Protein AF-0000000076795212 (afdb_homodimer)

Secondary structure (DSSP, 8-state):
---SSTTTTTTHHHHGGGHHHHSHHHHHHHHHHHHHHHHHHHTT-TT-TTSPPPPHHHHHHHHHHHHT--HHHHHHHHHHHHHHS-HHHHHHHHHHHHHTTSHHHHTTGGGTTTT--HHHHHHHHHHHHHHHHIIIIIHHHHHHHHHHHHHHHHHTTT-EE--EETTEE-S-EEHHHHHHHHHHHHHHHHHGGGGPPPEE----SSSS-HHHHHH-TTS-HHHHHHHHHHHTT-EE--S-SSS---HHHHHHHHHHHHHHHHHHHHHHHHHHHHHTTSEEEPPPTT----SS-TT----HHHHHHHHHHHHHHHHHHHHHHHTT--STTB-SHHHHHHTTHHHHHHHHHHHHHHHHHHHHTEEE-HHHHHHHHHT-GGGGHHHHHHHHHHTT-SSHHHHHHHHHTTS---HHHHHHHHHTS---HHHHHHHHH--TTT--TTHHHHHHTHHHH---TTTT---/---SSTTTTTTHHHHGGGHHHHSHHHHHHHHHHHHHHHHHHHTT-TT-TTSPPPPHHHHHHHHHHHHT--HHHHHHHHHHHHHH--HHHHHHHHHHHHHTTSHHHHTTGGGTTTT--HHHHHHHHHHHHHHHHIIIIIHHHHHHHHHHHHHHHHHTTT-EE--EETTEE-S-EEHHHHHHHHHHHHHHHHHGGGGPPPEE----SSSS-HHHHHH-TTS-HHHHHHHHHHHTT-EE--S-SSS---HHHHHHHHHHHHHHHHHHHHHHHHHHHHHTTSEEEPPPTT----SS-TT----HHHHHHHHHHHHHHHHHHHHHHHTT--STTB-SHHHHHHTTHHHHHHHHHHHHHHHHHHHHTEEE-HHHHHHHHHT-GGGGHHHHHHHHHHTT-SSHHHHHHHHHTTS---HHHHHHHHHTS---HHHHHHHHH--TTT--TTHHHHHHTHHHH---TTTT---

InterPro domains:
  IPR000362 Fumarate lyase family [PR00149] (112-130)
  IPR000362 Fumarate lyase family [PR00149] (158-176)
  IPR000362 Fumarate lyase family [PR00149] (246-273)
  IPR000362 Fumarate lyase family [PR00149] (289-305)
  IPR004769 Adenylosuccinate lyase [TIGR00928] (7-446)
  IPR008948 L-Aspartase-like [SSF48557] (3-431)
  IPR013539 Adenylosuccinate lyase PurB, C-terminal [PF08328] (326-440)
  IPR020557 Fumarate lyase, conserved site [PS00163] (289-298)
  IPR022761 Fumarate lyase, N-terminal [PF00206] (20-307)
  IPR024083 Fumarase/histidase, N-terminal [G3DSA:1.10.275.10] (1-112)
  IPR047136 Adenylosuccinate lyase PurB, bacteria [NF006764] (2-450)
  IPR047136 Adenylosuccinate lyase PurB, bacteria [PTHR43411] (1-455)

Radius of gyration: 32.99 Å; Cα contacts (8 Å, |Δi|>4): 1476; chains: 2; bounding box: 79×103×69 Å

Sequence (926 aa):
MMALSPLDGRYFRFIKDLMPFFSEFGLIRYRVLVEVKWLLKLSQIPEVKEVPPFSKDAQLFLDAIVQDFSINDAKEVKQIEKITNHDVKAVEYYLKQKCSSNPEVAKVLEFFHFGCTSEDINNLSHALALKEGVNTVMFPVMIDVCSAICSLATENAHVPLLSKTHGQPASPTTLGKEMANFAARLSDIGKSFSEVKILGKFAGAVGNYNADVVAYPEIDWPKMTEEFVRSLGLEFNPYVTQIEPHDYISKLFNLFVQFNIVLTDFDKDMWTYISAGYFKQIAKAGEVGSSTMPHKINPINFENSEGNLSVSNGLLCTLSMKLPISRLQRDLTDSTVLRNLGVGLGHSLLAYKATMQGIKKLEVNKVRLDEDLEQTWEVLAEPIQTVMRRYGIPEPYEKLKEMTRGQAVTKDSIRKFIEGLDLPEDAQSSLLKLTPHSYTGEAENLAANIWNVVDLKSGFKIKMMALSPLDGRYFRFIKDLMPFFSEFGLIRYRVLVEVKWLLKLSQIPEVKEVPPFSKDAQLFLDAIVQDFSINDAKEVKQIEKITNHDVKAVEYYLKQKCSSNPEVAKVLEFFHFGCTSEDINNLSHALALKEGVNTVMFPVMIDVCSAICSLATENAHVPLLSKTHGQPASPTTLGKEMANFAARLSDIGKSFSEVKILGKFAGAVGNYNADVVAYPEIDWPKMTEEFVRSLGLEFNPYVTQIEPHDYISKLFNLFVQFNIVLTDFDKDMWTYISAGYFKQIAKAGEVGSSTMPHKINPINFENSEGNLSVSNGLLCTLSMKLPISRLQRDLTDSTVLRNLGVGLGHSLLAYKATMQGIKKLEVNKVRLDEDLEQTWEVLAEPIQTVMRRYGIPEPYEKLKEMTRGQAVTKDSIRKFIEGLDLPEDAQSSLLKLTPHSYTGEAENLAANIWNVVDLKSGFKIK

Nearest PDB structures (foldseek):
  2ptq-assembly1_A  TM=9.904E-01  e=2.042E-43  Escherichia coli
  2ptr-assembly1_A-2  TM=9.942E-01  e=5.325E-43  Escherichia coli
  3gzh-assembly1_A  TM=9.897E-01  e=9.382E-43  Escherichia coli O157:H7
  4efc-assembly1_B  TM=9.676E-01  e=6.980E-35  Trypanosoma brucei brucei TREU927
  4efc-assembly1_A  TM=9.565E-01  e=8.679E-35  Trypanosoma brucei brucei TREU927

Organism: Aegilops tauschii subsp. strangulata (NCBI:txid200361)

Structure (mmCIF, N/CA/C/O backbone):
data_AF-0000000076795212-model_v1
#
loop_
_entity.id
_entity.type
_entity.pdbx_description
1 polymer 'Adenylosuccinate lyase'
#
loop_
_atom_site.group_PDB
_atom_site.id
_atom_site.type_symbol
_atom_site.label_atom_id
_atom_site.label_alt_id
_atom_site.label_comp_id
_atom_site.label_asym_id
_atom_site.label_entity_id
_atom_site.label_seq_id
_atom_site.pdbx_PDB_ins_code
_atom_site.Cartn_x
_atom_site.Cartn_y
_atom_site.Cartn_z
_atom_site.occupancy
_atom_site.B_iso_or_equiv
_atom_site.auth_seq_id
_atom_site.auth_comp_id
_atom_site.auth_asym_id
_atom_site.auth_atom_id
_atom_site.pdbx_PDB_model_num
ATOM 1 N N . MET A 1 1 ? -29.672 16.625 -12.203 1 78.5 1 MET A N 1
ATOM 2 C CA . MET A 1 1 ? -29.516 16.375 -13.633 1 78.5 1 MET A CA 1
ATOM 3 C C . MET A 1 1 ? -28.391 17.219 -14.211 1 78.5 1 MET A C 1
ATOM 5 O O . MET A 1 1 ? -27.875 16.938 -15.297 1 78.5 1 MET A O 1
ATOM 9 N N . MET A 1 2 ? -28 18.234 -13.609 1 80.19 2 MET A N 1
ATOM 10 C CA . MET A 1 2 ? -26.984 19.141 -14.117 1 80.19 2 MET A CA 1
ATOM 11 C C . MET A 1 2 ? -25.641 18.891 -13.414 1 80.19 2 MET A C 1
ATOM 13 O O . MET A 1 2 ? -24.688 19.641 -13.633 1 80.19 2 MET A O 1
ATOM 17 N N . ALA A 1 3 ? -25.609 17.875 -12.672 1 86.19 3 ALA A N 1
ATOM 18 C CA . ALA A 1 3 ? -24.359 17.594 -11.992 1 86.19 3 ALA A CA 1
ATOM 19 C C . ALA A 1 3 ? -23.281 17.125 -12.977 1 86.19 3 ALA A C 1
ATOM 21 O O . ALA A 1 3 ? -23.562 16.312 -13.859 1 86.19 3 ALA A O 1
ATOM 22 N N . LEU A 1 4 ? -22.109 17.672 -12.953 1 82.12 4 LEU A N 1
ATOM 23 C CA . LEU A 1 4 ? -20.984 17.234 -13.766 1 82.12 4 LEU A CA 1
ATOM 24 C C . LEU A 1 4 ? -20.547 15.828 -13.383 1 82.12 4 LEU A C 1
ATOM 26 O O . LEU A 1 4 ? -20.312 14.992 -14.25 1 82.12 4 LEU A O 1
ATOM 30 N N . SER A 1 5 ? -20.359 15.641 -12.102 1 85.62 5 SER A N 1
ATOM 31 C CA . SER A 1 5 ? -20 14.305 -11.633 1 85.62 5 SER A CA 1
ATOM 32 C C . SER A 1 5 ? -21.172 13.352 -11.688 1 85.62 5 SER A C 1
ATOM 34 O O . SER A 1 5 ? -22.234 13.633 -11.133 1 85.62 5 SER A O 1
ATOM 36 N N . PRO A 1 6 ? -21.031 12.25 -12.297 1 86.38 6 PRO A N 1
ATOM 37 C CA . PRO A 1 6 ? -22.141 11.297 -12.328 1 86.38 6 PRO A CA 1
ATOM 38 C C . PRO A 1 6 ? -22.516 10.781 -10.938 1 86.38 6 PRO A C 1
ATOM 40 O O . PRO A 1 6 ? -23.641 10.328 -10.727 1 86.38 6 PRO A O 1
ATOM 43 N N . LEU A 1 7 ? -21.547 10.852 -10.023 1 91.75 7 LEU A N 1
ATOM 44 C CA . LEU A 1 7 ? -21.844 10.438 -8.656 1 91.75 7 LEU A CA 1
ATOM 45 C C . LEU A 1 7 ? -22.922 11.312 -8.039 1 91.75 7 LEU A C 1
ATOM 47 O O . LEU A 1 7 ? -23.766 10.836 -7.27 1 91.75 7 LEU A O 1
ATOM 51 N N . ASP A 1 8 ? -22.953 12.633 -8.375 1 91.25 8 ASP A N 1
ATOM 52 C CA . ASP A 1 8 ? -23.891 13.602 -7.809 1 91.25 8 ASP A CA 1
ATOM 53 C C . ASP A 1 8 ? -25.172 13.672 -8.633 1 91.25 8 ASP A C 1
ATOM 55 O O . ASP A 1 8 ? -26.109 14.375 -8.266 1 91.25 8 ASP A O 1
ATOM 59 N N . GLY A 1 9 ? -25.203 13 -9.766 1 88 9 GLY A N 1
ATOM 60 C CA . GLY A 1 9 ? -26.391 12.945 -10.609 1 88 9 GLY A CA 1
ATOM 61 C C . GLY A 1 9 ? -26.953 11.547 -10.758 1 88 9 GLY A C 1
ATOM 62 O O . GLY A 1 9 ? -27.719 11.094 -9.914 1 88 9 GLY A O 1
ATOM 63 N N . ARG A 1 10 ? -26.406 10.906 -11.727 1 81.25 10 ARG A N 1
ATOM 64 C CA . ARG A 1 10 ? -26.922 9.602 -12.148 1 81.25 10 ARG A CA 1
ATOM 65 C C . ARG A 1 10 ? -26.812 8.586 -11.016 1 81.25 10 ARG A C 1
ATOM 67 O O . ARG A 1 10 ? -27.703 7.746 -10.852 1 81.25 10 ARG A O 1
ATOM 74 N N . TYR A 1 11 ? -25.797 8.664 -10.234 1 92 11 TYR A N 1
ATOM 75 C CA . TYR A 1 11 ? -25.516 7.578 -9.297 1 92 11 TYR A CA 1
ATOM 76 C C . TYR A 1 11 ? -25.719 8.039 -7.859 1 92 11 TYR A C 1
ATOM 78 O O . TYR A 1 11 ? -25.281 7.367 -6.922 1 92 11 TYR A O 1
ATOM 86 N N . PHE A 1 12 ? -26.391 9.156 -7.645 1 91.75 12 PHE A N 1
ATOM 87 C CA . PHE A 1 12 ? -26.547 9.805 -6.348 1 91.75 12 PHE A CA 1
ATOM 88 C C . PHE A 1 12 ? -27.109 8.828 -5.32 1 91.75 12 PHE A C 1
ATOM 90 O O . PHE A 1 12 ? -26.609 8.742 -4.199 1 91.75 12 PHE A O 1
ATOM 97 N N . ARG A 1 13 ? -28.109 8.023 -5.672 1 93.19 13 ARG A N 1
ATOM 98 C CA . ARG A 1 13 ? -28.812 7.145 -4.738 1 93.19 13 ARG A CA 1
ATOM 99 C C . ARG A 1 13 ? -27.891 6.059 -4.203 1 93.19 13 ARG A C 1
ATOM 101 O O . ARG A 1 13 ? -28.109 5.531 -3.111 1 93.19 13 ARG A O 1
ATOM 108 N N . PHE A 1 14 ? -26.859 5.738 -4.934 1 93.88 14 PHE A N 1
ATOM 109 C CA . PHE A 1 14 ? -25.984 4.629 -4.566 1 93.88 14 PHE A CA 1
ATOM 110 C C . PHE A 1 14 ? -24.859 5.098 -3.646 1 93.88 14 PHE A C 1
ATOM 112 O O . PHE A 1 14 ? -24.219 4.285 -2.98 1 93.88 14 PHE A O 1
ATOM 119 N N . ILE A 1 15 ? -24.625 6.461 -3.518 1 94.31 15 ILE A N 1
ATOM 120 C CA . ILE A 1 15 ? -23.422 6.918 -2.812 1 94.31 15 ILE A CA 1
ATOM 121 C C . ILE A 1 15 ? -23.812 7.934 -1.74 1 94.31 15 ILE A C 1
ATOM 123 O O . ILE A 1 15 ? -22.969 8.414 -0.992 1 94.31 15 ILE A O 1
ATOM 127 N N . LYS A 1 16 ? -25.047 8.312 -1.571 1 95.31 16 LYS A N 1
ATOM 128 C CA . LYS A 1 16 ? -25.516 9.391 -0.707 1 95.31 16 LYS A CA 1
ATOM 129 C C . LYS A 1 16 ? -25.062 9.172 0.737 1 95.31 16 LYS A C 1
ATOM 131 O O . LYS A 1 16 ? -24.875 10.133 1.486 1 95.31 16 LYS A O 1
ATOM 136 N N . ASP A 1 17 ? -24.875 7.922 1.117 1 96.5 17 ASP A N 1
ATOM 137 C CA . ASP A 1 17 ? -24.469 7.605 2.484 1 96.5 17 ASP A CA 1
ATOM 138 C C . ASP A 1 17 ? -23.062 8.117 2.771 1 96.5 17 ASP A C 1
ATOM 140 O O . ASP A 1 17 ? -22.656 8.211 3.93 1 96.5 17 ASP A O 1
ATOM 144 N N . LEU A 1 18 ? -22.266 8.453 1.737 1 96.62 18 LEU A N 1
ATOM 145 C CA . LEU A 1 18 ? -20.922 8.984 1.909 1 96.62 18 LEU A CA 1
ATOM 146 C C . LEU A 1 18 ? -20.953 10.5 2.074 1 96.62 18 LEU A C 1
ATOM 148 O O . LEU A 1 18 ? -20 11.102 2.557 1 96.62 18 LEU A O 1
ATOM 152 N N . MET A 1 19 ? -22.031 11.141 1.746 1 94.19 19 MET A N 1
ATOM 153 C CA . MET A 1 19 ? -22.109 12.594 1.603 1 94.19 19 MET A CA 1
ATOM 154 C C . MET A 1 19 ? -21.938 13.281 2.951 1 94.19 19 MET A C 1
ATOM 156 O O . MET A 1 19 ? -21.266 14.312 3.041 1 94.19 19 MET A O 1
ATOM 160 N N . PRO A 1 20 ? -22.5 12.734 4.051 1 95.69 20 PRO A N 1
ATOM 161 C CA . PRO A 1 20 ? -22.312 13.414 5.336 1 95.69 20 PRO A CA 1
ATOM 162 C C . PRO A 1 20 ? -20.844 13.492 5.762 1 95.69 20 PRO A C 1
ATOM 164 O O . PRO A 1 20 ? -20.5 14.289 6.637 1 95.69 20 PRO A O 1
ATOM 167 N N . PHE A 1 21 ? -20 12.719 5.156 1 97.31 21 PHE A N 1
ATOM 168 C CA . PHE A 1 21 ? -18.609 12.664 5.57 1 97.31 21 PHE A CA 1
ATOM 169 C C . PHE A 1 21 ? -17.719 13.477 4.625 1 97.31 21 PHE A C 1
ATOM 171 O O . PHE A 1 21 ? -16.812 14.172 5.062 1 97.31 21 PHE A O 1
ATOM 178 N N . PHE A 1 22 ? -18 13.438 3.266 1 96.44 22 PHE A N 1
ATOM 179 C CA . PHE A 1 22 ? -17 13.906 2.318 1 96.44 22 PHE A CA 1
ATOM 180 C C . PHE A 1 22 ? -17.531 15.078 1.505 1 96.44 22 PHE A C 1
ATOM 182 O O . PHE A 1 22 ? -16.828 15.609 0.642 1 96.44 22 PHE A O 1
ATOM 189 N N . SER A 1 23 ? -18.75 15.539 1.757 1 95.25 23 SER A N 1
ATOM 190 C CA . SER A 1 23 ? -19.281 16.75 1.126 1 95.25 23 SER A CA 1
ATOM 191 C C . SER A 1 23 ? -18.766 18 1.805 1 95.25 23 SER A C 1
ATOM 193 O O . SER A 1 23 ? -18.062 17.922 2.824 1 95.25 23 SER A O 1
ATOM 195 N N . GLU A 1 24 ? -19.031 19.109 1.191 1 94 24 GLU A N 1
ATOM 196 C CA . GLU A 1 24 ? -18.688 20.375 1.843 1 94 24 GLU A CA 1
ATOM 197 C C . GLU A 1 24 ? -19.375 20.5 3.203 1 94 24 GLU A C 1
ATOM 199 O O . GLU A 1 24 ? -18.781 21 4.156 1 94 24 GLU A O 1
ATOM 204 N N . PHE A 1 25 ? -20.641 20.094 3.287 1 96.12 25 PHE A N 1
ATOM 205 C CA . PHE A 1 25 ? -21.344 20.047 4.562 1 96.12 25 PHE A CA 1
ATOM 206 C C . PHE A 1 25 ? -20.562 19.219 5.582 1 96.12 25 PHE A C 1
ATOM 208 O O . PHE A 1 25 ? -20.375 19.656 6.723 1 96.12 25 PHE A O 1
ATOM 215 N N . GLY A 1 26 ? -20.141 17.984 5.152 1 96.94 26 GLY A N 1
ATOM 216 C CA . GLY A 1 26 ? -19.375 17.125 6.047 1 96.94 26 GLY A CA 1
ATOM 217 C C . GLY A 1 26 ? -18.125 17.766 6.59 1 96.94 26 GLY A C 1
ATOM 218 O O . GLY A 1 26 ? -17.844 17.688 7.789 1 96.94 26 GLY A O 1
ATOM 219 N N . LEU A 1 27 ? -17.391 18.438 5.703 1 96.94 27 LEU A N 1
ATOM 220 C CA . LEU A 1 27 ? -16.141 19.078 6.117 1 96.94 27 LEU A CA 1
ATOM 221 C C . LEU A 1 27 ? -16.406 20.188 7.129 1 96.94 27 LEU A C 1
ATOM 223 O O . LEU A 1 27 ? -15.688 20.312 8.125 1 96.94 27 LEU A O 1
ATOM 227 N N . ILE A 1 28 ? -17.453 21.016 6.906 1 98 28 ILE A N 1
ATOM 228 C CA . ILE A 1 28 ? -17.797 22.094 7.828 1 98 28 ILE A CA 1
ATOM 229 C C . ILE A 1 28 ? -18.203 21.5 9.18 1 98 28 ILE A C 1
ATOM 231 O O . ILE A 1 28 ? -17.781 22 10.227 1 98 28 ILE A O 1
ATOM 235 N N . ARG A 1 29 ? -18.969 20.453 9.125 1 98.12 29 ARG A N 1
ATOM 236 C CA . ARG A 1 29 ? -19.453 19.797 10.344 1 98.12 29 ARG A CA 1
ATOM 237 C C . ARG A 1 29 ? -18.281 19.312 11.188 1 98.12 29 ARG A C 1
ATOM 239 O O . ARG A 1 29 ? -18.25 19.5 12.406 1 98.12 29 ARG A O 1
ATOM 246 N N . TYR A 1 30 ? -17.297 18.672 10.586 1 98.56 30 TYR A N 1
ATOM 247 C CA . TYR A 1 30 ? -16.156 18.156 11.336 1 98.56 30 TYR A CA 1
ATOM 248 C C . TYR A 1 30 ? -15.266 19.297 11.836 1 98.56 30 TYR A C 1
ATOM 250 O O . TYR A 1 30 ? -14.672 19.203 12.906 1 98.56 30 TYR A O 1
ATOM 258 N N . ARG A 1 31 ? -15.172 20.344 11.07 1 98.62 31 ARG A N 1
ATOM 259 C CA . ARG A 1 31 ? -14.438 21.516 11.562 1 98.62 31 ARG A CA 1
ATOM 260 C C . ARG A 1 31 ? -15.078 22.062 12.836 1 98.62 31 ARG A C 1
ATOM 262 O O . ARG A 1 31 ? -14.375 22.406 13.789 1 98.62 31 ARG A O 1
ATOM 269 N N . VAL A 1 32 ? -16.406 22.141 12.805 1 98.62 32 VAL A N 1
ATOM 270 C CA . VAL A 1 32 ? -17.141 22.609 13.977 1 98.62 32 VAL A CA 1
ATOM 271 C C . VAL A 1 32 ? -16.875 21.672 15.156 1 98.62 32 VAL A C 1
ATOM 273 O O . VAL A 1 32 ? -16.609 22.125 16.266 1 98.62 32 VAL A O 1
ATOM 276 N N . LEU A 1 33 ? -16.938 20.406 14.867 1 98.75 33 LEU A N 1
ATOM 277 C CA . LEU A 1 33 ? -16.688 19.406 15.898 1 98.75 33 LEU A CA 1
ATOM 278 C C . LEU A 1 33 ? -15.305 19.594 16.516 1 98.75 33 LEU A C 1
ATOM 280 O O . LEU A 1 33 ? -15.172 19.656 17.75 1 98.75 33 LEU A O 1
ATOM 284 N N . VAL A 1 34 ? -14.227 19.766 15.719 1 98.81 34 VAL A N 1
ATOM 285 C CA . VAL A 1 34 ? -12.852 19.859 16.203 1 98.81 34 VAL A CA 1
ATOM 286 C C . VAL A 1 34 ? -12.68 21.156 17 1 98.81 34 VAL A C 1
ATOM 288 O O . VAL A 1 34 ? -12.07 21.141 18.078 1 98.81 34 VAL A O 1
ATOM 291 N N . GLU A 1 35 ? -13.242 22.297 16.516 1 98.69 35 GLU A N 1
ATOM 292 C CA . GLU A 1 35 ? -13.148 23.578 17.203 1 98.69 35 GLU A CA 1
ATOM 293 C C . GLU A 1 35 ? -13.805 23.5 18.578 1 98.69 35 GLU A C 1
ATOM 295 O O . GLU A 1 35 ? -13.242 24 19.562 1 98.69 35 GLU A O 1
ATOM 300 N N . VAL A 1 36 ? -14.961 22.906 18.625 1 98.75 36 VAL A N 1
ATOM 301 C CA . VAL A 1 36 ? -15.695 22.812 19.875 1 98.75 36 VAL A CA 1
ATOM 302 C C . VAL A 1 36 ? -14.945 21.922 20.859 1 98.75 36 VAL A C 1
ATOM 304 O O . VAL A 1 36 ? -14.789 22.266 22.031 1 98.75 36 VAL A O 1
ATOM 307 N N . LYS A 1 37 ? -14.453 20.797 20.359 1 98.75 37 LYS A N 1
ATOM 308 C CA . LYS A 1 37 ? -13.719 19.875 21.219 1 98.75 37 LYS A CA 1
ATOM 309 C C . LYS A 1 37 ? -12.43 20.5 21.719 1 98.75 37 LYS A C 1
ATOM 311 O O . LYS A 1 37 ? -11.992 20.219 22.844 1 98.75 37 LYS A O 1
ATOM 316 N N . TRP A 1 38 ? -11.797 21.328 20.906 1 98.56 38 TRP A N 1
ATOM 317 C CA . TRP A 1 38 ? -10.578 22 21.344 1 98.56 38 TRP A CA 1
ATOM 318 C C . TRP A 1 38 ? -10.875 23 22.469 1 98.56 38 TRP A C 1
ATOM 320 O O . TRP A 1 38 ? -10.148 23.047 23.469 1 98.56 38 TRP A O 1
ATOM 330 N N . LEU A 1 39 ? -11.977 23.781 22.359 1 98.31 39 LEU A N 1
ATOM 331 C CA . LEU A 1 39 ? -12.352 24.703 23.438 1 98.31 39 LEU A CA 1
ATOM 332 C C . LEU A 1 39 ? -12.633 23.938 24.719 1 98.31 39 LEU A C 1
ATOM 334 O O . LEU A 1 39 ? -12.211 24.359 25.797 1 98.31 39 LEU A O 1
ATOM 338 N N . LEU A 1 40 ? -13.336 22.844 24.547 1 98.25 40 LEU A N 1
ATOM 339 C CA . LEU A 1 40 ? -13.617 22 25.719 1 98.25 40 LEU A CA 1
ATOM 340 C C . LEU A 1 40 ? -12.32 21.5 26.344 1 98.25 40 LEU A C 1
ATOM 342 O O . LEU A 1 40 ? -12.18 21.516 27.562 1 98.25 40 LEU A O 1
ATOM 346 N N . LYS A 1 41 ? -11.344 21.109 25.531 1 98.12 41 LYS A N 1
ATOM 347 C CA . LYS A 1 41 ? -10.062 20.641 26.047 1 98.12 41 LYS A CA 1
ATOM 348 C C . LYS A 1 41 ? -9.312 21.75 26.766 1 98.12 41 LYS A C 1
ATOM 350 O O . LYS A 1 41 ? -8.734 21.531 27.828 1 98.12 41 LYS A O 1
ATOM 355 N N . LEU A 1 42 ? -9.344 22.953 26.203 1 97.81 42 LEU A N 1
ATOM 356 C CA . LEU A 1 42 ? -8.68 24.094 26.828 1 97.81 42 LEU A CA 1
ATOM 357 C C . LEU A 1 42 ? -9.234 24.328 28.234 1 97.81 42 LEU A C 1
ATOM 359 O O . LEU A 1 42 ? -8.477 24.641 29.156 1 97.81 42 LEU A O 1
ATOM 363 N N . SER A 1 43 ? -10.508 24.141 28.469 1 97.62 43 SER A N 1
ATOM 364 C CA . SER A 1 43 ? -11.156 24.391 29.75 1 97.62 43 SER A CA 1
ATOM 365 C C . SER A 1 43 ? -10.727 23.359 30.781 1 97.62 43 SER A C 1
ATOM 367 O O . SER A 1 43 ? -10.922 23.562 31.984 1 97.62 43 SER A O 1
ATOM 369 N N . GLN A 1 44 ? -10.078 22.297 30.266 1 97.06 44 GLN A N 1
ATOM 370 C CA . GLN A 1 44 ? -9.664 21.203 31.156 1 97.06 44 GLN A CA 1
ATOM 371 C C . GLN A 1 44 ? -8.18 21.297 31.469 1 97.06 44 GLN A C 1
ATOM 373 O O . GLN A 1 44 ? -7.656 20.5 32.25 1 97.06 44 GLN A O 1
ATOM 378 N N . ILE A 1 45 ? -7.469 22.234 30.859 1 96.88 45 ILE A N 1
ATOM 379 C CA . ILE A 1 45 ? -6.051 22.438 31.141 1 96.88 45 ILE A CA 1
ATOM 380 C C . ILE A 1 45 ? -5.895 23.406 32.312 1 96.88 45 ILE A C 1
ATOM 382 O O . ILE A 1 45 ? -6.191 24.609 32.188 1 96.88 45 ILE A O 1
ATOM 386 N N . PRO A 1 46 ? -5.336 22.984 33.438 1 96.38 46 PRO A N 1
ATOM 387 C CA . PRO A 1 46 ? -5.281 23.828 34.625 1 96.38 46 PRO A CA 1
ATOM 388 C C . PRO A 1 46 ? -4.477 25.109 34.406 1 96.38 46 PRO A C 1
ATOM 390 O O . PRO A 1 46 ? -4.781 26.141 35 1 96.38 46 PRO A O 1
ATOM 393 N N . GLU A 1 47 ? -3.529 25 33.562 1 96.06 47 GLU A N 1
ATOM 394 C CA . GLU A 1 47 ? -2.641 26.141 33.344 1 96.06 47 GLU A CA 1
ATOM 395 C C . GLU A 1 47 ? -3.336 27.234 32.562 1 96.06 47 GLU A C 1
ATOM 397 O O . GLU A 1 47 ? -2.914 28.391 32.594 1 96.06 47 GLU A O 1
ATOM 402 N N . VAL A 1 48 ? -4.383 26.922 31.828 1 96.69 48 VAL A N 1
ATOM 403 C CA . VAL A 1 48 ? -5.141 27.906 31.047 1 96.69 48 VAL A CA 1
ATOM 404 C C . VAL A 1 48 ? -6.266 28.484 31.906 1 96.69 48 VAL A C 1
ATOM 406 O O . VAL A 1 48 ? -7.438 28.156 31.703 1 96.69 48 VAL A O 1
ATOM 409 N N . LYS A 1 49 ? -5.961 29.438 32.688 1 95.25 49 LYS A N 1
ATOM 410 C CA . LYS A 1 49 ? -6.871 29.969 33.719 1 95.25 49 LYS A CA 1
ATOM 411 C C . LYS A 1 49 ? -7.941 30.844 33.062 1 95.25 49 LYS A C 1
ATOM 413 O O . LYS A 1 49 ? -9.031 31.016 33.625 1 95.25 49 LYS A O 1
ATOM 418 N N . GLU A 1 50 ? -7.629 31.344 31.953 1 94.5 50 GLU A N 1
ATOM 419 C CA . GLU A 1 50 ? -8.547 32.25 31.266 1 94.5 50 GLU A CA 1
ATOM 420 C C . GLU A 1 50 ? -9.781 31.516 30.766 1 94.5 50 GLU A C 1
ATOM 422 O O . GLU A 1 50 ? -10.805 32.125 30.453 1 94.5 50 GLU A O 1
ATOM 427 N N . VAL A 1 51 ? -9.648 30.172 30.625 1 96.12 51 VAL A N 1
ATOM 428 C CA . VAL A 1 51 ? -10.773 29.328 30.234 1 96.12 51 VAL A CA 1
ATOM 429 C C . VAL A 1 51 ? -11.062 28.312 31.344 1 96.12 51 VAL A C 1
ATOM 431 O O . VAL A 1 51 ? -10.688 27.141 31.234 1 96.12 51 VAL A O 1
ATOM 434 N N . PRO A 1 52 ? -11.836 28.734 32.312 1 95 52 PRO A N 1
ATOM 435 C CA . PRO A 1 52 ? -12.125 27.812 33.438 1 95 52 PRO A CA 1
ATOM 436 C C . PRO A 1 52 ? -12.984 26.625 33 1 95 52 PRO A C 1
ATOM 438 O O . PRO A 1 52 ? -13.648 26.688 31.953 1 95 52 PRO A O 1
ATOM 441 N N . PRO A 1 53 ? -13.008 25.5 33.875 1 96.75 53 PRO A N 1
ATOM 442 C CA . PRO A 1 53 ? -13.867 24.359 33.531 1 96.75 53 PRO A CA 1
ATOM 443 C C . PRO A 1 53 ? -15.328 24.75 33.344 1 96.75 53 PRO A C 1
ATOM 445 O O . PRO A 1 53 ? -15.875 25.516 34.156 1 96.75 53 PRO A O 1
ATOM 448 N N . PHE A 1 54 ? -15.875 24.266 32.281 1 97.56 54 PHE A N 1
ATOM 449 C CA . PHE A 1 54 ? -17.266 24.594 31.969 1 97.56 54 PHE A CA 1
ATOM 450 C C . PHE A 1 54 ? -18.219 23.859 32.906 1 97.56 54 PHE A C 1
ATOM 452 O O . PHE A 1 54 ? -17.938 22.734 33.312 1 97.56 54 PHE A O 1
ATOM 459 N N . SER A 1 55 ? -19.375 24.5 33.188 1 97.88 55 SER A N 1
ATOM 460 C CA . SER A 1 55 ? -20.469 23.812 33.875 1 97.88 55 SER A CA 1
ATOM 461 C C . SER A 1 55 ? -21.047 22.703 33 1 97.88 55 SER A C 1
ATOM 463 O O . SER A 1 55 ? -20.781 22.641 31.781 1 97.88 55 SER A O 1
ATOM 465 N N . LYS A 1 56 ? -21.844 21.828 33.656 1 96.94 56 LYS A N 1
ATOM 466 C CA . LYS A 1 56 ? -22.531 20.766 32.906 1 96.94 56 LYS A CA 1
ATOM 467 C C . LYS A 1 56 ? -23.422 21.344 31.812 1 96.94 56 LYS A C 1
ATOM 469 O O . LYS A 1 56 ? -23.516 20.781 30.719 1 96.94 56 LYS A O 1
ATOM 474 N N . ASP A 1 57 ? -24 22.438 32.125 1 97 57 ASP A N 1
ATOM 475 C CA . ASP A 1 57 ? -24.906 23.078 31.203 1 97 57 ASP A CA 1
ATOM 476 C C . ASP A 1 57 ? -24.156 23.641 29.984 1 97 57 ASP A C 1
ATOM 478 O O . ASP A 1 57 ? -24.609 23.484 28.859 1 97 57 ASP A O 1
ATOM 482 N N . ALA A 1 58 ? -23.094 24.297 30.203 1 97.62 58 ALA A N 1
ATOM 483 C CA . ALA A 1 58 ? -22.281 24.844 29.125 1 97.62 58 ALA A CA 1
ATOM 484 C C . ALA A 1 58 ? -21.719 23.734 28.25 1 97.62 58 ALA A C 1
ATOM 486 O O . ALA A 1 58 ? -21.641 23.875 27.016 1 97.62 58 ALA A O 1
ATOM 487 N N . GLN A 1 59 ? -21.344 22.672 28.891 1 97.81 59 GLN A N 1
ATOM 488 C CA . GLN A 1 59 ? -20.844 21.516 28.156 1 97.81 59 GLN A CA 1
ATOM 489 C C . GLN A 1 59 ? -21.922 20.922 27.25 1 97.81 59 GLN A C 1
ATOM 491 O O . GLN A 1 59 ? -21.656 20.578 26.094 1 97.81 59 GLN A O 1
ATOM 496 N N . LEU A 1 60 ? -23.078 20.75 27.797 1 97.62 60 LEU A N 1
ATOM 497 C CA . LEU A 1 60 ? -24.203 20.219 27.016 1 97.62 60 LEU A CA 1
ATOM 498 C C . LEU A 1 60 ? -24.547 21.141 25.859 1 97.62 60 LEU A C 1
ATOM 500 O O . LEU A 1 60 ? -24.875 20.656 24.766 1 97.62 60 LEU A O 1
ATOM 504 N N . PHE A 1 61 ? -24.469 22.422 26.141 1 97.69 61 PHE A N 1
ATOM 505 C CA . PHE A 1 61 ? -24.734 23.422 25.109 1 97.69 61 PHE A CA 1
ATOM 506 C C . PHE A 1 61 ? -23.734 23.266 23.953 1 97.69 61 PHE A C 1
ATOM 508 O O . PHE A 1 61 ? -24.141 23.234 22.781 1 97.69 61 PHE A O 1
ATOM 515 N N . LEU A 1 62 ? -22.484 23.156 24.266 1 98.38 62 LEU A N 1
ATOM 516 C CA . LEU A 1 62 ? -21.438 22.984 23.266 1 98.38 62 LEU A CA 1
ATOM 517 C C . LEU A 1 62 ? -21.594 21.672 22.516 1 98.38 62 LEU A C 1
ATOM 519 O O . LEU A 1 62 ? -21.438 21.625 21.297 1 98.38 62 LEU A O 1
ATOM 523 N N . ASP A 1 63 ? -21.953 20.609 23.203 1 97.62 63 ASP A N 1
ATOM 524 C CA . ASP A 1 63 ? -22.172 19.312 22.594 1 97.62 63 ASP A CA 1
ATOM 525 C C . ASP A 1 63 ? -23.359 19.359 21.609 1 97.62 63 ASP A C 1
ATOM 527 O O . ASP A 1 63 ? -23.328 18.703 20.562 1 97.62 63 ASP A O 1
ATOM 531 N N . ALA A 1 64 ? -24.312 20.094 21.938 1 97.5 64 ALA A N 1
ATOM 532 C CA . ALA A 1 64 ? -25.516 20.188 21.109 1 97.5 64 ALA A CA 1
ATOM 533 C C . ALA A 1 64 ? -25.203 20.906 19.797 1 97.5 64 ALA A C 1
ATOM 535 O O . ALA A 1 64 ? -25.797 20.594 18.766 1 97.5 64 ALA A O 1
ATOM 536 N N . ILE A 1 65 ? -24.297 21.859 19.844 1 97.62 65 ILE A N 1
ATOM 537 C CA . ILE A 1 65 ? -23.891 22.562 18.641 1 97.62 65 ILE A CA 1
ATOM 538 C C . ILE A 1 65 ? -23.344 21.562 17.625 1 97.62 65 ILE A C 1
ATOM 540 O O . ILE A 1 65 ? -23.609 21.688 16.422 1 97.62 65 ILE A O 1
ATOM 544 N N . VAL A 1 66 ? -22.625 20.562 18.109 1 97.12 66 VAL A N 1
ATOM 545 C CA . VAL A 1 66 ? -22.016 19.547 17.25 1 97.12 66 VAL A CA 1
ATOM 546 C C . VAL A 1 66 ? -23.062 18.516 16.828 1 97.12 66 VAL A C 1
ATOM 548 O O . VAL A 1 66 ? -23.203 18.219 15.641 1 97.12 66 VAL A O 1
ATOM 551 N N . GLN A 1 67 ? -23.844 18.016 17.719 1 97 67 GLN A N 1
ATOM 552 C CA . GLN A 1 67 ? -24.781 16.922 17.5 1 97 67 GLN A CA 1
ATOM 553 C C . GLN A 1 67 ? -25.922 17.344 16.594 1 97 67 GLN A C 1
ATOM 555 O O . GLN A 1 67 ? -26.422 16.562 15.797 1 97 67 GLN A O 1
ATOM 560 N N . ASP A 1 68 ? -26.281 18.609 16.703 1 97.25 68 ASP A N 1
ATOM 561 C CA . ASP A 1 68 ? -27.469 19.094 15.992 1 97.25 68 ASP A CA 1
ATOM 562 C C . ASP A 1 68 ? -27.094 19.938 14.781 1 97.25 68 ASP A C 1
ATOM 564 O O . ASP A 1 68 ? -27.938 20.625 14.211 1 97.25 68 ASP A O 1
ATOM 568 N N . PHE A 1 69 ? -25.781 19.906 14.484 1 97.75 69 PHE A N 1
ATOM 569 C CA . PHE A 1 69 ? -25.344 20.688 13.336 1 97.75 69 PHE A CA 1
ATOM 570 C C . PHE A 1 69 ? -26.141 20.328 12.086 1 97.75 69 PHE A C 1
ATOM 572 O O . PHE A 1 69 ? -26.219 19.141 11.719 1 97.75 69 PHE A O 1
ATOM 579 N N . SER A 1 70 ? -26.766 21.281 11.375 1 97.62 70 SER A N 1
ATOM 580 C CA . SER A 1 70 ? -27.672 21.031 10.258 1 97.62 70 SER A CA 1
ATOM 581 C C . SER A 1 70 ? -27.188 21.719 8.984 1 97.62 70 SER A C 1
ATOM 583 O O . SER A 1 70 ? -26.219 22.469 9.008 1 97.62 70 SER A O 1
ATOM 585 N N . ILE A 1 71 ? -27.859 21.484 7.902 1 97 71 ILE A N 1
ATOM 586 C CA . ILE A 1 71 ? -27.562 22.094 6.609 1 97 71 ILE A CA 1
ATOM 587 C C . ILE A 1 71 ? -27.734 23.609 6.707 1 97 71 ILE A C 1
ATOM 589 O O . ILE A 1 71 ? -27.016 24.375 6.062 1 97 71 ILE A O 1
ATOM 593 N N . ASN A 1 72 ? -28.703 24.047 7.512 1 97.62 72 ASN A N 1
ATOM 594 C CA . ASN A 1 72 ? -28.906 25.484 7.695 1 97.62 72 ASN A CA 1
ATOM 595 C C . ASN A 1 72 ? -27.734 26.141 8.406 1 97.62 72 ASN A C 1
ATOM 597 O O . ASN A 1 72 ? -27.359 27.266 8.094 1 97.62 72 ASN A O 1
ATOM 601 N N . ASP A 1 73 ? -27.188 25.469 9.398 1 97.62 73 ASP A N 1
ATOM 602 C CA . ASP A 1 73 ? -25.984 25.969 10.062 1 97.62 73 ASP A CA 1
ATOM 603 C C . ASP A 1 73 ? -24.828 26.094 9.07 1 97.62 73 ASP A C 1
ATOM 605 O O . ASP A 1 73 ? -24.094 27.078 9.094 1 97.62 73 ASP A O 1
ATOM 609 N N . ALA A 1 74 ? -24.703 25.062 8.227 1 97.75 74 ALA A N 1
ATOM 610 C CA . ALA A 1 74 ? -23.656 25.094 7.215 1 97.75 74 ALA A CA 1
ATOM 611 C C . ALA A 1 74 ? -23.828 26.266 6.262 1 97.75 74 ALA A C 1
ATOM 613 O O . ALA A 1 74 ? -22.859 26.875 5.828 1 97.75 74 ALA A O 1
ATOM 614 N N . LYS A 1 75 ? -25.078 26.547 5.887 1 97.69 75 LYS A N 1
ATOM 615 C CA . LYS A 1 75 ? -25.359 27.703 5.031 1 97.69 75 LYS A CA 1
ATOM 616 C C . LYS A 1 75 ? -24.938 29 5.703 1 97.69 75 LYS A C 1
ATOM 618 O O . LYS A 1 75 ? -24.453 29.922 5.043 1 97.69 75 LYS A O 1
ATOM 623 N N . GLU A 1 76 ? -25.156 29.078 7.047 1 97.62 76 GLU A N 1
ATOM 624 C CA . GLU A 1 76 ? -24.703 30.25 7.785 1 97.62 76 GLU A CA 1
ATOM 625 C C . GLU A 1 76 ? -23.188 30.406 7.715 1 97.62 76 GLU A C 1
ATOM 627 O O . GLU A 1 76 ? -22.672 31.5 7.523 1 97.62 76 GLU A O 1
ATOM 632 N N . VAL A 1 77 ? -22.484 29.312 7.859 1 97.5 77 VAL A N 1
ATOM 633 C CA . VAL A 1 77 ? -21.031 29.328 7.754 1 97.5 77 VAL A CA 1
ATOM 634 C C . VAL A 1 77 ? -20.609 29.828 6.367 1 97.5 77 VAL A C 1
ATOM 636 O O . VAL A 1 77 ? -19.688 30.625 6.234 1 97.5 77 VAL A O 1
ATOM 639 N N . LYS A 1 78 ? -21.297 29.391 5.32 1 96.94 78 LYS A N 1
ATOM 640 C CA . LYS A 1 78 ? -20.984 29.781 3.949 1 96.94 78 LYS A CA 1
ATOM 641 C C . LYS A 1 78 ? -21.25 31.266 3.725 1 96.94 78 LYS A C 1
ATOM 643 O O . LYS A 1 78 ? -20.531 31.922 2.963 1 96.94 78 LYS A O 1
ATOM 648 N N . GLN A 1 79 ? -22.266 31.781 4.355 1 97.31 79 GLN A N 1
ATOM 649 C CA . GLN A 1 79 ? -22.531 33.219 4.266 1 97.31 79 GLN A CA 1
ATOM 650 C C . GLN A 1 79 ? -21.391 34.031 4.887 1 97.31 79 GLN A C 1
ATOM 652 O O . GLN A 1 79 ? -20.984 35.062 4.336 1 97.31 79 GLN A O 1
ATOM 657 N N . ILE A 1 80 ? -20.891 33.594 6.012 1 96.19 80 ILE A N 1
ATOM 658 C CA . ILE A 1 80 ? -19.766 34.219 6.668 1 96.19 80 ILE A CA 1
ATOM 659 C C . ILE A 1 80 ? -18.516 34.125 5.793 1 96.19 80 ILE A C 1
ATOM 661 O O . ILE A 1 80 ? -17.734 35.062 5.68 1 96.19 80 ILE A O 1
ATOM 665 N N . GLU A 1 81 ? -18.344 32.938 5.191 1 94.62 81 GLU A N 1
ATOM 666 C CA . GLU A 1 81 ? -17.203 32.688 4.332 1 94.62 81 GLU A CA 1
ATOM 667 C C . GLU A 1 81 ? -17.172 33.656 3.154 1 94.62 81 GLU A C 1
ATOM 669 O O . GLU A 1 81 ? -16.094 34.094 2.711 1 94.62 81 GLU A O 1
ATOM 674 N N . LYS A 1 82 ? -18.312 34.062 2.637 1 93.81 82 LYS A N 1
ATOM 675 C CA . LYS A 1 82 ? -18.391 35 1.535 1 93.81 82 LYS A CA 1
ATOM 676 C C . LYS A 1 82 ? -17.734 36.344 1.911 1 93.81 82 LYS A C 1
ATOM 678 O O . LYS A 1 82 ? -17.203 37.031 1.05 1 93.81 82 LYS A O 1
ATOM 683 N N . ILE A 1 83 ? -17.672 36.594 3.197 1 90.62 83 ILE A N 1
ATOM 684 C CA . ILE A 1 83 ? -17.109 37.844 3.693 1 90.62 83 ILE A CA 1
ATOM 685 C C . ILE A 1 83 ? -15.633 37.656 4.031 1 90.62 83 ILE A C 1
ATOM 687 O O . ILE A 1 83 ? -14.773 38.406 3.598 1 90.62 83 ILE A O 1
ATOM 691 N N . THR A 1 84 ? -15.359 36.594 4.73 1 87.69 84 THR A N 1
ATOM 692 C CA . THR A 1 84 ? -14.008 36.344 5.223 1 87.69 84 THR A CA 1
ATOM 693 C C . THR A 1 84 ? -13.109 35.781 4.113 1 87.69 84 THR A C 1
ATOM 695 O O . THR A 1 84 ? -11.883 35.906 4.188 1 87.69 84 THR A O 1
ATOM 698 N N . ASN A 1 85 ? -13.727 35.125 3.074 1 89 85 ASN A N 1
ATOM 699 C CA . ASN A 1 85 ? -13.031 34.406 2.014 1 89 85 ASN A CA 1
ATOM 700 C C . ASN A 1 85 ? -12.062 33.375 2.582 1 89 85 ASN A C 1
ATOM 702 O O . ASN A 1 85 ? -10.953 33.219 2.078 1 89 85 ASN A O 1
ATOM 706 N N . HIS A 1 86 ? -12.422 32.844 3.674 1 89.62 86 HIS A N 1
ATOM 707 C CA . HIS A 1 86 ? -11.656 31.828 4.383 1 89.62 86 HIS A CA 1
ATOM 708 C C . HIS A 1 86 ? -12.562 30.859 5.121 1 89.62 86 HIS A C 1
ATOM 710 O O . HIS A 1 86 ? -13.227 31.234 6.086 1 89.62 86 HIS A O 1
ATOM 716 N N . ASP A 1 87 ? -12.539 29.656 4.707 1 90.88 87 ASP A N 1
ATOM 717 C CA . ASP A 1 87 ? -13.539 28.672 5.125 1 90.88 87 ASP A CA 1
ATOM 718 C C . ASP A 1 87 ? -13.359 28.297 6.594 1 90.88 87 ASP A C 1
ATOM 720 O O . ASP A 1 87 ? -14.328 28.234 7.348 1 90.88 87 ASP A O 1
ATOM 724 N N . VAL A 1 88 ? -12.102 28.094 7.094 1 93.88 88 VAL A N 1
ATOM 725 C CA . VAL A 1 88 ? -11.883 27.719 8.492 1 93.88 88 VAL A CA 1
ATOM 726 C C . VAL A 1 88 ? -12.203 28.922 9.391 1 93.88 88 VAL A C 1
ATOM 728 O O . VAL A 1 88 ? -12.797 28.75 10.461 1 93.88 88 VAL A O 1
ATOM 731 N N . LYS A 1 89 ? -11.836 30.125 9 1 92.94 89 LYS A N 1
ATOM 732 C CA . LYS A 1 89 ? -12.148 31.328 9.766 1 92.94 89 LYS A CA 1
ATOM 733 C C . LYS A 1 89 ? -13.656 31.547 9.859 1 92.94 89 LYS A C 1
ATOM 735 O O . LYS A 1 89 ? -14.156 32.031 10.883 1 92.94 89 LYS A O 1
ATOM 740 N N . ALA A 1 90 ? -14.336 31.203 8.789 1 95.5 90 ALA A N 1
ATOM 741 C CA . ALA A 1 90 ? -15.797 31.312 8.805 1 95.5 90 ALA A CA 1
ATOM 742 C C . ALA A 1 90 ? -16.406 30.438 9.891 1 95.5 90 ALA A C 1
ATOM 744 O O . ALA A 1 90 ? -17.375 30.812 10.539 1 95.5 90 ALA A O 1
ATOM 745 N N . VAL A 1 91 ? -15.836 29.266 10.086 1 97.38 91 VAL A N 1
ATOM 746 C CA . VAL A 1 91 ? -16.312 28.359 11.133 1 97.38 91 VAL A CA 1
ATOM 747 C C . VAL A 1 91 ? -16.062 28.984 12.5 1 97.38 91 VAL A C 1
ATOM 749 O O . VAL A 1 91 ? -16.938 28.922 13.375 1 97.38 91 VAL A O 1
ATOM 752 N N . GLU A 1 92 ? -14.891 29.562 12.742 1 95.44 92 GLU A N 1
ATOM 753 C CA . GLU A 1 92 ? -14.594 30.25 13.992 1 95.44 92 GLU A CA 1
ATOM 754 C C . GLU A 1 92 ? -15.609 31.344 14.273 1 95.44 92 GLU A C 1
ATOM 756 O O . GLU A 1 92 ? -16.141 31.438 15.383 1 95.44 92 GLU A O 1
ATOM 761 N N . TYR A 1 93 ? -15.883 32.156 13.266 1 95.44 93 TYR A N 1
ATOM 762 C CA . TYR A 1 93 ? -16.828 33.25 13.438 1 95.44 93 TYR A CA 1
ATOM 763 C C . TYR A 1 93 ? -18.234 32.75 13.688 1 95.44 93 TYR A C 1
ATOM 765 O O . TYR A 1 93 ? -18.969 33.312 14.508 1 95.44 93 TYR A O 1
ATOM 773 N N . TYR A 1 94 ? -18.672 31.734 13.031 1 97.19 94 TYR A N 1
ATOM 774 C CA . TYR A 1 94 ? -19.953 31.094 13.266 1 97.19 94 TYR A CA 1
ATOM 775 C C . TYR A 1 94 ? -20.094 30.656 14.711 1 97.19 94 TYR A C 1
ATOM 777 O O . TYR A 1 94 ? -21.109 30.922 15.352 1 97.19 94 TYR A O 1
ATOM 785 N N . LEU A 1 95 ? -19.031 30 15.219 1 97.69 95 LEU A N 1
ATOM 786 C CA . LEU A 1 95 ? -19.062 29.5 16.578 1 97.69 95 LEU A CA 1
ATOM 787 C C . LEU A 1 95 ? -19.094 30.641 17.594 1 97.69 95 LEU A C 1
ATOM 789 O O . LEU A 1 95 ? -19.797 30.562 18.609 1 97.69 95 LEU A O 1
ATOM 793 N N . LYS A 1 96 ? -18.328 31.719 17.312 1 95.25 96 LYS A N 1
ATOM 794 C CA . LYS A 1 96 ? -18.359 32.906 18.172 1 95.25 96 LYS A CA 1
ATOM 795 C C . LYS A 1 96 ? -19.766 33.5 18.219 1 95.25 96 LYS A C 1
ATOM 797 O O . LYS A 1 96 ? -20.25 33.875 19.297 1 95.25 96 LYS A O 1
ATOM 802 N N . GLN A 1 97 ? -20.406 33.562 17.062 1 96.12 97 GLN A N 1
ATOM 803 C CA . GLN A 1 97 ? -21.75 34.125 17 1 96.12 97 GLN A CA 1
ATOM 804 C C . GLN A 1 97 ? -22.75 33.188 17.703 1 96.12 97 GLN A C 1
ATOM 806 O O . GLN A 1 97 ? -23.531 33.656 18.531 1 96.12 97 GLN A O 1
ATOM 811 N N . LYS A 1 98 ? -22.688 31.922 17.391 1 96.38 98 LYS A N 1
ATOM 812 C CA . LYS A 1 98 ? -23.609 30.938 17.938 1 96.38 98 LYS A CA 1
ATOM 813 C C . LYS A 1 98 ? -23.469 30.844 19.469 1 96.38 98 LYS A C 1
ATOM 815 O O . LYS A 1 98 ? -24.469 30.688 20.172 1 96.38 98 LYS A O 1
ATOM 820 N N . CYS A 1 99 ? -22.297 30.984 20 1 96.88 99 CYS A N 1
ATOM 821 C CA . CYS A 1 99 ? -22.031 30.703 21.406 1 96.88 99 CYS A CA 1
ATOM 822 C C . CYS A 1 99 ? -22.141 31.969 22.25 1 96.88 99 CYS A C 1
ATOM 824 O O . CYS A 1 99 ? -22.109 31.906 23.484 1 96.88 99 CYS A O 1
ATOM 826 N N . SER A 1 100 ? -22.328 33.094 21.594 1 95.88 100 SER A N 1
ATOM 827 C CA . SER A 1 100 ? -22.5 34.344 22.328 1 95.88 100 SER A CA 1
ATOM 828 C C . SER A 1 100 ? -23.766 34.312 23.188 1 95.88 100 SER A C 1
ATOM 830 O O . SER A 1 100 ? -23.891 35.094 24.141 1 95.88 100 SER A O 1
ATOM 832 N N . SER A 1 101 ? -24.641 33.406 22.906 1 94.44 101 SER A N 1
ATOM 833 C CA . SER A 1 101 ? -25.922 33.312 23.609 1 94.44 101 SER A CA 1
ATOM 834 C C . SER A 1 101 ? -25.766 32.625 24.953 1 94.44 101 SER A C 1
ATOM 836 O O . SER A 1 101 ? -26.625 32.75 25.828 1 94.44 101 SER A O 1
ATOM 838 N N . ASN A 1 102 ? -24.734 31.859 25.125 1 96.31 102 ASN A N 1
ATOM 839 C CA . ASN A 1 102 ? -24.453 31.203 26.406 1 96.31 102 ASN A CA 1
ATOM 840 C C . ASN A 1 102 ? -23.531 32.031 27.281 1 96.31 102 ASN A C 1
ATOM 842 O O . ASN A 1 102 ? -22.375 32.25 26.938 1 96.31 102 ASN A O 1
ATOM 846 N N . PRO A 1 103 ? -23.953 32.438 28.453 1 95.69 103 PRO A N 1
ATOM 847 C CA . PRO A 1 103 ? -23.203 33.406 29.266 1 95.69 103 PRO A CA 1
ATOM 848 C C . PRO A 1 103 ? -21.828 32.875 29.672 1 95.69 103 PRO A C 1
ATOM 850 O O . PRO A 1 103 ? -20.875 33.656 29.781 1 95.69 103 PRO A O 1
ATOM 853 N N . GLU A 1 104 ? -21.719 31.641 29.891 1 96.19 104 GLU A N 1
ATOM 854 C CA . GLU A 1 104 ? -20.438 31.062 30.297 1 96.19 104 GLU A CA 1
ATOM 855 C C . GLU A 1 104 ? -19.469 31.016 29.125 1 96.19 104 GLU A C 1
ATOM 857 O O . GLU A 1 104 ? -18.297 31.359 29.266 1 96.19 104 GLU A O 1
ATOM 862 N N . VAL A 1 105 ? -19.938 30.594 27.984 1 97.19 105 VAL A N 1
ATOM 863 C CA . VAL A 1 105 ? -19.094 30.438 26.812 1 97.19 105 VAL A CA 1
ATOM 864 C C . VAL A 1 105 ? -18.766 31.812 26.219 1 97.19 105 VAL A C 1
ATOM 866 O O . VAL A 1 105 ? -17.688 32.031 25.672 1 97.19 105 VAL A O 1
ATOM 869 N N . ALA A 1 106 ? -19.609 32.75 26.391 1 95.5 106 ALA A N 1
ATOM 870 C CA . ALA A 1 106 ? -19.438 34.125 25.875 1 95.5 106 ALA A CA 1
ATOM 871 C C . ALA A 1 106 ? -18.188 34.75 26.438 1 95.5 106 ALA A C 1
ATOM 873 O O . ALA A 1 106 ? -17.562 35.594 25.781 1 95.5 106 ALA A O 1
ATOM 874 N N . LYS A 1 107 ? -17.781 34.312 27.594 1 94.5 107 LYS A N 1
ATOM 875 C CA . LYS A 1 107 ? -16.641 34.906 28.297 1 94.5 107 LYS A CA 1
ATOM 876 C C . LYS A 1 107 ? -15.32 34.469 27.656 1 94.5 107 LYS A C 1
ATOM 878 O O . LYS A 1 107 ? -14.281 35.094 27.906 1 94.5 107 LYS A O 1
ATOM 883 N N . VAL A 1 108 ? -15.414 33.406 26.844 1 95.12 108 VAL A N 1
ATOM 884 C CA . VAL A 1 108 ? -14.156 32.875 26.359 1 95.12 108 VAL A CA 1
ATOM 885 C C . VAL A 1 108 ? -14.211 32.719 24.844 1 95.12 108 VAL A C 1
ATOM 887 O O . VAL A 1 108 ? -13.578 31.812 24.281 1 95.12 108 VAL A O 1
ATOM 890 N N . LEU A 1 109 ? -14.969 33.531 24.109 1 93.31 109 LEU A N 1
ATOM 891 C CA . LEU A 1 109 ? -15.172 33.406 22.672 1 93.31 109 LEU A CA 1
ATOM 892 C C . LEU A 1 109 ? -13.852 33.531 21.922 1 93.31 109 LEU A C 1
ATOM 894 O O . LEU A 1 109 ? -13.664 32.906 20.875 1 93.31 109 LEU A O 1
ATOM 898 N N . GLU A 1 110 ? -12.891 34.281 22.484 1 90.25 110 GLU A N 1
ATOM 899 C CA . GLU A 1 110 ? -11.617 34.531 21.812 1 90.25 110 GLU A CA 1
ATOM 900 C C . GLU A 1 110 ? -10.711 33.312 21.859 1 90.25 110 GLU A C 1
ATOM 902 O O . GLU A 1 110 ? -9.695 33.25 21.172 1 90.25 110 GLU A O 1
ATOM 907 N N . PHE A 1 111 ? -11.141 32.25 22.547 1 94.56 111 PHE A N 1
ATOM 908 C CA . PHE A 1 111 ? -10.32 31.062 22.672 1 94.56 111 PHE A CA 1
ATOM 909 C C . PHE A 1 111 ? -10.758 30 21.656 1 94.56 111 PHE A C 1
ATOM 911 O O . PHE A 1 111 ? -10.125 28.953 21.547 1 94.56 111 PHE A O 1
ATOM 918 N N . PHE A 1 112 ? -11.867 30.297 20.922 1 94.69 112 PHE A N 1
ATOM 919 C CA . PHE A 1 112 ? -12.062 29.469 19.734 1 94.69 112 PHE A CA 1
ATOM 920 C C . PHE A 1 112 ? -10.867 29.594 18.797 1 94.69 112 PHE A C 1
ATOM 922 O O . PHE A 1 112 ? -10.406 30.703 18.516 1 94.69 112 PHE A O 1
ATOM 929 N N . HIS A 1 113 ? -10.305 28.469 18.312 1 95.25 113 HIS A N 1
ATOM 930 C CA . HIS A 1 113 ? -9.195 28.422 17.375 1 95.25 113 HIS A CA 1
ATOM 931 C C . HIS A 1 113 ? -7.91 28.938 18 1 95.25 113 HIS A C 1
ATOM 933 O O . HIS A 1 113 ? -6.984 29.344 17.297 1 95.25 113 HIS A O 1
ATOM 939 N N . PHE A 1 114 ? -7.867 28.969 19.312 1 94.38 114 PHE A N 1
ATOM 940 C CA . PHE A 1 114 ? -6.695 29.484 20.016 1 94.38 114 PHE A CA 1
ATOM 941 C C . PHE A 1 114 ? -5.48 28.609 19.75 1 94.38 114 PHE A C 1
ATOM 943 O O . PHE A 1 114 ? -5.539 27.391 19.922 1 94.38 114 PHE A O 1
ATOM 950 N N . GLY A 1 115 ? -4.43 29.219 19.359 1 93 115 GLY A N 1
ATOM 951 C CA . GLY A 1 115 ? -3.16 28.531 19.172 1 93 115 GLY A CA 1
ATOM 952 C C . GLY A 1 115 ? -3.158 27.594 17.984 1 93 115 GLY A C 1
ATOM 953 O O . GLY A 1 115 ? -2.266 26.75 17.859 1 93 115 GLY A O 1
ATOM 954 N N . CYS A 1 116 ? -4.176 27.734 17.125 1 94.25 116 CYS A N 1
ATOM 955 C CA . CYS A 1 116 ? -4.336 26.812 16.016 1 94.25 116 CYS A CA 1
ATOM 956 C C . CYS A 1 116 ? -4.129 27.5 14.68 1 94.25 116 CYS A C 1
ATOM 958 O O . CYS A 1 116 ? -4.34 28.719 14.57 1 94.25 116 CYS A O 1
ATOM 960 N N . THR A 1 117 ? -3.592 26.766 13.781 1 94.5 117 THR A N 1
ATOM 961 C CA . THR A 1 117 ? -3.725 27.141 12.375 1 94.5 117 THR A CA 1
ATOM 962 C C . THR A 1 117 ? -4.883 26.391 11.727 1 94.5 117 THR A C 1
ATOM 964 O O . THR A 1 117 ? -5.465 25.5 12.336 1 94.5 117 THR A O 1
ATOM 967 N N . SER A 1 118 ? -5.262 26.781 10.461 1 94.81 118 SER A N 1
ATOM 968 C CA . SER A 1 118 ? -6.316 26.109 9.711 1 94.81 118 SER A CA 1
ATOM 969 C C . SER A 1 118 ? -6.035 24.609 9.578 1 94.81 118 SER A C 1
ATOM 971 O O . SER A 1 118 ? -6.957 23.797 9.641 1 94.81 118 SER A O 1
ATOM 973 N N . GLU A 1 119 ? -4.766 24.281 9.5 1 95.94 119 GLU A N 1
ATOM 974 C CA . GLU A 1 119 ? -4.426 22.875 9.242 1 95.94 119 GLU A CA 1
ATOM 975 C C . GLU A 1 119 ? -4.488 22.047 10.523 1 95.94 119 GLU A C 1
ATOM 977 O O . GLU A 1 119 ? -4.551 20.828 10.477 1 95.94 119 GLU A O 1
ATOM 982 N N . ASP A 1 120 ? -4.441 22.688 11.656 1 97.94 120 ASP A N 1
ATOM 983 C CA . ASP A 1 120 ? -4.715 21.953 12.891 1 97.94 120 ASP A CA 1
ATOM 984 C C . ASP A 1 120 ? -6.16 21.469 12.93 1 97.94 120 ASP A C 1
ATOM 986 O O . ASP A 1 120 ? -6.449 20.391 13.477 1 97.94 120 ASP A O 1
ATOM 990 N N . ILE A 1 121 ? -7.047 22.203 12.32 1 98.19 121 ILE A N 1
ATOM 991 C CA . ILE A 1 121 ? -8.461 21.859 12.266 1 98.19 121 ILE A CA 1
ATOM 992 C C . ILE A 1 121 ? -8.727 20.938 11.078 1 98.19 121 ILE A C 1
ATOM 994 O O . ILE A 1 121 ? -9.383 19.906 11.219 1 98.19 121 ILE A O 1
ATOM 998 N N . ASN A 1 122 ? -8.164 21.25 9.93 1 97.56 122 ASN A N 1
ATOM 999 C CA . ASN A 1 122 ? -8.484 20.578 8.68 1 97.56 122 ASN A CA 1
ATOM 1000 C C . ASN A 1 122 ? -8.047 19.109 8.711 1 97.56 122 ASN A C 1
ATOM 1002 O O . ASN A 1 122 ? -8.805 18.219 8.32 1 97.56 122 ASN A O 1
ATOM 1006 N N . ASN A 1 123 ? -6.785 18.844 9.141 1 98.31 123 ASN A N 1
ATOM 1007 C CA . ASN A 1 123 ? -6.297 17.469 9.094 1 98.31 123 ASN A CA 1
ATOM 1008 C C . ASN A 1 123 ? -7.113 16.562 10.008 1 98.31 123 ASN A C 1
ATOM 1010 O O . ASN A 1 123 ? -7.383 15.406 9.664 1 98.31 123 ASN A O 1
ATOM 1014 N N . LEU A 1 124 ? -7.496 17.094 11.164 1 98.75 124 LEU A N 1
ATOM 1015 C CA . LEU A 1 124 ? -8.32 16.297 12.07 1 98.75 124 LEU A CA 1
ATOM 1016 C C . LEU A 1 124 ? -9.719 16.094 11.492 1 98.75 124 LEU A C 1
ATOM 1018 O O . LEU A 1 124 ? -10.312 15.023 11.672 1 98.75 124 LEU A O 1
ATOM 1022 N N . SER A 1 125 ? -10.242 17.109 10.852 1 98.5 125 SER A N 1
ATOM 1023 C CA . SER A 1 125 ? -11.555 17 10.203 1 98.5 125 SER A CA 1
ATOM 1024 C C . SER A 1 125 ? -11.547 15.914 9.141 1 98.5 125 SER A C 1
ATOM 1026 O O . SER A 1 125 ? -12.438 15.062 9.117 1 98.5 125 SER A O 1
ATOM 1028 N N . HIS A 1 126 ? -10.562 15.922 8.258 1 98.25 126 HIS A N 1
ATOM 1029 C CA . HIS A 1 126 ? -10.438 14.898 7.23 1 98.25 126 HIS A CA 1
ATOM 1030 C C . HIS A 1 126 ? -10.234 13.516 7.844 1 98.25 126 HIS A C 1
ATOM 1032 O O . HIS A 1 126 ? -10.789 12.531 7.355 1 98.25 126 HIS A O 1
ATOM 1038 N N . ALA A 1 127 ? -9.398 13.453 8.898 1 98.69 127 ALA A N 1
ATOM 1039 C CA . ALA A 1 127 ? -9.117 12.188 9.562 1 98.69 127 ALA A CA 1
ATOM 1040 C C . ALA A 1 127 ? -10.391 11.578 10.148 1 98.69 127 ALA A C 1
ATOM 1042 O O . ALA A 1 127 ? -10.656 10.391 9.961 1 98.69 127 ALA A O 1
ATOM 1043 N N . LEU A 1 128 ? -11.148 12.375 10.82 1 98.69 128 LEU A N 1
ATOM 1044 C CA . LEU A 1 128 ? -12.391 11.906 11.422 1 98.69 128 LEU A CA 1
ATOM 1045 C C . LEU A 1 128 ? -13.383 11.477 10.352 1 98.69 128 LEU A C 1
ATOM 1047 O O . LEU A 1 128 ? -14.023 10.43 10.477 1 98.69 128 LEU A O 1
ATOM 1051 N N . ALA A 1 129 ? -13.531 12.297 9.32 1 98.12 129 ALA A N 1
ATOM 1052 C CA . ALA A 1 129 ? -14.422 11.961 8.219 1 98.12 129 ALA A CA 1
ATOM 1053 C C . ALA A 1 129 ? -14.047 10.625 7.586 1 98.12 129 ALA A C 1
ATOM 1055 O O . ALA A 1 129 ? -14.906 9.781 7.348 1 98.12 129 ALA A O 1
ATOM 1056 N N . LEU A 1 130 ? -12.766 10.422 7.336 1 98.25 130 LEU A N 1
ATOM 1057 C CA . LEU A 1 130 ? -12.273 9.195 6.723 1 98.25 130 LEU A CA 1
ATOM 1058 C C . LEU A 1 130 ? -12.531 7.992 7.625 1 98.25 130 LEU A C 1
ATOM 1060 O O . LEU A 1 130 ? -13.047 6.965 7.172 1 98.25 130 LEU A O 1
ATOM 1064 N N . LYS A 1 131 ? -12.172 8.125 8.883 1 98.19 131 LYS A N 1
ATOM 1065 C CA . LYS A 1 131 ? -12.336 7.023 9.828 1 98.19 131 LYS A CA 1
ATOM 1066 C C . LYS A 1 131 ? -13.797 6.602 9.938 1 98.19 131 LYS A C 1
ATOM 1068 O O . LYS A 1 131 ? -14.117 5.414 9.828 1 98.19 131 LYS A O 1
ATOM 1073 N N . GLU A 1 132 ? -14.664 7.555 10.133 1 97.94 132 GLU A N 1
ATOM 1074 C CA . GLU A 1 132 ? -16.078 7.25 10.297 1 97.94 132 GLU A CA 1
ATOM 1075 C C . GLU A 1 132 ? -16.703 6.797 8.984 1 97.94 132 GLU A C 1
ATOM 1077 O O . GLU A 1 132 ? -17.484 5.84 8.953 1 97.94 132 GLU A O 1
ATOM 1082 N N . GLY A 1 133 ? -16.375 7.496 7.902 1 97.94 133 GLY A N 1
ATOM 1083 C CA . GLY A 1 133 ? -16.953 7.176 6.602 1 97.94 133 GLY A CA 1
ATOM 1084 C C . GLY A 1 133 ? -16.594 5.785 6.121 1 97.94 133 GLY A C 1
ATOM 1085 O O . GLY A 1 133 ? -17.453 5.047 5.633 1 97.94 133 GLY A O 1
ATOM 1086 N N . VAL A 1 134 ? -15.344 5.391 6.258 1 98.44 134 VAL A N 1
ATOM 1087 C CA . VAL A 1 134 ? -14.93 4.074 5.781 1 98.44 134 VAL A CA 1
ATOM 1088 C C . VAL A 1 134 ? -15.5 2.992 6.695 1 98.44 134 VAL A C 1
ATOM 1090 O O . VAL A 1 134 ? -15.953 1.946 6.223 1 98.44 134 VAL A O 1
ATOM 1093 N N . ASN A 1 135 ? -15.508 3.215 8.031 1 98.31 135 ASN A N 1
ATOM 1094 C CA . ASN A 1 135 ? -16 2.238 9 1 98.31 135 ASN A CA 1
ATOM 1095 C C . ASN A 1 135 ? -17.5 2.01 8.852 1 98.31 135 ASN A C 1
ATOM 1097 O O . ASN A 1 135 ? -17.984 0.89 9.031 1 98.31 135 ASN A O 1
ATOM 1101 N N . THR A 1 136 ? -18.219 3.021 8.516 1 98 136 THR A N 1
ATOM 1102 C CA . THR A 1 136 ? -19.672 2.916 8.641 1 98 136 THR A CA 1
ATOM 1103 C C . THR A 1 136 ? -20.312 2.707 7.277 1 98 136 THR A C 1
ATOM 1105 O O . THR A 1 136 ? -21.438 2.195 7.188 1 98 136 THR A O 1
ATOM 1108 N N . VAL A 1 137 ? -19.578 3.107 6.238 1 98.31 137 VAL A N 1
ATOM 1109 C CA . VAL A 1 137 ? -20.234 3.029 4.934 1 98.31 137 VAL A CA 1
ATOM 1110 C C . VAL A 1 137 ? -19.469 2.045 4.039 1 98.31 137 VAL A C 1
ATOM 1112 O O . VAL A 1 137 ? -20.062 1.115 3.49 1 98.31 137 VAL A O 1
ATOM 1115 N N . MET A 1 138 ? -18.141 2.17 3.887 1 98.69 138 MET A N 1
ATOM 1116 C CA . MET A 1 138 ? -17.375 1.391 2.92 1 98.69 138 MET A CA 1
ATOM 1117 C C . MET A 1 138 ? -17.25 -0.061 3.369 1 98.69 138 MET A C 1
ATOM 1119 O O . MET A 1 138 ? -17.641 -0.977 2.643 1 98.69 138 MET A O 1
ATOM 1123 N N . PHE A 1 139 ? -16.797 -0.268 4.648 1 98.62 139 PHE A N 1
ATOM 1124 C CA . PHE A 1 139 ? -16.438 -1.603 5.105 1 98.62 139 PHE A CA 1
ATOM 1125 C C . PHE A 1 139 ? -17.656 -2.516 5.148 1 98.62 139 PHE A C 1
ATOM 1127 O O . PHE A 1 139 ? -17.578 -3.67 4.719 1 98.62 139 PHE A O 1
ATOM 1134 N N . PRO A 1 140 ? -18.812 -2.068 5.613 1 98.31 140 PRO A N 1
ATOM 1135 C CA . PRO A 1 140 ? -19.969 -2.967 5.594 1 98.31 140 PRO A CA 1
ATOM 1136 C C . PRO A 1 140 ? -20.281 -3.484 4.191 1 98.31 140 PRO A C 1
ATOM 1138 O O . PRO A 1 140 ? -20.594 -4.664 4.023 1 98.31 140 PRO A O 1
ATOM 1141 N N . VAL A 1 141 ? -20.188 -2.625 3.189 1 98.44 141 VAL A N 1
ATOM 1142 C CA . VAL A 1 141 ? -20.484 -3.045 1.824 1 98.44 141 VAL A CA 1
ATOM 1143 C C . VAL A 1 141 ? -19.406 -3.996 1.327 1 98.44 141 VAL A C 1
ATOM 1145 O O . VAL A 1 141 ? -19.688 -4.953 0.607 1 98.44 141 VAL A O 1
ATOM 1148 N N . MET A 1 142 ? -18.172 -3.73 1.647 1 98.56 142 MET A N 1
ATOM 1149 C CA . MET A 1 142 ? -17.062 -4.621 1.29 1 98.56 142 MET A CA 1
ATOM 1150 C C . MET A 1 142 ? -17.266 -6 1.91 1 98.56 142 MET A C 1
ATOM 1152 O O . MET A 1 142 ? -17.031 -7.02 1.257 1 98.56 142 MET A O 1
ATOM 1156 N N . ILE A 1 143 ? -17.688 -6.031 3.189 1 98.5 143 ILE A N 1
ATOM 1157 C CA . ILE A 1 143 ? -17.984 -7.285 3.879 1 98.5 143 ILE A CA 1
ATOM 1158 C C . ILE A 1 143 ? -19.094 -8.023 3.148 1 98.5 143 ILE A C 1
ATOM 1160 O O . ILE A 1 143 ? -19.031 -9.242 2.977 1 98.5 143 ILE A O 1
ATOM 1164 N N . ASP A 1 144 ? -20.109 -7.293 2.705 1 98.44 144 ASP A N 1
ATOM 1165 C CA . ASP A 1 144 ? -21.203 -7.891 1.951 1 98.44 144 ASP A CA 1
ATOM 1166 C C . ASP A 1 144 ? -20.688 -8.539 0.664 1 98.44 144 ASP A C 1
ATOM 1168 O O . ASP A 1 144 ? -21.141 -9.625 0.292 1 98.44 144 ASP A O 1
ATOM 1172 N N . VAL A 1 145 ? -19.812 -7.863 -0.039 1 98.56 145 VAL A N 1
ATOM 1173 C CA . VAL A 1 145 ? -19.234 -8.398 -1.267 1 98.56 145 VAL A CA 1
ATOM 1174 C C . VAL A 1 145 ? -18.516 -9.711 -0.97 1 98.56 145 VAL A C 1
ATOM 1176 O O . VAL A 1 145 ? -18.734 -10.711 -1.646 1 98.56 145 VAL A O 1
ATOM 1179 N N . CYS A 1 146 ? -17.641 -9.703 0.049 1 98.62 146 CYS A N 1
ATOM 1180 C CA . CYS A 1 146 ? -16.922 -10.914 0.428 1 98.62 146 CYS A CA 1
ATOM 1181 C C . CYS A 1 146 ? -17.875 -12.039 0.778 1 98.62 146 CYS A C 1
ATOM 1183 O O . CYS A 1 146 ? -17.703 -13.172 0.338 1 98.62 146 CYS A O 1
ATOM 1185 N N . SER A 1 147 ? -18.906 -11.711 1.559 1 98.56 147 SER A N 1
ATOM 1186 C CA . SER A 1 147 ? -19.875 -12.703 1.989 1 98.56 147 SER A CA 1
ATOM 1187 C C . SER A 1 147 ? -20.625 -13.297 0.799 1 98.56 147 SER A C 1
ATOM 1189 O O . SER A 1 147 ? -20.891 -14.5 0.758 1 98.56 147 SER A O 1
ATOM 1191 N N . ALA A 1 148 ? -21 -12.453 -0.099 1 98.69 148 ALA A N 1
ATOM 1192 C CA . ALA A 1 148 ? -21.703 -12.922 -1.288 1 98.69 148 ALA A CA 1
ATOM 1193 C C . ALA A 1 148 ? -20.844 -13.883 -2.096 1 98.69 148 ALA A C 1
ATOM 1195 O O . ALA A 1 148 ? -21.328 -14.906 -2.592 1 98.69 148 ALA A O 1
ATOM 1196 N N . ILE A 1 149 ? -19.594 -13.602 -2.279 1 98.75 149 ILE A N 1
ATOM 1197 C CA . ILE A 1 149 ? -18.672 -14.445 -3.039 1 98.75 149 ILE A CA 1
ATOM 1198 C C . ILE A 1 149 ? -18.438 -15.75 -2.281 1 98.75 149 ILE A C 1
ATOM 1200 O O . ILE A 1 149 ? -18.328 -16.828 -2.887 1 98.75 149 ILE A O 1
ATOM 1204 N N . CYS A 1 150 ? -18.312 -15.688 -0.936 1 98.62 150 CYS A N 1
ATOM 1205 C CA . CYS A 1 150 ? -18.219 -16.891 -0.124 1 98.62 150 CYS A CA 1
ATOM 1206 C C . CYS A 1 150 ? -19.422 -17.797 -0.324 1 98.62 150 CYS A C 1
ATOM 1208 O O . CYS A 1 150 ? -19.297 -19.016 -0.436 1 98.62 150 CYS A O 1
ATOM 1210 N N . SER A 1 151 ? -20.609 -17.203 -0.329 1 98.56 151 SER A N 1
ATOM 1211 C CA . SER A 1 151 ? -21.828 -17.969 -0.543 1 98.56 151 SER A CA 1
ATOM 1212 C C . SER A 1 151 ? -21.828 -18.625 -1.918 1 98.56 151 SER A C 1
ATOM 1214 O O . SER A 1 151 ? -22.203 -19.797 -2.049 1 98.56 151 SER A O 1
ATOM 1216 N N . LEU A 1 152 ? -21.438 -17.859 -2.938 1 98.25 152 LEU A N 1
ATOM 1217 C CA . LEU A 1 152 ? -21.297 -18.438 -4.266 1 98.25 152 LEU A CA 1
ATOM 1218 C C . LEU A 1 152 ? -20.359 -19.641 -4.234 1 98.25 152 LEU A C 1
ATOM 1220 O O . LEU A 1 152 ? -20.609 -20.641 -4.918 1 98.25 152 LEU A O 1
ATOM 1224 N N . ALA A 1 153 ? -19.25 -19.516 -3.5 1 98.69 153 ALA A N 1
ATOM 1225 C CA . ALA A 1 153 ? -18.266 -20.594 -3.395 1 98.69 153 ALA A CA 1
ATOM 1226 C C . ALA A 1 153 ? -18.859 -21.844 -2.756 1 98.69 153 ALA A C 1
ATOM 1228 O O . ALA A 1 153 ? -18.812 -22.922 -3.338 1 98.69 153 ALA A O 1
ATOM 1229 N N . THR A 1 154 ? -19.5 -21.719 -1.586 1 98.62 154 THR A N 1
ATOM 1230 C CA . THR A 1 154 ? -19.984 -22.859 -0.828 1 98.62 154 THR A CA 1
ATOM 1231 C C . THR A 1 154 ? -21.203 -23.484 -1.512 1 98.62 154 THR A C 1
ATOM 1233 O O . THR A 1 154 ? -21.344 -24.719 -1.525 1 98.62 154 THR A O 1
ATOM 1236 N N . GLU A 1 155 ? -22.078 -22.656 -2.1 1 98.31 155 GLU A N 1
ATOM 1237 C CA . GLU A 1 155 ? -23.281 -23.156 -2.773 1 98.31 155 GLU A CA 1
ATOM 1238 C C . GLU A 1 155 ? -22.922 -23.953 -4.02 1 98.31 155 GLU A C 1
ATOM 1240 O O . GLU A 1 155 ? -23.672 -24.844 -4.434 1 98.31 155 GLU A O 1
ATOM 1245 N N . ASN A 1 156 ? -21.797 -23.688 -4.582 1 98.5 156 ASN A N 1
ATOM 1246 C CA . ASN A 1 156 ? -21.406 -24.344 -5.824 1 98.5 156 ASN A CA 1
ATOM 1247 C C . ASN A 1 156 ? -20.125 -25.141 -5.664 1 98.5 156 ASN A C 1
ATOM 1249 O O . ASN A 1 156 ? -19.391 -25.344 -6.633 1 98.5 156 ASN A O 1
ATOM 1253 N N . ALA A 1 157 ? -19.812 -25.547 -4.43 1 98.56 157 ALA A N 1
ATOM 1254 C CA . ALA A 1 157 ? -18.578 -26.25 -4.105 1 98.56 157 ALA A CA 1
ATOM 1255 C C . ALA A 1 157 ? -18.438 -27.531 -4.914 1 98.56 157 ALA A C 1
ATOM 1257 O O . ALA A 1 157 ? -17.328 -27.922 -5.293 1 98.56 157 ALA A O 1
ATOM 1258 N N . HIS A 1 158 ? -19.547 -28.156 -5.277 1 97.69 158 HIS A N 1
ATOM 1259 C CA . HIS A 1 158 ? -19.547 -29.484 -5.871 1 97.69 158 HIS A CA 1
ATOM 1260 C C . HIS A 1 158 ? -19.75 -29.422 -7.383 1 97.69 158 HIS A C 1
ATOM 1262 O O . HIS A 1 158 ? -19.766 -30.453 -8.055 1 97.69 158 HIS A O 1
ATOM 1268 N N . VAL A 1 159 ? -19.922 -28.203 -7.945 1 98.56 159 VAL A N 1
ATOM 1269 C CA . VAL A 1 159 ? -20.25 -28.062 -9.359 1 98.56 159 VAL A CA 1
ATOM 1270 C C . VAL A 1 159 ? -18.969 -28.062 -10.188 1 98.56 159 VAL A C 1
ATOM 1272 O O . VAL A 1 159 ? -18.25 -27.062 -10.242 1 98.56 159 VAL A O 1
ATOM 1275 N N . PRO A 1 160 ? -18.688 -29.172 -10.906 1 98.56 160 PRO A N 1
ATOM 1276 C CA . PRO A 1 160 ? -17.453 -29.234 -11.695 1 98.56 160 PRO A CA 1
ATOM 1277 C C . PRO A 1 160 ? -17.406 -28.203 -12.82 1 98.56 160 PRO A C 1
ATOM 1279 O O . PRO A 1 160 ? -18.453 -27.875 -13.398 1 98.56 160 PRO A O 1
ATOM 1282 N N . LEU A 1 161 ? -16.234 -27.656 -13.094 1 98.19 161 LEU A N 1
ATOM 1283 C CA . LEU A 1 161 ? -15.969 -26.641 -14.094 1 98.19 161 LEU A CA 1
ATOM 1284 C C . LEU A 1 161 ? -14.68 -26.938 -14.859 1 98.19 161 LEU A C 1
ATOM 1286 O O . LEU A 1 161 ? -13.672 -27.297 -14.25 1 98.19 161 LEU A O 1
ATOM 1290 N N . LEU A 1 162 ? -14.789 -26.969 -16.219 1 97.81 162 LEU A N 1
ATOM 1291 C CA . LEU A 1 162 ? -13.586 -27.078 -17.031 1 97.81 162 LEU A CA 1
ATOM 1292 C C . LEU A 1 162 ? -12.742 -25.812 -16.922 1 97.81 162 LEU A C 1
ATOM 1294 O O . LEU A 1 162 ? -13.18 -24.734 -17.328 1 97.81 162 LEU A O 1
ATOM 1298 N N . SER A 1 163 ? -11.555 -25.938 -16.312 1 97.38 163 SER A N 1
ATOM 1299 C CA . SER A 1 163 ? -10.664 -24.781 -16.234 1 97.38 163 SER A CA 1
ATOM 1300 C C . SER A 1 163 ? -10.109 -24.406 -17.609 1 97.38 163 SER A C 1
ATOM 1302 O O . SER A 1 163 ? -10.125 -25.219 -18.531 1 97.38 163 SER A O 1
ATOM 1304 N N . LYS A 1 164 ? -9.703 -23.141 -17.734 1 95.31 164 LYS A N 1
ATOM 1305 C CA . LYS A 1 164 ? -9.023 -22.656 -18.938 1 95.31 164 LYS A CA 1
ATOM 1306 C C . LYS A 1 164 ? -7.727 -21.938 -18.562 1 95.31 164 LYS A C 1
ATOM 1308 O O . LYS A 1 164 ? -7.75 -20.938 -17.844 1 95.31 164 LYS A O 1
ATOM 1313 N N . THR A 1 165 ? -6.629 -22.453 -18.969 1 92.94 165 THR A N 1
ATOM 1314 C CA . THR A 1 165 ? -5.34 -21.766 -18.938 1 92.94 165 THR A CA 1
ATOM 1315 C C . THR A 1 165 ? -4.934 -21.312 -20.344 1 92.94 165 THR A C 1
ATOM 1317 O O . THR A 1 165 ? -5.078 -22.062 -21.312 1 92.94 165 THR A O 1
ATOM 1320 N N . HIS A 1 166 ? -4.52 -20.016 -20.516 1 90.88 166 HIS A N 1
ATOM 1321 C CA . HIS A 1 166 ? -4.246 -19.422 -21.812 1 90.88 166 HIS A CA 1
ATOM 1322 C C . HIS A 1 166 ? -5.477 -19.469 -22.719 1 90.88 166 HIS A C 1
ATOM 1324 O O . HIS A 1 166 ? -5.355 -19.609 -23.938 1 90.88 166 HIS A O 1
ATOM 1330 N N . GLY A 1 167 ? -6.66 -19.516 -22.141 1 90.88 167 GLY A N 1
ATOM 1331 C CA . GLY A 1 167 ? -7.914 -19.578 -22.875 1 90.88 167 GLY A CA 1
ATOM 1332 C C . GLY A 1 167 ? -8.211 -20.969 -23.422 1 90.88 167 GLY A C 1
ATOM 1333 O O . GLY A 1 167 ? -9.195 -21.156 -24.141 1 90.88 167 GLY A O 1
ATOM 1334 N N . GLN A 1 168 ? -7.328 -21.953 -23.094 1 92.81 168 GLN A N 1
ATOM 1335 C CA . GLN A 1 168 ? -7.469 -23.312 -23.594 1 92.81 168 GLN A CA 1
ATOM 1336 C C . GLN A 1 168 ? -7.906 -24.266 -22.469 1 92.81 168 GLN A C 1
ATOM 1338 O O . GLN A 1 168 ? -7.633 -24.016 -21.297 1 92.81 168 GLN A O 1
ATOM 1343 N N . PRO A 1 169 ? -8.578 -25.391 -22.797 1 93.94 169 PRO A N 1
ATOM 1344 C CA . PRO A 1 169 ? -8.992 -26.359 -21.781 1 93.94 169 PRO A CA 1
ATOM 1345 C C . PRO A 1 169 ? -7.828 -26.828 -20.922 1 93.94 169 PRO A C 1
ATOM 1347 O O . PRO A 1 169 ? -6.738 -27.094 -21.438 1 93.94 169 PRO A O 1
ATOM 1350 N N . ALA A 1 170 ? -8.055 -26.891 -19.625 1 95.69 170 ALA A N 1
ATOM 1351 C CA . ALA A 1 170 ? -7.086 -27.344 -18.641 1 95.69 170 ALA A CA 1
ATOM 1352 C C . ALA A 1 170 ? -7.758 -28.25 -17.594 1 95.69 170 ALA A C 1
ATOM 1354 O O . ALA A 1 170 ? -8.945 -28.562 -17.719 1 95.69 170 ALA A O 1
ATOM 1355 N N . SER A 1 171 ? -6.938 -28.672 -16.594 1 96.88 171 SER A N 1
ATOM 1356 C CA . SER A 1 171 ? -7.473 -29.547 -15.547 1 96.88 171 SER A CA 1
ATOM 1357 C C . SER A 1 171 ? -8.719 -28.938 -14.914 1 96.88 171 SER A C 1
ATOM 1359 O O . SER A 1 171 ? -8.773 -27.734 -14.664 1 96.88 171 SER A O 1
ATOM 1361 N N . PRO A 1 172 ? -9.758 -29.781 -14.68 1 97.94 172 PRO A N 1
ATOM 1362 C CA . PRO A 1 172 ? -11.023 -29.266 -14.133 1 97.94 172 PRO A CA 1
ATOM 1363 C C . PRO A 1 172 ? -10.883 -28.766 -12.703 1 97.94 172 PRO A C 1
ATOM 1365 O O . PRO A 1 172 ? -9.938 -29.125 -12 1 97.94 172 PRO A O 1
ATOM 1368 N N . THR A 1 173 ? -11.734 -27.891 -12.328 1 98.56 173 THR A N 1
ATOM 1369 C CA . THR A 1 173 ? -11.953 -27.359 -10.984 1 98.56 173 THR A CA 1
ATOM 1370 C C . THR A 1 173 ? -13.438 -27.375 -10.633 1 98.56 173 THR A C 1
ATOM 1372 O O . THR A 1 173 ? -14.203 -28.188 -11.18 1 98.56 173 THR A O 1
ATOM 1375 N N . THR A 1 174 ? -13.852 -26.734 -9.586 1 98.69 174 THR A N 1
ATOM 1376 C CA . THR A 1 174 ? -15.273 -26.484 -9.344 1 98.69 174 THR A CA 1
ATOM 1377 C C . THR A 1 174 ? -15.57 -24.984 -9.414 1 98.69 174 THR A C 1
ATOM 1379 O O . THR A 1 174 ? -14.68 -24.156 -9.188 1 98.69 174 THR A O 1
ATOM 1382 N N . LEU A 1 175 ? -16.812 -24.734 -9.82 1 98.5 175 LEU A N 1
ATOM 1383 C CA . LEU A 1 175 ? -17.25 -23.344 -9.828 1 98.5 175 LEU A CA 1
ATOM 1384 C C . LEU A 1 175 ? -17.031 -22.703 -8.469 1 98.5 175 LEU A C 1
ATOM 1386 O O . LEU A 1 175 ? -16.547 -21.578 -8.375 1 98.5 175 LEU A O 1
ATOM 1390 N N . GLY A 1 176 ? -17.375 -23.422 -7.469 1 98.69 176 GLY A N 1
ATOM 1391 C CA . GLY A 1 176 ? -17.219 -22.938 -6.105 1 98.69 176 GLY A CA 1
ATOM 1392 C C . GLY A 1 176 ? -15.789 -22.578 -5.762 1 98.69 176 GLY A C 1
ATOM 1393 O O . GLY A 1 176 ? -15.531 -21.547 -5.145 1 98.69 176 GLY A O 1
ATOM 1394 N N . LYS A 1 177 ? -14.812 -23.391 -6.105 1 98.75 177 LYS A N 1
ATOM 1395 C CA . LYS A 1 177 ? -13.406 -23.156 -5.758 1 98.75 177 LYS A CA 1
ATOM 1396 C C . LYS A 1 177 ? -12.875 -21.891 -6.426 1 98.75 177 LYS A C 1
ATOM 1398 O O . LYS A 1 177 ? -12.07 -21.172 -5.84 1 98.75 177 LYS A O 1
ATOM 1403 N N . GLU A 1 178 ? -13.273 -21.641 -7.652 1 98.56 178 GLU A N 1
ATOM 1404 C CA . GLU A 1 178 ? -12.836 -20.422 -8.328 1 98.56 178 GLU A CA 1
ATOM 1405 C C . GLU A 1 178 ? -13.344 -19.172 -7.605 1 98.56 178 GLU A C 1
ATOM 1407 O O . GLU A 1 178 ? -12.633 -18.172 -7.512 1 98.56 178 GLU A O 1
ATOM 1412 N N . MET A 1 179 ? -14.594 -19.281 -7.062 1 98.69 179 MET A N 1
ATOM 1413 C CA . MET A 1 179 ? -15.109 -18.172 -6.262 1 98.69 179 MET A CA 1
ATOM 1414 C C . MET A 1 179 ? -14.359 -18.062 -4.938 1 98.69 179 MET A C 1
ATOM 1416 O O . MET A 1 179 ? -14.062 -16.953 -4.477 1 98.69 179 MET A O 1
ATOM 1420 N N . ALA A 1 180 ? -14.094 -19.219 -4.371 1 98.69 180 ALA A N 1
ATOM 1421 C CA . ALA A 1 180 ? -13.398 -19.25 -3.086 1 98.69 180 ALA A CA 1
ATOM 1422 C C . ALA A 1 180 ? -12.047 -18.562 -3.172 1 98.69 180 ALA A C 1
ATOM 1424 O O . ALA A 1 180 ? -11.617 -17.906 -2.221 1 98.69 180 ALA A O 1
ATOM 1425 N N . ASN A 1 181 ? -11.312 -18.703 -4.293 1 98.5 181 ASN A N 1
ATOM 1426 C CA . ASN A 1 181 ? -10.031 -18.031 -4.496 1 98.5 181 ASN A CA 1
ATOM 1427 C C . ASN A 1 181 ? -10.156 -16.531 -4.32 1 98.5 181 ASN A C 1
ATOM 1429 O O . ASN A 1 181 ? -9.32 -15.898 -3.658 1 98.5 181 ASN A O 1
ATOM 1433 N N . PHE A 1 182 ? -11.203 -15.922 -4.906 1 98.62 182 PHE A N 1
ATOM 1434 C CA . PHE A 1 182 ? -11.406 -14.477 -4.816 1 98.62 182 PHE A CA 1
ATOM 1435 C C . PHE A 1 182 ? -11.797 -14.07 -3.398 1 98.62 182 PHE A C 1
ATOM 1437 O O . PHE A 1 182 ? -11.336 -13.047 -2.893 1 98.62 182 PHE A O 1
ATOM 1444 N N . ALA A 1 183 ? -12.688 -14.875 -2.756 1 98.5 183 ALA A N 1
ATOM 1445 C CA . ALA A 1 183 ? -13.109 -14.562 -1.39 1 98.5 183 ALA A CA 1
ATOM 1446 C C . ALA A 1 183 ? -11.914 -14.523 -0.445 1 98.5 183 ALA A C 1
ATOM 1448 O O . ALA A 1 183 ? -11.797 -13.617 0.385 1 98.5 183 ALA A O 1
ATOM 1449 N N . ALA A 1 184 ? -11 -15.453 -0.562 1 98.19 184 ALA A N 1
ATOM 1450 C CA . ALA A 1 184 ? -9.805 -15.523 0.28 1 98.19 184 ALA A CA 1
ATOM 1451 C C . ALA A 1 184 ? -8.922 -14.297 0.077 1 98.19 184 ALA A C 1
ATOM 1453 O O . ALA A 1 184 ? -8.445 -13.703 1.046 1 98.19 184 ALA A O 1
ATOM 1454 N N . ARG A 1 185 ? -8.68 -13.93 -1.209 1 98.12 185 ARG A N 1
ATOM 1455 C CA . ARG A 1 185 ? -7.836 -12.789 -1.547 1 98.12 185 ARG A CA 1
ATOM 1456 C C . ARG A 1 185 ? -8.414 -11.492 -0.985 1 98.12 185 ARG A C 1
ATOM 1458 O O . ARG A 1 185 ? -7.695 -10.711 -0.358 1 98.12 185 ARG A O 1
ATOM 1465 N N . LEU A 1 186 ? -9.773 -11.297 -1.183 1 98.44 186 LEU A N 1
ATOM 1466 C CA . LEU A 1 186 ? -10.43 -10.07 -0.744 1 98.44 186 LEU A CA 1
ATOM 1467 C C . LEU A 1 186 ? -10.43 -9.969 0.777 1 98.44 186 LEU A C 1
ATOM 1469 O O . LEU A 1 186 ? -10.156 -8.898 1.332 1 98.44 186 LEU A O 1
ATOM 1473 N N . SER A 1 187 ? -10.695 -11.078 1.407 1 97.56 187 SER A N 1
ATOM 1474 C CA . SER A 1 187 ? -10.703 -11.094 2.867 1 97.56 187 SER A CA 1
ATOM 1475 C C . SER A 1 187 ? -9.32 -10.805 3.432 1 97.56 187 SER A C 1
ATOM 1477 O O . SER A 1 187 ? -9.188 -10.078 4.426 1 97.56 187 SER A O 1
ATOM 1479 N N . ASP A 1 188 ? -8.305 -11.352 2.814 1 96.75 188 ASP A N 1
ATOM 1480 C CA . ASP A 1 188 ? -6.938 -11.141 3.285 1 96.75 188 ASP A CA 1
ATOM 1481 C C . ASP A 1 188 ? -6.539 -9.672 3.18 1 96.75 188 ASP A C 1
ATOM 1483 O O . ASP A 1 188 ? -5.922 -9.125 4.094 1 96.75 188 ASP A O 1
ATOM 1487 N N . ILE A 1 189 ? -6.859 -9.047 2.088 1 96.94 189 ILE A N 1
ATOM 1488 C CA . ILE A 1 189 ? -6.625 -7.617 1.938 1 96.94 189 ILE A CA 1
ATOM 1489 C C . ILE A 1 189 ? -7.434 -6.852 2.982 1 96.94 189 ILE A C 1
ATOM 1491 O O . ILE A 1 189 ? -6.93 -5.906 3.596 1 96.94 189 ILE A O 1
ATOM 1495 N N . GLY A 1 190 ? -8.727 -7.293 3.191 1 96.88 190 GLY A N 1
ATOM 1496 C CA . GLY A 1 190 ? -9.594 -6.66 4.168 1 96.88 190 GLY A CA 1
ATOM 1497 C C . GLY A 1 190 ? -9 -6.617 5.562 1 96.88 190 GLY A C 1
ATOM 1498 O O . GLY A 1 190 ? -9.117 -5.609 6.266 1 96.88 190 GLY A O 1
ATOM 1499 N N . LYS A 1 191 ? -8.305 -7.648 5.957 1 94.75 191 LYS A N 1
ATOM 1500 C CA . LYS A 1 191 ? -7.68 -7.738 7.27 1 94.75 191 LYS A CA 1
ATOM 1501 C C . LYS A 1 191 ? -6.633 -6.645 7.457 1 94.75 191 LYS A C 1
ATOM 1503 O O . LYS A 1 191 ? -6.402 -6.18 8.57 1 94.75 191 LYS A O 1
ATOM 1508 N N . SER A 1 192 ? -6.055 -6.238 6.379 1 96 192 SER A N 1
ATOM 1509 C CA . SER A 1 192 ? -4.953 -5.281 6.434 1 96 192 SER A CA 1
ATOM 1510 C C . SER A 1 192 ? -5.453 -3.887 6.797 1 96 192 SER A C 1
ATOM 1512 O O . SER A 1 192 ? -4.672 -3.035 7.23 1 96 192 SER A O 1
ATOM 1514 N N . PHE A 1 193 ? -6.816 -3.604 6.621 1 97 193 PHE A N 1
ATOM 1515 C CA . PHE A 1 193 ? -7.352 -2.281 6.93 1 97 193 PHE A CA 1
ATOM 1516 C C . PHE A 1 193 ? -7.223 -1.979 8.414 1 97 193 PHE A C 1
ATOM 1518 O O . PHE A 1 193 ? -7.008 -0.828 8.805 1 97 193 PHE A O 1
ATOM 1525 N N . SER A 1 194 ? -7.305 -2.988 9.25 1 94 194 SER A N 1
ATOM 1526 C CA . SER A 1 194 ? -7.25 -2.795 10.695 1 94 194 SER A CA 1
ATOM 1527 C C . SER A 1 194 ? -5.859 -2.342 11.133 1 94 194 SER A C 1
ATOM 1529 O O . SER A 1 194 ? -5.695 -1.825 12.242 1 94 194 SER A O 1
ATOM 1531 N N . GLU A 1 195 ? -4.812 -2.479 10.281 1 93.5 195 GLU A N 1
ATOM 1532 C CA . GLU A 1 195 ? -3.443 -2.082 10.594 1 93.5 195 GLU A CA 1
ATOM 1533 C C . GLU A 1 195 ? -3.215 -0.604 10.289 1 93.5 195 GLU A C 1
ATOM 1535 O O . GLU A 1 195 ? -2.205 -0.029 10.703 1 93.5 195 GLU A O 1
ATOM 1540 N N . VAL A 1 196 ? -4.16 0.01 9.617 1 96.31 196 VAL A N 1
ATOM 1541 C CA . VAL A 1 196 ? -4.008 1.42 9.273 1 96.31 196 VAL A CA 1
ATOM 1542 C C . VAL A 1 196 ? -4.352 2.285 10.484 1 96.31 196 VAL A C 1
ATOM 1544 O O . VAL A 1 196 ? -5.438 2.164 11.055 1 96.31 196 VAL A O 1
ATOM 1547 N N . LYS A 1 197 ? -3.432 3.111 10.938 1 97.06 197 LYS A N 1
ATOM 1548 C CA . LYS A 1 197 ? -3.682 4.121 11.961 1 97.06 197 LYS A CA 1
ATOM 1549 C C . LYS A 1 197 ? -4.043 5.465 11.336 1 97.06 197 LYS A C 1
ATOM 1551 O O . LYS A 1 197 ? -3.275 6.008 10.539 1 97.06 197 LYS A O 1
ATOM 1556 N N . ILE A 1 198 ? -5.207 5.934 11.664 1 98.38 198 ILE A N 1
ATOM 1557 C CA . ILE A 1 198 ? -5.586 7.262 11.203 1 98.38 198 ILE A CA 1
ATOM 1558 C C . ILE A 1 198 ? -4.938 8.32 12.086 1 98.38 198 ILE A C 1
ATOM 1560 O O . ILE A 1 198 ? -5.219 8.398 13.289 1 98.38 198 ILE A O 1
ATOM 1564 N N . LEU A 1 199 ? -4.074 9.141 11.477 1 98.31 199 LEU A N 1
ATOM 1565 C CA . LEU A 1 199 ? -3.207 10.039 12.242 1 98.31 199 LEU A CA 1
ATOM 1566 C C . LEU A 1 199 ? -3.764 11.461 12.25 1 98.31 199 LEU A C 1
ATOM 1568 O O . LEU A 1 199 ? -4.527 11.836 11.352 1 98.31 199 LEU A O 1
ATOM 1572 N N . GLY A 1 200 ? -3.451 12.227 13.258 1 98.5 200 GLY A N 1
ATOM 1573 C CA . GLY A 1 200 ? -3.756 13.641 13.383 1 98.5 200 GLY A CA 1
ATOM 1574 C C . GLY A 1 200 ? -2.633 14.438 14.016 1 98.5 200 GLY A C 1
ATOM 1575 O O . GLY A 1 200 ? -1.872 13.914 14.828 1 98.5 200 GLY A O 1
ATOM 1576 N N . LYS A 1 201 ? -2.512 15.656 13.609 1 98.19 201 LYS A N 1
ATOM 1577 C CA . LYS A 1 201 ? -1.563 16.578 14.219 1 98.19 201 LYS A CA 1
ATOM 1578 C C . LYS A 1 201 ? -2.285 17.781 14.836 1 98.19 201 LYS A C 1
ATOM 1580 O O . LYS A 1 201 ? -3.383 18.141 14.406 1 98.19 201 LYS A O 1
ATOM 1585 N N . PHE A 1 202 ? -1.803 18.344 15.836 1 98.25 202 PHE A N 1
ATOM 1586 C CA . PHE A 1 202 ? -2.225 19.594 16.469 1 98.25 202 PHE A CA 1
ATOM 1587 C C . PHE A 1 202 ? -1.027 20.344 17.047 1 98.25 202 PHE A C 1
ATOM 1589 O O . PHE A 1 202 ? -0.832 20.375 18.266 1 98.25 202 PHE A O 1
ATOM 1596 N N . ALA A 1 203 ? -0.21 21.016 16.109 1 97.38 203 ALA A N 1
ATOM 1597 C CA . ALA A 1 203 ? 1.129 21.438 16.5 1 97.38 203 ALA A CA 1
ATOM 1598 C C . ALA A 1 203 ? 1.437 22.844 15.984 1 97.38 203 ALA A C 1
ATOM 1600 O O . ALA A 1 203 ? 2.6 23.25 15.938 1 97.38 203 ALA A O 1
ATOM 1601 N N . GLY A 1 204 ? 0.376 23.578 15.531 1 95.75 204 GLY A N 1
ATOM 1602 C CA . GLY A 1 204 ? 0.537 24.984 15.188 1 95.75 204 GLY A CA 1
ATOM 1603 C C . GLY A 1 204 ? 1.074 25.188 13.781 1 95.75 204 GLY A C 1
ATOM 1604 O O . GLY A 1 204 ? 0.843 24.375 12.898 1 95.75 204 GLY A O 1
ATOM 1605 N N . ALA A 1 205 ? 1.719 26.266 13.539 1 94.38 205 ALA A N 1
ATOM 1606 C CA . ALA A 1 205 ? 1.99 26.828 12.219 1 94.38 205 ALA A CA 1
ATOM 1607 C C . ALA A 1 205 ? 3.037 26 11.477 1 94.38 205 ALA A C 1
ATOM 1609 O O . ALA A 1 205 ? 3.035 25.953 10.242 1 94.38 205 ALA A O 1
ATOM 1610 N N . VAL A 1 206 ? 4.008 25.344 12.195 1 95.12 206 VAL A N 1
ATOM 1611 C CA . VAL A 1 206 ? 5.059 24.625 11.484 1 95.12 206 VAL A CA 1
ATOM 1612 C C . VAL A 1 206 ? 5.406 23.344 12.25 1 95.12 206 VAL A C 1
ATOM 1614 O O . VAL A 1 206 ? 6.512 22.812 12.117 1 95.12 206 VAL A O 1
ATOM 1617 N N . GLY A 1 207 ? 4.5 22.938 13.102 1 96.19 207 GLY A N 1
ATOM 1618 C CA . GLY A 1 207 ? 4.645 21.641 13.734 1 96.19 207 GLY A CA 1
ATOM 1619 C C . GLY A 1 207 ? 5.496 21.672 14.992 1 96.19 207 GLY A C 1
ATOM 1620 O O . GLY A 1 207 ? 5.953 20.641 15.469 1 96.19 207 GLY A O 1
ATOM 1621 N N . ASN A 1 208 ? 5.711 22.969 15.602 1 97.19 208 ASN A N 1
ATOM 1622 C CA . ASN A 1 208 ? 6.648 23.078 16.719 1 97.19 208 ASN A CA 1
ATOM 1623 C C . ASN A 1 208 ? 5.992 23.719 17.938 1 97.19 208 ASN A C 1
ATOM 1625 O O . ASN A 1 208 ? 6.664 24.016 18.938 1 97.19 208 ASN A O 1
ATOM 1629 N N . TYR A 1 209 ? 4.754 24.031 17.906 1 97 209 TYR A N 1
ATOM 1630 C CA . TYR A 1 209 ? 4.039 24.641 19.016 1 97 209 TYR A CA 1
ATOM 1631 C C . TYR A 1 209 ? 4.625 26.016 19.344 1 97 209 TYR A C 1
ATOM 1633 O O . TYR A 1 209 ? 4.668 26.406 20.516 1 97 209 TYR A O 1
ATOM 1641 N N . ASN A 1 210 ? 5.125 26.734 18.359 1 96.44 210 ASN A N 1
ATOM 1642 C CA . ASN A 1 210 ? 5.836 27.984 18.594 1 96.44 210 ASN A CA 1
ATOM 1643 C C . ASN A 1 210 ? 5.027 28.938 19.469 1 96.44 210 ASN A C 1
ATOM 1645 O O . ASN A 1 210 ? 5.477 29.344 20.547 1 96.44 210 ASN A O 1
ATOM 1649 N N . ALA A 1 211 ? 3.859 29.281 19.047 1 94.75 211 ALA A N 1
ATOM 1650 C CA . ALA A 1 211 ? 3.023 30.266 19.734 1 94.75 211 ALA A CA 1
ATOM 1651 C C . ALA A 1 211 ? 2.523 29.734 21.062 1 94.75 211 ALA A C 1
ATOM 1653 O O . ALA A 1 211 ? 2.43 30.484 22.047 1 94.75 211 ALA A O 1
ATOM 1654 N N . ASP A 1 212 ? 2.223 28.453 21.109 1 95.38 212 ASP A N 1
ATOM 1655 C CA . ASP A 1 212 ? 1.69 27.828 22.312 1 95.38 212 ASP A CA 1
ATOM 1656 C C . ASP A 1 212 ? 2.697 27.906 23.453 1 95.38 212 ASP A C 1
ATOM 1658 O O . ASP A 1 212 ? 2.336 28.234 24.594 1 95.38 212 ASP A O 1
ATOM 1662 N N . VAL A 1 213 ? 3.949 27.641 23.094 1 96 213 VAL A N 1
ATOM 1663 C CA . VAL A 1 213 ? 5.02 27.625 24.078 1 96 213 VAL A CA 1
ATOM 1664 C C . VAL A 1 213 ? 5.242 29.031 24.625 1 96 213 VAL A C 1
ATOM 1666 O O . VAL A 1 213 ? 5.555 29.188 25.812 1 96 213 VAL A O 1
ATOM 1669 N N . VAL A 1 214 ? 5.086 30.062 23.812 1 94.94 214 VAL A N 1
ATOM 1670 C CA . VAL A 1 214 ? 5.277 31.438 24.25 1 94.94 214 VAL A CA 1
ATOM 1671 C C . VAL A 1 214 ? 4.102 31.875 25.125 1 94.94 214 VAL A C 1
ATOM 1673 O O . VAL A 1 214 ? 4.297 32.5 26.156 1 94.94 214 VAL A O 1
ATOM 1676 N N . ALA A 1 215 ? 2.914 31.5 24.766 1 94.75 215 ALA A N 1
ATOM 1677 C CA . ALA A 1 215 ? 1.711 31.922 25.469 1 94.75 215 ALA A CA 1
ATOM 1678 C C . ALA A 1 215 ? 1.592 31.203 26.812 1 94.75 215 ALA A C 1
ATOM 1680 O O . ALA A 1 215 ? 1.169 31.797 27.812 1 94.75 215 ALA A O 1
ATOM 1681 N N . TYR A 1 216 ? 1.905 29.922 26.859 1 96.62 216 TYR A N 1
ATOM 1682 C CA . TYR A 1 216 ? 1.852 29.094 28.047 1 96.62 216 TYR A CA 1
ATOM 1683 C C . TYR A 1 216 ? 3.088 28.219 28.156 1 96.62 216 TYR A C 1
ATOM 1685 O O . TYR A 1 216 ? 3.029 27.016 27.875 1 96.62 216 TYR A O 1
ATOM 1693 N N . PRO A 1 217 ? 4.176 28.812 28.625 1 95 217 PRO A N 1
ATOM 1694 C CA . PRO A 1 217 ? 5.445 28.078 28.656 1 95 217 PRO A CA 1
ATOM 1695 C C . PRO A 1 217 ? 5.441 26.922 29.656 1 95 217 PRO A C 1
ATOM 1697 O O . PRO A 1 217 ? 6.297 26.031 29.578 1 95 217 PRO A O 1
ATOM 1700 N N . GLU A 1 218 ? 4.5 26.938 30.562 1 95.31 218 GLU A N 1
ATOM 1701 C CA . GLU A 1 218 ? 4.465 25.938 31.609 1 95.31 218 GLU A CA 1
ATOM 1702 C C . GLU A 1 218 ? 3.785 24.656 31.141 1 95.31 218 GLU A C 1
ATOM 1704 O O . GLU A 1 218 ? 3.859 23.609 31.812 1 95.31 218 GLU A O 1
ATOM 1709 N N . ILE A 1 219 ? 3.15 24.656 30.016 1 96.81 219 ILE A N 1
ATOM 1710 C CA . ILE A 1 219 ? 2.408 23.516 29.516 1 96.81 219 ILE A CA 1
ATOM 1711 C C . ILE A 1 219 ? 3.318 22.656 28.656 1 96.81 219 ILE A C 1
ATOM 1713 O O . ILE A 1 219 ? 4.07 23.172 27.828 1 96.81 219 ILE A O 1
ATOM 1717 N N . ASP A 1 220 ? 3.314 21.25 28.891 1 97.88 220 ASP A N 1
ATOM 1718 C CA . ASP A 1 220 ? 3.906 20.281 27.969 1 97.88 220 ASP A CA 1
ATOM 1719 C C . ASP A 1 220 ? 3.025 20.094 26.734 1 97.88 220 ASP A C 1
ATOM 1721 O O . ASP A 1 220 ? 2.23 19.156 26.672 1 97.88 220 ASP A O 1
ATOM 1725 N N . TRP A 1 221 ? 3.209 20.891 25.734 1 97 221 TRP A N 1
ATOM 1726 C CA . TRP A 1 221 ? 2.285 21 24.609 1 97 221 TRP A CA 1
ATOM 1727 C C . TRP A 1 221 ? 2.289 19.719 23.797 1 97 221 TRP A C 1
ATOM 1729 O O . TRP A 1 221 ? 1.232 19.234 23.375 1 97 221 TRP A O 1
ATOM 1739 N N . PRO A 1 222 ? 3.541 19.062 23.484 1 97.12 222 PRO A N 1
ATOM 1740 C CA . PRO A 1 222 ? 3.484 17.781 22.766 1 97.12 222 PRO A CA 1
ATOM 1741 C C . PRO A 1 222 ? 2.6 16.75 23.453 1 97.12 222 PRO A C 1
ATOM 1743 O O . PRO A 1 222 ? 1.776 16.109 22.812 1 97.12 222 PRO A O 1
ATOM 1746 N N . LYS A 1 223 ? 2.76 16.672 24.75 1 97.62 223 LYS A N 1
ATOM 1747 C CA . LYS A 1 223 ? 1.952 15.711 25.516 1 97.62 223 LYS A CA 1
ATOM 1748 C C . LYS A 1 223 ? 0.483 16.125 25.516 1 97.62 223 LYS A C 1
ATOM 1750 O O . LYS A 1 223 ? -0.405 15.281 25.359 1 97.62 223 LYS A O 1
ATOM 1755 N N . MET A 1 224 ? 0.209 17.375 25.766 1 97.5 224 MET A N 1
ATOM 1756 C CA . MET A 1 224 ? -1.154 17.891 25.844 1 97.5 224 MET A CA 1
ATOM 1757 C C . MET A 1 224 ? -1.894 17.672 24.531 1 97.5 224 MET A C 1
ATOM 1759 O O . MET A 1 224 ? -3.049 17.25 24.531 1 97.5 224 MET A O 1
ATOM 1763 N N . THR A 1 225 ? -1.274 17.953 23.422 1 97.88 225 THR A N 1
ATOM 1764 C CA . THR A 1 225 ? -1.929 17.828 22.125 1 97.88 225 THR A CA 1
ATOM 1765 C C . THR A 1 225 ? -2.088 16.375 21.734 1 97.88 225 THR A C 1
ATOM 1767 O O . THR A 1 225 ? -3.047 16 21.047 1 97.88 225 THR A O 1
ATOM 1770 N N . GLU A 1 226 ? -1.125 15.523 22.141 1 98.31 226 GLU A N 1
ATOM 1771 C CA . GLU A 1 226 ? -1.326 14.094 21.969 1 98.31 226 GLU A CA 1
ATOM 1772 C C . GLU A 1 226 ? -2.611 13.633 22.656 1 98.31 226 GLU A C 1
ATOM 1774 O O . GLU A 1 226 ? -3.395 12.875 22.062 1 98.31 226 GLU A O 1
ATOM 1779 N N . GLU A 1 227 ? -2.816 14.062 23.875 1 98.12 227 GLU A N 1
ATOM 1780 C CA . GLU A 1 227 ? -4.027 13.711 24.609 1 98.12 227 GLU A CA 1
ATOM 1781 C C . GLU A 1 227 ? -5.277 14.18 23.875 1 98.12 227 GLU A C 1
ATOM 1783 O O . GLU A 1 227 ? -6.273 13.461 23.812 1 98.12 227 GLU A O 1
ATOM 1788 N N . PHE A 1 228 ? -5.211 15.367 23.359 1 98.5 228 PHE A N 1
ATOM 1789 C CA . PHE A 1 228 ? -6.355 15.922 22.641 1 98.5 228 PHE A CA 1
ATOM 1790 C C . PHE A 1 228 ? -6.672 15.094 21.406 1 98.5 228 PHE A C 1
ATOM 1792 O O . PHE A 1 228 ? -7.812 14.664 21.219 1 98.5 228 PHE A O 1
ATOM 1799 N N . VAL A 1 229 ? -5.629 14.812 20.547 1 98.69 229 VAL A N 1
ATOM 1800 C CA . VAL A 1 229 ? -5.82 14.07 19.297 1 98.69 229 VAL A CA 1
ATOM 1801 C C . VAL A 1 229 ? -6.355 12.672 19.609 1 98.69 229 VAL A C 1
ATOM 1803 O O . VAL A 1 229 ? -7.289 12.195 18.969 1 98.69 229 VAL A O 1
ATOM 1806 N N . ARG A 1 230 ? -5.816 12.031 20.625 1 98.44 230 ARG A N 1
ATOM 1807 C CA . ARG A 1 230 ? -6.258 10.695 21.016 1 98.44 230 ARG A CA 1
ATOM 1808 C C . ARG A 1 230 ? -7.688 10.719 21.531 1 98.44 230 ARG A C 1
ATOM 1810 O O . ARG A 1 230 ? -8.438 9.758 21.344 1 98.44 230 ARG A O 1
ATOM 1817 N N . SER A 1 231 ? -8.086 11.812 22.219 1 98.25 231 SER A N 1
ATOM 1818 C CA . SER A 1 231 ? -9.445 11.93 22.734 1 98.25 231 SER A CA 1
ATOM 1819 C C . SER A 1 231 ? -10.469 11.961 21.594 1 98.25 231 SER A C 1
ATOM 1821 O O . SER A 1 231 ? -11.648 11.664 21.812 1 98.25 231 SER A O 1
ATOM 1823 N N . LEU A 1 232 ? -10.047 12.289 20.391 1 98.31 232 LEU A N 1
ATOM 1824 C CA . LEU A 1 232 ? -10.922 12.289 19.219 1 98.31 232 LEU A CA 1
ATOM 1825 C C . LEU A 1 232 ? -11 10.898 18.594 1 98.31 232 LEU A C 1
ATOM 1827 O O . LEU A 1 232 ? -11.688 10.695 17.594 1 98.31 232 LEU A O 1
ATOM 1831 N N . GLY A 1 233 ? -10.234 9.922 19.156 1 97.75 233 GLY A N 1
ATOM 1832 C CA . GLY A 1 233 ? -10.195 8.578 18.609 1 97.75 233 GLY A CA 1
ATOM 1833 C C . GLY A 1 233 ? -9.195 8.414 17.484 1 97.75 233 GLY A C 1
ATOM 1834 O O . GLY A 1 233 ? -9.297 7.48 16.688 1 97.75 233 GLY A O 1
ATOM 1835 N N . LEU A 1 234 ? -8.242 9.359 17.344 1 98.5 234 LEU A N 1
ATOM 1836 C CA . LEU A 1 234 ? -7.215 9.32 16.312 1 98.5 234 LEU A CA 1
ATOM 1837 C C . LEU A 1 234 ? -5.852 9 16.922 1 98.5 234 LEU A C 1
ATOM 1839 O O . LEU A 1 234 ? -5.676 9.07 18.141 1 98.5 234 LEU A O 1
ATOM 1843 N N . GLU A 1 235 ? -4.895 8.531 16.125 1 98.12 235 GLU A N 1
ATOM 1844 C CA . GLU A 1 235 ? -3.504 8.375 16.531 1 98.12 235 GLU A CA 1
ATOM 1845 C C . GLU A 1 235 ? -2.715 9.664 16.328 1 98.12 235 GLU A C 1
ATOM 1847 O O . GLU A 1 235 ? -2.928 10.375 15.352 1 98.12 235 GLU A O 1
ATOM 1852 N N . PHE A 1 236 ? -1.806 9.953 17.297 1 98.44 236 PHE A N 1
ATOM 1853 C CA . PHE A 1 236 ? -1.066 11.211 17.297 1 98.44 236 PHE A CA 1
ATOM 1854 C C . PHE A 1 236 ? 0.166 11.117 16.406 1 98.44 236 PHE A C 1
ATOM 1856 O O . PHE A 1 236 ? 0.893 10.125 16.453 1 98.44 236 PHE A O 1
ATOM 1863 N N . ASN A 1 237 ? 0.393 12.078 15.508 1 98.06 237 ASN A N 1
ATOM 1864 C CA . ASN A 1 237 ? 1.625 12.242 14.742 1 98.06 237 ASN A CA 1
ATOM 1865 C C . ASN A 1 237 ? 2.482 13.375 15.305 1 98.06 237 ASN A C 1
ATOM 1867 O O . ASN A 1 237 ? 2.205 14.555 15.055 1 98.06 237 ASN A O 1
ATOM 1871 N N . PRO A 1 238 ? 3.488 13.133 15.977 1 96.44 238 PRO A N 1
ATOM 1872 C CA . PRO A 1 238 ? 4.297 14.164 16.625 1 96.44 238 PRO A CA 1
ATOM 1873 C C . PRO A 1 238 ? 5.277 14.836 15.672 1 96.44 238 PRO A C 1
ATOM 1875 O O . PRO A 1 238 ? 5.855 15.875 16 1 96.44 238 PRO A O 1
ATOM 1878 N N . TYR A 1 239 ? 5.57 14.281 14.531 1 97.38 239 TYR A N 1
ATOM 1879 C CA . TYR A 1 239 ? 6.547 14.82 13.594 1 97.38 239 TYR A CA 1
ATOM 1880 C C . TYR A 1 239 ? 5.871 15.305 12.312 1 97.38 239 TYR A C 1
ATOM 1882 O O . TYR A 1 239 ? 5.633 14.516 11.398 1 97.38 239 TYR A O 1
ATOM 1890 N N . VAL A 1 240 ? 5.605 16.547 12.328 1 97.81 240 VAL A N 1
ATOM 1891 C CA . VAL A 1 240 ? 4.824 17.172 11.258 1 97.81 240 VAL A CA 1
ATOM 1892 C C . VAL A 1 240 ? 5.359 18.562 10.977 1 97.81 240 VAL A C 1
ATOM 1894 O O . VAL A 1 240 ? 6.203 19.078 11.727 1 97.81 240 VAL A O 1
ATOM 1897 N N . THR A 1 241 ? 5.02 19.141 9.859 1 97.25 241 THR A N 1
ATOM 1898 C CA . THR A 1 241 ? 5.168 20.562 9.562 1 97.25 241 THR A CA 1
ATOM 1899 C C . THR A 1 241 ? 3.865 21.312 9.836 1 97.25 241 THR A C 1
ATOM 1901 O O . THR A 1 241 ? 3.25 21.141 10.883 1 97.25 241 THR A O 1
ATOM 1904 N N . GLN A 1 242 ? 3.42 22.172 8.914 1 95.19 242 GLN A N 1
ATOM 1905 C CA . GLN A 1 242 ? 2.109 22.781 9.109 1 95.19 242 GLN A CA 1
ATOM 1906 C C . GLN A 1 242 ? 0.988 21.797 8.789 1 95.19 242 GLN A C 1
ATOM 1908 O O . GLN A 1 242 ? -0.083 21.844 9.398 1 95.19 242 GLN A O 1
ATOM 1913 N N . ILE A 1 243 ? 1.331 20.812 7.891 1 95.88 243 ILE A N 1
ATOM 1914 C CA . ILE A 1 243 ? 0.324 19.844 7.496 1 95.88 243 ILE A CA 1
ATOM 1915 C C . ILE A 1 243 ? 0.678 18.469 8.078 1 95.88 243 ILE A C 1
ATOM 1917 O O . ILE A 1 243 ? 1.845 18.188 8.367 1 95.88 243 ILE A O 1
ATOM 1921 N N . GLU A 1 244 ? -0.356 17.656 8.375 1 96.44 244 GLU A N 1
ATOM 1922 C CA . GLU A 1 244 ? -0.134 16.203 8.492 1 96.44 244 GLU A CA 1
ATOM 1923 C C . GLU A 1 244 ? 0.333 15.617 7.164 1 96.44 244 GLU A C 1
ATOM 1925 O O . GLU A 1 244 ? -0.212 15.945 6.109 1 96.44 244 GLU A O 1
ATOM 1930 N N . PRO A 1 245 ? 1.407 14.844 7.117 1 95.5 245 PRO A N 1
ATOM 1931 C CA . PRO A 1 245 ? 1.995 14.469 5.828 1 95.5 245 PRO A CA 1
ATOM 1932 C C . PRO A 1 245 ? 1.108 13.516 5.031 1 95.5 245 PRO A C 1
ATOM 1934 O O . PRO A 1 245 ? 1.391 13.234 3.865 1 95.5 245 PRO A O 1
ATOM 1937 N N . HIS A 1 246 ? 0.023 12.953 5.504 1 96.75 246 HIS A N 1
ATOM 1938 C CA . HIS A 1 246 ? -1.002 12.18 4.809 1 96.75 246 HIS A CA 1
ATOM 1939 C C . HIS A 1 246 ? -0.483 10.805 4.418 1 96.75 246 HIS A C 1
ATOM 1941 O O . HIS A 1 246 ? -1.016 10.172 3.502 1 96.75 246 HIS A O 1
ATOM 1947 N N . ASP A 1 247 ? 0.628 10.32 5.031 1 97.44 247 ASP A N 1
ATOM 1948 C CA . ASP A 1 247 ? 1.141 8.984 4.727 1 97.44 247 ASP A CA 1
ATOM 1949 C C . ASP A 1 247 ? 0.08 7.918 4.984 1 97.44 247 ASP A C 1
ATOM 1951 O O . ASP A 1 247 ? 0.015 6.914 4.27 1 97.44 247 ASP A O 1
ATOM 1955 N N . TYR A 1 248 ? -0.741 8.133 6.055 1 97.69 248 TYR A N 1
ATOM 1956 C CA . TYR A 1 248 ? -1.752 7.137 6.391 1 97.69 248 TYR A CA 1
ATOM 1957 C C . TYR A 1 248 ? -2.834 7.078 5.32 1 97.69 248 TYR A C 1
ATOM 1959 O O . TYR A 1 248 ? -3.432 6.023 5.09 1 97.69 248 TYR A O 1
ATOM 1967 N N . ILE A 1 249 ? -3.133 8.219 4.664 1 98.06 249 ILE A N 1
ATOM 1968 C CA . ILE A 1 249 ? -4.109 8.227 3.578 1 98.06 249 ILE A CA 1
ATOM 1969 C C . ILE A 1 249 ? -3.576 7.414 2.4 1 98.06 249 ILE A C 1
ATOM 1971 O O . ILE A 1 249 ? -4.32 6.652 1.774 1 98.06 249 ILE A O 1
ATOM 1975 N N . SER A 1 250 ? -2.246 7.613 2.109 1 97.69 250 SER A N 1
ATOM 1976 C CA . SER A 1 250 ? -1.609 6.816 1.065 1 97.69 250 SER A CA 1
ATOM 1977 C C . SER A 1 250 ? -1.726 5.324 1.358 1 97.69 250 SER A C 1
ATOM 1979 O O . SER A 1 250 ? -2.105 4.543 0.483 1 97.69 250 SER A O 1
ATOM 1981 N N . LYS A 1 251 ? -1.409 4.918 2.559 1 97 251 LYS A N 1
ATOM 1982 C CA . LYS A 1 251 ? -1.507 3.52 2.965 1 97 251 LYS A CA 1
ATOM 1983 C C . LYS A 1 251 ? -2.938 3.008 2.834 1 97 251 LYS A C 1
ATOM 1985 O O . LYS A 1 251 ? -3.168 1.918 2.303 1 97 251 LYS A O 1
ATOM 1990 N N . LEU A 1 252 ? -3.924 3.809 3.338 1 98.12 252 LEU A N 1
ATOM 1991 C CA . LEU A 1 252 ? -5.332 3.438 3.299 1 98.12 252 LEU A CA 1
ATOM 1992 C C . LEU A 1 252 ? -5.809 3.25 1.862 1 98.12 252 LEU A C 1
ATOM 1994 O O . LEU A 1 252 ? -6.426 2.234 1.536 1 98.12 252 LEU A O 1
ATOM 1998 N N . PHE A 1 253 ? -5.508 4.184 1.001 1 98.31 253 PHE A N 1
ATOM 1999 C CA . PHE A 1 253 ? -6.035 4.156 -0.36 1 98.31 253 PHE A CA 1
ATOM 2000 C C . PHE A 1 253 ? -5.32 3.1 -1.195 1 98.31 253 PHE A C 1
ATOM 2002 O O . PHE A 1 253 ? -5.918 2.502 -2.092 1 98.31 253 PHE A O 1
ATOM 2009 N N . ASN A 1 254 ? -4.02 2.779 -0.887 1 97.62 254 ASN A N 1
ATOM 2010 C CA . ASN A 1 254 ? -3.359 1.652 -1.536 1 97.62 254 ASN A CA 1
ATOM 2011 C C . ASN A 1 254 ? -4.078 0.338 -1.249 1 97.62 254 ASN A C 1
ATOM 2013 O O . ASN A 1 254 ? -4.164 -0.532 -2.119 1 97.62 254 ASN A O 1
ATOM 2017 N N . LEU A 1 255 ? -4.586 0.175 -0.047 1 98.12 255 LEU A N 1
ATOM 2018 C CA . LEU A 1 255 ? -5.328 -1.033 0.296 1 98.12 255 LEU A CA 1
ATOM 2019 C C . LEU A 1 255 ? -6.656 -1.089 -0.454 1 98.12 255 LEU A C 1
ATOM 2021 O O . LEU A 1 255 ? -7.066 -2.152 -0.923 1 98.12 255 LEU A O 1
ATOM 2025 N N . PHE A 1 256 ? -7.363 0.096 -0.56 1 98.56 256 PHE A N 1
ATOM 2026 C CA . PHE A 1 256 ? -8.586 0.135 -1.357 1 98.56 256 PHE A CA 1
ATOM 2027 C C . PHE A 1 256 ? -8.297 -0.243 -2.807 1 98.56 256 PHE A C 1
ATOM 2029 O O . PHE A 1 256 ? -9.047 -1.003 -3.416 1 98.56 256 PHE A O 1
ATOM 2036 N N . VAL A 1 257 ? -7.207 0.283 -3.336 1 98.5 257 VAL A N 1
ATOM 2037 C CA . VAL A 1 257 ? -6.832 -0.006 -4.715 1 98.5 257 VAL A CA 1
ATOM 2038 C C . VAL A 1 257 ? -6.551 -1.499 -4.871 1 98.5 257 VAL A C 1
ATOM 2040 O O . VAL A 1 257 ? -6.953 -2.113 -5.863 1 98.5 257 VAL A O 1
ATOM 2043 N N . GLN A 1 258 ? -5.855 -2.125 -3.943 1 98.19 258 GLN A N 1
ATOM 2044 C CA . GLN A 1 258 ? -5.59 -3.559 -4.004 1 98.19 258 GLN A CA 1
ATOM 2045 C C . GLN A 1 258 ? -6.891 -4.359 -4.012 1 98.19 258 GLN A C 1
ATOM 2047 O O . GLN A 1 258 ? -7.031 -5.316 -4.777 1 98.19 258 GLN A O 1
ATOM 2052 N N . PHE A 1 259 ? -7.832 -3.975 -3.086 1 98.56 259 PHE A N 1
ATOM 2053 C CA . PHE A 1 259 ? -9.141 -4.621 -3.057 1 98.56 259 PHE A CA 1
ATOM 2054 C C . PHE A 1 259 ? -9.844 -4.484 -4.402 1 98.56 259 PHE A C 1
ATOM 2056 O O . PHE A 1 259 ? -10.375 -5.461 -4.93 1 98.56 259 PHE A O 1
ATOM 2063 N N . ASN A 1 260 ? -9.789 -3.203 -4.949 1 98.75 260 ASN A N 1
ATOM 2064 C CA . ASN A 1 260 ? -10.414 -2.908 -6.23 1 98.75 260 ASN A CA 1
ATOM 2065 C C . ASN A 1 260 ? -9.812 -3.736 -7.359 1 98.75 260 ASN A C 1
ATOM 2067 O O . ASN A 1 260 ? -10.516 -4.148 -8.281 1 98.75 260 ASN A O 1
ATOM 2071 N N . ILE A 1 261 ? -8.531 -3.975 -7.312 1 98.38 261 ILE A N 1
ATOM 2072 C CA . ILE A 1 261 ? -7.828 -4.727 -8.344 1 98.38 261 ILE A CA 1
ATOM 2073 C C . ILE A 1 261 ? -8.305 -6.176 -8.344 1 98.38 261 ILE A C 1
ATOM 2075 O O . ILE A 1 261 ? -8.609 -6.738 -9.398 1 98.38 261 ILE A O 1
ATOM 2079 N N . VAL A 1 262 ? -8.383 -6.797 -7.16 1 98.56 262 VAL A N 1
ATOM 2080 C CA . VAL A 1 262 ? -8.852 -8.172 -7.059 1 98.56 262 VAL A CA 1
ATOM 2081 C C . VAL A 1 262 ? -10.305 -8.258 -7.516 1 98.56 262 VAL A C 1
ATOM 2083 O O . VAL A 1 262 ? -10.695 -9.195 -8.219 1 98.56 262 VAL A O 1
ATOM 2086 N N . LEU A 1 263 ? -11.148 -7.25 -7.156 1 98.69 263 LEU A N 1
ATOM 2087 C CA . LEU A 1 263 ? -12.555 -7.246 -7.562 1 98.69 263 LEU A CA 1
ATOM 2088 C C . LEU A 1 263 ? -12.68 -7.059 -9.07 1 98.69 263 LEU A C 1
ATOM 2090 O O . LEU A 1 263 ? -13.586 -7.613 -9.695 1 98.69 263 LEU A O 1
ATOM 2094 N N . THR A 1 264 ? -11.781 -6.23 -9.672 1 98.44 264 THR A N 1
ATOM 2095 C CA . THR A 1 264 ? -11.734 -6.102 -11.125 1 98.44 264 THR A CA 1
ATOM 2096 C C . THR A 1 264 ? -11.492 -7.457 -11.781 1 98.44 264 THR A C 1
ATOM 2098 O O . THR A 1 264 ? -12.141 -7.797 -12.773 1 98.44 264 THR A O 1
ATOM 2101 N N . ASP A 1 265 ? -10.57 -8.242 -11.203 1 98.19 265 ASP A N 1
ATOM 2102 C CA . ASP A 1 265 ? -10.289 -9.586 -11.703 1 98.19 265 ASP A CA 1
ATOM 2103 C C . ASP A 1 265 ? -11.531 -10.477 -11.617 1 98.19 265 ASP A C 1
ATOM 2105 O O . ASP A 1 265 ? -11.836 -11.219 -12.555 1 98.19 265 ASP A O 1
ATOM 2109 N N . PHE A 1 266 ? -12.25 -10.406 -10.508 1 98.62 266 PHE A N 1
ATOM 2110 C CA . PHE A 1 266 ? -13.492 -11.148 -10.32 1 98.62 266 PHE A CA 1
ATOM 2111 C C . PHE A 1 266 ? -14.516 -10.758 -11.375 1 98.62 266 PHE A C 1
ATOM 2113 O O . PHE A 1 266 ? -15.125 -11.625 -12.016 1 98.62 266 PHE A O 1
ATOM 2120 N N . ASP A 1 267 ? -14.727 -9.414 -11.555 1 98.44 267 ASP A N 1
ATOM 2121 C CA . ASP A 1 267 ? -15.711 -8.914 -12.508 1 98.44 267 ASP A CA 1
ATOM 2122 C C . ASP A 1 267 ? -15.406 -9.422 -13.914 1 98.44 267 ASP A C 1
ATOM 2124 O O . ASP A 1 267 ? -16.328 -9.797 -14.656 1 98.44 267 ASP A O 1
ATOM 2128 N N . LYS A 1 268 ? -14.164 -9.438 -14.289 1 96.94 268 LYS A N 1
ATOM 2129 C CA . LYS A 1 268 ? -13.758 -9.898 -15.617 1 96.94 268 LYS A CA 1
ATOM 2130 C C . LYS A 1 268 ? -14.016 -11.391 -15.781 1 96.94 268 LYS A C 1
ATOM 2132 O O . LYS A 1 268 ? -14.477 -11.836 -16.844 1 96.94 268 LYS A O 1
ATOM 2137 N N . ASP A 1 269 ? -13.703 -12.195 -14.781 1 98 269 ASP A N 1
ATOM 2138 C CA . ASP A 1 269 ? -13.953 -13.633 -14.844 1 98 269 ASP A CA 1
ATOM 2139 C C . ASP A 1 269 ? -15.445 -13.938 -14.922 1 98 269 ASP A C 1
ATOM 2141 O O . ASP A 1 269 ? -15.875 -14.797 -15.695 1 98 269 ASP A O 1
ATOM 2145 N N . MET A 1 270 ? -16.25 -13.195 -14.125 1 97.75 270 MET A N 1
ATOM 2146 C CA . MET A 1 270 ? -17.688 -13.406 -14.156 1 97.75 270 MET A CA 1
ATOM 2147 C C . MET A 1 270 ? -18.266 -13.078 -15.531 1 97.75 270 MET A C 1
ATOM 2149 O O . MET A 1 270 ? -19.109 -13.805 -16.047 1 97.75 270 MET A O 1
ATOM 2153 N N . TRP A 1 271 ? -17.766 -11.945 -16.062 1 96 271 TRP A N 1
ATOM 2154 C CA . TRP A 1 271 ? -18.156 -11.586 -17.422 1 96 271 TRP A CA 1
ATOM 2155 C C . TRP A 1 271 ? -17.844 -12.703 -18.406 1 96 271 TRP A C 1
ATOM 2157 O O . TRP A 1 271 ? -18.672 -13.055 -19.25 1 96 271 TRP A O 1
ATOM 2167 N N . THR A 1 272 ? -16.672 -13.336 -18.297 1 97.06 272 THR A N 1
ATOM 2168 C CA . THR A 1 272 ? -16.219 -14.406 -19.172 1 97.06 272 THR A CA 1
ATOM 2169 C C . THR A 1 272 ? -17.078 -15.664 -18.984 1 97.06 272 THR A C 1
ATOM 2171 O O . THR A 1 272 ? -17.469 -16.312 -19.953 1 97.06 272 THR A O 1
ATOM 2174 N N . TYR A 1 273 ? -17.422 -16.016 -17.734 1 97.88 273 TYR A N 1
ATOM 2175 C CA . TYR A 1 273 ? -18.25 -17.172 -17.438 1 97.88 273 TYR A CA 1
ATOM 2176 C C . TYR A 1 273 ? -19.656 -16.984 -18 1 97.88 273 TYR A C 1
ATOM 2178 O O . TYR A 1 273 ? -20.25 -17.938 -18.516 1 97.88 273 TYR A O 1
ATOM 2186 N N . ILE A 1 274 ? -20.203 -15.797 -17.875 1 96.06 274 ILE A N 1
ATOM 2187 C CA . ILE A 1 274 ? -21.516 -15.508 -18.438 1 96.06 274 ILE A CA 1
ATOM 2188 C C . ILE A 1 274 ? -21.469 -15.609 -19.953 1 96.06 274 ILE A C 1
ATOM 2190 O O . ILE A 1 274 ? -22.359 -16.188 -20.578 1 96.06 274 ILE A O 1
ATOM 2194 N N . SER A 1 275 ? -20.438 -15.07 -20.562 1 95.06 275 SER A N 1
ATOM 2195 C CA . SER A 1 275 ? -20.234 -15.125 -22.016 1 95.06 275 SER A CA 1
ATOM 2196 C C . SER A 1 275 ? -20.156 -16.562 -22.5 1 95.06 275 SER A C 1
ATOM 2198 O O . SER A 1 275 ? -20.656 -16.891 -23.594 1 95.06 275 SER A O 1
ATOM 2200 N N . ALA A 1 276 ? -19.578 -17.469 -21.688 1 95.94 276 ALA A N 1
ATOM 2201 C CA . ALA A 1 276 ? -19.422 -18.875 -22.031 1 95.94 276 ALA A CA 1
ATOM 2202 C C . ALA A 1 276 ? -20.703 -19.656 -21.734 1 95.94 276 ALA A C 1
ATOM 2204 O O . ALA A 1 276 ? -20.797 -20.844 -22.062 1 95.94 276 ALA A O 1
ATOM 2205 N N . GLY A 1 277 ? -21.703 -19 -21.109 1 96.31 277 GLY A N 1
ATOM 2206 C CA . GLY A 1 277 ? -22.984 -19.625 -20.812 1 96.31 277 GLY A CA 1
ATOM 2207 C C . GLY A 1 277 ? -22.984 -20.422 -19.531 1 96.31 277 GLY A C 1
ATOM 2208 O O . GLY A 1 277 ? -23.922 -21.188 -19.266 1 96.31 277 GLY A O 1
ATOM 2209 N N . TYR A 1 278 ? -21.922 -20.312 -18.719 1 97.69 278 TYR A N 1
ATOM 2210 C CA . TYR A 1 278 ? -21.844 -21.062 -17.469 1 97.69 278 TYR A CA 1
ATOM 2211 C C . TYR A 1 278 ? -22.828 -20.531 -16.438 1 97.69 278 TYR A C 1
ATOM 2213 O O . TYR A 1 278 ? -23.188 -21.219 -15.5 1 97.69 278 TYR A O 1
ATOM 2221 N N . PHE A 1 279 ? -23.156 -19.25 -16.609 1 96.69 279 PHE A N 1
ATOM 2222 C CA . PHE A 1 279 ? -24.219 -18.609 -15.836 1 96.69 279 PHE A CA 1
ATOM 2223 C C . PHE A 1 279 ? -25.312 -18.078 -16.75 1 96.69 279 PHE A C 1
ATOM 2225 O O . PHE A 1 279 ? -25.016 -17.531 -17.828 1 96.69 279 PHE A O 1
ATOM 2232 N N . LYS A 1 280 ? -26.5 -18.359 -16.375 1 93.44 280 LYS A N 1
ATOM 2233 C CA . LYS A 1 280 ? -27.625 -17.578 -16.859 1 93.44 280 LYS A CA 1
ATOM 2234 C C . LYS A 1 280 ? -27.953 -16.422 -15.922 1 93.44 280 LYS A C 1
ATOM 2236 O O . LYS A 1 280 ? -27.422 -16.359 -14.805 1 93.44 280 LYS A O 1
ATOM 2241 N N . GLN A 1 281 ? -28.594 -15.438 -16.484 1 90 281 GLN A N 1
ATOM 2242 C CA . GLN A 1 281 ? -28.969 -14.297 -15.656 1 90 281 GLN A CA 1
ATOM 2243 C C . GLN A 1 281 ? -30.484 -14.227 -15.469 1 90 281 GLN A C 1
ATOM 2245 O O . GLN A 1 281 ? -31.25 -14.43 -16.422 1 90 281 GLN A O 1
ATOM 2250 N N . ILE A 1 282 ? -30.844 -14.055 -14.305 1 86.38 282 ILE A N 1
ATOM 2251 C CA . ILE A 1 282 ? -32.25 -13.93 -13.969 1 86.38 282 ILE A CA 1
ATOM 2252 C C . ILE A 1 282 ? -32.781 -12.586 -14.453 1 86.38 282 ILE A C 1
ATOM 2254 O O . ILE A 1 282 ? -32.25 -11.531 -14.109 1 86.38 282 ILE A O 1
ATOM 2258 N N . ALA A 1 283 ? -33.812 -12.727 -15.328 1 78.69 283 ALA A N 1
ATOM 2259 C CA . ALA A 1 283 ? -34.406 -11.516 -15.883 1 78.69 283 ALA A CA 1
ATOM 2260 C C . ALA A 1 283 ? -35.406 -10.898 -14.906 1 78.69 283 ALA A C 1
ATOM 2262 O O . ALA A 1 283 ? -36.125 -11.617 -14.203 1 78.69 283 ALA A O 1
ATOM 2263 N N . LYS A 1 284 ? -35.344 -9.719 -14.812 1 74.38 284 LYS A N 1
ATOM 2264 C CA . LYS A 1 284 ? -36.406 -8.984 -14.094 1 74.38 284 LYS A CA 1
ATOM 2265 C C . LYS A 1 284 ? -37.5 -8.531 -15.047 1 74.38 284 LYS A C 1
ATOM 2267 O O . LYS A 1 284 ? -37.219 -8.016 -16.125 1 74.38 284 LYS A O 1
ATOM 2272 N N . ALA A 1 285 ? -38.719 -8.734 -14.523 1 76.38 285 ALA A N 1
ATOM 2273 C CA . ALA A 1 285 ? -39.875 -8.336 -15.336 1 76.38 285 ALA A CA 1
ATOM 2274 C C . ALA A 1 285 ? -39.781 -6.863 -15.719 1 76.38 285 ALA A C 1
ATOM 2276 O O . ALA A 1 285 ? -39.5 -6.012 -14.875 1 76.38 285 ALA A O 1
ATOM 2277 N N . GLY A 1 286 ? -39.906 -6.621 -17.125 1 72.5 286 GLY A N 1
ATOM 2278 C CA . GLY A 1 286 ? -39.938 -5.242 -17.578 1 72.5 286 GLY A CA 1
ATOM 2279 C C . GLY A 1 286 ? -38.562 -4.723 -17.953 1 72.5 286 GLY A C 1
ATOM 2280 O O . GLY A 1 286 ? -38.438 -3.645 -18.547 1 72.5 286 GLY A O 1
ATOM 2281 N N . GLU A 1 287 ? -37.531 -5.516 -17.594 1 72.5 287 GLU A N 1
ATOM 2282 C CA . GLU A 1 287 ? -36.188 -5.055 -17.922 1 72.5 287 GLU A CA 1
ATOM 2283 C C . GLU A 1 287 ? -35.844 -5.305 -19.375 1 72.5 287 GLU A C 1
ATOM 2285 O O . GLU A 1 287 ? -36.156 -6.363 -19.922 1 72.5 287 GLU A O 1
ATOM 2290 N N . VAL A 1 288 ? -35.5 -4.113 -20.094 1 62.66 288 VAL A N 1
ATOM 2291 C CA . VAL A 1 288 ? -35.062 -4.219 -21.484 1 62.66 288 VAL A CA 1
ATOM 2292 C C . VAL A 1 288 ? -33.594 -4.582 -21.531 1 62.66 288 VAL A C 1
ATOM 2294 O O . VAL A 1 288 ? -32.75 -3.871 -20.969 1 62.66 288 VAL A O 1
ATOM 2297 N N . GLY A 1 289 ? -33.219 -5.723 -21.922 1 64.31 289 GLY A N 1
ATOM 2298 C CA . GLY A 1 289 ? -31.812 -6.109 -22.078 1 64.31 289 GLY A CA 1
ATOM 2299 C C . GLY A 1 289 ? -31.141 -5.43 -23.25 1 64.31 289 GLY A C 1
ATOM 2300 O O . GLY A 1 289 ? -30.594 -4.332 -23.125 1 64.31 289 GLY A O 1
ATOM 2301 N N . SER A 1 290 ? -31.328 -6.051 -24.375 1 67.75 290 SER A N 1
ATOM 2302 C CA . SER A 1 290 ? -30.875 -5.43 -25.609 1 67.75 290 SER A CA 1
ATOM 2303 C C . SER A 1 290 ? -32.031 -4.727 -26.328 1 67.75 290 SER A C 1
ATOM 2305 O O . SER A 1 290 ? -33.156 -5.223 -26.359 1 67.75 290 SER A O 1
ATOM 2307 N N . SER A 1 291 ? -31.812 -3.547 -26.828 1 65.06 291 SER A N 1
ATOM 2308 C CA . SER A 1 291 ? -32.812 -2.74 -27.516 1 65.06 291 SER A CA 1
ATOM 2309 C C . SER A 1 291 ? -33.312 -3.436 -28.766 1 65.06 291 SER A C 1
ATOM 2311 O O . SER A 1 291 ? -34.469 -3.248 -29.172 1 65.06 291 SER A O 1
ATOM 2313 N N . THR A 1 292 ? -32.375 -4.242 -29.344 1 65.88 292 THR A N 1
ATOM 2314 C CA . THR A 1 292 ? -32.719 -4.836 -30.625 1 65.88 292 THR A CA 1
ATOM 2315 C C . THR A 1 292 ? -32.969 -6.332 -30.484 1 65.88 292 THR A C 1
ATOM 2317 O O . THR A 1 292 ? -33.625 -6.945 -31.328 1 65.88 292 THR A O 1
ATOM 2320 N N . MET A 1 293 ? -32.469 -6.871 -29.297 1 74.38 293 MET A N 1
ATOM 2321 C CA . MET A 1 293 ? -32.594 -8.312 -29.062 1 74.38 293 MET A CA 1
ATOM 2322 C C . MET A 1 293 ? -33.219 -8.594 -27.703 1 74.38 293 MET A C 1
ATOM 2324 O O . MET A 1 293 ? -32.5 -8.844 -26.734 1 74.38 293 MET A O 1
ATOM 2328 N N . PRO A 1 294 ? -34.469 -8.773 -27.625 1 71.12 294 PRO A N 1
ATOM 2329 C CA . PRO A 1 294 ? -35.188 -8.836 -26.359 1 71.12 294 PRO A CA 1
ATOM 2330 C C . PRO A 1 294 ? -34.75 -10 -25.469 1 71.12 294 PRO A C 1
ATOM 2332 O O . PRO A 1 294 ? -34.875 -9.93 -24.25 1 71.12 294 PRO A O 1
ATOM 2335 N N . HIS A 1 295 ? -34.156 -11.047 -25.969 1 75.94 295 HIS A N 1
ATOM 2336 C CA . HIS A 1 295 ? -33.781 -12.227 -25.172 1 75.94 295 HIS A CA 1
ATOM 2337 C C . HIS A 1 295 ? -32.406 -12.07 -24.562 1 75.94 295 HIS A C 1
ATOM 2339 O O . HIS A 1 295 ? -32.031 -12.836 -23.688 1 75.94 295 HIS A O 1
ATOM 2345 N N . LYS A 1 296 ? -31.719 -11.016 -25.094 1 84.19 296 LYS A N 1
ATOM 2346 C CA . LYS A 1 296 ? -30.344 -10.852 -24.656 1 84.19 296 LYS A CA 1
ATOM 2347 C C . LYS A 1 296 ? -30.266 -10.117 -23.328 1 84.19 296 LYS A C 1
ATOM 2349 O O . LYS A 1 296 ? -30.781 -9.008 -23.188 1 84.19 296 LYS A O 1
ATOM 2354 N N . ILE A 1 297 ? -29.766 -10.773 -22.266 1 85.5 297 ILE A N 1
ATOM 2355 C CA . ILE A 1 297 ? -29.516 -10.148 -20.969 1 85.5 297 ILE A CA 1
ATOM 2356 C C . ILE A 1 297 ? -28 -9.961 -20.781 1 85.5 297 ILE A C 1
ATOM 2358 O O . ILE A 1 297 ? -27.266 -10.938 -20.688 1 85.5 297 ILE A O 1
ATOM 2362 N N . ASN A 1 298 ? -27.531 -8.742 -20.766 1 87.75 298 ASN A N 1
ATOM 2363 C CA . ASN A 1 298 ? -26.109 -8.406 -20.672 1 87.75 298 ASN A CA 1
ATOM 2364 C C . ASN A 1 298 ? -25.641 -8.32 -19.234 1 87.75 298 ASN A C 1
ATOM 2366 O O . ASN A 1 298 ? -26.406 -7.91 -18.344 1 87.75 298 ASN A O 1
ATOM 2370 N N . PRO A 1 299 ? -24.453 -8.773 -18.953 1 93.62 299 PRO A N 1
ATOM 2371 C CA . PRO A 1 299 ? -23.906 -8.656 -17.594 1 93.62 299 PRO A CA 1
ATOM 2372 C C . PRO A 1 299 ? -23.453 -7.234 -17.266 1 93.62 299 PRO A C 1
ATOM 2374 O O . PRO A 1 299 ? -22.328 -7.031 -16.812 1 93.62 299 PRO A O 1
ATOM 2377 N N . ILE A 1 300 ? -24.344 -6.297 -17.344 1 91 300 ILE A N 1
ATOM 2378 C CA . ILE A 1 300 ? -24.031 -4.871 -17.312 1 91 300 ILE A CA 1
ATOM 2379 C C . ILE A 1 300 ? -23.5 -4.5 -15.922 1 91 300 ILE A C 1
ATOM 2381 O O . ILE A 1 300 ? -22.703 -3.572 -15.789 1 91 300 ILE A O 1
ATOM 2385 N N . ASN A 1 301 ? -23.969 -5.203 -14.883 1 95.56 301 ASN A N 1
ATOM 2386 C CA . ASN A 1 301 ? -23.531 -4.879 -13.531 1 95.56 301 ASN A CA 1
ATOM 2387 C C . ASN A 1 301 ? -22.031 -5.094 -13.367 1 95.56 301 ASN A C 1
ATOM 2389 O O . ASN A 1 301 ? -21.344 -4.254 -12.781 1 95.56 301 ASN A O 1
ATOM 2393 N N . PHE A 1 302 ? -21.469 -6.195 -13.898 1 96.94 302 PHE A N 1
ATOM 2394 C CA . PHE A 1 302 ? -20.047 -6.461 -13.805 1 96.94 302 PHE A CA 1
ATOM 2395 C C . PHE A 1 302 ? -19.266 -5.492 -14.68 1 96.94 302 PHE A C 1
ATOM 2397 O O . PHE A 1 302 ? -18.156 -5.066 -14.312 1 96.94 302 PHE A O 1
ATOM 2404 N N . GLU A 1 303 ? -19.844 -5.086 -15.828 1 94.88 303 GLU A N 1
ATOM 2405 C CA . GLU A 1 303 ? -19.219 -4.086 -16.688 1 94.88 303 GLU A CA 1
ATOM 2406 C C . GLU A 1 303 ? -19.156 -2.725 -16 1 94.88 303 GLU A C 1
ATOM 2408 O O . GLU A 1 303 ? -18.141 -2.027 -16.078 1 94.88 303 GLU A O 1
ATOM 2413 N N . ASN A 1 304 ? -20.281 -2.402 -15.398 1 95.12 304 ASN A N 1
ATOM 2414 C CA . ASN A 1 304 ? -20.359 -1.148 -14.656 1 95.12 304 ASN A CA 1
ATOM 2415 C C . ASN A 1 304 ? -19.344 -1.111 -13.508 1 95.12 304 ASN A C 1
ATOM 2417 O O . ASN A 1 304 ? -18.656 -0.104 -13.312 1 95.12 304 ASN A O 1
ATOM 2421 N N . SER A 1 305 ? -19.25 -2.172 -12.758 1 97.88 305 SER A N 1
ATOM 2422 C CA . SER A 1 305 ? -18.281 -2.283 -11.672 1 97.88 305 SER A CA 1
ATOM 2423 C C . SER A 1 305 ? -16.859 -2.107 -12.172 1 97.88 305 SER A C 1
ATOM 2425 O O . SER A 1 305 ? -16.109 -1.286 -11.648 1 97.88 305 SER A O 1
ATOM 2427 N N . GLU A 1 306 ? -16.5 -2.824 -13.211 1 96.38 306 GLU A N 1
ATOM 2428 C CA . GLU A 1 306 ? -15.156 -2.744 -13.773 1 96.38 306 GLU A CA 1
ATOM 2429 C C . GLU A 1 306 ? -14.812 -1.312 -14.164 1 96.38 306 GLU A C 1
ATOM 2431 O O . GLU A 1 306 ? -13.711 -0.833 -13.867 1 96.38 306 GLU A O 1
ATOM 2436 N N . GLY A 1 307 ? -15.773 -0.642 -14.906 1 95.5 307 GLY A N 1
ATOM 2437 C CA . GLY A 1 307 ? -15.539 0.736 -15.312 1 95.5 307 GLY A CA 1
ATOM 2438 C C . GLY A 1 307 ? -15.328 1.67 -14.133 1 95.5 307 GLY A C 1
ATOM 2439 O O . GLY A 1 307 ? -14.398 2.48 -14.133 1 95.5 307 GLY A O 1
ATOM 2440 N N . ASN A 1 308 ? -16.141 1.553 -13.125 1 96.69 308 ASN A N 1
ATOM 2441 C CA . ASN A 1 308 ? -16.047 2.42 -11.961 1 96.69 308 ASN A CA 1
ATOM 2442 C C . ASN A 1 308 ? -14.789 2.125 -11.133 1 96.69 308 ASN A C 1
ATOM 2444 O O . ASN A 1 308 ? -14.211 3.031 -10.539 1 96.69 308 ASN A O 1
ATOM 2448 N N . LEU A 1 309 ? -14.391 0.843 -11.055 1 98.31 309 LEU A N 1
ATOM 2449 C CA . LEU A 1 309 ? -13.148 0.504 -10.375 1 98.31 309 LEU A CA 1
ATOM 2450 C C . LEU A 1 309 ? -11.953 1.159 -11.062 1 98.31 309 LEU A C 1
ATOM 2452 O O . LEU A 1 309 ? -11.016 1.607 -10.391 1 98.31 309 LEU A O 1
ATOM 2456 N N . SER A 1 310 ? -12.008 1.221 -12.375 1 95.06 310 SER A N 1
ATOM 2457 C CA . SER A 1 310 ? -10.938 1.877 -13.109 1 95.06 310 SER A CA 1
ATOM 2458 C C . SER A 1 310 ? -10.836 3.354 -12.742 1 95.06 310 SER A C 1
ATOM 2460 O O . SER A 1 310 ? -9.742 3.867 -12.508 1 95.06 310 SER A O 1
ATOM 2462 N N . VAL A 1 311 ? -11.969 4.086 -12.719 1 92.88 311 VAL A N 1
ATOM 2463 C CA . VAL A 1 311 ? -12 5.5 -12.359 1 92.88 311 VAL A CA 1
ATOM 2464 C C . VAL A 1 311 ? -11.539 5.676 -10.914 1 92.88 311 VAL A C 1
ATOM 2466 O O . VAL A 1 311 ? -10.719 6.543 -10.617 1 92.88 311 VAL A O 1
ATOM 2469 N N . SER A 1 312 ? -12.055 4.863 -10.023 1 97.44 312 SER A N 1
ATOM 2470 C CA . SER A 1 312 ? -11.695 4.918 -8.609 1 97.44 312 SER A CA 1
ATOM 2471 C C . SER A 1 312 ? -10.188 4.738 -8.422 1 97.44 312 SER A C 1
ATOM 2473 O O . SER A 1 312 ? -9.539 5.551 -7.754 1 97.44 312 SER A O 1
ATOM 2475 N N . ASN A 1 313 ? -9.617 3.627 -8.984 1 97.56 313 ASN A N 1
ATOM 2476 C CA . ASN A 1 313 ? -8.188 3.346 -8.852 1 97.56 313 ASN A CA 1
ATOM 2477 C C . ASN A 1 313 ? -7.336 4.508 -9.352 1 97.56 313 ASN A C 1
ATOM 2479 O O . ASN A 1 313 ? -6.332 4.863 -8.727 1 97.56 313 ASN A O 1
ATOM 2483 N N . GLY A 1 314 ? -7.707 5.078 -10.5 1 94.19 314 GLY A N 1
ATOM 2484 C CA . GLY A 1 314 ? -6.977 6.23 -10.992 1 94.19 314 GLY A CA 1
ATOM 2485 C C . GLY A 1 314 ? -6.93 7.379 -10.008 1 94.19 314 GLY A C 1
ATOM 2486 O O . GLY A 1 314 ? -5.867 7.953 -9.766 1 94.19 314 GLY A O 1
ATOM 2487 N N . LEU A 1 315 ? -8.039 7.691 -9.438 1 93.88 315 LEU A N 1
ATOM 2488 C CA . LEU A 1 315 ? -8.141 8.812 -8.516 1 93.88 315 LEU A CA 1
ATOM 2489 C C . LEU A 1 315 ? -7.434 8.492 -7.199 1 93.88 315 LEU A C 1
ATOM 2491 O O . LEU A 1 315 ? -6.684 9.32 -6.676 1 93.88 315 LEU A O 1
ATOM 2495 N N . LEU A 1 316 ? -7.695 7.312 -6.66 1 97.44 316 LEU A N 1
ATOM 2496 C CA . LEU A 1 316 ? -7.102 6.941 -5.379 1 97.44 316 LEU A CA 1
ATOM 2497 C C . LEU A 1 316 ? -5.582 6.855 -5.488 1 97.44 316 LEU A C 1
ATOM 2499 O O . LEU A 1 316 ? -4.863 7.238 -4.566 1 97.44 316 LEU A O 1
ATOM 2503 N N . CYS A 1 317 ? -5.02 6.309 -6.582 1 95.5 317 CYS A N 1
ATOM 2504 C CA . CYS A 1 317 ? -3.578 6.277 -6.812 1 95.5 317 CYS A CA 1
ATOM 2505 C C . CYS A 1 317 ? -3.01 7.691 -6.887 1 95.5 317 CYS A C 1
ATOM 2507 O O . CYS A 1 317 ? -1.95 7.969 -6.32 1 95.5 317 CYS A O 1
ATOM 2509 N N . THR A 1 318 ? -3.744 8.57 -7.605 1 93.88 318 THR A N 1
ATOM 2510 C CA . THR A 1 318 ? -3.305 9.953 -7.711 1 93.88 318 THR A CA 1
ATOM 2511 C C . THR A 1 318 ? -3.211 10.602 -6.332 1 93.88 318 THR A C 1
ATOM 2513 O O . THR A 1 318 ? -2.221 11.266 -6.016 1 93.88 318 THR A O 1
ATOM 2516 N N . LEU A 1 319 ? -4.219 10.398 -5.547 1 95.62 319 LEU A N 1
ATOM 2517 C CA . LEU A 1 319 ? -4.23 10.953 -4.195 1 95.62 319 LEU A CA 1
ATOM 2518 C C . LEU A 1 319 ? -3.088 10.375 -3.365 1 95.62 319 LEU A C 1
ATOM 2520 O O . LEU A 1 319 ? -2.393 11.117 -2.662 1 95.62 319 LEU A O 1
ATOM 2524 N N . SER A 1 320 ? -2.852 9.023 -3.445 1 96.12 320 SER A N 1
ATOM 2525 C CA . SER A 1 320 ? -1.827 8.328 -2.67 1 96.12 320 SER A CA 1
ATOM 2526 C C . SER A 1 320 ? -0.432 8.836 -3.023 1 96.12 320 SER A C 1
ATOM 2528 O O . SER A 1 320 ? 0.457 8.867 -2.17 1 96.12 320 SER A O 1
ATOM 2530 N N . MET A 1 321 ? -0.184 9.266 -4.203 1 93.94 321 MET A N 1
ATOM 2531 C CA . MET A 1 321 ? 1.133 9.695 -4.672 1 93.94 321 MET A CA 1
ATOM 2532 C C . MET A 1 321 ? 1.353 11.172 -4.395 1 93.94 321 MET A C 1
ATOM 2534 O O . MET A 1 321 ? 2.467 11.594 -4.074 1 93.94 321 MET A O 1
ATOM 2538 N N . LYS A 1 322 ? 0.325 11.945 -4.48 1 94.31 322 LYS A N 1
ATOM 2539 C CA . LYS A 1 322 ? 0.444 13.398 -4.422 1 94.31 322 LYS A CA 1
ATOM 2540 C C . LYS A 1 322 ? 0.451 13.891 -2.977 1 94.31 322 LYS A C 1
ATOM 2542 O O . LYS A 1 322 ? 1.205 14.797 -2.631 1 94.31 322 LYS A O 1
ATOM 2547 N N . LEU A 1 323 ? -0.366 13.312 -2.152 1 96.12 323 LEU A N 1
ATOM 2548 C CA . LEU A 1 323 ? -0.67 13.906 -0.853 1 96.12 323 LEU A CA 1
ATOM 2549 C C . LEU A 1 323 ? 0.561 13.898 0.047 1 96.12 323 LEU A C 1
ATOM 2551 O O . LEU A 1 323 ? 0.812 14.867 0.768 1 96.12 323 LEU A O 1
ATOM 2555 N N . PRO A 1 324 ? 1.459 12.844 -0.04 1 96.62 324 PRO A N 1
ATOM 2556 C CA . PRO A 1 324 ? 2.6 12.828 0.88 1 96.62 324 PRO A CA 1
ATOM 2557 C C . PRO A 1 324 ? 3.697 13.805 0.475 1 96.62 324 PRO A C 1
ATOM 2559 O O . PRO A 1 324 ? 4.695 13.945 1.185 1 96.62 324 PRO A O 1
ATOM 2562 N N . ILE A 1 325 ? 3.582 14.508 -0.617 1 95.06 325 ILE A N 1
ATOM 2563 C CA . ILE A 1 325 ? 4.598 15.438 -1.091 1 95.06 325 ILE A CA 1
ATOM 2564 C C . ILE A 1 325 ? 4.082 16.875 -0.957 1 95.06 325 ILE A C 1
ATOM 2566 O O . ILE A 1 325 ? 2.971 17.188 -1.397 1 95.06 325 ILE A O 1
ATOM 2570 N N . SER A 1 326 ? 4.777 17.703 -0.304 1 93.94 326 SER A N 1
ATOM 2571 C CA . SER A 1 326 ? 4.508 19.125 -0.233 1 93.94 326 SER A CA 1
ATOM 2572 C C . SER A 1 326 ? 5.785 19.938 -0.425 1 93.94 326 SER A C 1
ATOM 2574 O O . SER A 1 326 ? 6.883 19.375 -0.484 1 93.94 326 SER A O 1
ATOM 2576 N N . ARG A 1 327 ? 5.676 21.234 -0.66 1 90.94 327 ARG A N 1
ATOM 2577 C CA . ARG A 1 327 ? 6.836 22.109 -0.749 1 90.94 327 ARG A CA 1
ATOM 2578 C C . ARG A 1 327 ? 7.203 22.672 0.621 1 90.94 327 ARG A C 1
ATOM 2580 O O . ARG A 1 327 ? 6.484 23.516 1.171 1 90.94 327 ARG A O 1
ATOM 2587 N N . LEU A 1 328 ? 8.438 22.203 1.187 1 95.69 328 LEU A N 1
ATOM 2588 C CA . LEU A 1 328 ? 8.945 22.656 2.477 1 95.69 328 LEU A CA 1
ATOM 2589 C C . LEU A 1 328 ? 7.91 22.438 3.576 1 95.69 328 LEU A C 1
ATOM 2591 O O . LEU A 1 328 ? 7.469 21.312 3.805 1 95.69 328 LEU A O 1
ATOM 2595 N N . GLN A 1 329 ? 7.527 23.453 4.301 1 94.06 329 GLN A N 1
ATOM 2596 C CA . GLN A 1 329 ? 6.617 23.25 5.422 1 94.06 329 GLN A CA 1
ATOM 2597 C C . GLN A 1 329 ? 5.172 23.109 4.941 1 94.06 329 GLN A C 1
ATOM 2599 O O . GLN A 1 329 ? 4.309 22.641 5.68 1 94.06 329 GLN A O 1
ATOM 2604 N N . ARG A 1 330 ? 4.82 23.656 3.715 1 92 330 ARG A N 1
ATOM 2605 C CA . ARG A 1 330 ? 3.584 23.266 3.041 1 92 330 ARG A CA 1
ATOM 2606 C C . ARG A 1 330 ? 3.316 24.156 1.833 1 92 330 ARG A C 1
ATOM 2608 O O . ARG A 1 330 ? 3.797 25.297 1.771 1 92 330 ARG A O 1
ATOM 2615 N N . ASP A 1 331 ? 2.609 23.656 0.851 1 88.38 331 ASP A N 1
ATOM 2616 C CA . ASP A 1 331 ? 1.81 24.422 -0.102 1 88.38 331 ASP A CA 1
ATOM 2617 C C . ASP A 1 331 ? 0.341 24.016 -0.041 1 88.38 331 ASP A C 1
ATOM 2619 O O . ASP A 1 331 ? -0.09 23.375 0.921 1 88.38 331 ASP A O 1
ATOM 2623 N N . LEU A 1 332 ? -0.387 24.516 -1.057 1 89.88 332 LEU A N 1
ATOM 2624 C CA . LEU A 1 332 ? -1.831 24.328 -0.936 1 89.88 332 LEU A CA 1
ATOM 2625 C C . LEU A 1 332 ? -2.322 23.219 -1.848 1 89.88 332 LEU A C 1
ATOM 2627 O O . LEU A 1 332 ? -3.527 23.047 -2.045 1 89.88 332 LEU A O 1
ATOM 2631 N N . THR A 1 333 ? -1.401 22.391 -2.441 1 91.81 333 THR A N 1
ATOM 2632 C CA . THR A 1 333 ? -1.812 21.359 -3.391 1 91.81 333 THR A CA 1
ATOM 2633 C C . THR A 1 333 ? -2.543 20.219 -2.678 1 91.81 333 THR A C 1
ATOM 2635 O O . THR A 1 333 ? -3.438 19.594 -3.25 1 91.81 333 THR A O 1
ATOM 2638 N N . ASP A 1 334 ? -2.125 19.969 -1.438 1 93.19 334 ASP A N 1
ATOM 2639 C CA . ASP A 1 334 ? -2.832 18.906 -0.722 1 93.19 334 ASP A CA 1
ATOM 2640 C C . ASP A 1 334 ? -4.293 19.297 -0.49 1 93.19 334 ASP A C 1
ATOM 2642 O O . ASP A 1 334 ? -5.191 18.469 -0.702 1 93.19 334 ASP A O 1
ATOM 2646 N N . SER A 1 335 ? -4.574 20.547 -0.114 1 91.31 335 SER A N 1
ATOM 2647 C CA . SER A 1 335 ? -5.945 21.016 0.079 1 91.31 335 SER A CA 1
ATOM 2648 C C . SER A 1 335 ? -6.773 20.844 -1.191 1 91.31 335 SER A C 1
ATOM 2650 O O . SER A 1 335 ? -7.934 20.438 -1.131 1 91.31 335 SER A O 1
ATOM 2652 N N . THR A 1 336 ? -6.152 21.125 -2.311 1 88.5 336 THR A N 1
ATOM 2653 C CA . THR A 1 336 ? -6.832 21 -3.596 1 88.5 336 THR A CA 1
ATOM 2654 C C . THR A 1 336 ? -7.266 19.547 -3.836 1 88.5 336 THR A C 1
ATOM 2656 O O . THR A 1 336 ? -8.406 19.297 -4.23 1 88.5 336 THR A O 1
ATOM 2659 N N . VAL A 1 337 ? -6.445 18.672 -3.504 1 93 337 VAL A N 1
ATOM 2660 C CA . VAL A 1 337 ? -6.711 17.312 -3.932 1 93 337 VAL A CA 1
ATOM 2661 C C . VAL A 1 337 ? -7.504 16.578 -2.854 1 93 337 VAL A C 1
ATOM 2663 O O . VAL A 1 337 ? -8.289 15.672 -3.158 1 93 337 VAL A O 1
ATOM 2666 N N . LEU A 1 338 ? -7.367 17.016 -1.565 1 95.19 338 LEU A N 1
ATOM 2667 C CA . LEU A 1 338 ? -8.086 16.391 -0.461 1 95.19 338 LEU A CA 1
ATOM 2668 C C . LEU A 1 338 ? -9.594 16.5 -0.665 1 95.19 338 LEU A C 1
ATOM 2670 O O . LEU A 1 338 ? -10.359 15.688 -0.126 1 95.19 338 LEU A O 1
ATOM 2674 N N . ARG A 1 339 ? -10.031 17.406 -1.414 1 91.69 339 ARG A N 1
ATOM 2675 C CA . ARG A 1 339 ? -11.453 17.609 -1.662 1 91.69 339 ARG A CA 1
ATOM 2676 C C . ARG A 1 339 ? -12.031 16.469 -2.486 1 91.69 339 ARG A C 1
ATOM 2678 O O . ARG A 1 339 ? -13.258 16.328 -2.596 1 91.69 339 ARG A O 1
ATOM 2685 N N . ASN A 1 340 ? -11.211 15.531 -2.967 1 94.31 340 ASN A N 1
ATOM 2686 C CA . ASN A 1 340 ? -11.648 14.469 -3.867 1 94.31 340 ASN A CA 1
ATOM 2687 C C . ASN A 1 340 ? -11.641 13.109 -3.174 1 94.31 340 ASN A C 1
ATOM 2689 O O . ASN A 1 340 ? -11.805 12.078 -3.824 1 94.31 340 ASN A O 1
ATOM 2693 N N . LEU A 1 341 ? -11.445 13.07 -1.818 1 96.38 341 LEU A N 1
ATOM 2694 C CA . LEU A 1 341 ? -11.43 11.805 -1.089 1 96.38 341 LEU A CA 1
ATOM 2695 C C . LEU A 1 341 ? -12.711 11.016 -1.341 1 96.38 341 LEU A C 1
ATOM 2697 O O . LEU A 1 341 ? -12.648 9.828 -1.688 1 96.38 341 LEU A O 1
ATOM 2701 N N . GLY A 1 342 ? -13.812 11.734 -1.218 1 96.31 342 GLY A N 1
ATOM 2702 C CA . GLY A 1 342 ? -15.109 11.086 -1.363 1 96.31 342 GLY A CA 1
ATOM 2703 C C . GLY A 1 342 ? -15.398 10.633 -2.783 1 96.31 342 GLY A C 1
ATOM 2704 O O . GLY A 1 342 ? -16.125 9.664 -2.996 1 96.31 342 GLY A O 1
ATOM 2705 N N . VAL A 1 343 ? -14.805 11.281 -3.801 1 94.94 343 VAL A N 1
ATOM 2706 C CA . VAL A 1 343 ? -15.047 10.938 -5.199 1 94.94 343 VAL A CA 1
ATOM 2707 C C . VAL A 1 343 ? -14.43 9.578 -5.512 1 94.94 343 VAL A C 1
ATOM 2709 O O . VAL A 1 343 ? -15.078 8.719 -6.113 1 94.94 343 VAL A O 1
ATOM 2712 N N . GLY A 1 344 ? -13.18 9.391 -5.066 1 96.62 344 GLY A N 1
ATOM 2713 C CA . GLY A 1 344 ? -12.539 8.094 -5.258 1 96.62 344 GLY A CA 1
ATOM 2714 C C . GLY A 1 344 ? -13.273 6.965 -4.555 1 96.62 344 GLY A C 1
ATOM 2715 O O . GLY A 1 344 ? -13.516 5.914 -5.148 1 96.62 344 GLY A O 1
ATOM 2716 N N . LEU A 1 345 ? -13.672 7.207 -3.291 1 98.12 345 LEU A N 1
ATOM 2717 C CA . LEU A 1 345 ? -14.398 6.207 -2.516 1 98.12 345 LEU A CA 1
ATOM 2718 C C . LEU A 1 345 ? -15.789 5.984 -3.09 1 98.12 345 LEU A C 1
ATOM 2720 O O . LEU A 1 345 ? -16.312 4.863 -3.055 1 98.12 345 LEU A O 1
ATOM 2724 N N . GLY A 1 346 ? -16.375 7.066 -3.602 1 98.19 346 GLY A N 1
ATOM 2725 C CA . GLY A 1 346 ? -17.703 6.969 -4.18 1 98.19 346 GLY A CA 1
ATOM 2726 C C . GLY A 1 346 ? -17.766 6.027 -5.371 1 98.19 346 GLY A C 1
ATOM 2727 O O . GLY A 1 346 ? -18.688 5.215 -5.477 1 98.19 346 GLY A O 1
ATOM 2728 N N . HIS A 1 347 ? -16.781 6.125 -6.297 1 98.06 347 HIS A N 1
ATOM 2729 C CA . HIS A 1 347 ? -16.734 5.219 -7.438 1 98.06 347 HIS A CA 1
ATOM 2730 C C . HIS A 1 347 ? -16.5 3.781 -6.988 1 98.06 347 HIS A C 1
ATOM 2732 O O . HIS A 1 347 ? -17.047 2.846 -7.594 1 98.06 347 HIS A O 1
ATOM 2738 N N . SER A 1 348 ? -15.719 3.557 -5.961 1 98.56 348 SER A N 1
ATOM 2739 C CA . SER A 1 348 ? -15.555 2.223 -5.391 1 98.56 348 SER A CA 1
ATOM 2740 C C . SER A 1 348 ? -16.875 1.696 -4.832 1 98.56 348 SER A C 1
ATOM 2742 O O . SER A 1 348 ? -17.25 0.553 -5.098 1 98.56 348 SER A O 1
ATOM 2744 N N . LEU A 1 349 ? -17.531 2.549 -4.012 1 98.56 349 LEU A N 1
ATOM 2745 C CA . LEU A 1 349 ? -18.797 2.156 -3.414 1 98.56 349 LEU A CA 1
ATOM 2746 C C . LEU A 1 349 ? -19.797 1.748 -4.484 1 98.56 349 LEU A C 1
ATOM 2748 O O . LEU A 1 349 ? -20.469 0.725 -4.352 1 98.56 349 LEU A O 1
ATOM 2752 N N . LEU A 1 350 ? -19.891 2.551 -5.539 1 97.62 350 LEU A N 1
ATOM 2753 C CA . LEU A 1 350 ? -20.781 2.254 -6.656 1 97.62 350 LEU A CA 1
ATOM 2754 C C . LEU A 1 350 ? -20.438 0.909 -7.285 1 97.62 350 LEU A C 1
ATOM 2756 O O . LEU A 1 350 ? -21.328 0.116 -7.594 1 97.62 350 LEU A O 1
ATOM 2760 N N . ALA A 1 351 ? -19.188 0.623 -7.508 1 98.62 351 ALA A N 1
ATOM 2761 C CA . ALA A 1 351 ? -18.719 -0.622 -8.117 1 98.62 351 ALA A CA 1
ATOM 2762 C C . ALA A 1 351 ? -19.062 -1.822 -7.238 1 98.62 351 ALA A C 1
ATOM 2764 O O . ALA A 1 351 ? -19.5 -2.859 -7.746 1 98.62 351 ALA A O 1
ATOM 2765 N N . TYR A 1 352 ? -18.859 -1.707 -5.863 1 98.81 352 TYR A N 1
ATOM 2766 C CA . TYR A 1 352 ? -19.172 -2.787 -4.938 1 98.81 352 TYR A CA 1
ATOM 2767 C C . TYR A 1 352 ? -20.656 -3.145 -5.008 1 98.81 352 TYR A C 1
ATOM 2769 O O . TYR A 1 352 ? -21.016 -4.324 -5.074 1 98.81 352 TYR A O 1
ATOM 2777 N N . LYS A 1 353 ? -21.453 -2.129 -5 1 98.19 353 LYS 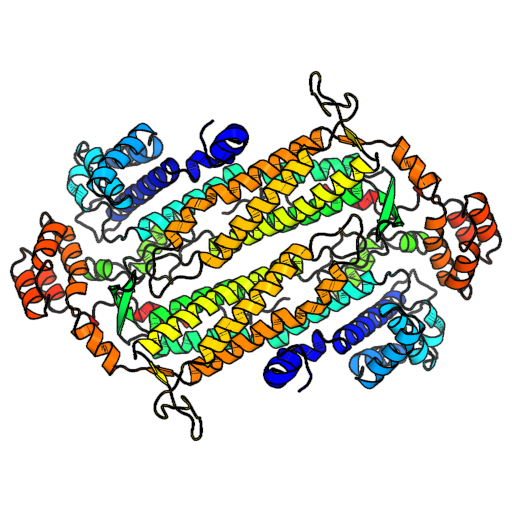A N 1
ATOM 2778 C CA . LYS A 1 353 ? -22.891 -2.35 -5.066 1 98.19 353 LYS A CA 1
ATOM 2779 C C . LYS A 1 353 ? -23.297 -2.955 -6.41 1 98.19 353 LYS A C 1
ATOM 2781 O O . LYS A 1 353 ? -24.203 -3.795 -6.473 1 98.19 353 LYS A O 1
ATOM 2786 N N . ALA A 1 354 ? -22.656 -2.508 -7.488 1 97.69 354 ALA A N 1
ATOM 2787 C CA . ALA A 1 354 ? -22.922 -3.076 -8.805 1 97.69 354 ALA A CA 1
ATOM 2788 C C . ALA A 1 354 ? -22.547 -4.559 -8.852 1 97.69 354 ALA A C 1
ATOM 2790 O O . ALA A 1 354 ? -23.297 -5.375 -9.391 1 97.69 354 ALA A O 1
ATOM 2791 N N . THR A 1 355 ? -21.391 -4.914 -8.336 1 98.5 355 THR A N 1
ATOM 2792 C CA . THR A 1 355 ? -20.969 -6.312 -8.273 1 98.5 355 THR A CA 1
ATOM 2793 C C . THR A 1 355 ? -22 -7.141 -7.504 1 98.5 355 THR A C 1
ATOM 2795 O O . THR A 1 355 ? -22.375 -8.234 -7.938 1 98.5 355 THR A O 1
ATOM 2798 N N . MET A 1 356 ? -22.484 -6.609 -6.359 1 97.94 356 MET A N 1
ATOM 2799 C CA . MET A 1 356 ? -23.484 -7.301 -5.547 1 97.94 356 MET A CA 1
ATOM 2800 C C . MET A 1 356 ? -24.75 -7.551 -6.352 1 97.94 356 MET A C 1
ATOM 2802 O O . MET A 1 356 ? -25.328 -8.641 -6.289 1 97.94 356 MET A O 1
ATOM 2806 N N . GLN A 1 357 ? -25.172 -6.574 -7.055 1 96.44 357 GLN A N 1
ATOM 2807 C CA . GLN A 1 357 ? -26.344 -6.727 -7.891 1 96.44 357 GLN A CA 1
ATOM 2808 C C . GLN A 1 357 ? -26.125 -7.773 -8.977 1 96.44 357 GLN A C 1
ATOM 2810 O O . GLN A 1 357 ? -27.031 -8.555 -9.289 1 96.44 357 GLN A O 1
ATOM 2815 N N . GLY A 1 358 ? -24.953 -7.75 -9.594 1 97.19 358 GLY A N 1
ATOM 2816 C CA . GLY A 1 358 ? -24.625 -8.766 -10.578 1 97.19 358 GLY A CA 1
ATOM 2817 C C . GLY A 1 358 ? -24.688 -10.18 -10.023 1 97.19 358 GLY A C 1
ATOM 2818 O O . GLY A 1 358 ? -25.234 -11.078 -10.664 1 97.19 358 GLY A O 1
ATOM 2819 N N . ILE A 1 359 ? -24.125 -10.367 -8.812 1 98.19 359 ILE A N 1
ATOM 2820 C CA . ILE A 1 359 ? -24.094 -11.68 -8.18 1 98.19 359 ILE A CA 1
ATOM 2821 C C . ILE A 1 359 ? -25.516 -12.172 -7.926 1 98.19 359 ILE A C 1
ATOM 2823 O O . ILE A 1 359 ? -25.828 -13.344 -8.156 1 98.19 359 ILE A O 1
ATOM 2827 N N . LYS A 1 360 ? -26.438 -11.305 -7.508 1 96.19 360 LYS A N 1
ATOM 2828 C CA . LYS A 1 360 ? -27.812 -11.648 -7.172 1 96.19 360 LYS A CA 1
ATOM 2829 C C . LYS A 1 360 ? -28.562 -12.156 -8.398 1 96.19 360 LYS A C 1
ATOM 2831 O O . LYS A 1 360 ? -29.547 -12.898 -8.266 1 96.19 360 LYS A O 1
ATOM 2836 N N . LYS A 1 361 ? -28.094 -11.844 -9.57 1 95.19 361 LYS A N 1
ATOM 2837 C CA . LYS A 1 361 ? -28.812 -12.188 -10.805 1 95.19 361 LYS A CA 1
ATOM 2838 C C . LYS A 1 361 ? -28.266 -13.477 -11.406 1 95.19 361 LYS A C 1
ATOM 2840 O O . LYS A 1 361 ? -28.75 -13.93 -12.453 1 95.19 361 LYS A O 1
ATOM 2845 N N . LEU A 1 362 ? -27.328 -14.133 -10.781 1 97 362 LEU A N 1
ATOM 2846 C CA . LEU A 1 362 ? -26.672 -15.289 -11.367 1 97 362 LEU A CA 1
ATOM 2847 C C . LEU A 1 362 ? -27.484 -16.562 -11.133 1 97 362 LEU A C 1
ATOM 2849 O O . LEU A 1 362 ? -28.047 -16.75 -10.055 1 97 362 LEU A O 1
ATOM 2853 N N . GLU A 1 363 ? -27.641 -17.344 -12.133 1 96.75 363 GLU A N 1
ATOM 2854 C CA . GLU A 1 363 ? -28.141 -18.703 -12.086 1 96.75 363 GLU A CA 1
ATOM 2855 C C . GLU A 1 363 ? -27.172 -19.672 -12.766 1 96.75 363 GLU A C 1
ATOM 2857 O O . GLU A 1 363 ? -26.891 -19.547 -13.961 1 96.75 363 GLU A O 1
ATOM 2862 N N . VAL A 1 364 ? -26.688 -20.656 -12.023 1 98 364 VAL A N 1
ATOM 2863 C CA . VAL A 1 364 ? -25.703 -21.594 -12.555 1 98 364 VAL A CA 1
ATOM 2864 C C . VAL A 1 364 ? -26.344 -22.453 -13.641 1 98 364 VAL A C 1
ATOM 2866 O O . VAL A 1 364 ? -27.453 -22.969 -13.461 1 98 364 VAL A O 1
ATOM 2869 N N . ASN A 1 365 ? -25.672 -22.547 -14.781 1 97.75 365 ASN A N 1
ATOM 2870 C CA . ASN A 1 365 ? -26.078 -23.406 -15.883 1 97.75 365 ASN A CA 1
ATOM 2871 C C . ASN A 1 365 ? -25.344 -24.734 -15.859 1 97.75 365 ASN A C 1
ATOM 2873 O O . ASN A 1 365 ? -24.422 -24.953 -16.656 1 97.75 365 ASN A O 1
ATOM 2877 N N . LYS A 1 366 ? -25.859 -25.656 -15.109 1 97.38 366 LYS A N 1
ATOM 2878 C CA . LYS A 1 366 ? -25.203 -26.938 -14.891 1 97.38 366 LYS A CA 1
ATOM 2879 C C . LYS A 1 366 ? -25.109 -27.734 -16.188 1 97.38 366 LYS A C 1
ATOM 2881 O O . LYS A 1 366 ? -24.141 -28.469 -16.406 1 97.38 366 LYS A O 1
ATOM 2886 N N . VAL A 1 367 ? -26.047 -27.578 -17 1 97.38 367 VAL A N 1
ATOM 2887 C CA . VAL A 1 367 ? -26.078 -28.312 -18.25 1 97.38 367 VAL A CA 1
ATOM 2888 C C . VAL A 1 367 ? -24.906 -27.906 -19.125 1 97.38 367 VAL A C 1
ATOM 2890 O O . VAL A 1 367 ? -24.188 -28.766 -19.656 1 97.38 367 VAL A O 1
ATOM 2893 N N . ARG A 1 368 ? -24.75 -26.641 -19.281 1 97.12 368 ARG A N 1
ATOM 2894 C CA . ARG A 1 368 ? -23.672 -26.125 -20.094 1 97.12 368 ARG A CA 1
ATOM 2895 C C . ARG A 1 368 ? -22.312 -26.516 -19.516 1 97.12 368 ARG A C 1
ATOM 2897 O O . ARG A 1 368 ? -21.375 -26.828 -20.266 1 97.12 368 ARG A O 1
ATOM 2904 N N . LEU A 1 369 ? -22.188 -26.469 -18.234 1 97.81 369 LEU A N 1
ATOM 2905 C CA . LEU A 1 369 ? -20.953 -26.875 -17.562 1 97.81 369 LEU A CA 1
ATOM 2906 C C . LEU A 1 369 ? -20.656 -28.344 -17.828 1 97.81 369 LEU A C 1
ATOM 2908 O O . LEU A 1 369 ? -19.516 -28.688 -18.141 1 97.81 369 LEU A O 1
ATOM 2912 N N . ASP A 1 370 ? -21.641 -29.125 -17.766 1 97.44 370 ASP A N 1
ATOM 2913 C CA . ASP A 1 370 ? -21.5 -30.562 -17.984 1 97.44 370 ASP A CA 1
ATOM 2914 C C . ASP A 1 370 ? -21.094 -30.859 -19.422 1 97.44 370 ASP A C 1
ATOM 2916 O O . ASP A 1 370 ? -20.266 -31.734 -19.672 1 97.44 370 ASP A O 1
ATOM 2920 N N . GLU A 1 371 ? -21.656 -30.188 -20.297 1 97.25 371 GLU A N 1
AT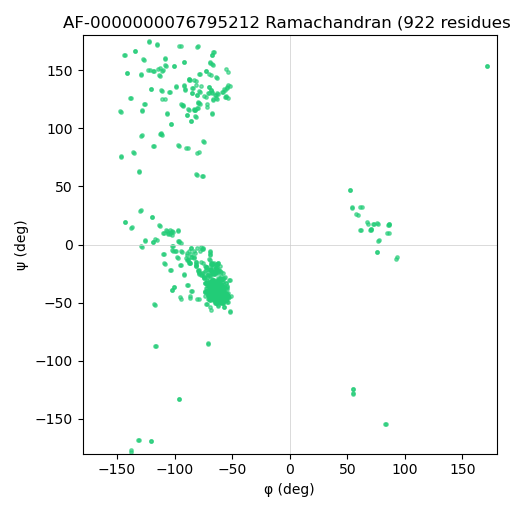OM 2921 C CA . GLU A 1 371 ? -21.359 -30.391 -21.719 1 97.25 371 GLU A CA 1
ATOM 2922 C C . GLU A 1 371 ? -19.891 -30.125 -22.016 1 97.25 371 GLU A C 1
ATOM 2924 O O . GLU A 1 371 ? -19.266 -30.875 -22.766 1 97.25 371 GLU A O 1
ATOM 2929 N N . ASP A 1 372 ? -19.391 -29.062 -21.516 1 96.81 372 ASP A N 1
ATOM 2930 C CA . ASP A 1 372 ? -18 -28.719 -21.75 1 96.81 372 ASP A CA 1
ATOM 2931 C C . ASP A 1 372 ? -17.062 -29.812 -21.234 1 96.81 372 ASP A C 1
ATOM 2933 O O . ASP A 1 372 ? -16.062 -30.141 -21.875 1 96.81 372 ASP A O 1
ATOM 2937 N N . LEU A 1 373 ? -17.359 -30.312 -20.094 1 97.75 373 LEU A N 1
ATOM 2938 C CA . LEU A 1 373 ? -16.547 -31.375 -19.5 1 97.75 373 LEU A CA 1
ATOM 2939 C C . LEU A 1 373 ? -16.656 -32.656 -20.297 1 97.75 373 LEU A C 1
ATOM 2941 O O . LEU A 1 373 ? -15.656 -33.344 -20.531 1 97.75 373 LEU A O 1
ATOM 2945 N N . GLU A 1 374 ? -17.859 -32.938 -20.812 1 96.06 374 GLU A N 1
ATOM 2946 C CA . GLU A 1 374 ? -18.109 -34.156 -21.578 1 96.06 374 GLU A CA 1
ATOM 2947 C C . GLU A 1 374 ? -17.344 -34.156 -22.891 1 96.06 374 GLU A C 1
ATOM 2949 O O . GLU A 1 374 ? -16.969 -35.219 -23.406 1 96.06 374 GLU A O 1
ATOM 2954 N N . GLN A 1 375 ? -17.047 -33.031 -23.312 1 95 375 GLN A N 1
ATOM 2955 C CA . GLN A 1 375 ? -16.406 -32.906 -24.609 1 95 375 GLN A CA 1
ATOM 2956 C C . GLN A 1 375 ? -14.891 -32.844 -24.484 1 95 375 GLN A C 1
ATOM 2958 O O . GLN A 1 375 ? -14.18 -32.656 -25.469 1 95 375 GLN A O 1
ATOM 2963 N N . THR A 1 376 ? -14.367 -32.938 -23.281 1 94.94 376 THR A N 1
ATOM 2964 C CA . THR A 1 376 ? -12.945 -32.625 -23.109 1 94.94 376 THR A CA 1
ATOM 2965 C C . THR A 1 376 ? -12.258 -33.75 -22.312 1 94.94 376 THR A C 1
ATOM 2967 O O . THR A 1 376 ? -11.586 -33.469 -21.312 1 94.94 376 THR A O 1
ATOM 2970 N N . TRP A 1 377 ? -12.211 -34.938 -22.781 1 95.25 377 TRP A N 1
ATOM 2971 C CA . TRP A 1 377 ? -11.633 -36.094 -22.109 1 95.25 377 TRP A CA 1
ATOM 2972 C C . TRP A 1 377 ? -10.109 -36 -22.109 1 95.25 377 TRP A C 1
ATOM 2974 O O . TRP A 1 377 ? -9.445 -36.688 -21.328 1 95.25 377 TRP A O 1
ATOM 2984 N N . GLU A 1 378 ? -9.531 -35.188 -23 1 92.56 378 GLU A N 1
ATOM 2985 C CA . GLU A 1 378 ? -8.086 -35.031 -23.109 1 92.56 378 GLU A CA 1
ATOM 2986 C C . GLU A 1 378 ? -7.48 -34.5 -21.812 1 92.56 378 GLU A C 1
ATOM 2988 O O . GLU A 1 378 ? -6.281 -34.656 -21.578 1 92.56 378 GLU A O 1
ATOM 2993 N N . VAL A 1 379 ? -8.32 -33.906 -20.922 1 94.38 379 VAL A N 1
ATOM 2994 C CA . VAL A 1 379 ? -7.797 -33.344 -19.672 1 94.38 379 VAL A CA 1
ATOM 2995 C C . VAL A 1 379 ? -7.305 -34.469 -18.766 1 94.38 379 VAL A C 1
ATOM 2997 O O . VAL A 1 379 ? -6.496 -34.25 -17.875 1 94.38 379 VAL A O 1
ATOM 3000 N N . LEU A 1 380 ? -7.695 -35.719 -19.016 1 95.06 380 LEU A N 1
ATOM 3001 C CA . LEU A 1 380 ? -7.297 -36.844 -18.188 1 95.06 380 LEU A CA 1
ATOM 3002 C C . LEU A 1 380 ? -5.891 -37.312 -18.562 1 95.06 380 LEU A C 1
ATOM 3004 O O . LEU A 1 380 ? -5.324 -38.188 -17.875 1 95.06 380 LEU A O 1
ATOM 3008 N N . ALA A 1 381 ? -5.285 -36.719 -19.562 1 92 381 ALA A N 1
ATOM 3009 C CA . ALA A 1 381 ? -3.896 -37.031 -19.906 1 92 381 ALA A CA 1
ATOM 3010 C C . ALA A 1 381 ? -2.969 -36.75 -18.719 1 92 381 ALA A C 1
ATOM 3012 O O . ALA A 1 381 ? -1.993 -37.469 -18.5 1 92 381 ALA A O 1
ATOM 3013 N N . GLU A 1 382 ? -3.309 -35.75 -17.922 1 93.19 382 GLU A N 1
ATOM 3014 C CA . GLU A 1 382 ? -2.447 -35.344 -16.812 1 93.19 382 GLU A CA 1
ATOM 3015 C C . GLU A 1 382 ? -2.402 -36.406 -15.727 1 93.19 382 GLU A C 1
ATOM 3017 O O . GLU A 1 382 ? -1.322 -36.844 -15.336 1 93.19 382 GLU A O 1
ATOM 3022 N N . PRO A 1 383 ? -3.545 -36.812 -15.18 1 95.44 383 PRO A N 1
ATOM 3023 C CA . PRO A 1 383 ? -3.469 -37.875 -14.156 1 95.44 383 PRO A CA 1
ATOM 3024 C C . PRO A 1 383 ? -2.889 -39.188 -14.688 1 95.44 383 PRO A C 1
ATOM 3026 O O . PRO A 1 383 ? -2.186 -39.875 -13.961 1 95.44 383 PRO A O 1
ATOM 3029 N N . ILE A 1 384 ? -3.141 -39.531 -15.93 1 94.69 384 ILE A N 1
ATOM 3030 C CA . ILE A 1 384 ? -2.607 -40.75 -16.516 1 94.69 384 ILE A CA 1
ATOM 3031 C C . ILE A 1 384 ? -1.082 -40.688 -16.562 1 94.69 384 ILE A C 1
ATOM 3033 O O . ILE A 1 384 ? -0.396 -41.594 -16.109 1 94.69 384 ILE A O 1
ATOM 3037 N N . GLN A 1 385 ? -0.577 -39.562 -17.047 1 93.31 385 GLN A N 1
ATOM 3038 C CA . GLN A 1 385 ? 0.867 -39.375 -17.109 1 93.31 385 GLN A CA 1
ATOM 3039 C C . GLN A 1 385 ? 1.499 -39.438 -15.727 1 93.31 385 GLN A C 1
ATOM 3041 O O . GLN A 1 385 ? 2.564 -40.031 -15.555 1 93.31 385 GLN A O 1
ATOM 3046 N N . THR A 1 386 ? 0.906 -38.875 -14.766 1 93.88 386 THR A N 1
ATOM 3047 C CA . THR A 1 386 ? 1.438 -38.812 -13.406 1 93.88 386 THR A CA 1
ATOM 3048 C C . THR A 1 386 ? 1.484 -40.188 -12.789 1 93.88 386 THR A C 1
ATOM 3050 O O . THR A 1 386 ? 2.461 -40.562 -12.125 1 93.88 386 THR A O 1
ATOM 3053 N N . VAL A 1 387 ? 0.448 -40.969 -13.023 1 94.06 387 VAL A N 1
ATOM 3054 C CA . VAL A 1 387 ? 0.407 -42.344 -12.516 1 94.06 387 VAL A CA 1
ATOM 3055 C C . VAL A 1 387 ? 1.45 -43.188 -13.234 1 94.06 387 VAL A C 1
ATOM 3057 O O . VAL A 1 387 ? 2.1 -44.062 -12.617 1 94.06 387 VAL A O 1
ATOM 3060 N N . MET A 1 388 ? 1.596 -42.969 -14.555 1 93.69 388 MET A N 1
ATOM 3061 C CA . MET A 1 388 ? 2.643 -43.656 -15.305 1 93.69 388 MET A CA 1
ATOM 3062 C C . MET A 1 388 ? 4.016 -43.375 -14.695 1 93.69 388 MET A C 1
ATOM 3064 O O . MET A 1 388 ? 4.828 -44.281 -14.539 1 93.69 388 MET A O 1
ATOM 3068 N N . ARG A 1 389 ? 4.297 -42.156 -14.344 1 90.94 389 ARG A N 1
ATOM 3069 C CA . ARG A 1 389 ? 5.562 -41.781 -13.719 1 90.94 389 ARG A CA 1
ATOM 3070 C C . ARG A 1 389 ? 5.738 -42.469 -12.375 1 90.94 389 ARG A C 1
ATOM 3072 O O . ARG A 1 389 ? 6.828 -42.938 -12.055 1 90.94 389 ARG A O 1
ATOM 3079 N N . ARG A 1 390 ? 4.648 -42.5 -11.57 1 92.69 390 ARG A N 1
ATOM 3080 C CA . ARG A 1 390 ? 4.688 -43.156 -10.266 1 92.69 390 ARG A CA 1
ATOM 3081 C C . ARG A 1 390 ? 5.152 -44.594 -10.398 1 92.69 390 ARG A C 1
ATOM 3083 O O . ARG A 1 390 ? 5.934 -45.094 -9.578 1 92.69 390 ARG A O 1
ATOM 3090 N N . TYR A 1 391 ? 4.742 -45.25 -11.508 1 92.81 391 TYR A N 1
ATOM 3091 C CA . TYR A 1 391 ? 4.984 -46.688 -11.617 1 92.81 391 TYR A CA 1
ATOM 3092 C C . TYR A 1 391 ? 6.098 -46.969 -12.617 1 92.81 391 TYR A C 1
ATOM 3094 O O . TYR A 1 391 ? 6.262 -48.094 -13.062 1 92.81 391 TYR A O 1
ATOM 3102 N N . GLY A 1 392 ? 6.805 -45.906 -13.023 1 89.62 392 GLY A N 1
ATOM 3103 C CA . GLY A 1 392 ? 8.055 -46.062 -13.758 1 89.62 392 GLY A CA 1
ATOM 3104 C C . GLY A 1 392 ? 7.848 -46.438 -15.211 1 89.62 392 GLY A C 1
ATOM 3105 O O . GLY A 1 392 ? 8.727 -47.031 -15.844 1 89.62 392 GLY A O 1
ATOM 3106 N N . ILE A 1 393 ? 6.637 -46.219 -15.695 1 89.81 393 ILE A N 1
ATOM 3107 C CA . ILE A 1 393 ? 6.43 -46.406 -17.125 1 89.81 393 ILE A CA 1
ATOM 3108 C C . ILE A 1 393 ? 7.277 -45.406 -17.922 1 89.81 393 ILE A C 1
ATOM 3110 O O . ILE A 1 393 ? 7.203 -44.188 -17.688 1 89.81 393 ILE A O 1
ATOM 3114 N N . PRO A 1 394 ? 8.062 -45.906 -18.812 1 84.75 394 PRO A N 1
ATOM 3115 C CA . PRO A 1 394 ? 8.992 -45.031 -19.516 1 84.75 394 PRO A CA 1
ATOM 3116 C C . PRO A 1 394 ? 8.289 -44.062 -20.453 1 84.75 394 PRO A C 1
ATOM 3118 O O . PRO A 1 394 ? 7.27 -44.406 -21.062 1 84.75 394 PRO A O 1
ATOM 3121 N N . GLU A 1 395 ? 8.812 -42.875 -20.609 1 82.81 395 GLU A N 1
ATOM 3122 C CA . GLU A 1 395 ? 8.43 -41.844 -21.562 1 82.81 395 GLU A CA 1
ATOM 3123 C C . GLU A 1 395 ? 6.93 -41.562 -21.484 1 82.81 395 GLU A C 1
ATOM 3125 O O . GLU A 1 395 ? 6.234 -41.562 -22.5 1 82.81 395 GLU A O 1
ATOM 3130 N N . PRO A 1 396 ? 6.465 -41.406 -20.266 1 87.44 396 PRO A N 1
ATOM 3131 C CA . PRO A 1 396 ? 5.023 -41.188 -20.109 1 87.44 396 PRO A CA 1
ATOM 3132 C C . PRO A 1 396 ? 4.516 -40 -20.969 1 87.44 396 PRO A C 1
ATOM 3134 O O . PRO A 1 396 ? 3.473 -40.125 -21.609 1 87.44 396 PRO A O 1
ATOM 3137 N N . TYR A 1 397 ? 5.238 -38.938 -21.016 1 81.19 397 TYR A N 1
ATOM 3138 C CA . TYR A 1 397 ? 4.836 -37.75 -21.766 1 81.19 397 TYR A CA 1
ATOM 3139 C C . TYR A 1 397 ? 4.75 -38.062 -23.25 1 81.19 397 TYR A C 1
ATOM 3141 O O . TYR A 1 397 ? 3.768 -37.688 -23.906 1 81.19 397 TYR A O 1
ATOM 3149 N N . GLU A 1 398 ? 5.73 -38.75 -23.781 1 81.38 398 GLU A N 1
ATOM 3150 C CA . GLU A 1 398 ? 5.789 -39.062 -25.203 1 81.38 398 GLU A CA 1
ATOM 3151 C C . GLU A 1 398 ? 4.68 -40.031 -25.609 1 81.38 398 GLU A C 1
ATOM 3153 O O . GLU A 1 398 ? 4.066 -39.875 -26.656 1 81.38 398 GLU A O 1
ATOM 3158 N N . LYS A 1 399 ? 4.375 -40.938 -24.766 1 85.38 399 LYS A N 1
ATOM 3159 C CA . LYS A 1 399 ? 3.318 -41.906 -25.031 1 85.38 399 LYS A CA 1
ATOM 3160 C C . LYS A 1 399 ? 1.952 -41.219 -25.094 1 85.38 399 LYS A C 1
ATOM 3162 O O . LYS A 1 399 ? 1.157 -41.531 -25.984 1 85.38 399 LYS A O 1
ATOM 3167 N N . LEU A 1 400 ? 1.794 -40.438 -24.156 1 86.38 400 LEU A N 1
ATOM 3168 C CA . LEU A 1 400 ? 0.512 -39.75 -24.125 1 86.38 400 LEU A CA 1
ATOM 3169 C C . LEU A 1 400 ? 0.409 -38.75 -25.281 1 86.38 400 LEU A C 1
ATOM 3171 O O . LEU A 1 400 ? -0.672 -38.531 -25.828 1 86.38 400 LEU A O 1
ATOM 3175 N N . LYS A 1 401 ? 1.473 -38.031 -25.578 1 82.5 401 LYS A N 1
ATOM 3176 C CA . LYS A 1 401 ? 1.513 -37.094 -26.703 1 82.5 401 LYS A CA 1
ATOM 3177 C C . LYS A 1 401 ? 1.139 -37.812 -28 1 82.5 401 LYS A C 1
ATOM 3179 O O . LYS A 1 401 ? 0.396 -37.25 -28.828 1 82.5 401 LYS A O 1
ATOM 3184 N N . GLU A 1 402 ? 1.608 -38.875 -28.141 1 82.88 402 GLU A N 1
ATOM 3185 C CA . GLU A 1 402 ? 1.302 -39.688 -29.328 1 82.88 402 GLU A CA 1
ATOM 3186 C C . GLU A 1 402 ? -0.175 -40.062 -29.375 1 82.88 402 GLU A C 1
ATOM 3188 O O . GLU A 1 402 ? -0.793 -40.031 -30.438 1 82.88 402 GLU A O 1
ATOM 3193 N N . MET A 1 403 ? -0.694 -40.344 -28.266 1 83.31 403 MET A N 1
ATOM 3194 C CA . MET A 1 403 ? -2.094 -40.75 -28.188 1 83.31 403 MET A CA 1
ATOM 3195 C C . MET A 1 403 ? -3.02 -39.562 -28.422 1 83.31 403 MET A C 1
ATOM 3197 O O . MET A 1 403 ? -4.082 -39.719 -29.031 1 83.31 403 MET A O 1
ATOM 3201 N N . THR A 1 404 ? -2.613 -38.375 -28 1 78.75 404 THR A N 1
ATOM 3202 C CA . THR A 1 404 ? -3.5 -37.219 -28.016 1 78.75 404 THR A CA 1
ATOM 3203 C C . THR A 1 404 ? -3.297 -36.406 -29.297 1 78.75 404 THR A C 1
ATOM 3205 O O . THR A 1 404 ? -4.145 -35.594 -29.656 1 78.75 404 THR A O 1
ATOM 3208 N N . ARG A 1 405 ? -2.176 -36.625 -29.984 1 75.69 405 ARG A N 1
ATOM 3209 C CA . ARG A 1 405 ? -1.854 -35.812 -31.156 1 75.69 405 ARG A CA 1
ATOM 3210 C C . ARG A 1 405 ? -2.662 -36.281 -32.375 1 75.69 405 ARG A C 1
ATOM 3212 O O . ARG A 1 405 ? -2.66 -37.469 -32.719 1 75.69 405 ARG A O 1
ATOM 3219 N N . GLY A 1 406 ? -3.26 -35.375 -33.062 1 70.12 406 GLY A N 1
ATOM 3220 C CA . GLY A 1 406 ? -3.887 -35.562 -34.375 1 70.12 406 GLY A CA 1
ATOM 3221 C C . GLY A 1 406 ? -5.215 -36.281 -34.312 1 70.12 406 GLY A C 1
ATOM 3222 O O . GLY A 1 406 ? -5.812 -36.594 -35.312 1 70.12 406 GLY A O 1
ATOM 3223 N N . GLN A 1 407 ? -5.629 -36.781 -33.156 1 75.56 407 GLN A N 1
ATOM 3224 C CA . GLN A 1 407 ? -6.898 -37.5 -33.031 1 75.56 407 GLN A CA 1
ATOM 3225 C C . GLN A 1 407 ? -7.727 -36.938 -31.875 1 75.56 407 GLN A C 1
ATOM 3227 O O . GLN A 1 407 ? -7.172 -36.375 -30.922 1 75.56 407 GLN A O 1
ATOM 3232 N N . ALA A 1 408 ? -9.016 -37 -32.125 1 81.12 408 ALA A N 1
ATOM 3233 C CA . ALA A 1 408 ? -9.891 -36.594 -31.047 1 81.12 408 ALA A CA 1
ATOM 3234 C C . ALA A 1 408 ? -9.797 -37.562 -29.875 1 81.12 408 ALA A C 1
ATOM 3236 O O . ALA A 1 408 ? -9.867 -38.781 -30.062 1 81.12 408 ALA A O 1
ATOM 3237 N N . VAL A 1 409 ? -9.484 -37.031 -28.734 1 89.19 409 VAL A N 1
ATOM 3238 C CA . VAL A 1 409 ? -9.43 -37.875 -27.531 1 89.19 409 VAL A CA 1
ATOM 3239 C C . VAL A 1 409 ? -10.836 -38.062 -26.969 1 89.19 409 VAL A C 1
ATOM 3241 O O . VAL A 1 409 ? -11.523 -37.094 -26.656 1 89.19 409 VAL A O 1
ATOM 3244 N N . THR A 1 410 ? -11.359 -39.25 -26.953 1 92 410 THR A N 1
ATOM 3245 C CA . THR A 1 410 ? -12.688 -39.594 -26.469 1 92 410 THR A CA 1
ATOM 3246 C C . THR A 1 410 ? -12.594 -40.5 -25.234 1 92 410 THR A C 1
ATOM 3248 O O . THR A 1 410 ? -11.5 -40.969 -24.875 1 92 410 THR A O 1
ATOM 3251 N N . LYS A 1 411 ? -13.789 -40.688 -24.672 1 94.31 411 LYS A N 1
ATOM 3252 C CA . LYS A 1 411 ? -13.883 -41.625 -23.547 1 94.31 411 LYS A CA 1
ATOM 3253 C C . LYS A 1 411 ? -13.297 -42.969 -23.938 1 94.31 411 LYS A C 1
ATOM 3255 O O . LYS A 1 411 ? -12.492 -43.531 -23.188 1 94.31 411 LYS A O 1
ATOM 3260 N N . ASP A 1 412 ? -13.648 -43.469 -25.094 1 93.56 412 ASP A N 1
ATOM 3261 C CA . ASP A 1 412 ? -13.234 -44.812 -25.531 1 93.56 412 ASP A CA 1
ATOM 3262 C C . ASP A 1 412 ? -11.734 -44.844 -25.766 1 93.56 412 ASP A C 1
ATOM 3264 O O . ASP A 1 412 ? -11.07 -45.844 -25.406 1 93.56 412 ASP A O 1
ATOM 3268 N N . SER A 1 413 ? -11.242 -43.844 -26.391 1 92.25 413 SER A N 1
ATOM 3269 C CA . SER A 1 413 ? -9.812 -43.844 -26.688 1 92.25 413 SER A CA 1
ATOM 3270 C C . SER A 1 413 ? -8.984 -43.781 -25.406 1 92.25 413 SER A C 1
ATOM 3272 O O . SER A 1 413 ? -7.945 -44.438 -25.312 1 92.25 413 SER A O 1
ATOM 3274 N N . ILE A 1 414 ? -9.391 -43.031 -24.422 1 93.69 414 ILE A N 1
ATOM 3275 C CA . ILE A 1 414 ? -8.695 -42.906 -23.141 1 93.69 414 ILE A CA 1
ATOM 3276 C C . ILE A 1 414 ? -8.742 -44.25 -22.406 1 93.69 414 ILE A C 1
ATOM 3278 O O . ILE A 1 414 ? -7.738 -44.688 -21.859 1 93.69 414 ILE A O 1
ATOM 3282 N N . ARG A 1 415 ? -9.875 -44.812 -22.438 1 94.06 415 ARG A N 1
ATOM 3283 C CA . ARG A 1 415 ? -10.047 -46.094 -21.766 1 94.06 415 ARG A CA 1
ATOM 3284 C C . ARG A 1 415 ? -9.156 -47.156 -22.391 1 94.06 415 ARG A C 1
ATOM 3286 O O . ARG A 1 415 ? -8.492 -47.938 -21.672 1 94.06 415 ARG A O 1
ATOM 3293 N N . LYS A 1 416 ? -9.109 -47.219 -23.672 1 93.94 416 LYS A N 1
ATOM 3294 C CA . LYS A 1 416 ? -8.258 -48.188 -24.375 1 93.94 416 LYS A CA 1
ATOM 3295 C C . LYS A 1 416 ? -6.785 -47.969 -24.047 1 93.94 416 LYS A C 1
ATOM 3297 O O . LYS A 1 416 ? -6.035 -48.938 -23.859 1 93.94 416 LYS A O 1
ATOM 3302 N N . PHE A 1 417 ? -6.445 -46.781 -24.047 1 94.38 417 PHE A N 1
ATOM 3303 C CA . PHE A 1 417 ? -5.066 -46.438 -23.719 1 94.38 417 PHE A CA 1
ATOM 3304 C C . PHE A 1 417 ? -4.711 -46.938 -22.312 1 94.38 417 PHE A C 1
ATOM 3306 O O . PHE A 1 417 ? -3.662 -47.531 -22.109 1 94.38 417 PHE A O 1
ATOM 3313 N N . ILE A 1 418 ? -5.578 -46.656 -21.328 1 95.69 418 ILE A N 1
ATOM 3314 C CA . ILE A 1 418 ? -5.344 -47.031 -19.922 1 95.69 418 ILE A CA 1
ATOM 3315 C C . ILE A 1 418 ? -5.25 -48.562 -19.812 1 95.69 418 ILE A C 1
ATOM 3317 O O . ILE A 1 418 ? -4.375 -49.062 -19.109 1 95.69 418 ILE A O 1
ATOM 3321 N N . GLU A 1 419 ? -6.098 -49.25 -20.516 1 95.25 419 GLU A N 1
ATOM 3322 C CA . GLU A 1 419 ? -6.129 -50.688 -20.469 1 95.25 419 GLU A CA 1
ATOM 3323 C C . GLU A 1 419 ? -4.844 -51.281 -21.031 1 95.25 419 GLU A C 1
ATOM 3325 O O . GLU A 1 419 ? -4.453 -52.406 -20.656 1 95.25 419 GLU A O 1
ATOM 3330 N N . GLY A 1 420 ? -4.203 -50.594 -21.859 1 93.56 420 GLY A N 1
ATOM 3331 C CA . GLY A 1 420 ? -2.977 -51.062 -22.484 1 93.56 420 GLY A CA 1
ATOM 3332 C C . GLY A 1 420 ? -1.738 -50.781 -21.656 1 93.56 420 GLY A C 1
ATOM 3333 O O . GLY A 1 420 ? -0.65 -51.25 -21.969 1 93.56 420 GLY A O 1
ATOM 3334 N N . LEU A 1 421 ? -1.88 -50.031 -20.594 1 94.19 421 LEU A N 1
ATOM 3335 C CA . LEU A 1 421 ? -0.737 -49.656 -19.766 1 94.19 421 LEU A CA 1
ATOM 3336 C C . LEU A 1 421 ? -0.379 -50.781 -18.797 1 94.19 421 LEU A C 1
ATOM 3338 O O . LEU A 1 421 ? -1.265 -51.469 -18.281 1 94.19 421 LEU A O 1
ATOM 3342 N N . ASP A 1 422 ? 0.902 -51 -18.609 1 94.19 422 ASP A N 1
ATOM 3343 C CA . ASP A 1 422 ? 1.388 -51.938 -17.609 1 94.19 422 ASP A CA 1
ATOM 3344 C C . ASP A 1 422 ? 1.345 -51.344 -16.219 1 94.19 422 ASP A C 1
ATOM 3346 O O . ASP A 1 422 ? 2.371 -50.906 -15.695 1 94.19 422 ASP A O 1
ATOM 3350 N N . LEU A 1 423 ? 0.149 -51.344 -15.617 1 95.44 423 LEU A N 1
ATOM 3351 C CA . LEU A 1 423 ? -0.102 -50.781 -14.297 1 95.44 423 LEU A CA 1
ATOM 3352 C C . LEU A 1 423 ? -0.692 -51.812 -13.359 1 95.44 423 LEU A C 1
ATOM 3354 O O . LEU A 1 423 ? -1.34 -52.781 -13.812 1 95.44 423 LEU A O 1
ATOM 3358 N N . PRO A 1 424 ? -0.375 -51.625 -12.023 1 94.81 424 PRO A N 1
ATOM 3359 C CA . PRO A 1 424 ? -1.114 -52.469 -11.078 1 94.81 424 PRO A CA 1
ATOM 3360 C C . PRO A 1 424 ? -2.629 -52.344 -11.227 1 94.81 424 PRO A C 1
ATOM 3362 O O . PRO A 1 424 ? -3.125 -51.281 -11.586 1 94.81 424 PRO A O 1
ATOM 3365 N N . GLU A 1 425 ? -3.354 -53.406 -10.898 1 95.19 425 GLU A N 1
ATOM 3366 C CA . GLU A 1 425 ? -4.797 -53.469 -11.102 1 95.19 425 GLU A CA 1
ATOM 3367 C C . GLU A 1 425 ? -5.512 -52.312 -10.414 1 95.19 425 GLU A C 1
ATOM 3369 O O . GLU A 1 425 ? -6.445 -51.75 -10.969 1 95.19 425 GLU A O 1
ATOM 3374 N N . ASP A 1 426 ? -5.109 -52.031 -9.242 1 94.06 426 ASP A N 1
ATOM 3375 C CA . ASP A 1 426 ? -5.762 -51 -8.477 1 94.06 426 ASP A CA 1
ATOM 3376 C C . ASP A 1 426 ? -5.574 -49.625 -9.141 1 94.06 426 ASP A C 1
ATOM 3378 O O . ASP A 1 426 ? -6.508 -48.812 -9.195 1 94.06 426 ASP A O 1
ATOM 3382 N N . ALA A 1 427 ? -4.34 -49.344 -9.578 1 94.62 427 ALA A N 1
ATOM 3383 C CA . ALA A 1 427 ? -4.047 -48.094 -10.25 1 94.62 427 ALA A CA 1
ATOM 3384 C C . ALA A 1 427 ? -4.824 -47.969 -11.555 1 94.62 427 ALA A C 1
ATOM 3386 O O . ALA A 1 427 ? -5.363 -46.906 -11.875 1 94.62 427 ALA A O 1
ATOM 3387 N N . GLN A 1 428 ? -4.855 -49.031 -12.32 1 95.94 428 GLN A N 1
ATOM 3388 C CA . GLN A 1 428 ? -5.586 -49.062 -13.586 1 95.94 428 GLN A CA 1
ATOM 3389 C C . GLN A 1 428 ? -7.078 -48.812 -13.359 1 95.94 428 GLN A C 1
ATOM 3391 O O . GLN A 1 428 ? -7.715 -48.062 -14.078 1 95.94 428 GLN A O 1
ATOM 3396 N N . SER A 1 429 ? -7.633 -49.5 -12.398 1 96.19 429 SER A N 1
ATOM 3397 C CA . SER A 1 429 ? -9.055 -49.375 -12.086 1 96.19 429 SER A CA 1
ATOM 3398 C C . SER A 1 429 ? -9.414 -47.969 -11.672 1 96.19 429 SER A C 1
ATOM 3400 O O . SER A 1 429 ? -10.469 -47.438 -12.047 1 96.19 429 SER A O 1
ATOM 3402 N N . SER A 1 430 ? -8.586 -47.438 -10.836 1 95.62 430 SER A N 1
ATOM 3403 C CA . SER A 1 430 ? -8.812 -46.062 -10.391 1 95.62 430 SER A CA 1
ATOM 3404 C C . SER A 1 430 ? -8.812 -45.094 -11.57 1 95.62 430 SER A C 1
ATOM 3406 O O . SER A 1 430 ? -9.641 -44.188 -11.625 1 95.62 430 SER A O 1
ATOM 3408 N N . LEU A 1 431 ? -7.867 -45.219 -12.5 1 96.88 431 LEU A N 1
ATOM 3409 C CA . LEU A 1 431 ? -7.793 -44.375 -13.688 1 96.88 431 LEU A CA 1
ATOM 3410 C C . LEU A 1 431 ? -9.023 -44.562 -14.57 1 96.88 431 LEU A C 1
ATOM 3412 O O . LEU A 1 431 ? -9.523 -43.594 -15.148 1 96.88 431 LEU A O 1
ATOM 3416 N N . LEU A 1 432 ? -9.523 -45.781 -14.656 1 96.31 432 LEU A N 1
ATOM 3417 C CA . LEU A 1 432 ? -10.648 -46.094 -15.523 1 96.31 432 LEU A CA 1
ATOM 3418 C C . LEU A 1 432 ? -11.938 -45.469 -14.992 1 96.31 432 LEU A C 1
ATOM 3420 O O . LEU A 1 432 ? -12.875 -45.219 -15.758 1 96.31 432 LEU A O 1
ATOM 3424 N N . LYS A 1 433 ? -12 -45.156 -13.734 1 96.06 433 LYS A N 1
ATOM 3425 C CA . LYS A 1 433 ? -13.188 -44.562 -13.117 1 96.06 433 LYS A CA 1
ATOM 3426 C C . LYS A 1 433 ? -13.172 -43.031 -13.242 1 96.06 433 LYS A C 1
ATOM 3428 O O . LYS A 1 433 ? -14.195 -42.406 -13.047 1 96.06 433 LYS A O 1
ATOM 3433 N N . LEU A 1 434 ? -12.055 -42.531 -13.539 1 96.62 434 LEU A N 1
ATOM 3434 C CA . LEU A 1 434 ? -11.898 -41.094 -13.602 1 96.62 434 LEU A CA 1
ATOM 3435 C C . LEU A 1 434 ? -12.633 -40.5 -14.812 1 96.62 434 LEU A C 1
ATOM 3437 O O . LEU A 1 434 ? -12.602 -41.094 -15.898 1 96.62 434 LEU A O 1
ATOM 3441 N N . THR A 1 435 ? -13.344 -39.406 -14.641 1 97.44 435 THR A N 1
ATOM 3442 C CA . THR A 1 435 ? -13.969 -38.625 -15.695 1 97.44 435 THR A CA 1
ATOM 3443 C C . THR A 1 435 ? -13.555 -37.156 -15.586 1 97.44 435 THR A C 1
ATOM 3445 O O . THR A 1 435 ? -13.055 -36.719 -14.547 1 97.44 435 THR A O 1
ATOM 3448 N N . PRO A 1 436 ? -13.695 -36.438 -16.703 1 97.56 436 PRO A N 1
ATOM 3449 C CA . PRO A 1 436 ? -13.445 -35 -16.578 1 97.56 436 PRO A CA 1
ATOM 3450 C C . PRO A 1 436 ? -14.258 -34.375 -15.453 1 97.56 436 PRO A C 1
ATOM 3452 O O . PRO A 1 436 ? -13.766 -33.469 -14.773 1 97.56 436 PRO A O 1
ATOM 3455 N N . HIS A 1 437 ? -15.445 -34.875 -15.117 1 97.75 437 HIS A N 1
ATOM 3456 C CA . HIS A 1 437 ? -16.344 -34.312 -14.102 1 97.75 437 HIS A CA 1
ATOM 3457 C C . HIS A 1 437 ? -15.805 -34.562 -12.695 1 97.75 437 HIS A C 1
ATOM 3459 O O . HIS A 1 437 ? -16.016 -33.75 -11.797 1 97.75 437 HIS A O 1
ATOM 3465 N N . SER A 1 438 ? -15.156 -35.688 -12.562 1 97.25 438 SER A N 1
ATOM 3466 C CA . SER A 1 438 ? -14.742 -36.094 -11.219 1 97.25 438 SER A CA 1
ATOM 3467 C C . SER A 1 438 ? -13.281 -35.719 -10.969 1 97.25 438 SER A C 1
ATOM 3469 O O . SER A 1 438 ? -12.812 -35.781 -9.828 1 97.25 438 SER A O 1
ATOM 3471 N N . TYR A 1 439 ? -12.531 -35.312 -11.953 1 98.12 439 TYR A N 1
ATOM 3472 C CA . TYR A 1 439 ? -11.117 -34.969 -11.859 1 98.12 439 TYR A CA 1
ATOM 3473 C C . TYR A 1 439 ? -10.93 -33.562 -11.336 1 98.12 439 TYR A C 1
ATOM 3475 O O . TYR A 1 439 ? -10.336 -32.719 -12.008 1 98.12 439 TYR A O 1
ATOM 3483 N N . THR A 1 440 ? -11.43 -33.312 -10.062 1 98 440 THR A N 1
ATOM 3484 C CA . THR A 1 440 ? -11.445 -31.938 -9.539 1 98 440 THR A CA 1
ATOM 3485 C C . THR A 1 440 ? -10.547 -31.828 -8.312 1 98 440 THR A C 1
ATOM 3487 O O . THR A 1 440 ? -10.523 -30.781 -7.641 1 98 440 THR A O 1
ATOM 3490 N N . GLY A 1 441 ? -9.82 -32.938 -7.977 1 97.31 441 GLY A N 1
ATOM 3491 C CA . GLY A 1 441 ? -8.922 -32.875 -6.836 1 97.31 441 GLY A CA 1
ATOM 3492 C C . GLY A 1 441 ? -9.602 -32.438 -5.555 1 97.31 441 GLY A C 1
ATOM 3493 O O . GLY A 1 441 ? -10.648 -32.969 -5.184 1 97.31 441 GLY A O 1
ATOM 3494 N N . GLU A 1 442 ? -9.039 -31.422 -4.863 1 97.69 442 GLU A N 1
ATOM 3495 C CA . GLU A 1 442 ? -9.523 -30.953 -3.572 1 97.69 442 GLU A CA 1
ATOM 3496 C C . GLU A 1 442 ? -10.422 -29.734 -3.738 1 97.69 442 GLU A C 1
ATOM 3498 O O . GLU A 1 442 ? -10.734 -29.031 -2.764 1 97.69 442 GLU A O 1
ATOM 3503 N N . ALA A 1 443 ? -10.82 -29.453 -4.922 1 98.44 443 ALA A N 1
ATOM 3504 C CA . ALA A 1 443 ? -11.539 -28.219 -5.223 1 98.44 443 ALA A CA 1
ATOM 3505 C C . ALA A 1 443 ? -12.797 -28.094 -4.363 1 98.44 443 ALA A C 1
ATOM 3507 O O . ALA A 1 443 ? -13.055 -27.047 -3.783 1 98.44 443 ALA A O 1
ATOM 3508 N N . GLU A 1 444 ? -13.586 -29.203 -4.297 1 98.38 444 GLU A N 1
ATOM 3509 C CA . GLU A 1 444 ? -14.828 -29.172 -3.531 1 98.38 444 GLU A CA 1
ATOM 3510 C C . GLU A 1 444 ? -14.555 -28.875 -2.061 1 98.38 444 GLU A C 1
ATOM 3512 O O . GLU A 1 444 ? -15.227 -28.031 -1.464 1 98.38 444 GLU A O 1
ATOM 3517 N N . ASN A 1 445 ? -13.531 -29.5 -1.472 1 98 445 ASN A N 1
ATOM 3518 C CA . ASN A 1 445 ? -13.195 -29.281 -0.067 1 98 445 ASN A CA 1
ATOM 3519 C C . ASN A 1 445 ? -12.719 -27.859 0.191 1 98 445 ASN A C 1
ATOM 3521 O O . ASN A 1 445 ? -13.078 -27.25 1.201 1 98 445 ASN A O 1
ATOM 3525 N N . LEU A 1 446 ? -11.891 -27.359 -0.636 1 98.06 446 LEU A N 1
ATOM 3526 C CA . LEU A 1 446 ? -11.375 -26 -0.491 1 98.06 446 LEU A CA 1
ATOM 3527 C C . LEU A 1 446 ? -12.5 -24.984 -0.546 1 98.06 446 LEU A C 1
ATOM 3529 O O . LEU A 1 446 ? -12.539 -24.047 0.26 1 98.06 446 LEU A O 1
ATOM 3533 N N . ALA A 1 447 ? -13.414 -25.188 -1.481 1 98.5 447 ALA A N 1
ATOM 3534 C CA . ALA A 1 447 ? -14.555 -24.281 -1.617 1 98.5 447 ALA A CA 1
ATOM 3535 C C . ALA A 1 447 ? -15.469 -24.359 -0.402 1 98.5 447 ALA A C 1
ATOM 3537 O O . ALA A 1 447 ? -15.898 -23.344 0.134 1 98.5 447 ALA A O 1
ATOM 3538 N N . ALA A 1 448 ? -15.766 -25.578 0.056 1 98.19 448 ALA A N 1
ATOM 3539 C CA . ALA A 1 448 ? -16.688 -25.812 1.167 1 98.19 448 ALA A CA 1
ATOM 3540 C C . ALA A 1 448 ? -16.141 -25.219 2.463 1 98.19 448 ALA A C 1
ATOM 3542 O O . ALA A 1 448 ? -16.906 -24.828 3.346 1 98.19 448 ALA A O 1
ATOM 3543 N N . ASN A 1 449 ? -14.852 -25.031 2.529 1 97.81 449 ASN A N 1
ATOM 3544 C CA . ASN A 1 449 ? -14.227 -24.625 3.777 1 97.81 449 ASN A CA 1
ATOM 3545 C C . ASN A 1 449 ? -13.891 -23.125 3.768 1 97.81 449 ASN A C 1
ATOM 3547 O O . ASN A 1 449 ? -13.234 -22.625 4.68 1 97.81 449 ASN A O 1
ATOM 3551 N N . ILE A 1 450 ? -14.359 -22.375 2.842 1 98.19 450 ILE A N 1
ATOM 3552 C CA . ILE A 1 450 ? -13.898 -21.016 2.633 1 98.19 450 ILE A CA 1
ATOM 3553 C C . ILE A 1 450 ? -14.312 -20.141 3.818 1 98.19 450 ILE A C 1
ATOM 3555 O O . ILE A 1 450 ? -13.57 -19.25 4.227 1 98.19 450 ILE A O 1
ATOM 3559 N N . TRP A 1 451 ? -15.453 -20.453 4.5 1 96.94 451 TRP A N 1
ATOM 3560 C CA . TRP A 1 451 ? -15.93 -19.641 5.613 1 96.94 451 TRP A CA 1
ATOM 3561 C C . TRP A 1 451 ? -15 -19.766 6.816 1 96.94 451 TRP A C 1
ATOM 3563 O O . TRP A 1 451 ? -14.977 -18.891 7.684 1 96.94 451 TRP A O 1
ATOM 3573 N N . ASN A 1 452 ? -14.242 -20.844 6.859 1 95.5 452 ASN A N 1
ATOM 3574 C CA . ASN A 1 452 ? -13.289 -21.047 7.945 1 95.5 452 ASN A CA 1
ATOM 3575 C C . ASN A 1 452 ? -11.992 -20.281 7.715 1 95.5 452 ASN A C 1
ATOM 3577 O O . ASN A 1 452 ? -11.195 -20.109 8.641 1 95.5 452 ASN A O 1
ATOM 3581 N N . VAL A 1 453 ? -11.781 -19.828 6.527 1 94.19 453 VAL A N 1
ATOM 3582 C CA . VAL A 1 453 ? -10.516 -19.234 6.145 1 94.19 453 VAL A CA 1
ATOM 3583 C C . VAL A 1 453 ? -10.633 -17.703 6.164 1 94.19 453 VAL A C 1
ATOM 3585 O O . VAL A 1 453 ? -9.711 -17.016 6.582 1 94.19 453 VAL A O 1
ATOM 3588 N N . VAL A 1 454 ? -11.805 -17.188 5.762 1 95.44 454 VAL A N 1
ATOM 3589 C CA . VAL A 1 454 ? -11.984 -15.75 5.648 1 95.44 454 VAL A CA 1
ATOM 3590 C C . VAL A 1 454 ? -12.227 -15.148 7.031 1 95.44 454 VAL A C 1
ATOM 3592 O O . VAL A 1 454 ? -12.727 -15.828 7.93 1 95.44 454 VAL A O 1
ATOM 3595 N N . ASP A 1 455 ? -11.766 -13.914 7.27 1 92.25 455 ASP A N 1
ATOM 3596 C CA . ASP A 1 455 ? -12.047 -13.148 8.477 1 92.25 455 ASP A CA 1
ATOM 3597 C C . ASP A 1 455 ? -12.945 -11.953 8.172 1 92.25 455 ASP A C 1
ATOM 3599 O O . ASP A 1 455 ? -12.461 -10.844 7.938 1 92.25 455 ASP A O 1
ATOM 3603 N N . LEU A 1 456 ? -14.258 -12.242 8.383 1 94.5 456 LEU A N 1
ATOM 3604 C CA . LEU A 1 456 ? -15.219 -11.18 8.109 1 94.5 456 LEU A CA 1
ATOM 3605 C C . LEU A 1 456 ? -15.812 -10.633 9.398 1 94.5 456 LEU A C 1
ATOM 3607 O O . LEU A 1 456 ? -16.469 -9.586 9.398 1 94.5 456 LEU A O 1
ATOM 3611 N N . LYS A 1 457 ? -15.508 -11.289 10.5 1 91.44 457 LYS A N 1
ATOM 3612 C CA . LYS A 1 457 ? -16.062 -10.898 11.789 1 91.44 457 LYS A CA 1
ATOM 3613 C C . LYS A 1 457 ? -15.445 -9.594 12.289 1 91.44 457 LYS A C 1
ATOM 3615 O O . LYS A 1 457 ? -16.094 -8.828 13 1 91.44 457 LYS A O 1
ATOM 3620 N N . SER A 1 458 ? -14.211 -9.328 11.844 1 90.31 458 SER A N 1
ATOM 3621 C CA . SER A 1 458 ? -13.547 -8.094 12.25 1 90.31 458 SER A CA 1
ATOM 3622 C C . SER A 1 458 ? -14.227 -6.871 11.656 1 90.31 458 SER A C 1
ATOM 3624 O O . SER A 1 458 ? -14.055 -5.754 12.148 1 90.31 458 SER A O 1
ATOM 3626 N N . GLY A 1 459 ? -14.953 -7.117 10.492 1 94.5 459 GLY A N 1
ATOM 3627 C CA . GLY A 1 459 ? -15.617 -6.023 9.797 1 94.5 459 GLY A CA 1
ATOM 3628 C C . GLY A 1 459 ? -14.641 -5.074 9.125 1 94.5 459 GLY A C 1
ATOM 3629 O O . GLY A 1 459 ? -15 -3.941 8.789 1 94.5 459 GLY A O 1
ATOM 3630 N N . PHE A 1 460 ? -13.375 -5.488 9.016 1 94.12 460 PHE A N 1
ATOM 3631 C CA . PHE A 1 460 ? -12.297 -4.699 8.422 1 94.12 460 PHE A CA 1
ATOM 3632 C C . PHE A 1 460 ? -12.094 -3.402 9.203 1 94.12 460 PHE A C 1
ATOM 3634 O O . PHE A 1 460 ? -11.328 -2.535 8.781 1 94.12 460 PHE A O 1
ATOM 3641 N N . LYS A 1 461 ? -12.602 -3.172 10.344 1 94.88 461 LYS A N 1
ATOM 3642 C CA . LYS A 1 461 ? -12.766 -1.891 11.023 1 94.88 461 LYS A CA 1
ATOM 3643 C C . LYS A 1 461 ? -11.414 -1.316 11.438 1 94.88 461 LYS A C 1
ATOM 3645 O O . LYS A 1 461 ? -10.555 -2.041 11.945 1 94.88 461 LYS A O 1
ATOM 3650 N N . ILE A 1 462 ? -11.25 -0.094 11.148 1 95.12 462 ILE A N 1
ATOM 3651 C CA . ILE A 1 462 ? -10.141 0.688 11.672 1 95.12 462 ILE A CA 1
ATOM 3652 C C . ILE A 1 462 ? -10.461 1.147 13.094 1 95.12 462 ILE A C 1
ATOM 3654 O O . ILE A 1 462 ? -11.531 1.701 13.344 1 95.12 462 ILE A O 1
ATOM 3658 N N . LYS A 1 463 ? -9.539 0.906 14.055 1 89.25 463 LYS A N 1
ATOM 3659 C CA . LYS A 1 463 ? -9.773 1.194 15.469 1 89.25 463 LYS A CA 1
ATOM 3660 C C . LYS A 1 463 ? -9.461 2.654 15.789 1 89.25 463 LYS A C 1
ATOM 3662 O O . LYS A 1 463 ? -8.633 3.281 15.117 1 89.25 463 LYS A O 1
ATOM 3667 N N . MET B 1 1 ? 28.359 -1.196 -22.297 1 78.31 1 MET B N 1
ATOM 3668 C CA . MET B 1 1 ? 28.156 0.05 -23.016 1 78.31 1 MET B CA 1
ATOM 3669 C C . MET B 1 1 ? 26.984 -0.08 -24 1 78.31 1 MET B C 1
ATOM 3671 O O . MET B 1 1 ? 26.438 0.925 -24.453 1 78.31 1 MET B O 1
ATOM 3675 N N . MET B 1 2 ? 26.594 -1.211 -24.344 1 80.19 2 MET B N 1
ATOM 3676 C CA . MET B 1 2 ? 25.531 -1.428 -25.312 1 80.19 2 MET B CA 1
ATOM 3677 C C . MET B 1 2 ? 24.234 -1.84 -24.625 1 80.19 2 MET B C 1
ATOM 3679 O O . MET B 1 2 ? 23.25 -2.184 -25.281 1 80.19 2 MET B O 1
ATOM 3683 N N . ALA B 1 3 ? 24.266 -1.742 -23.359 1 86.06 3 ALA B N 1
ATOM 3684 C CA . ALA B 1 3 ? 23.047 -2.109 -22.641 1 86.06 3 ALA B CA 1
ATOM 3685 C C . ALA B 1 3 ? 21.938 -1.074 -22.859 1 86.06 3 ALA B C 1
ATOM 3687 O O . ALA B 1 3 ? 22.203 0.131 -22.828 1 86.06 3 ALA B O 1
ATOM 3688 N N . LEU B 1 4 ? 20.75 -1.474 -23.219 1 82.62 4 LEU B N 1
ATOM 3689 C CA . LEU B 1 4 ? 19.594 -0.592 -23.359 1 82.62 4 LEU B CA 1
ATOM 3690 C C . LEU B 1 4 ? 19.219 0.022 -22.016 1 82.62 4 LEU B C 1
ATOM 3692 O O . LEU B 1 4 ? 18.969 1.227 -21.922 1 82.62 4 LEU B O 1
ATOM 3696 N N . SER B 1 5 ? 19.125 -0.841 -21.016 1 85.69 5 SER B N 1
ATOM 3697 C CA . SER B 1 5 ? 18.797 -0.343 -19.688 1 85.69 5 SER B CA 1
ATOM 3698 C C . SER B 1 5 ? 20 0.355 -19.062 1 85.69 5 SER B C 1
ATOM 3700 O O . SER B 1 5 ? 21.094 -0.22 -18.984 1 85.69 5 SER B O 1
ATOM 3702 N N . PRO B 1 6 ? 19.859 1.537 -18.594 1 86.31 6 PRO B N 1
ATOM 3703 C CA . PRO B 1 6 ? 20.984 2.207 -17.953 1 86.31 6 PRO B CA 1
ATOM 3704 C C . PRO B 1 6 ? 21.438 1.486 -16.688 1 86.31 6 PRO B C 1
ATOM 3706 O O . PRO B 1 6 ? 22.578 1.646 -16.25 1 86.31 6 PRO B O 1
ATOM 3709 N N . LEU B 1 7 ? 20.516 0.707 -16.094 1 91.75 7 LEU B N 1
ATOM 3710 C CA . LEU B 1 7 ? 20.906 -0.059 -14.906 1 91.75 7 LEU B CA 1
ATOM 3711 C C . LEU B 1 7 ? 21.984 -1.071 -15.242 1 91.75 7 LEU B C 1
ATOM 3713 O O . LEU B 1 7 ? 22.875 -1.331 -14.43 1 91.75 7 LEU B O 1
ATOM 3717 N N . ASP B 1 8 ? 21.969 -1.662 -16.469 1 91.25 8 ASP B N 1
ATOM 3718 C CA . ASP B 1 8 ? 22.906 -2.695 -16.891 1 91.25 8 ASP B CA 1
ATOM 3719 C C . ASP B 1 8 ? 24.156 -2.078 -17.531 1 91.25 8 ASP B C 1
ATOM 3721 O O . ASP B 1 8 ? 25.094 -2.787 -17.875 1 91.25 8 ASP B O 1
ATOM 3725 N N . GLY B 1 9 ? 24.125 -0.772 -17.766 1 88.06 9 GLY B N 1
ATOM 3726 C CA . GLY B 1 9 ? 25.266 -0.064 -18.328 1 88.06 9 GLY B CA 1
ATOM 3727 C C . GLY B 1 9 ? 25.859 0.967 -17.391 1 88.06 9 GLY B C 1
ATOM 3728 O O . GLY B 1 9 ? 26.688 0.636 -16.531 1 88.06 9 GLY B O 1
ATOM 3729 N N . ARG B 1 10 ? 25.281 2.113 -17.484 1 81.44 10 ARG B N 1
ATOM 3730 C CA . ARG B 1 10 ? 25.797 3.287 -16.781 1 81.44 10 ARG B CA 1
ATOM 3731 C C . ARG B 1 10 ? 25.781 3.08 -15.273 1 81.44 10 ARG B C 1
ATOM 3733 O O . ARG B 1 10 ? 26.703 3.514 -14.578 1 81.44 10 ARG B O 1
ATOM 3740 N N . TYR B 1 11 ? 24.812 2.41 -14.773 1 92.06 11 TYR B N 1
ATOM 3741 C CA . TYR B 1 11 ? 24.609 2.387 -13.336 1 92.06 11 TYR B CA 1
ATOM 3742 C C . TYR B 1 11 ? 24.859 0.995 -12.766 1 92.06 11 TYR B C 1
ATOM 3744 O O . TYR B 1 11 ? 24.5 0.703 -11.625 1 92.06 11 TYR B O 1
ATOM 3752 N N . PHE B 1 12 ? 25.531 0.12 -13.523 1 91.69 12 PHE B N 1
ATOM 3753 C CA . PHE B 1 12 ? 25.734 -1.283 -13.188 1 91.69 12 PHE B CA 1
ATOM 3754 C C . PHE B 1 12 ? 26.375 -1.423 -11.812 1 91.69 12 PHE B C 1
ATOM 3756 O O . PHE B 1 12 ? 25.938 -2.234 -11 1 91.69 12 PHE B O 1
ATOM 3763 N N . ARG B 1 13 ? 27.375 -0.607 -11.484 1 93.19 13 ARG B N 1
ATOM 3764 C CA . ARG B 1 13 ? 28.156 -0.735 -10.25 1 93.19 13 ARG B CA 1
ATOM 3765 C C . ARG B 1 13 ? 27.281 -0.462 -9.023 1 93.19 13 ARG B C 1
ATOM 3767 O O . ARG B 1 13 ? 27.578 -0.944 -7.93 1 93.19 13 ARG B O 1
ATOM 3774 N N . PHE B 1 14 ? 26.219 0.28 -9.195 1 93.88 14 PHE B N 1
ATOM 3775 C CA . PHE B 1 14 ? 25.406 0.697 -8.062 1 93.88 14 PHE B CA 1
ATOM 3776 C C . PHE B 1 14 ? 24.312 -0.336 -7.77 1 93.88 14 PHE B C 1
ATOM 3778 O O . PHE B 1 14 ? 23.734 -0.337 -6.688 1 93.88 14 PHE B O 1
ATOM 3785 N N . ILE B 1 15 ? 24.047 -1.329 -8.711 1 94.31 15 ILE B N 1
ATOM 3786 C CA . ILE B 1 15 ? 22.875 -2.189 -8.539 1 94.31 15 ILE B CA 1
ATOM 3787 C C . ILE B 1 15 ? 23.297 -3.654 -8.648 1 94.31 15 ILE B C 1
ATOM 3789 O O . ILE B 1 15 ? 22.469 -4.555 -8.5 1 94.31 15 ILE B O 1
ATOM 3793 N N . LYS B 1 16 ? 24.531 -3.994 -8.891 1 95.25 16 LYS B N 1
ATOM 3794 C CA . LYS B 1 16 ? 25.016 -5.34 -9.188 1 95.25 16 LYS B CA 1
ATOM 3795 C C . LYS B 1 16 ? 24.641 -6.312 -8.062 1 95.25 16 LYS B C 1
ATOM 3797 O O . LYS B 1 16 ? 24.469 -7.508 -8.305 1 95.25 16 LYS B O 1
ATOM 3802 N N . ASP B 1 17 ? 24.516 -5.797 -6.852 1 96.5 17 ASP B N 1
ATOM 3803 C CA . ASP B 1 17 ? 24.188 -6.645 -5.707 1 96.5 17 ASP B CA 1
ATOM 3804 C C . ASP B 1 17 ? 22.781 -7.227 -5.836 1 96.5 17 ASP B C 1
ATOM 3806 O O . ASP B 1 17 ? 22.438 -8.188 -5.145 1 96.5 17 ASP B O 1
ATOM 3810 N N . LEU B 1 18 ? 21.938 -6.676 -6.715 1 96.69 18 LEU B N 1
ATOM 3811 C CA . LEU B 1 18 ? 20.578 -7.188 -6.941 1 96.69 18 LEU B CA 1
ATOM 3812 C C . LEU B 1 18 ? 20.594 -8.297 -7.992 1 96.69 18 LEU B C 1
ATOM 3814 O O . LEU B 1 18 ? 19.641 -9.07 -8.086 1 96.69 18 LEU B O 1
ATOM 3818 N N . MET B 1 19 ? 21.625 -8.438 -8.75 1 94.25 19 MET B N 1
ATOM 3819 C CA . MET B 1 19 ? 21.656 -9.266 -9.953 1 94.25 19 MET B CA 1
ATOM 3820 C C . MET B 1 19 ? 21.531 -10.742 -9.594 1 94.25 19 MET B C 1
ATOM 3822 O O . MET B 1 19 ? 20.859 -11.492 -10.289 1 94.25 19 MET B O 1
ATOM 3826 N N . PRO B 1 20 ? 22.172 -11.203 -8.492 1 95.69 20 PRO B N 1
ATOM 3827 C CA . PRO B 1 20 ? 22.047 -12.633 -8.172 1 95.69 20 PRO B CA 1
ATOM 3828 C C . PRO B 1 20 ? 20.609 -13.047 -7.883 1 95.69 20 PRO B C 1
ATOM 3830 O O . PRO B 1 20 ? 20.281 -14.234 -7.914 1 95.69 20 PRO B O 1
ATOM 3833 N N . PHE B 1 21 ? 19.734 -12.109 -7.637 1 97.31 21 PHE B N 1
ATOM 3834 C CA . PHE B 1 21 ? 18.359 -12.43 -7.258 1 97.31 21 PHE B CA 1
ATOM 3835 C C . PHE B 1 21 ? 17.422 -12.25 -8.438 1 97.31 21 PHE B C 1
ATOM 3837 O O . PHE B 1 21 ? 16.516 -13.055 -8.641 1 97.31 21 PHE B O 1
ATOM 3844 N N . PHE B 1 22 ? 17.625 -11.18 -9.297 1 96.38 22 PHE B N 1
ATOM 3845 C CA . PHE B 1 22 ? 16.562 -10.781 -10.219 1 96.38 22 PHE B CA 1
ATOM 3846 C C . PHE B 1 22 ? 17.031 -10.906 -11.664 1 96.38 22 PHE B C 1
ATOM 3848 O O . PHE B 1 22 ? 16.266 -10.602 -12.594 1 96.38 22 PHE B O 1
ATOM 3855 N N . SER B 1 23 ? 18.25 -11.375 -11.922 1 95.25 23 SER B N 1
ATOM 3856 C CA . SER B 1 23 ? 18.719 -11.656 -13.273 1 95.25 23 SER B CA 1
ATOM 3857 C C . SER B 1 23 ? 18.203 -13 -13.766 1 95.25 23 SER B C 1
ATOM 3859 O O . SER B 1 23 ? 17.562 -13.742 -13.016 1 95.25 23 SER B O 1
ATOM 3861 N N . GLU B 1 24 ? 18.406 -13.25 -15.031 1 94.06 24 GLU B N 1
ATOM 3862 C CA . GLU B 1 24 ? 18.062 -14.57 -15.555 1 94.06 24 GLU B CA 1
ATOM 3863 C C . GLU B 1 24 ? 18.812 -15.664 -14.805 1 94.06 24 GLU B C 1
ATOM 3865 O O . GLU B 1 24 ? 18.266 -16.734 -14.539 1 94.06 24 GLU B O 1
ATOM 3870 N N . PHE B 1 25 ? 20.109 -15.438 -14.508 1 96.06 25 PHE B N 1
ATOM 3871 C CA . PHE B 1 25 ? 20.875 -16.359 -13.68 1 96.06 25 PHE B CA 1
ATOM 3872 C C . PHE B 1 25 ? 20.172 -16.625 -12.359 1 96.06 25 PHE B C 1
ATOM 3874 O O . PHE B 1 25 ? 20.031 -17.781 -11.938 1 96.06 25 PHE B O 1
ATOM 3881 N N . GLY B 1 26 ? 19.75 -15.508 -11.664 1 96.94 26 GLY B N 1
ATOM 3882 C CA . GLY B 1 26 ? 19.062 -15.648 -10.391 1 96.94 26 GLY B CA 1
ATOM 3883 C C . GLY B 1 26 ? 17.812 -16.516 -10.469 1 96.94 26 GLY B C 1
ATOM 3884 O O . GLY B 1 26 ? 17.609 -17.391 -9.625 1 96.94 26 GLY B O 1
A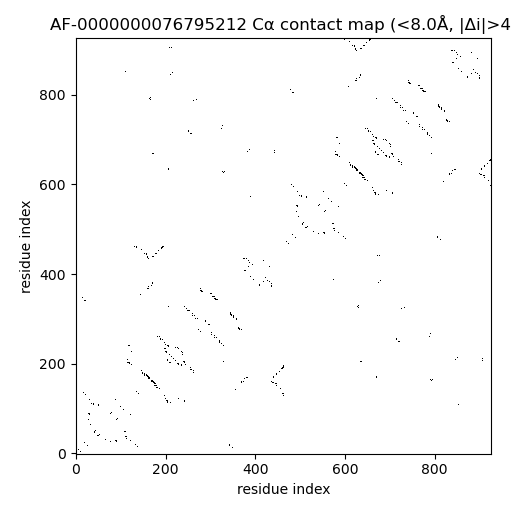TOM 3885 N N . LEU B 1 27 ? 17.016 -16.297 -11.508 1 96.94 27 LEU B N 1
ATOM 3886 C CA . LEU B 1 27 ? 15.781 -17.047 -11.664 1 96.94 27 LEU B CA 1
ATOM 3887 C C . LEU B 1 27 ? 16.078 -18.531 -11.867 1 96.94 27 LEU B C 1
ATOM 3889 O O . LEU B 1 27 ? 15.406 -19.391 -11.281 1 96.94 27 LEU B O 1
ATOM 3893 N N . ILE B 1 28 ? 17.094 -18.859 -12.703 1 98 28 ILE B N 1
ATOM 3894 C CA . ILE B 1 28 ? 17.453 -20.266 -12.945 1 98 28 ILE B CA 1
ATOM 3895 C C . ILE B 1 28 ? 17.938 -20.906 -11.648 1 98 28 ILE B C 1
ATOM 3897 O O . ILE B 1 28 ? 17.562 -22.031 -11.328 1 98 28 ILE B O 1
ATOM 3901 N N . ARG B 1 29 ? 18.75 -20.156 -10.922 1 98.06 29 ARG B N 1
ATOM 3902 C CA . ARG B 1 29 ? 19.297 -20.656 -9.664 1 98.06 29 ARG B CA 1
ATOM 3903 C C . ARG B 1 29 ? 18.188 -21.016 -8.68 1 98.06 29 ARG B C 1
ATOM 3905 O O . ARG B 1 29 ? 18.219 -22.062 -8.047 1 98.06 29 ARG B O 1
ATOM 3912 N N . TYR B 1 30 ? 17.188 -20.172 -8.539 1 98.5 30 TYR B N 1
ATOM 3913 C CA . TYR B 1 30 ? 16.109 -20.438 -7.598 1 98.5 30 TYR B CA 1
ATOM 3914 C C . TYR B 1 30 ? 15.219 -21.578 -8.094 1 98.5 30 TYR B C 1
ATOM 3916 O O . TYR B 1 30 ? 14.68 -22.344 -7.293 1 98.5 30 TYR B O 1
ATOM 3924 N N . ARG B 1 31 ? 15.047 -21.672 -9.383 1 98.62 31 ARG B N 1
ATOM 3925 C CA . ARG B 1 31 ? 14.312 -22.828 -9.914 1 98.62 31 ARG B CA 1
ATOM 3926 C C . ARG B 1 31 ? 15 -24.125 -9.555 1 98.62 31 ARG B C 1
ATOM 3928 O O . ARG B 1 31 ? 14.344 -25.094 -9.156 1 98.62 31 ARG B O 1
ATOM 3935 N N . VAL B 1 32 ? 16.328 -24.125 -9.703 1 98.62 32 VAL B N 1
ATOM 3936 C CA . VAL B 1 32 ? 17.125 -25.297 -9.336 1 98.62 32 VAL B CA 1
ATOM 3937 C C . VAL B 1 32 ? 16.938 -25.609 -7.852 1 98.62 32 VAL B C 1
ATOM 3939 O O . VAL B 1 32 ? 16.719 -26.75 -7.469 1 98.62 32 VAL B O 1
ATOM 3942 N N . LEU B 1 33 ? 17 -24.562 -7.078 1 98.75 33 LEU B N 1
ATOM 3943 C CA . LEU B 1 33 ? 16.844 -24.703 -5.637 1 98.75 33 LEU B CA 1
ATOM 3944 C C . LEU B 1 33 ? 15.492 -25.344 -5.305 1 98.75 33 LEU B C 1
ATOM 3946 O O . LEU B 1 33 ? 15.422 -26.312 -4.555 1 98.75 33 LEU B O 1
ATOM 3950 N N . VAL B 1 34 ? 14.367 -24.859 -5.887 1 98.81 34 VAL B N 1
ATOM 3951 C CA . VAL B 1 34 ? 13.023 -25.328 -5.574 1 98.81 34 VAL B CA 1
ATOM 3952 C C . VAL B 1 34 ? 12.859 -26.781 -6.035 1 98.81 34 VAL B C 1
ATOM 3954 O O . VAL B 1 34 ? 12.305 -27.609 -5.312 1 98.81 34 VAL B O 1
ATOM 3957 N N . GLU B 1 35 ? 13.367 -27.125 -7.254 1 98.69 35 GLU B N 1
ATOM 3958 C CA . GLU B 1 35 ? 13.273 -28.484 -7.781 1 98.69 35 GLU B CA 1
ATOM 3959 C C . GLU B 1 35 ? 14 -29.469 -6.879 1 98.69 35 GLU B C 1
ATOM 3961 O O . GLU B 1 35 ? 13.484 -30.547 -6.59 1 98.69 35 GLU B O 1
ATOM 3966 N N . VAL B 1 36 ? 15.188 -29.094 -6.461 1 98.69 36 VAL B N 1
ATOM 3967 C CA . VAL B 1 36 ? 15.992 -29.969 -5.625 1 98.69 36 VAL B CA 1
ATOM 3968 C C . VAL B 1 36 ? 15.312 -30.156 -4.27 1 98.69 36 VAL B C 1
ATOM 3970 O O . VAL B 1 36 ? 15.211 -31.281 -3.764 1 98.69 36 VAL B O 1
ATOM 3973 N N . LYS B 1 37 ? 14.82 -29.062 -3.705 1 98.75 37 LYS B N 1
ATOM 3974 C CA . LYS B 1 37 ? 14.156 -29.125 -2.404 1 98.75 37 LYS B CA 1
ATOM 3975 C C . LYS B 1 37 ? 12.883 -29.953 -2.486 1 98.75 37 LYS B C 1
ATOM 3977 O O . LYS B 1 37 ? 12.516 -30.641 -1.527 1 98.75 37 LYS B O 1
ATOM 3982 N N . TRP B 1 38 ? 12.18 -29.891 -3.615 1 98.56 38 TRP B N 1
ATOM 3983 C CA . TRP B 1 38 ? 10.977 -30.688 -3.785 1 98.56 38 TRP B CA 1
ATOM 3984 C C . TRP B 1 38 ? 11.305 -32.188 -3.83 1 98.56 38 TRP B C 1
ATOM 3986 O O . TRP B 1 38 ? 10.625 -33 -3.193 1 98.56 38 TRP B O 1
ATOM 3996 N N . LEU B 1 39 ? 12.375 -32.562 -4.566 1 98.31 39 LEU B N 1
ATOM 3997 C CA . LEU B 1 39 ? 12.789 -33.969 -4.594 1 98.31 39 LEU B CA 1
ATOM 3998 C C . LEU B 1 39 ? 13.156 -34.469 -3.197 1 98.31 39 LEU B C 1
ATOM 4000 O O . LEU B 1 39 ? 12.781 -35.562 -2.805 1 98.31 39 LEU B O 1
ATOM 4004 N N . LEU B 1 40 ? 13.883 -33.594 -2.498 1 98.25 40 LEU B N 1
ATOM 4005 C CA . LEU B 1 40 ? 14.242 -33.938 -1.125 1 98.25 40 LEU B CA 1
ATOM 4006 C C . LEU B 1 40 ? 12.992 -34.125 -0.268 1 98.25 40 LEU B C 1
ATOM 4008 O O . LEU B 1 40 ? 12.914 -35.062 0.524 1 98.25 40 LEU B O 1
ATOM 4012 N N . LYS B 1 41 ? 11.977 -33.281 -0.438 1 98.12 41 LYS B N 1
ATOM 4013 C CA . LYS B 1 41 ? 10.734 -33.375 0.321 1 98.12 41 LYS B CA 1
ATOM 4014 C C . LYS B 1 41 ? 10 -34.688 -0.02 1 98.12 41 LYS B C 1
ATOM 4016 O O . LYS B 1 41 ? 9.492 -35.344 0.87 1 98.12 41 LYS B O 1
ATOM 4021 N N . LEU B 1 42 ? 9.969 -35.031 -1.3 1 97.81 42 LEU B N 1
ATOM 4022 C CA . LEU B 1 42 ? 9.32 -36.25 -1.728 1 97.81 42 LEU B CA 1
ATOM 4023 C C . LEU B 1 42 ? 9.93 -37.469 -1.035 1 97.81 42 LEU B C 1
ATOM 4025 O O . LEU B 1 42 ? 9.219 -38.406 -0.64 1 97.81 42 LEU B O 1
ATOM 4029 N N . SER B 1 43 ? 11.227 -37.5 -0.829 1 97.56 43 SER B N 1
ATOM 4030 C CA . SER B 1 43 ? 11.938 -38.625 -0.218 1 97.56 43 SER B CA 1
ATOM 4031 C C . SER B 1 43 ? 11.586 -38.75 1.262 1 97.56 43 SER B C 1
ATOM 4033 O O . SER B 1 43 ? 11.844 -39.781 1.874 1 97.56 43 SER B O 1
ATOM 4035 N N . GLN B 1 44 ? 10.945 -37.688 1.78 1 97.06 44 GLN B N 1
ATOM 4036 C CA . GLN B 1 44 ? 10.602 -37.656 3.199 1 97.06 44 GLN B CA 1
ATOM 4037 C C . GLN B 1 44 ? 9.133 -38 3.418 1 97.06 44 GLN B C 1
ATOM 4039 O O . GLN B 1 44 ? 8.672 -38.094 4.559 1 97.06 44 GLN B O 1
ATOM 4044 N N . ILE B 1 45 ? 8.367 -38.156 2.344 1 96.88 45 ILE B N 1
ATOM 4045 C CA . ILE B 1 45 ? 6.961 -38.531 2.439 1 96.88 45 ILE B CA 1
ATOM 4046 C C . ILE B 1 45 ? 6.844 -40.062 2.465 1 96.88 45 ILE B C 1
ATOM 4048 O O . ILE B 1 45 ? 7.105 -40.719 1.461 1 96.88 45 ILE B O 1
ATOM 4052 N N . PRO B 1 46 ? 6.359 -40.625 3.555 1 96.38 46 PRO B N 1
ATOM 4053 C CA . PRO B 1 46 ? 6.348 -42.094 3.699 1 96.38 46 PRO B CA 1
ATOM 4054 C C . PRO B 1 46 ? 5.504 -42.781 2.631 1 96.38 46 PRO B C 1
ATOM 4056 O O . PRO B 1 46 ? 5.812 -43.906 2.221 1 96.38 46 PRO B O 1
ATOM 4059 N N . GLU B 1 47 ? 4.516 -42.125 2.205 1 96 47 GLU B N 1
ATOM 4060 C CA . GLU B 1 47 ? 3.594 -42.719 1.244 1 96 47 GLU B CA 1
ATOM 4061 C C . GLU B 1 47 ? 4.223 -42.812 -0.144 1 96 47 GLU B C 1
ATOM 4063 O O . GLU B 1 47 ? 3.779 -43.594 -0.985 1 96 47 GLU B O 1
ATOM 4068 N N . VAL B 1 48 ? 5.23 -42 -0.431 1 96.62 48 VAL B N 1
ATOM 4069 C CA . VAL B 1 48 ? 5.922 -42.031 -1.717 1 96.62 48 VAL B CA 1
ATOM 4070 C C . VAL B 1 48 ? 7.074 -43.031 -1.668 1 96.62 48 VAL B C 1
ATOM 4072 O O . VAL B 1 48 ? 8.242 -42.656 -1.609 1 96.62 48 VAL B O 1
ATOM 4075 N N . LYS B 1 49 ? 6.789 -44.25 -1.867 1 95.19 49 LYS B N 1
ATOM 4076 C CA . LYS B 1 49 ? 7.738 -45.344 -1.67 1 95.19 49 LYS B CA 1
ATOM 4077 C C . LYS B 1 49 ? 8.75 -45.406 -2.809 1 95.19 49 LYS B C 1
ATOM 4079 O O . LYS B 1 49 ? 9.867 -45.906 -2.631 1 95.19 49 LYS B O 1
ATOM 4084 N N . GLU B 1 50 ? 8.359 -44.906 -3.898 1 94.38 50 GLU B N 1
ATOM 4085 C CA . GLU B 1 50 ? 9.219 -44.938 -5.082 1 94.38 50 GLU B CA 1
ATOM 4086 C C . GLU B 1 50 ? 10.445 -44.031 -4.902 1 94.38 50 GLU B C 1
ATOM 4088 O O . GLU B 1 50 ? 11.43 -44.188 -5.629 1 94.38 50 GLU B O 1
ATOM 4093 N N . VAL B 1 51 ? 10.336 -43.062 -3.982 1 96.06 51 VAL B N 1
ATOM 4094 C CA . VAL B 1 51 ? 11.453 -42.188 -3.643 1 96.06 51 VAL B CA 1
ATOM 4095 C C . VAL B 1 51 ? 11.828 -42.375 -2.174 1 96.06 51 VAL B C 1
ATOM 4097 O O . VAL B 1 51 ? 11.484 -41.562 -1.328 1 96.06 51 VAL B O 1
ATOM 4100 N N . PRO B 1 52 ? 12.648 -43.375 -1.906 1 94.94 52 PRO B N 1
ATOM 4101 C CA . PRO B 1 52 ? 13.008 -43.625 -0.508 1 94.94 52 PRO B CA 1
ATOM 4102 C C . PRO B 1 52 ? 13.875 -42.5 0.074 1 94.94 52 PRO B C 1
ATOM 4104 O O . PRO B 1 52 ? 14.484 -41.719 -0.675 1 94.94 52 PRO B O 1
ATOM 4107 N N . PRO B 1 53 ? 13.969 -42.438 1.502 1 96.75 53 PRO B N 1
ATOM 4108 C CA . PRO B 1 53 ? 14.836 -41.406 2.104 1 96.75 53 PRO B CA 1
ATOM 4109 C C . PRO B 1 53 ? 16.281 -41.5 1.6 1 96.75 53 PRO B C 1
ATOM 4111 O O . PRO B 1 53 ? 16.844 -42.594 1.518 1 96.75 53 PRO B O 1
ATOM 4114 N N . PHE B 1 54 ? 16.781 -40.375 1.255 1 97.56 54 PHE B N 1
ATOM 4115 C CA . PHE B 1 54 ? 18.156 -40.312 0.736 1 97.56 54 PHE B CA 1
ATOM 4116 C C . PHE B 1 54 ? 19.156 -40.531 1.852 1 97.56 54 PHE B C 1
ATOM 4118 O O . PHE B 1 54 ? 18.938 -40.125 2.994 1 97.56 54 PHE B O 1
ATOM 4125 N N . SER B 1 55 ? 20.312 -41.125 1.465 1 97.88 55 SER B N 1
ATOM 4126 C CA . SER B 1 55 ? 21.453 -41.156 2.365 1 97.88 55 SER B CA 1
ATOM 4127 C C . SER B 1 55 ? 22.031 -39.781 2.615 1 97.88 55 SER B C 1
ATOM 4129 O O . SER B 1 55 ? 21.688 -38.812 1.909 1 97.88 55 SER B O 1
ATOM 4131 N N . LYS B 1 56 ? 22.891 -39.688 3.678 1 96.44 56 LYS B N 1
ATOM 4132 C CA . LYS B 1 56 ? 23.547 -38.406 3.975 1 96.44 56 LYS B CA 1
ATOM 4133 C C . LYS B 1 56 ? 24.359 -37.938 2.781 1 96.44 56 LYS B C 1
ATOM 4135 O O . LYS B 1 56 ? 24.438 -36.719 2.52 1 96.44 56 LYS B O 1
ATOM 4140 N N . ASP B 1 57 ? 24.922 -38.875 2.135 1 97 57 ASP B N 1
ATOM 4141 C CA . ASP B 1 57 ? 25.781 -38.531 0.993 1 97 57 ASP B CA 1
ATOM 4142 C C . ASP B 1 57 ? 24.953 -38 -0.169 1 97 57 ASP B C 1
ATOM 4144 O O . ASP B 1 57 ? 25.344 -37.031 -0.819 1 97 57 ASP B O 1
ATOM 4148 N N . ALA B 1 58 ? 23.875 -38.625 -0.474 1 97.62 58 ALA B N 1
ATOM 4149 C CA . ALA B 1 58 ? 23 -38.156 -1.549 1 97.62 58 ALA B CA 1
ATOM 4150 C C . ALA B 1 58 ? 22.406 -36.812 -1.236 1 97.62 58 ALA B C 1
ATOM 4152 O O . ALA B 1 58 ? 22.266 -35.969 -2.129 1 97.62 58 ALA B O 1
ATOM 4153 N N . GLN B 1 59 ? 22.109 -36.625 0.01 1 97.81 59 GLN B N 1
ATOM 4154 C CA . GLN B 1 59 ? 21.578 -35.312 0.433 1 97.81 59 GLN B CA 1
ATOM 4155 C C . GLN B 1 59 ? 22.625 -34.219 0.252 1 97.81 59 GLN B C 1
ATOM 4157 O O . GLN B 1 59 ? 22.312 -33.125 -0.222 1 97.81 59 GLN B O 1
ATOM 4162 N N . LEU B 1 60 ? 23.828 -34.5 0.665 1 97.62 60 LEU B N 1
ATOM 4163 C CA . LEU B 1 60 ? 24.922 -33.531 0.516 1 97.62 60 LEU B CA 1
ATOM 4164 C C . LEU B 1 60 ? 25.188 -33.219 -0.956 1 97.62 60 LEU B C 1
ATOM 4166 O O . LEU B 1 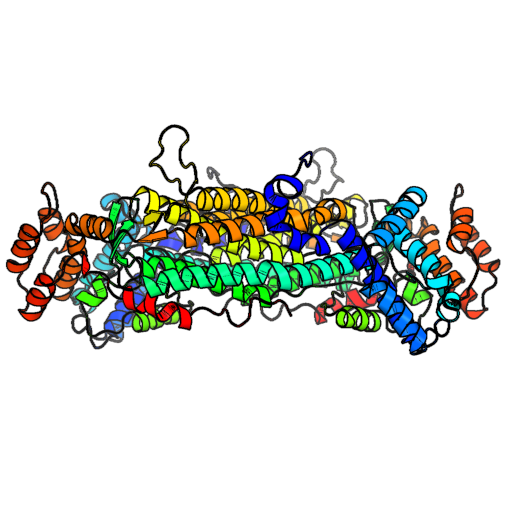60 ? 25.469 -32.094 -1.315 1 97.62 60 LEU B O 1
ATOM 4170 N N . PHE B 1 61 ? 25.094 -34.281 -1.743 1 97.69 61 PHE B N 1
ATOM 4171 C CA . PHE B 1 61 ? 25.266 -34.125 -3.184 1 97.69 61 PHE B CA 1
ATOM 4172 C C . PHE B 1 61 ? 24.219 -33.188 -3.756 1 97.69 61 PHE B C 1
ATOM 4174 O O . PHE B 1 61 ? 24.547 -32.25 -4.504 1 97.69 61 PHE B O 1
ATOM 4181 N N . LEU B 1 62 ? 22.969 -33.375 -3.398 1 98.31 62 LEU B N 1
ATOM 4182 C CA . LEU B 1 62 ? 21.875 -32.531 -3.863 1 98.31 62 LEU B CA 1
ATOM 4183 C C . LEU B 1 62 ? 22.031 -31.109 -3.348 1 98.31 62 LEU B C 1
ATOM 4185 O O . LEU B 1 62 ? 21.812 -30.141 -4.09 1 98.31 62 LEU B O 1
ATOM 4189 N N . ASP B 1 63 ? 22.453 -30.938 -2.119 1 97.56 63 ASP B N 1
ATOM 4190 C CA . ASP B 1 63 ? 22.672 -29.609 -1.535 1 97.56 63 ASP B CA 1
ATOM 4191 C C . ASP B 1 63 ? 23.797 -28.875 -2.262 1 97.56 63 ASP B C 1
ATOM 4193 O O . ASP B 1 63 ? 23.734 -27.656 -2.436 1 97.56 63 ASP B O 1
ATOM 4197 N N . ALA B 1 64 ? 24.766 -29.562 -2.662 1 97.44 64 ALA B N 1
ATOM 4198 C CA . ALA B 1 64 ? 25.906 -28.969 -3.34 1 97.44 64 ALA B CA 1
ATOM 4199 C C . ALA B 1 64 ? 25.516 -28.438 -4.715 1 97.44 64 ALA B C 1
ATOM 4201 O O . ALA B 1 64 ? 26.047 -27.422 -5.172 1 97.44 64 ALA B O 1
ATOM 4202 N N . ILE B 1 65 ? 24.578 -29.125 -5.359 1 97.62 65 ILE B N 1
ATOM 4203 C CA . ILE B 1 65 ? 24.094 -28.672 -6.652 1 97.62 65 ILE B CA 1
ATOM 4204 C C . ILE B 1 65 ? 23.516 -27.266 -6.52 1 97.62 65 ILE B C 1
ATOM 4206 O O . ILE B 1 65 ? 23.719 -26.422 -7.398 1 97.62 65 ILE B O 1
ATOM 4210 N N . VAL B 1 66 ? 22.859 -27 -5.395 1 97.06 66 VAL B N 1
ATOM 4211 C CA . VAL B 1 66 ? 22.219 -25.703 -5.141 1 97.06 66 VAL B CA 1
ATOM 4212 C C . VAL B 1 66 ? 23.266 -24.688 -4.68 1 97.06 66 VAL B C 1
ATOM 4214 O O . VAL B 1 66 ? 23.359 -23.594 -5.227 1 97.06 66 VAL B O 1
ATOM 4217 N N . GLN B 1 67 ? 24.109 -25.031 -3.762 1 97 67 GLN B N 1
ATOM 4218 C CA . GLN B 1 67 ? 25.062 -24.125 -3.119 1 97 67 GLN B CA 1
ATOM 4219 C C . GLN B 1 67 ? 26.141 -23.688 -4.09 1 97 67 GLN B C 1
ATOM 4221 O O . GLN B 1 67 ? 26.625 -22.547 -4.027 1 97 67 GLN B O 1
ATOM 4226 N N . ASP B 1 68 ? 26.484 -24.562 -5.008 1 97.25 68 ASP B N 1
ATOM 4227 C CA . ASP B 1 68 ? 27.625 -24.312 -5.887 1 97.25 68 ASP B CA 1
ATOM 4228 C C . ASP B 1 68 ? 27.156 -23.938 -7.293 1 97.25 68 ASP B C 1
ATOM 4230 O O . ASP B 1 68 ? 27.953 -23.922 -8.234 1 97.25 68 ASP B O 1
ATOM 4234 N N . PHE B 1 69 ? 25.828 -23.719 -7.395 1 97.75 69 PHE B N 1
ATOM 4235 C CA . PHE B 1 69 ? 25.312 -23.375 -8.711 1 97.75 69 PHE B CA 1
ATOM 4236 C C . PHE B 1 69 ? 26.047 -22.156 -9.273 1 97.75 69 PHE B C 1
ATOM 4238 O O . PHE B 1 69 ? 26.141 -21.125 -8.617 1 97.75 69 PHE B O 1
ATOM 4245 N N . SER B 1 70 ? 26.609 -22.219 -10.508 1 97.56 70 SER B N 1
ATOM 4246 C CA . SER B 1 70 ? 27.469 -21.188 -11.086 1 97.56 70 SER B CA 1
ATOM 4247 C C . SER B 1 70 ? 26.906 -20.672 -12.406 1 97.56 70 SER B C 1
ATOM 4249 O O . SER B 1 70 ? 25.922 -21.203 -12.914 1 97.56 70 SER B O 1
ATOM 4251 N N . ILE B 1 71 ? 27.516 -19.672 -12.961 1 96.94 71 ILE B N 1
ATOM 4252 C CA . ILE B 1 71 ? 27.141 -19.094 -14.242 1 96.94 71 ILE B CA 1
ATOM 4253 C C . ILE B 1 71 ? 27.281 -20.141 -15.344 1 96.94 71 ILE B C 1
ATOM 4255 O O . ILE B 1 71 ? 26.5 -20.156 -16.297 1 96.94 71 ILE B O 1
ATOM 4259 N N . ASN B 1 72 ? 28.281 -21.016 -15.211 1 97.69 72 ASN B N 1
ATOM 4260 C CA . ASN B 1 72 ? 28.469 -22.078 -16.188 1 97.69 72 ASN B CA 1
ATOM 4261 C C . ASN B 1 72 ? 27.312 -23.078 -16.172 1 97.69 72 ASN B C 1
ATOM 4263 O O . ASN B 1 72 ? 26.891 -23.578 -17.203 1 97.69 72 ASN B O 1
ATOM 4267 N N . ASP B 1 73 ? 26.828 -23.422 -15 1 97.69 73 ASP B N 1
ATOM 4268 C CA . ASP B 1 73 ? 25.656 -24.266 -14.883 1 97.69 73 ASP B CA 1
ATOM 4269 C C . ASP B 1 73 ? 24.438 -23.625 -15.555 1 97.69 73 ASP B C 1
ATOM 4271 O O . ASP B 1 73 ? 23.688 -24.297 -16.25 1 97.69 73 ASP B O 1
ATOM 4275 N N . ALA B 1 74 ? 24.297 -22.328 -15.32 1 97.75 74 ALA B N 1
ATOM 4276 C CA . ALA B 1 74 ? 23.188 -21.594 -15.938 1 97.75 74 ALA B CA 1
ATOM 4277 C C . ALA B 1 74 ? 23.297 -21.625 -17.453 1 97.75 74 ALA B C 1
ATOM 4279 O O . ALA B 1 74 ? 22.281 -21.719 -18.156 1 97.75 74 ALA B O 1
ATOM 4280 N N . LYS B 1 75 ? 24.5 -21.484 -17.984 1 97.69 75 LYS B N 1
ATOM 4281 C CA . LYS B 1 75 ? 24.719 -21.562 -19.422 1 97.69 75 LYS B CA 1
ATOM 4282 C C . LYS B 1 75 ? 24.312 -22.938 -19.953 1 97.69 75 LYS B C 1
ATOM 4284 O O . LYS B 1 75 ? 23.766 -23.031 -21.062 1 97.69 75 LYS B O 1
ATOM 4289 N N . GLU B 1 76 ? 24.594 -24 -19.172 1 97.62 76 GLU B N 1
ATOM 4290 C CA . GLU B 1 76 ? 24.156 -25.344 -19.562 1 97.62 76 GLU B CA 1
ATOM 4291 C C . GLU B 1 76 ? 22.625 -25.422 -19.641 1 97.62 76 GLU B C 1
ATOM 4293 O O . GLU B 1 76 ? 22.078 -26 -20.578 1 97.62 76 GLU B O 1
ATOM 4298 N N . VAL B 1 77 ? 21.969 -24.844 -18.688 1 97.5 77 VAL B N 1
ATOM 4299 C CA . VAL B 1 77 ? 20.5 -24.812 -18.688 1 97.5 77 VAL B CA 1
ATOM 4300 C C . VAL B 1 77 ? 20.016 -24.078 -19.938 1 97.5 77 VAL B C 1
ATOM 4302 O O . VAL B 1 77 ? 19.062 -24.531 -20.594 1 97.5 77 VAL B O 1
ATOM 4305 N N . LYS B 1 78 ? 20.641 -22.984 -20.312 1 97 78 LYS B N 1
ATOM 4306 C CA . LYS B 1 78 ? 20.25 -22.203 -21.484 1 97 78 LYS B CA 1
ATOM 4307 C C . LYS B 1 78 ? 20.469 -22.984 -22.766 1 97 78 LYS B C 1
ATOM 4309 O O . LYS B 1 78 ? 19.688 -22.844 -23.719 1 97 78 LYS B O 1
ATOM 4314 N N . GLN B 1 79 ? 21.5 -23.781 -22.812 1 97.38 79 GLN B N 1
ATOM 4315 C CA . GLN B 1 79 ? 21.734 -24.641 -23.969 1 97.38 79 GLN B CA 1
ATOM 4316 C C . GLN B 1 79 ? 20.609 -25.656 -24.125 1 97.38 79 GLN B C 1
ATOM 4318 O O . GLN B 1 79 ? 20.156 -25.922 -25.25 1 97.38 79 GLN B O 1
ATOM 4323 N N . ILE B 1 80 ? 20.172 -26.234 -23.047 1 96.31 80 ILE B N 1
ATOM 4324 C CA . ILE B 1 80 ? 19.078 -27.188 -23.062 1 96.31 80 ILE B CA 1
ATOM 4325 C C . ILE B 1 80 ? 17.781 -26.484 -23.469 1 96.31 80 ILE B C 1
ATOM 4327 O O . ILE B 1 80 ? 16.984 -27.031 -24.234 1 96.31 80 ILE B O 1
ATOM 4331 N N . GLU B 1 81 ? 17.609 -25.266 -22.953 1 94.56 81 GLU B N 1
ATOM 4332 C CA . GLU B 1 81 ? 16.422 -24.484 -23.25 1 94.56 81 GLU B CA 1
ATOM 4333 C C . GLU B 1 81 ? 16.312 -24.219 -24.75 1 94.56 81 GLU B C 1
ATOM 4335 O O . GLU B 1 81 ? 15.203 -24.172 -25.297 1 94.56 81 GLU B O 1
ATOM 4340 N N . LYS B 1 82 ? 17.422 -24.031 -25.453 1 93.94 82 LYS B N 1
ATOM 4341 C CA . LYS B 1 82 ? 17.422 -23.812 -26.891 1 93.94 82 LYS B CA 1
ATOM 4342 C C . LYS B 1 82 ? 16.75 -24.969 -27.625 1 93.94 82 LYS B C 1
ATOM 4344 O O . LYS B 1 82 ? 16.156 -24.781 -28.688 1 93.94 82 LYS B O 1
ATOM 4349 N N . ILE B 1 83 ? 16.75 -26.125 -26.984 1 90.75 83 ILE B N 1
ATOM 4350 C CA . ILE B 1 83 ? 16.172 -27.312 -27.594 1 90.75 83 ILE B CA 1
ATOM 4351 C C . ILE B 1 83 ? 14.719 -27.484 -27.125 1 90.75 83 ILE B C 1
ATOM 4353 O O . ILE B 1 83 ? 13.82 -27.672 -27.953 1 90.75 83 ILE B O 1
ATOM 4357 N N . THR B 1 84 ? 14.5 -27.328 -25.859 1 87.75 84 THR B N 1
ATOM 4358 C CA . THR B 1 84 ? 13.188 -27.578 -25.281 1 87.75 84 THR B CA 1
ATOM 4359 C C . THR B 1 84 ? 12.25 -26.406 -25.531 1 87.75 84 THR B C 1
ATOM 4361 O O . THR B 1 84 ? 11.031 -26.562 -25.5 1 87.75 84 THR B O 1
ATOM 4364 N N . ASN B 1 85 ? 12.836 -25.156 -25.719 1 89.12 85 ASN B N 1
ATOM 4365 C CA . ASN B 1 85 ? 12.109 -23.906 -25.812 1 89.12 85 ASN B CA 1
ATOM 4366 C C . ASN B 1 85 ? 11.188 -23.688 -24.609 1 89.12 85 ASN B C 1
ATOM 4368 O O . ASN B 1 85 ? 10.055 -23.234 -24.766 1 89.12 85 ASN B O 1
ATOM 4372 N N . HIS B 1 86 ? 11.617 -24.188 -23.547 1 89.62 86 HIS B N 1
ATOM 4373 C CA . HIS B 1 86 ? 10.906 -24.094 -22.266 1 89.62 86 HIS B CA 1
ATOM 4374 C C . HIS B 1 86 ? 11.883 -24 -21.094 1 89.62 86 HIS B C 1
ATOM 4376 O O . HIS B 1 86 ? 12.578 -24.969 -20.781 1 89.62 86 HIS B O 1
ATOM 4382 N N . ASP B 1 87 ? 11.859 -22.891 -20.453 1 91 87 ASP B N 1
ATOM 4383 C CA . ASP B 1 87 ? 12.906 -22.562 -19.5 1 91 87 ASP B CA 1
ATOM 4384 C C . ASP B 1 87 ? 12.805 -23.438 -18.25 1 91 87 ASP B C 1
ATOM 4386 O O . ASP B 1 87 ? 13.812 -23.938 -17.766 1 91 87 ASP B O 1
ATOM 4390 N N . VAL B 1 88 ? 11.578 -23.719 -17.703 1 93.88 88 VAL B N 1
ATOM 4391 C CA . VAL B 1 88 ? 11.445 -24.547 -16.516 1 93.88 88 VAL B CA 1
ATOM 4392 C C . VAL B 1 88 ? 11.789 -26 -16.859 1 93.88 88 VAL B C 1
ATOM 4394 O O . VAL B 1 88 ? 12.438 -26.688 -16.078 1 93.88 88 VAL B O 1
ATOM 4397 N N . LYS B 1 89 ? 11.375 -26.484 -18.016 1 92.94 89 LYS B N 1
ATOM 4398 C CA . LYS B 1 89 ? 11.695 -27.844 -18.453 1 92.94 89 LYS B CA 1
ATOM 4399 C C . LYS B 1 89 ? 13.203 -28.016 -18.625 1 92.94 89 LYS B C 1
ATOM 4401 O O . LYS B 1 89 ? 13.742 -29.094 -18.375 1 92.94 89 LYS B O 1
ATOM 4406 N N . ALA B 1 90 ? 13.828 -26.969 -19.094 1 95.44 90 ALA B N 1
ATOM 4407 C CA . ALA B 1 90 ? 15.281 -27.016 -19.25 1 95.44 90 ALA B CA 1
ATOM 4408 C C . ALA B 1 90 ? 15.969 -27.266 -17.906 1 95.44 90 ALA B C 1
ATOM 4410 O O . ALA B 1 90 ? 16.969 -27.984 -17.828 1 95.44 90 ALA B O 1
ATOM 4411 N N . VAL B 1 91 ? 15.445 -26.672 -16.859 1 97.44 91 VAL B N 1
ATOM 4412 C CA . VAL B 1 91 ? 15.992 -26.875 -15.516 1 97.44 91 VAL B CA 1
ATOM 4413 C C . VAL B 1 91 ? 15.805 -28.328 -15.094 1 97.44 91 VAL B C 1
ATOM 4415 O O . VAL B 1 91 ? 16.719 -28.938 -14.531 1 97.44 91 VAL B O 1
ATOM 4418 N N . GLU B 1 92 ? 14.641 -28.891 -15.305 1 95.44 92 GLU B N 1
ATOM 4419 C CA . GLU B 1 92 ? 14.383 -30.297 -15.008 1 95.44 92 GLU B CA 1
ATOM 4420 C C . GLU B 1 92 ? 15.383 -31.203 -15.727 1 95.44 92 GLU B C 1
ATOM 4422 O O . GLU B 1 92 ? 15.969 -32.094 -15.109 1 95.44 92 GLU B O 1
ATOM 4427 N N . TYR B 1 93 ? 15.586 -30.969 -17.016 1 95.44 93 TYR B N 1
ATOM 4428 C CA . TYR B 1 93 ? 16.5 -31.781 -17.797 1 95.44 93 TYR B CA 1
ATOM 4429 C C . TYR B 1 93 ? 17.938 -31.609 -17.312 1 95.44 93 TYR B C 1
ATOM 4431 O O . TYR B 1 93 ? 18.703 -32.594 -17.25 1 95.44 93 TYR B O 1
ATOM 4439 N N . TYR B 1 94 ? 18.359 -30.438 -16.984 1 97.25 94 TYR B N 1
ATOM 4440 C CA . TYR B 1 94 ? 19.672 -30.172 -16.422 1 97.25 94 TYR B CA 1
ATOM 4441 C C . TYR B 1 94 ? 19.906 -30.984 -15.148 1 97.25 94 TYR B C 1
ATOM 4443 O O . TYR B 1 94 ? 20.953 -31.625 -14.992 1 97.25 94 TYR B O 1
ATOM 4451 N N . LEU B 1 95 ? 18.891 -30.984 -14.273 1 97.69 95 LEU B N 1
ATOM 4452 C CA . LEU B 1 95 ? 19.016 -31.688 -13.008 1 97.69 95 LEU B CA 1
ATOM 4453 C C . LEU B 1 95 ? 19.078 -33.188 -13.234 1 97.69 95 LEU B C 1
ATOM 4455 O O . LEU B 1 95 ? 19.828 -33.906 -12.562 1 97.69 95 LEU B O 1
ATOM 4459 N N . LYS B 1 96 ? 18.25 -33.719 -14.195 1 95.31 96 LYS B N 1
ATOM 4460 C CA . LYS B 1 96 ? 18.312 -35.125 -14.531 1 95.31 96 LYS B CA 1
ATOM 4461 C C . LYS B 1 96 ? 19.688 -35.531 -15.039 1 95.31 96 LYS B C 1
ATOM 4463 O O . LYS B 1 96 ? 20.234 -36.562 -14.648 1 95.31 96 LYS B O 1
ATOM 4468 N N . GLN B 1 97 ? 20.266 -34.656 -15.875 1 96.12 97 GLN B N 1
ATOM 4469 C CA . GLN B 1 97 ? 21.594 -34.938 -16.406 1 96.12 97 GLN B CA 1
ATOM 4470 C C . GLN B 1 97 ? 22.656 -34.844 -15.305 1 96.12 97 GLN B C 1
ATOM 4472 O O . GLN B 1 97 ? 23.469 -35.781 -15.156 1 96.12 97 GLN B O 1
ATOM 4477 N N . LYS B 1 98 ? 22.609 -33.781 -14.523 1 96.44 98 LYS B N 1
ATOM 4478 C CA . LYS B 1 98 ? 23.594 -33.562 -13.469 1 96.44 98 LYS B CA 1
ATOM 4479 C C . LYS B 1 98 ? 23.531 -34.656 -12.406 1 96.44 98 LYS B C 1
ATOM 4481 O O . LYS B 1 98 ? 24.562 -35.062 -11.883 1 96.44 98 LYS B O 1
ATOM 4486 N N . CYS B 1 99 ? 22.375 -35.188 -12.094 1 96.88 99 CYS B N 1
ATOM 4487 C CA . CYS B 1 99 ? 22.188 -36.062 -10.961 1 96.88 99 CYS B CA 1
ATOM 4488 C C . CYS B 1 99 ? 22.328 -37.531 -11.391 1 96.88 99 CYS B C 1
ATOM 4490 O O . CYS B 1 99 ? 22.359 -38.438 -10.547 1 96.88 99 CYS B O 1
ATOM 4492 N N . SER B 1 100 ? 22.453 -37.75 -12.695 1 95.88 100 SER B N 1
ATOM 4493 C CA . SER B 1 100 ? 22.625 -39.125 -13.18 1 95.88 100 SER B CA 1
ATOM 4494 C C . SER B 1 100 ? 23.938 -39.719 -12.664 1 95.88 100 SER B C 1
ATOM 4496 O O . SER B 1 100 ? 24.094 -40.938 -12.648 1 95.88 100 SER B O 1
ATOM 4498 N N . SER B 1 101 ? 24.812 -38.906 -12.219 1 94.44 101 SER B N 1
ATOM 4499 C CA . SER B 1 101 ? 26.125 -39.344 -11.758 1 94.44 101 SER B CA 1
ATOM 4500 C C . SER B 1 101 ? 26.062 -39.938 -10.352 1 94.44 101 SER B C 1
ATOM 4502 O O . SER B 1 101 ? 26.953 -40.656 -9.938 1 94.44 101 SER B O 1
ATOM 4504 N N . ASN B 1 102 ? 25.047 -39.594 -9.602 1 96.38 102 ASN B N 1
ATOM 4505 C CA . ASN B 1 102 ? 24.859 -40.156 -8.266 1 96.38 102 ASN B CA 1
ATOM 4506 C C . ASN B 1 102 ? 23.969 -41.375 -8.289 1 96.38 102 ASN B C 1
ATOM 4508 O O . ASN B 1 102 ? 22.797 -41.281 -8.633 1 96.38 102 ASN B O 1
ATOM 4512 N N . PRO B 1 103 ? 24.453 -42.531 -7.852 1 95.75 103 PRO B N 1
ATOM 4513 C CA . PRO B 1 103 ? 23.719 -43.781 -8.023 1 95.75 103 PRO B CA 1
ATOM 4514 C C . PRO B 1 103 ? 22.375 -43.781 -7.293 1 95.75 103 PRO B C 1
ATOM 4516 O O . PRO B 1 103 ? 21.422 -44.406 -7.766 1 95.75 103 PRO B O 1
ATOM 4519 N N . GLU B 1 104 ? 22.312 -43.188 -6.207 1 96.19 104 GLU B N 1
ATOM 4520 C CA . GLU B 1 104 ? 21.078 -43.125 -5.434 1 96.19 104 GLU B CA 1
ATOM 4521 C C . GLU B 1 104 ? 20.031 -42.25 -6.098 1 96.19 104 GLU B C 1
ATOM 4523 O O . GLU B 1 104 ? 18.875 -42.594 -6.223 1 96.19 104 GLU B O 1
ATOM 4528 N N . VAL B 1 105 ? 20.469 -41.062 -6.543 1 97.12 105 VAL B N 1
ATOM 4529 C CA . VAL B 1 105 ? 19.547 -40.094 -7.137 1 97.12 105 VAL B CA 1
ATOM 4530 C C . VAL B 1 105 ? 19.172 -40.562 -8.547 1 97.12 105 VAL B C 1
ATOM 4532 O O . VAL B 1 105 ? 18.047 -40.312 -9 1 97.12 105 VAL B O 1
ATOM 4535 N N . ALA B 1 106 ? 20 -41.281 -9.195 1 95.5 106 ALA B N 1
ATOM 4536 C CA . ALA B 1 106 ? 19.781 -41.75 -10.555 1 95.5 106 ALA B CA 1
ATOM 4537 C C . ALA B 1 106 ? 18.547 -42.656 -10.625 1 95.5 106 ALA B C 1
ATOM 4539 O O . ALA B 1 106 ? 17.859 -42.688 -11.648 1 95.5 106 ALA B O 1
ATOM 4540 N N . LYS B 1 107 ? 18.203 -43.25 -9.516 1 94.44 107 LYS B N 1
ATOM 4541 C CA . LYS B 1 107 ? 17.094 -44.188 -9.469 1 94.44 107 LYS B CA 1
ATOM 4542 C C . LYS B 1 107 ? 15.75 -43.469 -9.469 1 94.44 107 LYS B C 1
ATOM 4544 O 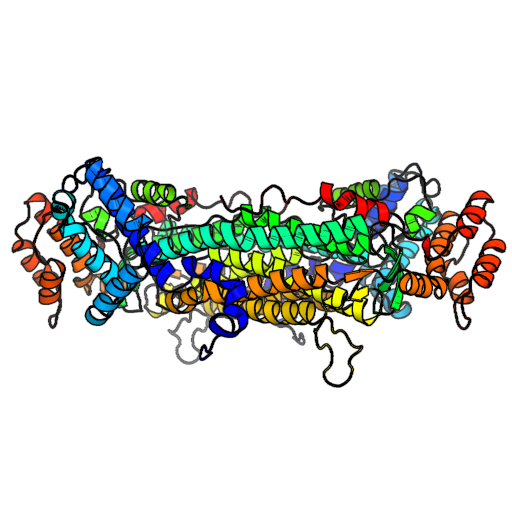O . LYS B 1 107 ? 14.711 -44.062 -9.734 1 94.44 107 LYS B O 1
ATOM 4549 N N . VAL B 1 108 ? 15.828 -42.156 -9.195 1 95.12 108 VAL B N 1
ATOM 4550 C CA . VAL B 1 108 ? 14.555 -41.469 -9.023 1 95.12 108 VAL B CA 1
ATOM 4551 C C . VAL B 1 108 ? 14.531 -40.219 -9.875 1 95.12 108 VAL B C 1
ATOM 4553 O O . VAL B 1 108 ? 13.891 -39.219 -9.516 1 95.12 108 VAL B O 1
ATOM 4556 N N . LEU B 1 109 ? 15.227 -40.125 -11.008 1 93.31 109 LEU B N 1
ATOM 4557 C CA . LEU B 1 109 ? 15.359 -38.969 -11.852 1 93.31 109 LEU B CA 1
ATOM 4558 C C . LEU B 1 109 ? 14 -38.5 -12.375 1 93.31 109 LEU B C 1
ATOM 4560 O O . LEU B 1 109 ? 13.766 -37.312 -12.555 1 93.31 109 LEU B O 1
ATOM 4564 N N . GLU B 1 110 ? 13.047 -39.438 -12.539 1 90.31 110 GLU B N 1
ATOM 4565 C CA . GLU B 1 110 ? 11.734 -39.125 -13.094 1 90.31 110 GLU B CA 1
ATOM 4566 C C . GLU B 1 110 ? 10.867 -38.406 -12.078 1 90.31 110 GLU B C 1
ATOM 4568 O O . GLU B 1 110 ? 9.812 -37.844 -12.43 1 90.31 110 GLU B O 1
ATOM 4573 N N . PHE B 1 111 ? 11.344 -38.219 -10.859 1 94.44 111 PHE B N 1
ATOM 4574 C CA . PHE B 1 111 ? 10.562 -37.562 -9.82 1 94.44 111 PHE B CA 1
ATOM 4575 C C . PHE B 1 111 ? 10.969 -36.094 -9.68 1 94.44 111 PHE B C 1
ATOM 4577 O O . PHE B 1 111 ? 10.359 -35.344 -8.914 1 94.44 111 PHE B O 1
ATOM 4584 N N . PHE B 1 112 ? 12.039 -35.688 -10.43 1 94.62 112 PHE B N 1
ATOM 4585 C CA . PHE B 1 112 ? 12.188 -34.25 -10.586 1 94.62 112 PHE B CA 1
ATOM 4586 C C . PHE B 1 112 ? 10.945 -33.656 -11.227 1 94.62 112 PHE B C 1
ATOM 4588 O O . PHE B 1 112 ? 10.438 -34.156 -12.219 1 94.62 112 PHE B O 1
ATOM 4595 N N . HIS B 1 113 ? 10.383 -32.562 -10.641 1 95.25 113 HIS B N 1
ATOM 4596 C CA . HIS B 1 113 ? 9.234 -31.844 -11.164 1 95.25 113 HIS B CA 1
ATOM 4597 C C . HIS B 1 113 ? 7.969 -32.688 -11.086 1 95.25 113 HIS B C 1
ATOM 4599 O O . HIS B 1 113 ? 6.992 -32.438 -11.797 1 95.25 113 HIS B O 1
ATOM 4605 N N . PHE B 1 114 ? 8 -33.719 -10.266 1 94.31 114 PHE B N 1
ATOM 4606 C CA . PHE B 1 114 ? 6.852 -34.594 -10.141 1 94.31 114 PHE B CA 1
ATOM 4607 C C . PHE B 1 114 ? 5.645 -33.875 -9.578 1 94.31 114 PHE B C 1
ATOM 4609 O O . PHE B 1 114 ? 5.746 -33.188 -8.547 1 94.31 114 PHE B O 1
ATOM 4616 N N . GLY B 1 115 ? 4.562 -34 -10.242 1 93 115 GLY B N 1
ATOM 4617 C CA . GLY B 1 115 ? 3.301 -33.438 -9.773 1 93 115 GLY B CA 1
ATOM 4618 C C . GLY B 1 115 ? 3.258 -31.922 -9.836 1 93 115 GLY B C 1
ATOM 4619 O O . GLY B 1 115 ? 2.379 -31.297 -9.242 1 93 115 GLY B O 1
ATOM 4620 N N . CYS B 1 116 ? 4.23 -31.344 -10.539 1 94.31 116 CYS B N 1
ATOM 4621 C CA . CYS B 1 116 ? 4.355 -29.891 -10.555 1 94.31 116 CYS B CA 1
ATOM 4622 C C . CYS B 1 116 ? 4.059 -29.328 -11.938 1 94.31 116 CYS B C 1
ATOM 4624 O O . CYS B 1 116 ? 4.227 -30.016 -12.945 1 94.31 116 CYS B O 1
ATOM 4626 N N . THR B 1 117 ? 3.477 -28.188 -11.938 1 94.5 117 THR B N 1
ATOM 4627 C CA . THR B 1 117 ? 3.523 -27.344 -13.133 1 94.5 117 THR B CA 1
ATOM 4628 C C . THR B 1 117 ? 4.664 -26.344 -13.039 1 94.5 117 THR B C 1
ATOM 4630 O O . THR B 1 117 ? 5.301 -26.203 -11.992 1 94.5 117 THR B O 1
ATOM 4633 N N . SER B 1 118 ? 4.969 -25.609 -14.172 1 94.94 118 SER B N 1
ATOM 4634 C CA . SER B 1 118 ? 5.996 -24.578 -14.195 1 94.94 118 SER B CA 1
ATOM 4635 C C . SER B 1 118 ? 5.746 -23.516 -13.125 1 94.94 118 SER B C 1
ATOM 4637 O O . SER B 1 118 ? 6.691 -23.016 -12.508 1 94.94 118 SER B O 1
ATOM 4639 N N . GLU B 1 119 ? 4.473 -23.266 -12.852 1 96.06 119 GLU B N 1
ATOM 4640 C CA . GLU B 1 119 ? 4.156 -22.172 -11.93 1 96.06 119 GLU B CA 1
ATOM 4641 C C . GLU B 1 119 ? 4.301 -22.625 -10.477 1 96.06 119 GLU B C 1
ATOM 4643 O O . GLU B 1 119 ? 4.387 -21.781 -9.578 1 96.06 119 GLU B O 1
ATOM 4648 N N . ASP B 1 120 ? 4.305 -23.891 -10.219 1 98 120 ASP B N 1
ATOM 4649 C CA . ASP B 1 120 ? 4.66 -24.359 -8.883 1 98 120 ASP B CA 1
ATOM 4650 C C . ASP B 1 120 ? 6.117 -24.031 -8.562 1 98 120 ASP B C 1
ATOM 4652 O O . ASP B 1 120 ? 6.457 -23.75 -7.41 1 98 120 ASP B O 1
ATOM 4656 N N . ILE B 1 121 ? 6.961 -24.016 -9.562 1 98.19 121 ILE B N 1
ATOM 4657 C CA . ILE B 1 121 ? 8.375 -23.719 -9.414 1 98.19 121 ILE B CA 1
ATOM 4658 C C . ILE B 1 121 ? 8.594 -22.203 -9.484 1 98.19 121 ILE B C 1
ATOM 4660 O O . ILE B 1 121 ? 9.281 -21.641 -8.641 1 98.19 121 ILE B O 1
ATOM 4664 N N . ASN B 1 122 ? 7.973 -21.547 -10.453 1 97.56 122 ASN B N 1
ATOM 4665 C CA . ASN B 1 122 ? 8.242 -20.156 -10.758 1 97.56 122 ASN B CA 1
ATOM 4666 C C . ASN B 1 122 ? 7.84 -19.234 -9.602 1 97.56 122 ASN B C 1
ATOM 4668 O O . ASN B 1 122 ? 8.602 -18.359 -9.211 1 97.56 122 ASN B O 1
ATOM 4672 N N . ASN B 1 123 ? 6.617 -19.438 -9.047 1 98.31 123 ASN B N 1
ATOM 4673 C CA . ASN B 1 123 ? 6.16 -18.516 -8 1 98.31 123 ASN B CA 1
ATOM 4674 C C . ASN B 1 123 ? 7.039 -18.609 -6.758 1 98.31 123 ASN B C 1
ATOM 4676 O O . ASN B 1 123 ? 7.316 -17.594 -6.117 1 98.31 123 ASN B O 1
ATOM 4680 N N . LEU B 1 124 ? 7.473 -19.828 -6.445 1 98.75 124 LEU B N 1
ATOM 4681 C CA . LEU B 1 124 ? 8.367 -19.984 -5.301 1 98.75 124 LEU B CA 1
ATOM 4682 C C . LEU B 1 124 ? 9.734 -19.375 -5.582 1 98.75 124 LEU B C 1
ATOM 4684 O O . LEU B 1 124 ? 10.359 -18.812 -4.684 1 98.75 124 LEU B O 1
ATOM 4688 N N . SER B 1 125 ? 10.203 -19.531 -6.809 1 98.5 125 SER B N 1
ATOM 4689 C CA . SER B 1 125 ? 11.477 -18.938 -7.207 1 98.5 125 SER B CA 1
ATOM 4690 C C . SER B 1 125 ? 11.445 -17.422 -7.062 1 98.5 125 SER B C 1
ATOM 4692 O O . SER B 1 125 ? 12.352 -16.828 -6.477 1 98.5 125 SER B O 1
ATOM 4694 N N . HIS B 1 126 ? 10.398 -16.781 -7.582 1 98.19 126 HIS B N 1
ATOM 4695 C CA . HIS B 1 126 ? 10.242 -15.336 -7.461 1 98.19 126 HIS B CA 1
ATOM 4696 C C . HIS B 1 126 ? 10.109 -14.914 -6 1 98.19 126 HIS B C 1
ATOM 4698 O O . HIS B 1 126 ? 10.664 -13.891 -5.59 1 98.19 126 HIS B O 1
ATOM 4704 N N . ALA B 1 127 ? 9.344 -15.703 -5.223 1 98.69 127 ALA B N 1
ATOM 4705 C CA . ALA B 1 127 ? 9.125 -15.398 -3.812 1 98.69 127 ALA B CA 1
ATOM 4706 C C . ALA B 1 127 ? 10.445 -15.414 -3.039 1 98.69 127 ALA B C 1
ATOM 4708 O O . ALA B 1 127 ? 10.727 -14.5 -2.266 1 98.69 127 ALA B O 1
ATOM 4709 N N . LEU B 1 128 ? 11.211 -16.422 -3.25 1 98.69 128 LEU B N 1
ATOM 4710 C CA . LEU B 1 128 ? 12.5 -16.547 -2.574 1 98.69 128 LEU B CA 1
ATOM 4711 C C . LEU B 1 128 ? 13.445 -15.43 -2.986 1 98.69 128 LEU B C 1
ATOM 4713 O O . LEU B 1 128 ? 14.117 -14.836 -2.141 1 98.69 128 LEU B O 1
ATOM 4717 N N . ALA B 1 129 ? 13.508 -15.164 -4.285 1 98.12 129 ALA B N 1
ATOM 4718 C CA . ALA B 1 129 ? 14.352 -14.086 -4.797 1 98.12 129 ALA B CA 1
ATOM 4719 C C . ALA B 1 129 ? 13.977 -12.75 -4.16 1 98.12 129 ALA B C 1
ATOM 4721 O O . ALA B 1 129 ? 14.844 -12 -3.715 1 98.12 129 ALA B O 1
ATOM 4722 N N . LEU B 1 130 ? 12.688 -12.469 -4.094 1 98.19 130 LEU B N 1
ATOM 4723 C CA . LEU B 1 130 ? 12.195 -11.211 -3.529 1 98.19 130 LEU B CA 1
ATOM 4724 C C . LEU B 1 130 ? 12.531 -11.125 -2.043 1 98.19 130 LEU B C 1
ATOM 4726 O O . LEU B 1 130 ? 13.039 -10.094 -1.579 1 98.19 130 LEU B O 1
ATOM 4730 N N . LYS B 1 131 ? 12.242 -12.172 -1.316 1 98.19 131 LYS B N 1
ATOM 4731 C CA . LYS B 1 131 ? 12.477 -12.18 0.124 1 98.19 131 LYS B CA 1
ATOM 4732 C C . LYS B 1 131 ? 13.953 -11.953 0.439 1 98.19 131 LYS B C 1
ATOM 4734 O O . LYS B 1 131 ? 14.297 -11.094 1.254 1 98.19 131 LYS B O 1
ATOM 4739 N N . GLU B 1 132 ? 14.797 -12.695 -0.209 1 97.88 132 GLU B N 1
ATOM 4740 C CA . GLU B 1 132 ? 16.234 -12.586 0.056 1 97.88 132 GLU B CA 1
ATOM 4741 C C . GLU B 1 132 ? 16.797 -11.273 -0.482 1 97.88 132 GLU B C 1
ATOM 4743 O O . GLU B 1 132 ? 17.594 -10.617 0.188 1 97.88 132 GLU B O 1
ATOM 4748 N N . GLY B 1 133 ? 16.391 -10.914 -1.692 1 97.94 133 GLY B N 1
ATOM 4749 C CA . GLY B 1 133 ? 16.906 -9.703 -2.314 1 97.94 133 GLY B CA 1
ATOM 4750 C C . GLY B 1 133 ? 16.547 -8.445 -1.544 1 97.94 133 GLY B C 1
ATOM 4751 O O . GLY B 1 133 ? 17.406 -7.574 -1.339 1 97.94 133 GLY B O 1
ATOM 4752 N N . VAL B 1 134 ? 15.328 -8.32 -1.094 1 98.44 134 VAL B N 1
ATOM 4753 C CA . VAL B 1 134 ? 14.922 -7.121 -0.373 1 98.44 134 VAL B CA 1
ATOM 4754 C C . VAL B 1 134 ? 15.562 -7.105 1.011 1 98.44 134 VAL B C 1
ATOM 4756 O O . VAL B 1 134 ? 16.016 -6.059 1.48 1 98.44 134 VAL B O 1
ATOM 4759 N N . ASN B 1 135 ? 15.641 -8.273 1.706 1 98.31 135 ASN B N 1
ATOM 4760 C CA . ASN B 1 135 ? 16.203 -8.367 3.049 1 98.31 135 ASN B CA 1
ATOM 4761 C C . ASN B 1 135 ? 17.703 -8.07 3.047 1 98.31 135 ASN B C 1
ATOM 4763 O O . ASN B 1 135 ? 18.234 -7.477 3.99 1 98.31 135 ASN B O 1
ATOM 4767 N N . THR B 1 136 ? 18.391 -8.453 2.018 1 97.94 136 THR B N 1
ATOM 4768 C CA . THR B 1 136 ? 19.844 -8.445 2.1 1 97.94 136 THR B CA 1
ATOM 4769 C C . THR B 1 136 ? 20.422 -7.254 1.348 1 97.94 136 THR B C 1
ATOM 4771 O O . THR B 1 136 ? 21.547 -6.824 1.624 1 97.94 136 THR B O 1
ATOM 4774 N N . VAL B 1 137 ? 19.609 -6.727 0.405 1 98.31 137 VAL B N 1
ATOM 4775 C CA . VAL B 1 137 ? 20.188 -5.664 -0.412 1 98.31 137 VAL B CA 1
ATOM 4776 C C . VAL B 1 137 ? 19.422 -4.367 -0.196 1 98.31 137 VAL B C 1
ATOM 4778 O O . VAL B 1 137 ? 20 -3.332 0.126 1 98.31 137 VAL B O 1
ATOM 4781 N N . MET B 1 138 ? 18.078 -4.367 -0.325 1 98.69 138 MET B N 1
ATOM 4782 C CA . MET B 1 138 ? 17.281 -3.148 -0.312 1 98.69 138 MET B CA 1
ATOM 4783 C C . MET B 1 138 ? 17.219 -2.555 1.092 1 98.69 138 MET B C 1
ATOM 4785 O O . MET B 1 138 ? 17.594 -1.399 1.301 1 98.69 138 MET B O 1
ATOM 4789 N N . PHE B 1 139 ? 16.844 -3.408 2.105 1 98.62 139 PHE B N 1
ATOM 4790 C CA . PHE B 1 139 ? 16.531 -2.904 3.439 1 98.62 139 PHE B CA 1
ATOM 4791 C C . PHE B 1 139 ? 17.781 -2.316 4.098 1 98.62 139 PHE B C 1
ATOM 4793 O O . PHE B 1 139 ? 17.719 -1.247 4.707 1 98.62 139 PHE B O 1
ATOM 4800 N N . PRO B 1 140 ? 18.938 -2.934 3.998 1 98.31 140 PRO B N 1
ATOM 4801 C CA . PRO B 1 140 ? 20.109 -2.311 4.613 1 98.31 140 PRO B CA 1
ATOM 4802 C C . PRO B 1 140 ? 20.375 -0.899 4.086 1 98.31 140 PRO B C 1
ATOM 4804 O O . PRO B 1 140 ? 20.719 -0.001 4.863 1 98.31 140 PRO B O 1
ATOM 4807 N N . VAL B 1 141 ? 20.203 -0.682 2.783 1 98.44 141 VAL B N 1
ATOM 4808 C CA . VAL B 1 141 ? 20.438 0.64 2.211 1 98.44 141 VAL B CA 1
ATOM 4809 C C . VAL B 1 141 ? 19.359 1.606 2.672 1 98.44 141 VAL B C 1
ATOM 4811 O O . VAL B 1 141 ? 19.625 2.781 2.928 1 98.44 141 VAL B O 1
ATOM 4814 N N . MET B 1 142 ? 18.141 1.153 2.74 1 98.56 142 MET B N 1
ATOM 4815 C CA . MET B 1 142 ? 17.031 1.973 3.25 1 98.56 142 MET B CA 1
ATOM 4816 C C . MET B 1 142 ? 17.297 2.395 4.691 1 98.56 142 MET B C 1
ATOM 4818 O O . MET B 1 142 ? 17.047 3.545 5.062 1 98.56 142 MET B O 1
ATOM 4822 N N . ILE B 1 143 ? 17.781 1.449 5.523 1 98.5 143 ILE B N 1
ATOM 4823 C CA . ILE B 1 143 ? 18.141 1.736 6.906 1 98.5 143 ILE B CA 1
ATOM 4824 C C . ILE B 1 143 ? 19.234 2.799 6.945 1 98.5 143 ILE B C 1
ATOM 4826 O O . ILE B 1 143 ? 19.203 3.715 7.77 1 98.5 143 ILE B O 1
ATOM 4830 N N . ASP B 1 144 ? 20.203 2.686 6.043 1 98.44 144 ASP B N 1
ATOM 4831 C CA . ASP B 1 144 ? 21.281 3.674 5.961 1 98.44 144 ASP B CA 1
ATOM 4832 C C . ASP B 1 144 ? 20.719 5.062 5.652 1 98.44 144 ASP B C 1
ATOM 4834 O O . ASP B 1 144 ? 21.172 6.059 6.219 1 98.44 144 ASP B O 1
ATOM 4838 N N . VAL B 1 145 ? 19.781 5.145 4.73 1 98.56 145 VAL B N 1
ATOM 4839 C CA . VAL B 1 145 ? 19.156 6.414 4.379 1 98.56 145 VAL B CA 1
ATOM 4840 C C . VAL B 1 145 ? 18.484 7.016 5.609 1 98.56 145 VAL B C 1
ATOM 4842 O O . VAL B 1 145 ? 18.703 8.188 5.93 1 98.56 145 VAL B O 1
ATOM 4845 N N . CYS B 1 146 ? 17.672 6.207 6.305 1 98.56 146 CYS B N 1
ATOM 4846 C CA . CYS B 1 146 ? 17 6.68 7.508 1 98.56 146 CYS B CA 1
ATOM 4847 C C . CYS B 1 146 ? 18 7.164 8.547 1 98.56 146 CYS B C 1
ATOM 4849 O O . CYS B 1 146 ? 17.828 8.227 9.141 1 98.56 146 CYS B O 1
ATOM 4851 N N . SER B 1 147 ? 19.047 6.383 8.742 1 98.56 147 SER B N 1
ATOM 4852 C CA . SER B 1 147 ? 20.078 6.719 9.727 1 98.56 147 SER B CA 1
ATOM 4853 C C . SER B 1 147 ? 20.781 8.023 9.375 1 98.56 147 SER B C 1
ATOM 4855 O O . SER B 1 147 ? 21.062 8.844 10.25 1 98.56 147 SER B O 1
ATOM 4857 N N . ALA B 1 148 ? 21.078 8.188 8.125 1 98.69 148 ALA B N 1
ATOM 4858 C CA . ALA B 1 148 ? 21.734 9.414 7.684 1 98.69 148 ALA B CA 1
ATOM 4859 C C . ALA B 1 148 ? 20.844 10.633 7.938 1 98.69 148 ALA B C 1
ATOM 4861 O O . ALA B 1 148 ? 21.344 11.68 8.367 1 98.69 148 ALA B O 1
ATOM 4862 N N . ILE B 1 149 ? 19.594 10.547 7.668 1 98.75 149 ILE B N 1
ATOM 4863 C CA . ILE B 1 149 ? 18.656 11.656 7.871 1 98.75 149 ILE B CA 1
ATOM 4864 C C . ILE B 1 149 ? 18.484 11.914 9.367 1 98.75 149 ILE B C 1
ATOM 4866 O O . ILE B 1 149 ? 18.375 13.062 9.789 1 98.75 149 ILE B O 1
ATOM 4870 N N . CYS B 1 150 ? 18.438 10.852 10.188 1 98.62 150 CYS B N 1
ATOM 4871 C CA . CYS B 1 150 ? 18.406 11.008 11.641 1 98.62 150 CYS B CA 1
ATOM 4872 C C . CYS B 1 150 ? 19.641 11.766 12.133 1 98.62 150 CYS B C 1
ATOM 4874 O O . CYS B 1 150 ? 19.531 12.641 13 1 98.62 150 CYS B O 1
ATOM 4876 N N . SER B 1 151 ? 20.781 11.414 11.625 1 98.56 151 SER B N 1
ATOM 4877 C CA . SER B 1 151 ? 22.016 12.102 12.008 1 98.56 151 SER B CA 1
ATOM 4878 C C . SER B 1 151 ? 21.969 13.578 11.625 1 98.56 151 SER B C 1
ATOM 4880 O O . SER B 1 151 ? 22.359 14.438 12.406 1 98.56 151 SER B O 1
ATOM 4882 N N . LEU B 1 152 ? 21.5 13.844 10.398 1 98.25 152 LEU B N 1
ATOM 4883 C CA . LEU B 1 152 ? 21.297 15.234 9.984 1 98.25 152 LEU B CA 1
ATOM 4884 C C . LEU B 1 152 ? 20.406 15.969 10.977 1 98.25 152 LEU B C 1
ATOM 4886 O O . LEU B 1 152 ? 20.625 17.141 11.281 1 98.25 152 LEU B O 1
ATOM 4890 N N . ALA B 1 153 ? 19.328 15.297 11.414 1 98.62 153 ALA B N 1
ATOM 4891 C CA . ALA B 1 153 ? 18.375 15.883 12.344 1 98.62 153 ALA B CA 1
ATOM 4892 C C . ALA B 1 153 ? 19.047 16.219 13.68 1 98.62 153 ALA B C 1
ATOM 4894 O O . ALA B 1 153 ? 18.984 17.359 14.141 1 98.62 153 ALA B O 1
ATOM 4895 N N . THR B 1 154 ? 19.734 15.266 14.312 1 98.62 154 THR B N 1
ATOM 4896 C CA . THR B 1 154 ? 20.281 15.438 15.648 1 98.62 154 THR B CA 1
ATOM 4897 C C . THR B 1 154 ? 21.469 16.391 15.625 1 98.62 154 THR B C 1
ATOM 4899 O O . THR B 1 154 ? 21.656 17.188 16.547 1 98.62 154 THR B O 1
ATOM 4902 N N . GLU B 1 155 ? 22.312 16.328 14.57 1 98.25 155 GLU B N 1
ATOM 4903 C CA . GLU B 1 155 ? 23.484 17.188 14.453 1 98.25 155 GLU B CA 1
ATOM 4904 C C . GLU B 1 155 ? 23.078 18.656 14.281 1 98.25 155 GLU B C 1
ATOM 4906 O O . GLU B 1 155 ? 23.844 19.562 14.648 1 98.25 155 GLU B O 1
ATOM 4911 N N . ASN B 1 156 ? 21.906 18.875 13.766 1 98.5 156 ASN B N 1
ATOM 4912 C CA . ASN B 1 156 ? 21.469 20.25 13.484 1 98.5 156 ASN B CA 1
ATOM 4913 C C . ASN B 1 156 ? 20.219 20.609 14.266 1 98.5 156 ASN B C 1
ATOM 4915 O O . ASN B 1 156 ? 19.438 21.469 13.836 1 98.5 156 ASN B O 1
ATOM 4919 N N . ALA B 1 157 ? 19.984 19.922 15.391 1 98.56 157 ALA B N 1
ATOM 4920 C CA . ALA B 1 157 ? 18.781 20.094 16.188 1 98.56 157 ALA B CA 1
ATOM 4921 C C . ALA B 1 157 ? 18.641 21.547 16.656 1 98.56 157 ALA B C 1
ATOM 4923 O O . ALA B 1 157 ? 17.531 22.062 16.781 1 98.56 157 ALA B O 1
ATOM 4924 N N . HIS B 1 158 ? 19.75 22.25 16.844 1 97.69 158 HIS B N 1
ATOM 4925 C CA . HIS B 1 158 ? 19.75 23.562 17.469 1 97.69 158 HIS B CA 1
ATOM 4926 C C . HIS B 1 158 ? 19.859 24.672 16.438 1 97.69 158 HIS B C 1
ATOM 4928 O O . HIS B 1 158 ? 19.875 25.859 16.781 1 97.69 158 HIS B O 1
ATOM 4934 N N . VAL B 1 159 ? 19.969 24.312 15.133 1 98.56 159 VAL B N 1
ATOM 4935 C CA . VAL B 1 159 ? 20.219 25.312 14.102 1 98.56 159 VAL B CA 1
ATOM 4936 C C . VAL B 1 159 ? 18.891 25.922 13.633 1 98.56 159 VAL B C 1
ATOM 4938 O O . VAL B 1 159 ? 18.141 25.281 12.883 1 98.56 159 VAL B O 1
ATOM 4941 N N . PRO B 1 160 ? 18.609 27.172 14.031 1 98.56 160 PRO B N 1
ATOM 4942 C CA . PRO B 1 160 ? 17.344 27.797 13.641 1 98.56 160 PRO B CA 1
ATOM 4943 C C . PRO B 1 160 ? 17.219 27.984 12.125 1 98.56 160 PRO B C 1
ATOM 4945 O O . PRO B 1 160 ? 18.219 28.219 11.445 1 98.56 160 PRO B O 1
ATOM 4948 N N . LEU B 1 161 ? 16.016 27.812 11.602 1 98.19 161 LEU B N 1
ATOM 4949 C CA . LEU B 1 161 ? 15.672 27.906 10.188 1 98.19 161 LEU B CA 1
ATOM 4950 C C . LEU B 1 161 ? 14.352 28.641 9.992 1 98.19 161 LEU B C 1
ATOM 4952 O O . LEU B 1 161 ? 13.383 28.391 10.711 1 98.19 161 LEU B O 1
ATOM 4956 N N . LEU B 1 162 ? 14.398 29.703 9.133 1 97.88 162 LEU B N 1
ATOM 4957 C CA . LEU B 1 162 ? 13.148 30.375 8.75 1 97.88 162 LEU B CA 1
ATOM 4958 C C . LEU B 1 162 ? 12.281 29.453 7.902 1 97.88 162 LEU B C 1
ATOM 4960 O O . LEU B 1 162 ? 12.672 29.062 6.801 1 97.88 162 LEU B O 1
ATOM 4964 N N . SER B 1 163 ? 11.133 29.031 8.445 1 97.31 163 SER B N 1
ATOM 4965 C CA . SER B 1 163 ? 10.219 28.203 7.668 1 97.31 163 SER B CA 1
ATOM 4966 C C . SER B 1 163 ? 9.578 29 6.531 1 97.31 163 SER B C 1
ATOM 4968 O O . SER B 1 163 ? 9.57 30.234 6.555 1 97.31 163 SER B O 1
ATOM 4970 N N . LYS B 1 164 ? 9.133 28.281 5.5 1 95.25 164 LYS B N 1
ATOM 4971 C CA . LYS B 1 164 ? 8.383 28.859 4.395 1 95.25 164 LYS B CA 1
ATOM 4972 C C . LYS B 1 164 ? 7.09 28.094 4.141 1 95.25 164 LYS B C 1
ATOM 4974 O O . LYS B 1 164 ? 7.125 26.891 3.828 1 95.25 164 LYS B O 1
ATOM 4979 N N . THR B 1 165 ? 5.988 28.703 4.348 1 92.88 165 THR B N 1
ATOM 4980 C CA . THR B 1 165 ? 4.688 28.203 3.914 1 92.88 165 THR B CA 1
ATOM 4981 C C . THR B 1 165 ? 4.199 28.969 2.684 1 92.88 165 THR B C 1
ATOM 4983 O O . THR B 1 165 ? 4.316 30.203 2.619 1 92.88 165 THR B O 1
ATOM 4986 N N . HIS B 1 166 ? 3.734 28.25 1.609 1 90.88 166 HIS B N 1
ATOM 4987 C CA . HIS B 1 166 ? 3.385 28.859 0.326 1 90.88 166 HIS B CA 1
ATOM 4988 C C . HIS B 1 166 ? 4.57 29.609 -0.272 1 90.88 166 HIS B C 1
ATOM 4990 O O . HIS B 1 166 ? 4.387 30.609 -0.957 1 90.88 166 HIS B O 1
ATOM 4996 N N . GLY B 1 167 ? 5.781 29.219 0.063 1 90.75 167 GLY B N 1
ATOM 4997 C CA . GLY B 1 167 ? 6.996 29.859 -0.422 1 90.75 167 GLY B CA 1
ATOM 4998 C C . GLY B 1 167 ? 7.301 31.172 0.268 1 90.75 167 GLY B C 1
ATOM 4999 O O . GLY B 1 167 ? 8.25 31.859 -0.1 1 90.75 167 GLY B O 1
ATOM 5000 N N . GLN B 1 168 ? 6.461 31.547 1.276 1 92.69 168 GLN B N 1
ATOM 5001 C CA . GLN B 1 168 ? 6.605 32.812 1.99 1 92.69 168 GLN B CA 1
ATOM 5002 C C . GLN B 1 168 ? 7.129 32.594 3.406 1 92.69 168 GLN B C 1
ATOM 5004 O O . GLN B 1 168 ? 6.91 31.516 3.992 1 92.69 168 GLN B O 1
ATOM 5009 N N . PRO B 1 169 ? 7.797 33.562 4.012 1 93.88 169 PRO B N 1
ATOM 5010 C CA . PRO B 1 169 ? 8.289 33.438 5.387 1 93.88 169 PRO B CA 1
ATOM 5011 C C . PRO B 1 169 ? 7.188 33.062 6.371 1 93.88 169 PRO B C 1
ATOM 5013 O O . PRO B 1 169 ? 6.078 33.594 6.297 1 93.88 169 PRO B O 1
ATOM 5016 N N . ALA B 1 170 ? 7.492 32.125 7.23 1 95.69 170 ALA B N 1
ATOM 5017 C CA . ALA B 1 170 ? 6.59 31.625 8.273 1 95.69 170 ALA B CA 1
ATOM 5018 C C . ALA B 1 170 ? 7.336 31.422 9.586 1 95.69 170 ALA B C 1
ATOM 5020 O O . ALA B 1 170 ? 8.523 31.734 9.695 1 95.69 170 ALA B O 1
ATOM 5021 N N . SER B 1 171 ? 6.59 30.922 10.617 1 96.81 171 SER B N 1
ATOM 5022 C CA . SER B 1 171 ? 7.195 30.688 11.922 1 96.81 171 SER B CA 1
ATOM 5023 C C . SER B 1 171 ? 8.461 29.844 11.805 1 96.81 171 SER B C 1
ATOM 5025 O O . SER B 1 171 ? 8.492 28.875 11.039 1 96.81 171 SER B O 1
ATOM 5027 N N . PRO B 1 172 ? 9.523 30.234 12.531 1 97.94 172 PRO B N 1
ATOM 5028 C CA . PRO B 1 172 ? 10.797 29.516 12.422 1 97.94 172 PRO B CA 1
ATOM 5029 C C . PRO B 1 172 ? 10.727 28.094 12.969 1 97.94 172 PRO B C 1
ATOM 5031 O O . PRO B 1 172 ? 9.828 27.766 13.75 1 97.94 172 PRO B O 1
ATOM 5034 N N . THR B 1 173 ? 11.562 27.25 12.5 1 98.56 173 THR B N 1
ATOM 5035 C CA . THR B 1 173 ? 11.844 25.906 12.953 1 98.56 173 THR B CA 1
ATOM 5036 C C . THR B 1 173 ? 13.344 25.688 13.109 1 98.56 173 THR B C 1
ATOM 5038 O O . THR B 1 173 ? 14.094 26.641 13.336 1 98.56 173 THR B O 1
ATOM 5041 N N . THR B 1 174 ? 13.805 24.484 13.289 1 98.69 174 THR B N 1
ATOM 5042 C CA . THR B 1 174 ? 15.219 24.172 13.172 1 98.69 174 THR B CA 1
ATOM 5043 C C . THR B 1 174 ? 15.477 23.266 11.969 1 98.69 174 THR B C 1
ATOM 5045 O O . THR B 1 174 ? 14.586 22.531 11.523 1 98.69 174 THR B O 1
ATOM 5048 N N . LEU B 1 175 ? 16.688 23.422 11.453 1 98.5 175 LEU B N 1
ATOM 5049 C CA . LEU B 1 175 ? 17.094 22.547 10.359 1 98.5 175 LEU B CA 1
ATOM 5050 C C . LEU B 1 175 ? 16.938 21.078 10.758 1 98.5 175 LEU B C 1
ATOM 5052 O O . LEU B 1 175 ? 16.438 20.266 9.977 1 98.5 175 LEU B O 1
ATOM 5056 N N . GLY B 1 176 ? 17.344 20.812 11.938 1 98.69 176 GLY B N 1
ATOM 5057 C CA . GLY B 1 176 ? 17.25 19.453 12.445 1 98.69 176 GLY B CA 1
ATOM 5058 C C . GLY B 1 176 ? 15.828 18.922 12.469 1 98.69 176 GLY B C 1
ATOM 5059 O O . GLY B 1 176 ? 15.578 17.766 12.086 1 98.69 176 GLY B O 1
ATOM 5060 N N . LYS B 1 177 ? 14.852 19.672 12.914 1 98.75 177 LYS B N 1
ATOM 5061 C CA . LYS B 1 177 ? 13.469 19.219 13.039 1 98.75 177 LYS B CA 1
ATOM 5062 C C . LYS B 1 177 ? 12.867 18.906 11.672 1 98.75 177 LYS B C 1
ATOM 5064 O O . LYS B 1 177 ? 12.07 17.984 11.539 1 98.75 177 LYS B O 1
ATOM 5069 N N . GLU B 1 178 ? 13.188 19.672 10.664 1 98.56 178 GLU B N 1
ATOM 5070 C CA . GLU B 1 178 ? 12.688 19.391 9.32 1 98.56 178 GLU B CA 1
ATOM 5071 C C . GLU B 1 178 ? 13.203 18.047 8.812 1 98.56 178 GLU B C 1
ATOM 5073 O O . GLU B 1 178 ? 12.477 17.312 8.141 1 98.56 178 GLU B O 1
ATOM 5078 N N . MET B 1 179 ? 14.484 17.75 9.172 1 98.69 179 MET B N 1
ATOM 5079 C CA . MET B 1 179 ? 15.016 16.438 8.82 1 98.69 179 MET B CA 1
ATOM 5080 C C . MET B 1 179 ? 14.328 15.336 9.633 1 98.69 179 MET B C 1
ATOM 5082 O O . MET B 1 179 ? 14.031 14.258 9.102 1 98.69 179 MET B O 1
ATOM 5086 N N . ALA B 1 180 ? 14.125 15.641 10.898 1 98.69 180 ALA B N 1
ATOM 5087 C CA . ALA B 1 180 ? 13.5 14.664 11.789 1 98.69 180 ALA B CA 1
ATOM 5088 C C . ALA B 1 180 ? 12.125 14.25 11.273 1 98.69 180 ALA B C 1
ATOM 5090 O O . ALA B 1 180 ? 11.727 13.094 11.406 1 98.69 180 ALA B O 1
ATOM 5091 N N . ASN B 1 181 ? 11.336 15.188 10.695 1 98.5 181 ASN B N 1
ATOM 5092 C CA . ASN B 1 181 ? 10.031 14.875 10.125 1 98.5 181 ASN B CA 1
ATOM 5093 C C . ASN B 1 181 ? 10.125 13.766 9.078 1 98.5 181 ASN B C 1
ATOM 5095 O O . ASN B 1 181 ? 9.312 12.844 9.07 1 98.5 181 ASN B O 1
ATOM 5099 N N . PHE B 1 182 ? 11.125 13.852 8.188 1 98.62 182 PHE B N 1
ATOM 5100 C CA . PHE B 1 182 ? 11.297 12.852 7.137 1 98.62 182 PHE B CA 1
ATOM 5101 C C . PHE B 1 182 ? 11.75 11.523 7.723 1 98.62 182 PHE B C 1
ATOM 5103 O O . PHE B 1 182 ? 11.289 10.461 7.293 1 98.62 182 PHE B O 1
ATOM 5110 N N . ALA B 1 183 ? 12.711 11.57 8.695 1 98.5 183 ALA B N 1
ATOM 5111 C CA . ALA B 1 183 ? 13.188 10.336 9.32 1 98.5 183 ALA B CA 1
ATOM 5112 C C . ALA B 1 183 ? 12.047 9.562 9.961 1 98.5 183 ALA B C 1
ATOM 5114 O O . ALA B 1 183 ? 11.953 8.344 9.812 1 98.5 183 ALA B O 1
ATOM 5115 N N . ALA B 1 184 ? 11.148 10.234 10.648 1 98.12 184 ALA B N 1
ATOM 5116 C CA . ALA B 1 184 ? 10.008 9.602 11.305 1 98.12 184 ALA B CA 1
ATOM 5117 C C . ALA B 1 184 ? 9.078 8.945 10.281 1 98.12 184 ALA B C 1
ATOM 5119 O O . ALA B 1 184 ? 8.633 7.809 10.477 1 98.12 184 ALA B O 1
ATOM 5120 N N . ARG B 1 185 ? 8.758 9.68 9.188 1 98.12 185 ARG B N 1
ATOM 5121 C CA . ARG B 1 185 ? 7.867 9.18 8.148 1 98.12 185 ARG B CA 1
ATOM 5122 C C . ARG B 1 185 ? 8.438 7.93 7.492 1 98.12 185 ARG B C 1
ATOM 5124 O O . ARG B 1 185 ? 7.742 6.93 7.336 1 98.12 185 ARG B O 1
ATOM 5131 N N . LEU B 1 186 ? 9.789 7.992 7.141 1 98.44 186 LEU B N 1
ATOM 5132 C CA . LEU B 1 186 ? 10.43 6.883 6.453 1 98.44 186 LEU B CA 1
ATOM 5133 C C . LEU B 1 186 ? 10.508 5.652 7.355 1 98.44 186 LEU B C 1
ATOM 5135 O O . LEU B 1 186 ? 10.242 4.535 6.91 1 98.44 186 LEU B O 1
ATOM 5139 N N . SER B 1 187 ? 10.852 5.898 8.594 1 97.56 187 SER B N 1
ATOM 5140 C CA . SER B 1 187 ? 10.938 4.797 9.539 1 97.56 187 SER B CA 1
ATOM 5141 C C . SER B 1 187 ? 9.578 4.145 9.758 1 97.56 187 SER B C 1
ATOM 5143 O O . SER B 1 187 ? 9.477 2.918 9.852 1 97.56 187 SER B O 1
ATOM 5145 N N . ASP B 1 188 ? 8.539 4.941 9.836 1 96.69 188 ASP B N 1
ATOM 5146 C CA . ASP B 1 188 ? 7.195 4.414 10.055 1 96.69 188 ASP B CA 1
ATOM 5147 C C . ASP B 1 188 ? 6.758 3.533 8.883 1 96.69 188 ASP B C 1
ATOM 5149 O O . ASP B 1 188 ? 6.172 2.469 9.086 1 96.69 188 ASP B O 1
ATOM 5153 N N . ILE B 1 189 ? 6.992 3.973 7.688 1 96.94 189 ILE B N 1
ATOM 5154 C CA . ILE B 1 189 ? 6.715 3.154 6.512 1 96.94 189 ILE B CA 1
ATOM 5155 C C . ILE B 1 189 ? 7.559 1.883 6.559 1 96.94 189 ILE B C 1
ATOM 5157 O O . ILE B 1 189 ? 7.066 0.793 6.258 1 96.94 189 ILE B O 1
ATOM 5161 N N . GLY B 1 190 ? 8.883 2.041 6.949 1 96.88 190 GLY B N 1
ATOM 5162 C CA . GLY B 1 190 ? 9.789 0.907 7.047 1 96.88 190 GLY B CA 1
ATOM 5163 C C . GLY B 1 190 ? 9.266 -0.199 7.945 1 96.88 190 GLY B C 1
ATOM 5164 O O . GLY B 1 190 ? 9.398 -1.382 7.621 1 96.88 190 GLY B O 1
ATOM 5165 N N . LYS B 1 191 ? 8.625 0.153 9.031 1 94.75 191 LYS B N 1
ATOM 5166 C CA . LYS B 1 191 ? 8.07 -0.81 9.977 1 94.75 191 LYS B CA 1
ATOM 5167 C C . LYS B 1 191 ? 7.008 -1.682 9.32 1 94.75 191 LYS B C 1
ATOM 5169 O O . LYS B 1 191 ? 6.824 -2.84 9.703 1 94.75 191 LYS B O 1
ATOM 5174 N N . SER B 1 192 ? 6.355 -1.139 8.359 1 96 192 SER B N 1
ATOM 5175 C CA . SER B 1 192 ? 5.238 -1.829 7.727 1 96 192 SER B CA 1
ATOM 5176 C C . SER B 1 192 ? 5.719 -2.996 6.871 1 96 192 SER B C 1
ATOM 5178 O O . SER B 1 192 ? 4.945 -3.896 6.543 1 96 192 SER B O 1
ATOM 5180 N N . PHE B 1 193 ? 7.059 -3.01 6.457 1 97 193 PHE B N 1
ATOM 5181 C CA . PHE B 1 193 ? 7.574 -4.086 5.621 1 97 193 PHE B CA 1
ATOM 5182 C C . PHE B 1 193 ? 7.52 -5.418 6.355 1 97 193 PHE B C 1
ATOM 5184 O O . PHE B 1 193 ? 7.297 -6.465 5.742 1 97 193 PHE B O 1
ATOM 5191 N N . SER B 1 194 ? 7.688 -5.395 7.656 1 93.94 194 SER B N 1
ATOM 5192 C CA . SER B 1 194 ? 7.699 -6.625 8.445 1 93.94 194 SER B CA 1
ATOM 5193 C C . SER B 1 194 ? 6.328 -7.289 8.453 1 93.94 194 SER B C 1
ATOM 5195 O O . SER B 1 194 ? 6.207 -8.469 8.781 1 93.94 194 SER B O 1
ATOM 5197 N N . GLU B 1 195 ? 5.242 -6.57 8.07 1 93.5 195 GLU B N 1
ATOM 5198 C CA . GLU B 1 195 ? 3.881 -7.105 8.039 1 93.5 195 GLU B CA 1
ATOM 5199 C C . GLU B 1 195 ? 3.602 -7.832 6.73 1 93.5 195 GLU B C 1
ATOM 5201 O O . GLU B 1 195 ? 2.602 -8.547 6.609 1 93.5 195 GLU B O 1
ATOM 5206 N N . VAL B 1 196 ? 4.48 -7.699 5.781 1 96.31 196 VAL B N 1
ATOM 5207 C CA . VAL B 1 196 ? 4.277 -8.352 4.492 1 96.31 196 VAL B CA 1
ATOM 5208 C C . VAL B 1 196 ? 4.664 -9.828 4.594 1 96.31 196 VAL B C 1
ATOM 5210 O O . VAL B 1 196 ? 5.785 -10.156 4.988 1 96.31 196 VAL B O 1
ATOM 5213 N N . LYS B 1 197 ? 3.76 -10.719 4.297 1 97 197 LYS B N 1
ATOM 5214 C CA . LYS B 1 197 ? 4.043 -12.141 4.172 1 97 197 LYS B CA 1
ATOM 5215 C C . LYS B 1 197 ? 4.332 -12.523 2.723 1 97 197 LYS B C 1
ATOM 5217 O O . LYS B 1 197 ? 3.508 -12.289 1.836 1 97 197 LYS B O 1
ATOM 5222 N N . ILE B 1 198 ? 5.5 -13.055 2.512 1 98.31 198 ILE B N 1
ATOM 5223 C CA . ILE B 1 198 ? 5.816 -13.547 1.176 1 98.31 198 ILE B CA 1
ATOM 5224 C C . ILE B 1 198 ? 5.191 -14.93 0.973 1 98.31 198 ILE B C 1
ATOM 5226 O O . ILE B 1 198 ? 5.539 -15.883 1.671 1 98.31 198 ILE B O 1
ATOM 5230 N N . LEU B 1 199 ? 4.277 -15.016 0.006 1 98.31 199 LEU B N 1
ATOM 5231 C CA . LEU B 1 199 ? 3.43 -16.188 -0.139 1 98.31 199 LEU B CA 1
ATOM 5232 C C . LEU B 1 199 ? 3.949 -17.094 -1.249 1 98.31 199 LEU B C 1
ATOM 5234 O O . LEU B 1 199 ? 4.652 -16.641 -2.154 1 98.31 199 LEU B O 1
ATOM 5238 N N . GLY B 1 200 ? 3.664 -18.391 -1.173 1 98.5 200 GLY B N 1
ATOM 5239 C CA . GLY B 1 200 ? 3.938 -19.391 -2.189 1 98.5 200 GLY B CA 1
ATOM 5240 C C . GLY B 1 200 ? 2.83 -20.406 -2.328 1 98.5 200 GLY B C 1
ATOM 5241 O O . GLY B 1 200 ? 2.129 -20.719 -1.36 1 98.5 200 GLY B O 1
ATOM 5242 N N . LYS B 1 201 ? 2.656 -20.875 -3.52 1 98.19 201 LYS B N 1
ATOM 5243 C CA . LYS B 1 201 ? 1.721 -21.969 -3.777 1 98.19 201 LYS B CA 1
ATOM 5244 C C . LYS B 1 201 ? 2.443 -23.188 -4.328 1 98.19 201 LYS B C 1
ATOM 5246 O O . LYS B 1 201 ? 3.508 -23.078 -4.938 1 98.19 201 LYS B O 1
ATOM 5251 N N . PHE B 1 202 ? 2.004 -24.344 -4.09 1 98.25 202 PHE B N 1
ATOM 5252 C CA . PHE B 1 202 ? 2.43 -25.625 -4.641 1 98.25 202 PHE B CA 1
ATOM 5253 C C . PHE B 1 202 ? 1.247 -26.578 -4.777 1 98.25 202 PHE B C 1
ATOM 5255 O O . PHE B 1 202 ? 1.118 -27.531 -4.008 1 98.25 202 PHE B O 1
ATOM 5262 N N . ALA B 1 203 ? 0.367 -26.297 -5.852 1 97.44 203 ALA B N 1
ATOM 5263 C CA . ALA B 1 203 ? -0.957 -26.922 -5.844 1 97.44 203 ALA B CA 1
ATOM 5264 C C . ALA B 1 203 ? -1.328 -27.438 -7.23 1 97.44 203 ALA B C 1
ATOM 5266 O O . ALA B 1 203 ? -2.502 -27.688 -7.512 1 97.44 203 ALA B O 1
ATOM 5267 N N . GLY B 1 204 ? -0.324 -27.547 -8.148 1 95.81 204 GLY B N 1
ATOM 5268 C CA . GLY B 1 204 ? -0.536 -28.188 -9.43 1 95.81 204 GLY B CA 1
ATOM 5269 C C . GLY B 1 204 ? -1.152 -27.266 -10.469 1 95.81 204 GLY B C 1
ATOM 5270 O O . GLY B 1 204 ? -0.955 -26.062 -10.43 1 95.81 204 GLY B O 1
ATOM 5271 N N . ALA B 1 205 ? -1.818 -27.797 -11.406 1 94.44 205 ALA B N 1
ATOM 5272 C CA . ALA B 1 205 ? -2.174 -27.172 -12.68 1 94.44 205 ALA B CA 1
ATOM 5273 C C . ALA B 1 205 ? -3.236 -26.094 -12.477 1 94.44 205 ALA B C 1
ATOM 5275 O O . ALA B 1 205 ? -3.295 -25.109 -13.234 1 94.44 205 ALA B O 1
ATOM 5276 N N . VAL B 1 206 ? -4.16 -26.234 -11.469 1 95.25 206 VAL B N 1
ATOM 5277 C CA . VAL B 1 206 ? -5.227 -25.25 -11.312 1 95.25 206 VAL B CA 1
ATOM 5278 C C . VAL B 1 206 ? -5.504 -25.016 -9.828 1 95.25 206 VAL B C 1
ATOM 5280 O O . VAL B 1 206 ? -6.605 -24.609 -9.453 1 95.25 206 VAL B O 1
ATOM 5283 N N . GLY B 1 207 ? -4.539 -25.391 -9.016 1 96.25 207 GLY B N 1
ATOM 5284 C CA . GLY B 1 207 ? -4.621 -25.031 -7.605 1 96.25 207 GLY B CA 1
ATOM 5285 C C . GLY B 1 207 ? -5.41 -26.031 -6.781 1 96.25 207 GLY B C 1
ATOM 5286 O O . GLY B 1 207 ? -5.816 -25.734 -5.656 1 96.25 207 GLY B O 1
ATOM 5287 N N . ASN B 1 208 ? -5.621 -27.344 -7.371 1 97.19 208 ASN B N 1
ATOM 5288 C CA . ASN B 1 208 ? -6.5 -28.281 -6.688 1 97.19 208 ASN B CA 1
ATOM 5289 C C . ASN B 1 208 ? -5.797 -29.609 -6.422 1 97.19 208 ASN B C 1
ATOM 5291 O O . ASN B 1 208 ? -6.426 -30.578 -5.977 1 97.19 208 ASN B O 1
ATOM 5295 N N . TYR B 1 209 ? -4.57 -29.734 -6.73 1 97 209 TYR B N 1
ATOM 5296 C CA . TYR B 1 209 ? -3.814 -30.969 -6.52 1 97 209 TYR B CA 1
ATOM 5297 C C . TYR B 1 209 ? -4.414 -32.125 -7.316 1 97 209 TYR B C 1
ATOM 5299 O O . TYR B 1 209 ? -4.41 -33.281 -6.863 1 97 209 TYR B O 1
ATOM 5307 N N . ASN B 1 210 ? -4.984 -31.859 -8.477 1 96.44 210 ASN B N 1
ATOM 5308 C CA . ASN B 1 210 ? -5.711 -32.875 -9.25 1 96.44 210 ASN B CA 1
ATOM 5309 C C . ASN B 1 210 ? -4.879 -34.125 -9.461 1 96.44 210 ASN B C 1
ATOM 5311 O O . ASN B 1 210 ? -5.281 -35.219 -9.047 1 96.44 210 ASN B O 1
ATOM 5315 N N . ALA B 1 211 ? -3.742 -34 -10.039 1 94.75 211 ALA B N 1
ATOM 5316 C CA . ALA B 1 211 ? -2.896 -35.125 -10.406 1 94.75 211 ALA B CA 1
ATOM 5317 C C . ALA B 1 211 ? -2.311 -35.781 -9.164 1 94.75 211 ALA B C 1
ATOM 5319 O O . ALA B 1 211 ? -2.186 -37.031 -9.109 1 94.75 211 ALA B O 1
ATOM 5320 N N . ASP B 1 212 ? -1.973 -35 -8.18 1 95.38 212 ASP B N 1
ATOM 5321 C CA . ASP B 1 212 ? -1.361 -35.5 -6.949 1 95.38 212 ASP B CA 1
ATOM 5322 C C . ASP B 1 212 ? -2.309 -36.438 -6.211 1 95.38 212 ASP B C 1
ATOM 5324 O O . ASP B 1 212 ? -1.895 -37.5 -5.75 1 95.38 212 ASP B O 1
ATOM 5328 N N . VAL B 1 213 ? -3.574 -36.031 -6.18 1 96 213 VAL B N 1
ATOM 5329 C CA . VAL B 1 213 ? -4.586 -36.781 -5.469 1 96 213 VAL B CA 1
ATOM 5330 C C . VAL B 1 213 ? -4.812 -38.125 -6.176 1 96 213 VAL B C 1
ATOM 5332 O O . VAL B 1 213 ? -5.062 -39.156 -5.527 1 96 213 VAL B O 1
ATOM 5335 N N . VAL B 1 214 ? -4.727 -38.156 -7.5 1 94.94 214 VAL B N 1
ATOM 5336 C CA . VAL B 1 214 ? -4.93 -39.406 -8.258 1 94.94 214 VAL B CA 1
ATOM 5337 C C . VAL B 1 214 ? -3.721 -40.312 -8.086 1 94.94 214 VAL B C 1
ATOM 5339 O O . VAL B 1 214 ? -3.873 -41.531 -7.898 1 94.94 214 VAL B O 1
ATOM 5342 N N . ALA B 1 215 ? -2.541 -39.781 -8.109 1 94.81 215 ALA B N 1
ATOM 5343 C CA . ALA B 1 215 ? -1.312 -40.562 -8.031 1 94.81 215 ALA B CA 1
ATOM 5344 C C . ALA B 1 215 ? -1.104 -41.125 -6.629 1 94.81 215 ALA B C 1
ATOM 5346 O O . ALA B 1 215 ? -0.644 -42.25 -6.465 1 94.81 215 ALA B O 1
ATOM 5347 N N . TYR B 1 216 ? -1.39 -40.312 -5.602 1 96.62 216 TYR B N 1
ATOM 5348 C CA . TYR B 1 216 ? -1.252 -40.688 -4.199 1 96.62 216 TYR B CA 1
ATOM 5349 C C . TYR B 1 216 ? -2.459 -40.25 -3.389 1 96.62 216 TYR B C 1
ATOM 5351 O O . TYR B 1 216 ? -2.383 -39.25 -2.65 1 96.62 216 TYR B O 1
ATOM 5359 N N . PRO B 1 217 ? -3.539 -41 -3.484 1 94.94 217 PRO B N 1
ATOM 5360 C CA . PRO B 1 217 ? -4.789 -40.594 -2.844 1 94.94 217 PRO B CA 1
ATOM 5361 C C . PRO B 1 217 ? -4.703 -40.594 -1.319 1 94.94 217 PRO B C 1
ATOM 5363 O O . PRO B 1 217 ? -5.539 -40 -0.645 1 94.94 217 PRO B O 1
ATOM 5366 N N . GLU B 1 218 ? -3.713 -41.281 -0.794 1 95.25 218 GLU B N 1
ATOM 5367 C CA . GLU B 1 218 ? -3.594 -41.438 0.652 1 95.25 218 GLU B CA 1
ATOM 5368 C C . GLU B 1 218 ? -2.91 -40.219 1.288 1 95.25 218 GLU B C 1
ATOM 5370 O O . GLU B 1 218 ? -2.92 -40.062 2.512 1 95.25 218 GLU B O 1
ATOM 5375 N N . ILE B 1 219 ? -2.342 -39.375 0.52 1 96.81 219 ILE B N 1
ATOM 5376 C CA . ILE B 1 219 ? -1.6 -38.219 1.038 1 96.81 219 ILE B CA 1
ATOM 5377 C C . ILE B 1 219 ? -2.533 -37.031 1.178 1 96.81 219 ILE B C 1
ATOM 5379 O O . ILE B 1 219 ? -3.342 -36.75 0.288 1 96.81 219 ILE B O 1
ATOM 5383 N N . ASP B 1 220 ? -2.477 -36.281 2.4 1 97.88 220 ASP B N 1
ATOM 5384 C CA . ASP B 1 220 ? -3.092 -34.969 2.566 1 97.88 220 ASP B CA 1
ATOM 5385 C C . ASP B 1 220 ? -2.271 -33.906 1.866 1 97.88 220 ASP B C 1
ATOM 5387 O O . ASP B 1 220 ? -1.452 -33.219 2.498 1 97.88 220 ASP B O 1
ATOM 5391 N N . TRP B 1 221 ? -2.527 -33.656 0.624 1 97.06 221 TRP B N 1
ATOM 5392 C CA . TRP B 1 221 ? -1.665 -32.844 -0.226 1 97.06 221 TRP B CA 1
ATOM 5393 C C . TRP B 1 221 ? -1.681 -31.391 0.221 1 97.06 221 TRP B C 1
ATOM 5395 O O . TRP B 1 221 ? -0.637 -30.75 0.261 1 97.06 221 TRP B O 1
ATOM 5405 N N . PRO B 1 222 ? -2.941 -30.766 0.59 1 97.12 222 PRO B N 1
ATOM 5406 C CA . PRO B 1 222 ? -2.891 -29.391 1.093 1 97.12 222 PRO B CA 1
ATOM 5407 C C . PRO B 1 222 ? -1.946 -29.234 2.281 1 97.12 222 PRO B C 1
ATOM 5409 O O . PRO B 1 222 ? -1.141 -28.297 2.312 1 97.12 222 PRO B O 1
ATOM 5412 N N . LYS B 1 223 ? -2.027 -30.172 3.188 1 97.62 223 LYS B N 1
ATOM 5413 C CA . LYS B 1 223 ? -1.157 -30.109 4.359 1 97.62 223 LYS B CA 1
ATOM 5414 C C . LYS B 1 223 ? 0.3 -30.344 3.975 1 97.62 223 LYS B C 1
ATOM 5416 O O . LYS B 1 223 ? 1.198 -29.656 4.465 1 97.62 223 LYS B O 1
ATOM 5421 N N . MET B 1 224 ? 0.555 -31.328 3.168 1 97.5 224 MET B N 1
ATOM 5422 C CA . MET B 1 224 ? 1.908 -31.688 2.756 1 97.5 224 MET B CA 1
ATOM 5423 C C . MET B 1 224 ? 2.584 -30.531 2.033 1 97.5 224 MET B C 1
ATOM 5425 O O . MET B 1 224 ? 3.746 -30.219 2.297 1 97.5 224 MET B O 1
ATOM 5429 N N . THR B 1 225 ? 1.896 -29.875 1.132 1 97.94 225 THR B N 1
ATOM 5430 C CA . THR B 1 225 ? 2.482 -28.797 0.352 1 97.94 225 THR B CA 1
ATOM 5431 C C . THR B 1 225 ? 2.654 -27.547 1.209 1 97.94 225 THR B C 1
ATOM 5433 O O . THR B 1 225 ? 3.586 -26.766 1 1 97.94 225 THR B O 1
ATOM 5436 N N . GLU B 1 226 ? 1.74 -27.344 2.164 1 98.31 226 GLU B N 1
ATOM 5437 C CA . GLU B 1 226 ? 1.967 -26.281 3.141 1 98.31 226 GLU B CA 1
ATOM 5438 C C . GLU B 1 226 ? 3.297 -26.469 3.863 1 98.31 226 GLU B C 1
ATOM 5440 O O . GLU B 1 226 ? 4.066 -25.516 4.016 1 98.31 226 GLU B O 1
ATOM 5445 N N . GLU B 1 227 ? 3.557 -27.672 4.32 1 98.12 227 GLU B N 1
ATOM 5446 C CA . GLU B 1 227 ? 4.812 -27.984 5 1 98.12 227 GLU B CA 1
ATOM 5447 C C . GLU B 1 227 ? 6.012 -27.703 4.098 1 98.12 227 GLU B C 1
ATOM 5449 O O . GLU B 1 227 ? 7.02 -27.156 4.555 1 98.12 227 GLU B O 1
ATOM 5454 N N . PHE B 1 228 ? 5.883 -28.062 2.859 1 98.5 228 PHE B N 1
ATOM 5455 C CA . PHE B 1 228 ? 6.969 -27.859 1.913 1 98.5 228 PHE B CA 1
ATOM 5456 C C . PHE B 1 228 ? 7.246 -26.375 1.726 1 98.5 228 PHE B C 1
ATOM 5458 O O . PHE B 1 228 ? 8.383 -25.922 1.876 1 98.5 228 PHE B O 1
ATOM 5465 N N . VAL B 1 229 ? 6.16 -25.547 1.444 1 98.69 229 VAL B N 1
ATOM 5466 C CA . VAL B 1 229 ? 6.305 -24.125 1.198 1 98.69 229 VAL B CA 1
ATOM 5467 C C . VAL B 1 229 ? 6.895 -23.438 2.432 1 98.69 229 VAL B C 1
ATOM 5469 O O . VAL B 1 229 ? 7.805 -22.625 2.32 1 98.69 229 VAL B O 1
ATOM 5472 N N . ARG B 1 230 ? 6.434 -23.812 3.6 1 98.44 230 ARG B N 1
ATOM 5473 C CA . ARG B 1 230 ? 6.93 -23.219 4.84 1 98.44 230 ARG B CA 1
ATOM 5474 C C . ARG B 1 230 ? 8.383 -23.609 5.09 1 98.44 230 ARG B C 1
ATOM 5476 O O . ARG B 1 230 ? 9.148 -22.828 5.652 1 98.44 230 ARG B O 1
ATOM 5483 N N . SER B 1 231 ? 8.789 -24.828 4.66 1 98.25 231 SER B N 1
ATOM 5484 C CA . SER B 1 231 ? 10.164 -25.266 4.828 1 98.25 231 SER B CA 1
ATOM 5485 C C . SER B 1 231 ? 11.125 -24.391 4.027 1 98.25 231 SER B C 1
ATOM 5487 O O . SER B 1 231 ? 12.32 -24.344 4.32 1 98.25 231 SER B O 1
ATOM 5489 N N . LEU B 1 232 ? 10.633 -23.688 3.021 1 98.31 232 LEU B N 1
ATOM 5490 C CA . LEU B 1 232 ? 11.445 -22.781 2.223 1 98.31 232 LEU B CA 1
ATOM 5491 C C . LEU B 1 232 ? 11.523 -21.406 2.877 1 98.31 232 LEU B C 1
ATOM 5493 O O . LEU B 1 232 ? 12.172 -20.5 2.35 1 98.31 232 LEU B O 1
ATOM 5497 N N . GLY B 1 233 ? 10.82 -21.203 4.012 1 97.75 233 GLY B N 1
ATOM 5498 C CA . GLY B 1 233 ? 10.789 -19.922 4.691 1 97.75 233 GLY B CA 1
ATOM 5499 C C . GLY B 1 233 ? 9.727 -18.984 4.145 1 97.75 233 GLY B C 1
ATOM 5500 O O . GLY B 1 233 ? 9.812 -17.766 4.328 1 97.75 233 GLY B O 1
ATOM 5501 N N . LEU B 1 234 ? 8.742 -19.516 3.395 1 98.5 234 LEU B N 1
ATOM 5502 C CA . LEU B 1 234 ? 7.66 -18.734 2.816 1 98.5 234 LEU B CA 1
ATOM 5503 C C . LEU B 1 234 ? 6.34 -19.016 3.527 1 98.5 234 LEU B C 1
ATOM 5505 O O . LEU B 1 234 ? 6.23 -20 4.27 1 98.5 234 LEU B O 1
ATOM 5509 N N . GLU B 1 235 ? 5.352 -18.141 3.416 1 98.12 235 GLU B N 1
ATOM 5510 C CA . GLU B 1 235 ? 3.99 -18.391 3.879 1 98.12 235 GLU B CA 1
ATOM 5511 C C . GLU B 1 235 ? 3.16 -19.078 2.803 1 98.12 235 GLU B C 1
ATOM 5513 O O . GLU B 1 235 ? 3.307 -18.797 1.614 1 98.12 235 GLU B O 1
ATOM 5518 N N . PHE B 1 236 ? 2.295 -20.016 3.254 1 98.44 236 PHE B N 1
ATOM 5519 C CA . PHE B 1 236 ? 1.527 -20.859 2.34 1 98.44 236 PHE B CA 1
ATOM 5520 C C . PHE B 1 236 ? 0.251 -20.156 1.899 1 98.44 236 PHE B C 1
ATOM 5522 O O . PHE B 1 236 ? -0.45 -19.562 2.721 1 98.44 236 PHE B O 1
ATOM 5529 N N . ASN B 1 237 ? -0.05 -20.094 0.591 1 98.06 237 ASN B N 1
ATOM 5530 C CA . ASN B 1 237 ? -1.325 -19.641 0.039 1 98.06 237 ASN B CA 1
ATOM 5531 C C . ASN B 1 237 ? -2.18 -20.828 -0.42 1 98.06 237 ASN B C 1
ATOM 5533 O O . ASN B 1 237 ? -1.944 -21.391 -1.491 1 98.06 237 ASN B O 1
ATOM 5537 N N . PRO B 1 238 ? -3.135 -21.203 0.25 1 96.44 238 PRO B N 1
ATOM 5538 C CA . PRO B 1 238 ? -3.932 -22.391 -0.074 1 96.44 238 PRO B CA 1
ATOM 5539 C C . PRO B 1 238 ? -4.977 -22.109 -1.153 1 96.44 238 PRO B C 1
ATOM 5541 O O . PRO B 1 238 ? -5.559 -23.062 -1.703 1 96.44 238 PRO B O 1
ATOM 5544 N N . TYR B 1 239 ? -5.328 -20.891 -1.438 1 97.31 239 TYR B N 1
ATOM 5545 C CA . TYR B 1 239 ? -6.367 -20.547 -2.404 1 97.31 239 TYR B CA 1
ATOM 5546 C C . TYR B 1 239 ? -5.77 -19.875 -3.629 1 97.31 239 TYR B C 1
ATOM 5548 O O . TYR B 1 239 ? -5.559 -18.656 -3.633 1 97.31 239 TYR B O 1
ATOM 5556 N N . VAL B 1 240 ? -5.535 -20.672 -4.59 1 97.88 240 VAL B N 1
ATOM 5557 C CA . VAL B 1 240 ? -4.824 -20.25 -5.789 1 97.88 240 VAL B CA 1
ATOM 5558 C C . VAL B 1 240 ? -5.41 -20.953 -7.016 1 97.88 240 VAL B C 1
ATOM 5560 O O . VAL B 1 240 ? -6.219 -21.875 -6.879 1 97.88 240 VAL B O 1
ATOM 5563 N N . THR B 1 241 ? -5.137 -20.453 -8.203 1 97.25 241 THR B N 1
ATOM 5564 C CA . THR B 1 241 ? -5.336 -21.156 -9.469 1 97.25 241 THR B CA 1
ATOM 5565 C C . THR B 1 241 ? -4.039 -21.812 -9.93 1 97.25 241 THR B C 1
ATOM 5567 O O . THR B 1 241 ? -3.367 -22.5 -9.148 1 97.25 241 THR B O 1
ATOM 5570 N N . GLN B 1 242 ? -3.666 -21.641 -11.195 1 95.19 242 GLN B N 1
ATOM 5571 C CA . GLN B 1 242 ? -2.363 -22.156 -11.602 1 95.19 242 GLN B CA 1
ATOM 5572 C C . GLN B 1 242 ? -1.237 -21.25 -11.117 1 95.19 242 GLN B C 1
ATOM 5574 O O . GLN B 1 242 ? -0.138 -21.719 -10.812 1 95.19 242 GLN B O 1
ATOM 5579 N N . ILE B 1 243 ? -1.593 -19.953 -10.93 1 95.88 243 ILE B N 1
ATOM 5580 C CA . ILE B 1 243 ? -0.585 -19 -10.492 1 95.88 243 ILE B CA 1
ATOM 5581 C C . ILE B 1 243 ? -0.877 -18.562 -9.055 1 95.88 243 ILE B C 1
ATOM 5583 O O . ILE B 1 243 ? -2.02 -18.641 -8.602 1 95.88 243 ILE B O 1
ATOM 5587 N N . GLU B 1 244 ? 0.182 -18.219 -8.289 1 96.44 244 GLU B N 1
ATOM 5588 C CA . GLU B 1 244 ? -0 -17.391 -7.105 1 96.44 244 GLU B CA 1
ATOM 5589 C C . GLU B 1 244 ? -0.529 -16.016 -7.484 1 96.44 244 GLU B C 1
ATOM 5591 O O . GLU B 1 244 ? -0.058 -15.398 -8.445 1 96.44 244 GLU B O 1
ATOM 5596 N N . PRO B 1 245 ? -1.57 -15.508 -6.867 1 95.44 245 PRO B N 1
ATOM 5597 C CA . PRO B 1 245 ? -2.219 -14.297 -7.375 1 95.44 245 PRO B CA 1
ATOM 5598 C C . PRO B 1 245 ? -1.353 -13.047 -7.211 1 95.44 245 PRO B C 1
ATOM 5600 O O . PRO B 1 245 ? -1.686 -11.984 -7.742 1 95.44 245 PRO B O 1
ATOM 5603 N N . HIS B 1 246 ? -0.24 -13.016 -6.527 1 96.69 246 HIS B N 1
ATOM 5604 C CA . HIS B 1 246 ? 0.765 -11.961 -6.445 1 96.69 246 HIS B CA 1
ATOM 5605 C C . HIS B 1 246 ? 0.262 -10.781 -5.617 1 96.69 246 HIS B C 1
ATOM 5607 O O . HIS B 1 246 ? 0.766 -9.664 -5.75 1 96.69 246 HIS B O 1
ATOM 5613 N N . ASP B 1 247 ? -0.798 -10.961 -4.793 1 97.38 247 ASP B N 1
ATOM 5614 C CA . ASP B 1 247 ? -1.293 -9.883 -3.943 1 97.38 247 ASP B CA 1
ATOM 5615 C C . ASP B 1 247 ? -0.195 -9.359 -3.018 1 97.38 247 ASP B C 1
ATOM 5617 O O . ASP B 1 247 ? -0.143 -8.172 -2.715 1 97.38 247 ASP B O 1
ATOM 5621 N N . TYR B 1 248 ? 0.681 -10.305 -2.541 1 97.62 248 TYR B N 1
ATOM 5622 C CA . TYR B 1 248 ? 1.733 -9.898 -1.618 1 97.62 248 TYR B CA 1
ATOM 5623 C C . TYR B 1 248 ? 2.76 -9.016 -2.316 1 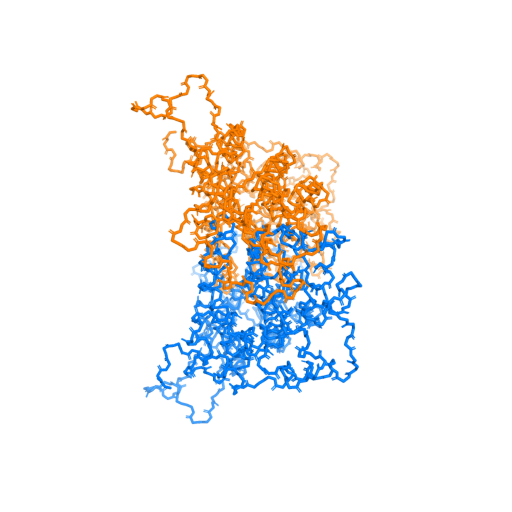97.62 248 TYR B C 1
ATOM 5625 O O . TYR B 1 248 ? 3.369 -8.141 -1.69 1 97.62 248 TYR B O 1
ATOM 5633 N N . ILE B 1 249 ? 2.988 -9.234 -3.627 1 98 249 ILE B N 1
ATOM 5634 C CA . ILE B 1 249 ? 3.906 -8.391 -4.383 1 98 249 ILE B CA 1
ATOM 5635 C C . ILE B 1 249 ? 3.334 -6.977 -4.492 1 98 249 ILE B C 1
ATOM 5637 O O . ILE B 1 249 ? 4.066 -5.992 -4.355 1 98 249 ILE B O 1
ATOM 5641 N N . SER B 1 250 ? 1.985 -6.926 -4.754 1 97.62 250 SER B N 1
ATOM 5642 C CA . SER B 1 250 ? 1.313 -5.629 -4.789 1 97.62 250 SER B CA 1
ATOM 5643 C C . SER B 1 250 ? 1.481 -4.883 -3.471 1 97.62 250 SER B C 1
ATOM 5645 O O . SER B 1 250 ? 1.827 -3.701 -3.461 1 97.62 250 SER B O 1
ATOM 5647 N N . LYS B 1 251 ? 1.24 -5.551 -2.381 1 97 251 LYS B N 1
ATOM 5648 C CA . LYS B 1 251 ? 1.394 -4.953 -1.057 1 97 251 LYS B CA 1
ATOM 5649 C C . LYS B 1 251 ? 2.828 -4.488 -0.826 1 97 251 LYS B C 1
ATOM 5651 O O . LYS B 1 251 ? 3.053 -3.373 -0.351 1 97 251 LYS B O 1
ATOM 5656 N N . LEU B 1 252 ? 3.814 -5.355 -1.159 1 98.12 252 LEU B N 1
ATOM 5657 C CA . LEU B 1 252 ? 5.23 -5.055 -0.975 1 98.12 252 LEU B CA 1
ATOM 5658 C C . LEU B 1 252 ? 5.633 -3.828 -1.783 1 98.12 252 LEU B C 1
ATOM 5660 O O . LEU B 1 252 ? 6.266 -2.91 -1.254 1 98.12 252 LEU B O 1
ATOM 5664 N N . PHE B 1 253 ? 5.27 -3.775 -3.031 1 98.31 253 PHE B N 1
ATOM 5665 C CA . PHE B 1 253 ? 5.723 -2.711 -3.918 1 98.31 253 PHE B CA 1
ATOM 5666 C C . PHE B 1 253 ? 4.992 -1.407 -3.615 1 98.31 253 PHE B C 1
ATOM 5668 O O . PHE B 1 253 ? 5.559 -0.323 -3.771 1 98.31 253 PHE B O 1
ATOM 5675 N N . ASN B 1 254 ? 3.717 -1.469 -3.1 1 97.62 254 ASN B N 1
ATOM 5676 C CA . ASN B 1 254 ? 3.047 -0.263 -2.623 1 97.62 254 ASN B CA 1
ATOM 5677 C C . ASN B 1 254 ? 3.811 0.386 -1.473 1 97.62 254 ASN B C 1
ATOM 5679 O O . ASN B 1 254 ? 3.863 1.613 -1.371 1 97.62 254 ASN B O 1
ATOM 5683 N N . LEU B 1 255 ? 4.398 -0.417 -0.602 1 98.12 255 LEU B N 1
ATOM 5684 C CA . LEU B 1 255 ? 5.188 0.119 0.502 1 98.12 255 LEU B CA 1
ATOM 5685 C C . LEU B 1 255 ? 6.473 0.758 -0.009 1 98.12 255 LEU B C 1
ATOM 5687 O O . LEU B 1 255 ? 6.887 1.813 0.479 1 98.12 255 LEU B O 1
ATOM 5691 N N . PHE B 1 256 ? 7.141 0.103 -1.021 1 98.5 256 PHE B N 1
ATOM 5692 C CA . PHE B 1 256 ? 8.312 0.715 -1.632 1 98.5 256 PHE B CA 1
ATOM 5693 C C . PHE B 1 256 ? 7.961 2.057 -2.264 1 98.5 256 PHE B C 1
ATOM 5695 O O . PHE B 1 256 ? 8.703 3.031 -2.119 1 98.5 256 PHE B O 1
ATOM 5702 N N . VAL B 1 257 ? 6.828 2.092 -2.939 1 98.5 257 VAL B N 1
ATOM 5703 C CA . VAL B 1 257 ? 6.387 3.322 -3.59 1 98.5 257 VAL B CA 1
ATOM 5704 C C . VAL B 1 257 ? 6.137 4.402 -2.537 1 98.5 257 VAL B C 1
ATOM 5706 O O . VAL B 1 257 ? 6.5 5.562 -2.73 1 98.5 257 VAL B O 1
ATOM 5709 N N . GLN B 1 258 ? 5.508 4.078 -1.426 1 98.19 258 GLN B N 1
ATOM 5710 C CA . GLN B 1 258 ? 5.273 5.043 -0.357 1 98.19 258 GLN B CA 1
ATOM 5711 C C . GLN B 1 258 ? 6.586 5.602 0.181 1 98.19 258 GLN B C 1
ATOM 5713 O O . GLN B 1 258 ? 6.711 6.805 0.41 1 98.19 258 GLN B O 1
ATOM 5718 N N . PHE B 1 259 ? 7.574 4.668 0.434 1 98.56 259 PHE B N 1
ATOM 5719 C CA . PHE B 1 259 ? 8.898 5.09 0.877 1 98.56 259 PHE B CA 1
ATOM 5720 C C . PHE B 1 259 ? 9.523 6.043 -0.132 1 98.56 259 PHE B C 1
ATOM 5722 O O . PHE B 1 259 ? 10.055 7.094 0.243 1 98.56 259 PHE B O 1
ATOM 5729 N N . ASN B 1 260 ? 9.398 5.641 -1.46 1 98.75 260 ASN B N 1
ATOM 5730 C CA . ASN B 1 260 ? 9.953 6.441 -2.547 1 98.75 260 ASN B CA 1
ATOM 5731 C C . ASN B 1 260 ? 9.312 7.82 -2.611 1 98.75 260 ASN B C 1
ATOM 5733 O O . ASN B 1 260 ? 9.977 8.805 -2.932 1 98.75 260 ASN B O 1
ATOM 5737 N N . ILE B 1 261 ? 8.047 7.91 -2.33 1 98.31 261 ILE B N 1
ATOM 5738 C CA . ILE B 1 261 ? 7.309 9.164 -2.387 1 98.31 261 ILE B CA 1
ATOM 5739 C C . ILE B 1 261 ? 7.82 10.117 -1.305 1 98.31 261 ILE B C 1
ATOM 5741 O O . ILE B 1 261 ? 8.078 11.289 -1.571 1 98.31 261 ILE B O 1
ATOM 5745 N N . VAL B 1 262 ? 7.98 9.617 -0.072 1 98.56 262 VAL B N 1
ATOM 5746 C CA . VAL B 1 262 ? 8.492 10.438 1.021 1 98.56 262 VAL B CA 1
ATOM 5747 C C . VAL B 1 262 ? 9.922 10.875 0.712 1 98.56 262 VAL B C 1
ATOM 5749 O O . VAL B 1 262 ? 10.289 12.023 0.959 1 98.56 262 VAL B O 1
ATOM 5752 N N . LEU B 1 263 ? 10.758 9.969 0.134 1 98.69 263 LEU B N 1
ATOM 5753 C CA . LEU B 1 263 ? 12.133 10.312 -0.208 1 98.69 263 LEU B CA 1
ATOM 5754 C C . LEU B 1 263 ? 12.172 11.344 -1.33 1 98.69 263 LEU B C 1
ATOM 5756 O O . LEU B 1 263 ? 13.062 12.195 -1.359 1 98.69 263 LEU B O 1
ATOM 5760 N N . THR B 1 264 ? 11.219 11.25 -2.303 1 98.44 264 THR B N 1
ATOM 5761 C CA . THR B 1 264 ? 11.094 12.273 -3.334 1 98.44 264 THR B CA 1
ATOM 5762 C C . THR B 1 264 ? 10.852 13.641 -2.711 1 98.44 264 THR B C 1
ATOM 5764 O O . THR B 1 264 ? 11.453 14.633 -3.129 1 98.44 264 THR B O 1
ATOM 5767 N N . ASP B 1 265 ? 9.984 13.688 -1.687 1 98.12 265 ASP B N 1
ATOM 5768 C CA . ASP B 1 265 ? 9.711 14.93 -0.971 1 98.12 265 ASP B CA 1
ATOM 5769 C C . ASP B 1 265 ? 10.969 15.469 -0.301 1 98.12 265 ASP B C 1
ATOM 5771 O O . ASP B 1 265 ? 11.242 16.672 -0.354 1 98.12 265 ASP B O 1
ATOM 5775 N N . PHE B 1 266 ? 11.75 14.594 0.322 1 98.62 266 PHE B N 1
ATOM 5776 C CA . PHE B 1 266 ? 13.016 14.961 0.938 1 98.62 266 PHE B CA 1
ATOM 5777 C C . PHE B 1 266 ? 13.977 15.539 -0.097 1 98.62 266 PHE B C 1
ATOM 5779 O O . PHE B 1 266 ? 14.562 16.609 0.122 1 98.62 266 PHE B O 1
ATOM 5786 N N . ASP B 1 267 ? 14.133 14.82 -1.248 1 98.38 267 ASP B N 1
ATOM 5787 C CA . ASP B 1 267 ? 15.047 15.25 -2.303 1 98.38 267 ASP B CA 1
ATOM 5788 C C . ASP B 1 267 ? 14.695 16.641 -2.803 1 98.38 267 ASP B C 1
ATOM 5790 O O . ASP B 1 267 ? 15.578 17.469 -3.041 1 98.38 267 ASP B O 1
ATOM 5794 N N . LYS B 1 268 ? 13.438 16.906 -2.949 1 96.88 268 LYS B N 1
ATOM 5795 C CA . LYS B 1 268 ? 12.969 18.203 -3.434 1 96.88 268 LYS B CA 1
ATOM 5796 C C . LYS B 1 268 ? 13.258 19.297 -2.416 1 96.88 268 LYS B C 1
ATOM 5798 O O . LYS B 1 268 ? 13.672 20.406 -2.781 1 96.88 268 LYS B O 1
ATOM 5803 N N . ASP B 1 269 ? 13.016 19.047 -1.135 1 98 269 ASP B N 1
ATOM 5804 C CA . ASP B 1 269 ? 13.297 20.031 -0.095 1 98 269 ASP B CA 1
ATOM 5805 C C . ASP B 1 269 ? 14.797 20.312 -0 1 98 269 ASP B C 1
ATOM 5807 O O . ASP B 1 269 ? 15.203 21.469 0.145 1 98 269 ASP B O 1
ATOM 5811 N N . MET B 1 270 ? 15.625 19.25 -0.102 1 97.75 270 MET B N 1
ATOM 5812 C CA . MET B 1 270 ? 17.062 19.453 -0.04 1 97.75 270 MET B CA 1
ATOM 5813 C C . MET B 1 270 ? 17.547 20.297 -1.212 1 97.75 270 MET B C 1
ATOM 5815 O O . MET B 1 270 ? 18.391 21.188 -1.037 1 97.75 270 MET B O 1
ATOM 5819 N N . TRP B 1 271 ? 17 19.969 -2.395 1 95.94 271 TRP B N 1
ATOM 5820 C CA . TRP B 1 271 ? 17.312 20.781 -3.566 1 95.94 271 TRP B CA 1
ATOM 5821 C C . TRP B 1 271 ? 16.969 22.25 -3.324 1 95.94 271 TRP B C 1
ATOM 5823 O O . TRP B 1 271 ? 17.75 23.141 -3.648 1 95.94 271 TRP B O 1
ATOM 5833 N N . THR B 1 272 ? 15.828 22.531 -2.699 1 97.06 272 THR B N 1
ATOM 5834 C CA . THR B 1 272 ? 15.359 23.875 -2.422 1 97.06 272 THR B CA 1
ATOM 5835 C C . THR B 1 272 ? 16.25 24.562 -1.392 1 97.06 272 THR B C 1
ATOM 5837 O O . THR B 1 272 ? 16.609 25.734 -1.549 1 97.06 272 THR B O 1
ATOM 5840 N N . TYR B 1 273 ? 16.672 23.859 -0.341 1 97.81 273 TYR B N 1
ATOM 5841 C CA . TYR B 1 273 ? 17.547 24.406 0.688 1 97.81 273 TYR B CA 1
ATOM 5842 C C . TYR B 1 273 ? 18.922 24.734 0.112 1 97.81 273 TYR B C 1
ATOM 5844 O O . TYR B 1 273 ? 19.516 25.766 0.464 1 97.81 273 TYR B O 1
ATOM 5852 N N . ILE B 1 274 ? 19.438 23.891 -0.751 1 95.94 274 ILE B N 1
ATOM 5853 C CA . ILE B 1 274 ? 20.719 24.156 -1.399 1 95.94 274 ILE B CA 1
ATOM 5854 C C . ILE B 1 274 ? 20.594 25.375 -2.299 1 95.94 274 ILE B C 1
ATOM 5856 O O . ILE B 1 274 ? 21.469 26.25 -2.305 1 95.94 274 ILE B O 1
ATOM 5860 N N . SER B 1 275 ? 19.516 25.484 -3.051 1 94.94 275 SER B N 1
ATOM 5861 C CA . SER B 1 275 ? 19.25 26.609 -3.93 1 94.94 275 SER B CA 1
ATOM 5862 C C . SER B 1 275 ? 19.172 27.922 -3.143 1 94.94 275 SER B C 1
ATOM 5864 O O . SER B 1 275 ? 19.609 28.969 -3.625 1 94.94 275 SER B O 1
ATOM 5866 N N . ALA B 1 276 ? 18.656 27.859 -1.9 1 95.88 276 ALA B N 1
ATOM 5867 C CA . ALA B 1 276 ? 18.516 29.031 -1.037 1 95.88 276 ALA B CA 1
ATOM 5868 C C . ALA B 1 276 ? 19.828 29.344 -0.322 1 95.88 276 ALA B C 1
ATOM 5870 O O . ALA B 1 276 ? 19.938 30.359 0.372 1 95.88 276 ALA B O 1
ATOM 5871 N N . GLY B 1 277 ? 20.844 28.453 -0.453 1 96.31 277 GLY B N 1
ATOM 5872 C CA . GLY B 1 277 ? 22.156 28.672 0.14 1 96.31 277 GLY B CA 1
ATOM 5873 C C . GLY B 1 277 ? 22.25 28.203 1.581 1 96.31 277 GLY B C 1
ATOM 5874 O O . GLY B 1 277 ? 23.203 28.516 2.283 1 96.31 277 GLY B O 1
ATOM 5875 N N . TYR B 1 278 ? 21.234 27.484 2.061 1 97.62 278 TYR B N 1
ATOM 5876 C CA . TYR B 1 278 ? 21.219 27.016 3.441 1 97.62 278 TYR B CA 1
ATOM 5877 C C . TYR B 1 278 ? 22.25 25.906 3.645 1 97.62 278 TYR B C 1
ATOM 5879 O O . TYR B 1 278 ? 22.688 25.656 4.773 1 97.62 278 TYR B O 1
ATOM 5887 N N . PHE B 1 279 ? 22.547 25.219 2.553 1 96.69 279 PHE B N 1
ATOM 5888 C CA . PHE B 1 279 ? 23.625 24.25 2.512 1 96.69 279 PHE B CA 1
ATOM 5889 C C . PHE B 1 279 ? 24.656 24.625 1.454 1 96.69 279 PHE B C 1
ATOM 5891 O O . PHE B 1 279 ? 24.297 25.094 0.367 1 96.69 279 PHE B O 1
ATOM 5898 N N . LYS B 1 280 ? 25.875 24.547 1.856 1 93.44 280 LYS B N 1
ATOM 5899 C CA . LYS B 1 280 ? 26.953 24.438 0.885 1 93.44 280 LYS B CA 1
ATOM 5900 C C . LYS B 1 280 ? 27.297 22.984 0.587 1 93.44 280 LYS B C 1
ATOM 5902 O O . LYS B 1 280 ? 26.828 22.078 1.283 1 93.44 280 LYS B O 1
ATOM 5907 N N . GLN B 1 281 ? 27.891 22.797 -0.563 1 89.94 281 GLN B N 1
ATOM 5908 C CA . GLN B 1 281 ? 28.281 21.438 -0.924 1 89.94 281 GLN B CA 1
ATOM 5909 C C . GLN B 1 281 ? 29.797 21.281 -0.934 1 89.94 281 GLN B C 1
ATOM 5911 O O . GLN B 1 281 ? 30.516 22.156 -1.417 1 89.94 281 GLN B O 1
ATOM 5916 N N . ILE B 1 282 ? 30.219 20.297 -0.353 1 86.38 282 ILE B N 1
ATOM 5917 C CA . ILE B 1 282 ? 31.641 19.984 -0.304 1 86.38 282 ILE B CA 1
ATOM 5918 C C . ILE B 1 282 ? 32.125 19.5 -1.674 1 86.38 282 ILE B C 1
ATOM 5920 O O . ILE B 1 282 ? 31.578 18.531 -2.217 1 86.38 282 ILE B O 1
ATOM 5924 N N . ALA B 1 283 ? 33.062 20.312 -2.193 1 78.69 283 ALA B N 1
ATOM 5925 C CA . ALA B 1 283 ? 33.625 19.969 -3.508 1 78.69 283 ALA B CA 1
ATOM 5926 C C . ALA B 1 283 ? 34.625 18.844 -3.404 1 78.69 283 ALA B C 1
ATOM 5928 O O . ALA B 1 283 ? 35.406 18.781 -2.439 1 78.69 283 ALA B O 1
ATOM 5929 N N . LYS B 1 284 ? 34.562 17.984 -4.238 1 74.75 284 LYS B N 1
ATOM 5930 C CA . LYS B 1 284 ? 35.625 16.984 -4.391 1 74.75 284 LYS B CA 1
ATOM 5931 C C . LYS B 1 284 ? 36.656 17.422 -5.398 1 74.75 284 LYS B C 1
ATOM 5933 O O . LYS B 1 284 ? 36.312 17.922 -6.477 1 74.75 284 LYS B O 1
ATOM 5938 N N . ALA B 1 285 ? 37.938 17.188 -4.969 1 76.06 285 ALA B N 1
ATOM 5939 C CA . ALA B 1 285 ? 39.031 17.578 -5.852 1 76.06 285 ALA B CA 1
ATOM 5940 C C . ALA B 1 285 ? 38.875 16.922 -7.219 1 76.06 285 ALA B C 1
ATOM 5942 O O . ALA B 1 285 ? 38.625 15.719 -7.316 1 76.06 285 ALA B O 1
ATOM 5943 N N . GLY B 1 286 ? 38.938 17.844 -8.32 1 72.19 286 GLY B N 1
ATOM 5944 C CA . GLY B 1 286 ? 38.875 17.312 -9.672 1 72.19 286 GLY B CA 1
ATOM 5945 C C . GLY B 1 286 ? 37.469 17.25 -10.234 1 72.19 286 GLY B C 1
ATOM 5946 O O . GLY B 1 286 ? 37.281 17 -11.43 1 72.19 286 GLY B O 1
ATOM 5947 N N . GLU B 1 287 ? 36.5 17.438 -9.328 1 72.62 287 GLU B N 1
ATOM 5948 C CA . GLU B 1 287 ? 35.125 17.359 -9.805 1 72.62 287 GLU B CA 1
ATOM 5949 C C . GLU B 1 287 ? 34.719 18.641 -10.539 1 72.62 287 GLU B C 1
ATOM 5951 O O . GLU B 1 287 ? 35.031 19.75 -10.102 1 72.62 287 GLU B O 1
ATOM 5956 N N . VAL B 1 288 ? 34.312 18.406 -11.883 1 62.34 288 VAL B N 1
ATOM 5957 C CA . VAL B 1 288 ? 33.812 19.516 -12.672 1 62.34 288 VAL B CA 1
ATOM 5958 C C . VAL B 1 288 ? 32.344 19.75 -12.352 1 62.34 288 VAL B C 1
ATOM 5960 O O . VAL B 1 288 ? 31.516 18.844 -12.484 1 62.34 288 VAL B O 1
ATOM 5963 N N . GLY B 1 289 ? 31.953 20.781 -11.727 1 63.91 289 GLY B N 1
ATOM 5964 C CA . GLY B 1 289 ? 30.578 21.125 -11.461 1 63.91 289 GLY B CA 1
ATOM 5965 C C . GLY B 1 289 ? 29.812 21.562 -12.703 1 63.91 289 GLY B C 1
ATOM 5966 O O . GLY B 1 289 ? 29.266 20.734 -13.422 1 63.91 289 GLY B O 1
ATOM 5967 N N . SER B 1 290 ? 29.953 22.828 -12.961 1 67.38 290 SER B N 1
ATOM 5968 C CA . SER B 1 290 ? 29.406 23.359 -14.203 1 67.38 290 SER B CA 1
ATOM 5969 C C . SER B 1 290 ? 30.484 23.484 -15.273 1 67.38 290 SER B C 1
ATOM 5971 O O . SER B 1 290 ? 31.625 23.844 -14.969 1 67.38 290 SER B O 1
ATOM 5973 N N . SER B 1 291 ? 30.234 23.094 -16.484 1 64.88 291 SER B N 1
ATOM 5974 C CA . SER B 1 291 ? 31.172 23.125 -17.609 1 64.88 291 SER B CA 1
ATOM 5975 C C . SER B 1 291 ? 31.625 24.547 -17.906 1 64.88 291 SER B C 1
ATOM 5977 O O . SER B 1 291 ? 32.75 24.766 -18.375 1 64.88 291 SER B O 1
ATOM 5979 N N . THR B 1 292 ? 30.672 25.484 -17.594 1 66.19 292 THR B N 1
ATOM 5980 C CA . THR B 1 292 ? 30.984 26.859 -17.984 1 66.19 292 THR B CA 1
ATOM 5981 C C . THR B 1 292 ? 31.281 27.719 -16.766 1 66.19 292 THR B C 1
ATOM 5983 O O . THR B 1 292 ? 31.906 28.781 -16.875 1 66.19 292 THR B O 1
ATOM 5986 N N . MET B 1 293 ? 30.859 27.125 -15.555 1 74.12 293 MET B N 1
ATOM 5987 C CA . MET B 1 293 ? 31.016 27.891 -14.312 1 74.12 293 MET B CA 1
ATOM 5988 C C . MET B 1 293 ? 31.719 27.047 -13.25 1 74.12 293 MET B C 1
ATOM 5990 O O . MET B 1 293 ? 31.078 26.438 -12.398 1 74.12 293 MET B O 1
ATOM 5994 N N . PRO B 1 294 ? 33 27.141 -13.133 1 70.75 294 PRO B N 1
ATOM 5995 C CA . PRO B 1 294 ? 33.781 26.234 -12.312 1 70.75 294 PRO B CA 1
ATOM 5996 C C . PRO B 1 294 ? 33.438 26.297 -10.828 1 70.75 294 PRO B C 1
ATOM 5998 O O . PRO B 1 294 ? 33.594 25.328 -10.102 1 70.75 294 PRO B O 1
ATOM 6001 N N . HIS B 1 295 ? 32.812 27.344 -10.312 1 75.88 295 HIS B N 1
ATOM 6002 C CA . HIS B 1 295 ? 32.531 27.484 -8.891 1 75.88 295 HIS B CA 1
ATOM 6003 C C . HIS B 1 295 ? 31.172 26.891 -8.539 1 75.88 295 HIS B C 1
ATOM 6005 O O . HIS B 1 295 ? 30.859 26.703 -7.359 1 75.88 295 HIS B O 1
ATOM 6011 N N . LYS B 1 296 ? 30.438 26.594 -9.641 1 84.25 296 LYS B N 1
ATOM 6012 C CA . LYS B 1 296 ? 29.078 26.125 -9.414 1 84.25 296 LYS B CA 1
ATOM 6013 C C . LYS B 1 296 ? 29.062 24.625 -9.109 1 84.25 296 LYS B C 1
ATOM 6015 O O . LYS B 1 296 ? 29.547 23.812 -9.898 1 84.25 296 LYS B O 1
ATOM 6020 N N . ILE B 1 297 ? 28.625 24.234 -7.895 1 85.5 297 ILE B N 1
ATOM 6021 C CA . ILE B 1 297 ? 28.422 22.828 -7.527 1 85.5 297 ILE B CA 1
ATOM 6022 C C . ILE B 1 297 ? 26.922 22.531 -7.461 1 85.5 297 ILE B C 1
ATOM 6024 O O . ILE B 1 297 ? 26.219 23.062 -6.609 1 85.5 297 ILE B O 1
ATOM 6028 N N . ASN B 1 298 ? 26.422 21.719 -8.352 1 87.56 298 ASN B N 1
ATOM 6029 C CA . ASN B 1 298 ? 25 21.406 -8.484 1 87.56 298 ASN B CA 1
ATOM 6030 C C . ASN B 1 298 ? 24.609 20.234 -7.59 1 87.56 298 ASN B C 1
ATOM 6032 O O . ASN B 1 298 ? 25.406 19.312 -7.379 1 87.56 298 ASN B O 1
ATOM 6036 N N . PRO B 1 299 ? 23.438 20.281 -7 1 93.62 299 PRO B N 1
ATOM 6037 C CA . PRO B 1 299 ? 22.969 19.156 -6.191 1 93.62 299 PRO B CA 1
ATOM 6038 C C . PRO B 1 299 ? 22.484 17.984 -7.043 1 93.62 299 PRO B C 1
ATOM 6040 O O . PRO B 1 299 ? 21.375 17.484 -6.848 1 93.62 299 PRO B O 1
ATOM 6043 N N . ILE B 1 300 ? 23.344 17.453 -7.859 1 90.88 300 ILE B N 1
ATOM 6044 C CA . ILE B 1 300 ? 23 16.5 -8.906 1 90.88 300 ILE B CA 1
ATOM 6045 C C . ILE B 1 300 ? 22.531 15.188 -8.266 1 90.88 300 ILE B C 1
ATOM 6047 O O . ILE B 1 300 ? 21.719 14.461 -8.844 1 90.88 300 ILE B O 1
ATOM 6051 N N . ASN B 1 301 ? 23.078 14.859 -7.09 1 95.5 301 ASN B N 1
ATOM 6052 C CA . ASN B 1 301 ? 22.703 13.602 -6.441 1 95.5 301 ASN B CA 1
ATOM 6053 C C . ASN B 1 301 ? 21.219 13.578 -6.094 1 95.5 301 ASN B C 1
ATOM 6055 O O . ASN B 1 301 ? 20.547 12.578 -6.32 1 95.5 301 ASN B O 1
ATOM 6059 N N . PHE B 1 302 ? 20.672 14.672 -5.566 1 96.94 302 PHE B N 1
ATOM 6060 C CA . PHE B 1 302 ? 19.25 14.742 -5.227 1 96.94 302 PHE B CA 1
ATOM 6061 C C . PHE B 1 302 ? 18.406 14.766 -6.488 1 96.94 302 PHE B C 1
ATOM 6063 O O . PHE B 1 302 ? 17.312 14.188 -6.516 1 96.94 302 PHE B O 1
ATOM 6070 N N . GLU B 1 303 ? 18.906 15.406 -7.57 1 94.81 303 GLU B N 1
ATOM 6071 C CA . GLU B 1 303 ? 18.203 15.398 -8.852 1 94.81 303 GLU B CA 1
ATOM 6072 C C . GLU B 1 303 ? 18.156 13.992 -9.445 1 94.81 303 GLU B C 1
ATOM 6074 O O . GLU B 1 303 ? 17.125 13.57 -9.969 1 94.81 303 GLU B O 1
ATOM 6079 N N . ASN B 1 304 ? 19.297 13.352 -9.359 1 95.12 304 ASN B N 1
ATOM 6080 C CA . ASN B 1 304 ? 19.375 11.977 -9.844 1 95.12 304 ASN B CA 1
ATOM 6081 C C . ASN B 1 304 ? 18.438 11.055 -9.086 1 95.12 304 ASN B C 1
ATOM 6083 O O . ASN B 1 304 ? 17.734 10.234 -9.688 1 95.12 304 ASN B O 1
ATOM 6087 N N . SER B 1 305 ? 18.406 11.148 -7.781 1 97.88 305 SER B N 1
ATOM 6088 C CA . SER B 1 305 ? 17.516 10.367 -6.941 1 97.88 305 SER B CA 1
ATOM 6089 C C . SER B 1 305 ? 16.047 10.602 -7.328 1 97.88 305 SER B C 1
ATOM 6091 O O . SER B 1 305 ? 15.312 9.648 -7.574 1 97.88 305 SER B O 1
ATOM 6093 N N . GLU B 1 306 ? 15.656 11.859 -7.426 1 96.44 306 GLU B N 1
ATOM 6094 C CA . GLU B 1 306 ? 14.281 12.203 -7.773 1 96.44 306 GLU B CA 1
ATOM 6095 C C . GLU B 1 306 ? 13.875 11.562 -9.102 1 96.44 306 GLU B C 1
ATOM 6097 O O . GLU B 1 306 ? 12.789 11.008 -9.219 1 96.44 306 GLU B O 1
ATOM 6102 N N . GLY B 1 307 ? 14.781 11.719 -10.148 1 95.62 307 GLY B N 1
ATOM 6103 C CA . GLY B 1 307 ? 14.492 11.125 -11.445 1 95.62 307 GLY B CA 1
ATOM 6104 C C . GLY B 1 307 ? 14.32 9.625 -11.383 1 95.62 307 GLY B C 1
ATOM 6105 O O . GLY B 1 307 ? 13.367 9.078 -11.953 1 95.62 307 GLY B O 1
ATOM 6106 N N . ASN B 1 308 ? 15.188 8.961 -10.695 1 96.75 308 ASN B N 1
ATOM 6107 C CA . ASN B 1 308 ? 15.133 7.504 -10.602 1 96.75 308 ASN B CA 1
ATOM 6108 C C . ASN B 1 308 ? 13.938 7.039 -9.773 1 96.75 308 ASN B C 1
ATOM 6110 O O . ASN B 1 308 ? 13.367 5.984 -10.055 1 96.75 308 ASN B O 1
ATOM 6114 N N . LEU B 1 309 ? 13.578 7.781 -8.719 1 98.31 309 LEU B N 1
ATOM 6115 C CA . LEU B 1 309 ? 12.383 7.445 -7.957 1 98.31 309 LEU B CA 1
ATOM 6116 C C . LEU B 1 309 ? 11.133 7.516 -8.836 1 98.31 309 LEU B C 1
ATOM 6118 O O . LEU B 1 309 ? 10.227 6.695 -8.695 1 98.31 309 LEU B O 1
ATOM 6122 N N . SER B 1 310 ? 11.117 8.484 -9.727 1 95.06 310 SER B N 1
ATOM 6123 C CA . SER B 1 310 ? 9.984 8.594 -10.648 1 95.06 310 SER B CA 1
ATOM 6124 C C . SER B 1 310 ? 9.867 7.359 -11.531 1 95.06 310 SER B C 1
ATOM 6126 O O . SER B 1 310 ? 8.781 6.816 -11.711 1 95.06 310 SER B O 1
ATOM 6128 N N . VAL B 1 311 ? 10.992 6.91 -12.148 1 92.94 311 VAL B N 1
ATOM 6129 C CA . VAL B 1 311 ? 11 5.727 -12.992 1 92.94 311 VAL B CA 1
ATOM 6130 C C . VAL B 1 311 ? 10.617 4.496 -12.172 1 92.94 311 VAL B C 1
ATOM 6132 O O . VAL B 1 311 ? 9.789 3.691 -12.602 1 92.94 311 VAL B O 1
ATOM 6135 N N . SER B 1 312 ? 11.203 4.344 -11.008 1 97.5 312 SER B N 1
ATOM 6136 C CA . SER B 1 312 ? 10.914 3.219 -10.125 1 97.5 312 SER B CA 1
ATOM 6137 C C . SER B 1 312 ? 9.43 3.15 -9.789 1 97.5 312 SER B C 1
ATOM 6139 O O . SER B 1 312 ? 8.797 2.104 -9.945 1 97.5 312 SER B O 1
ATOM 6141 N N . ASN B 1 313 ? 8.844 4.293 -9.266 1 97.62 313 ASN B N 1
ATOM 6142 C CA . ASN B 1 313 ? 7.438 4.332 -8.891 1 97.62 313 ASN B CA 1
ATOM 6143 C C . ASN B 1 313 ? 6.531 3.947 -10.055 1 97.6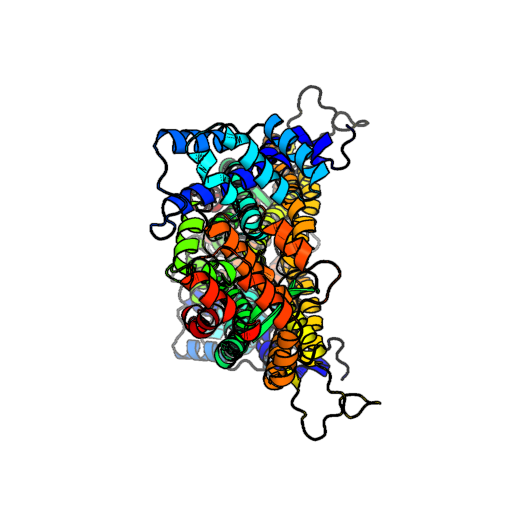2 313 ASN B C 1
ATOM 6145 O O . ASN B 1 313 ? 5.555 3.223 -9.875 1 97.62 313 ASN B O 1
ATOM 6149 N N . GLY B 1 314 ? 6.832 4.465 -11.25 1 94.31 314 GLY B N 1
ATOM 6150 C CA . GLY B 1 314 ? 6.047 4.082 -12.414 1 94.31 314 GLY B CA 1
ATOM 6151 C C . GLY B 1 314 ? 6.023 2.584 -12.648 1 94.31 314 GLY B C 1
ATOM 6152 O O . GLY B 1 314 ? 4.961 2 -12.875 1 94.31 314 GLY B O 1
ATOM 6153 N N . LEU B 1 315 ? 7.156 1.98 -12.586 1 93.88 315 LEU B N 1
ATOM 6154 C CA . LEU B 1 315 ? 7.273 0.549 -12.844 1 93.88 315 LEU B CA 1
ATOM 6155 C C . LEU B 1 315 ? 6.645 -0.262 -11.719 1 93.88 315 LEU B C 1
ATOM 6157 O O . LEU B 1 315 ? 5.902 -1.214 -11.969 1 93.88 315 LEU B O 1
ATOM 6161 N N . LEU B 1 316 ? 6.965 0.089 -10.477 1 97.5 316 LEU B N 1
ATOM 6162 C CA . LEU B 1 316 ? 6.445 -0.663 -9.344 1 97.5 316 LEU B CA 1
ATOM 6163 C C . LEU B 1 316 ? 4.926 -0.556 -9.266 1 97.5 316 LEU B C 1
ATOM 6165 O O . LEU B 1 316 ? 4.25 -1.527 -8.93 1 97.5 316 LEU B O 1
ATOM 6169 N N . CYS B 1 317 ? 4.32 0.616 -9.516 1 95.56 317 CYS B N 1
ATOM 6170 C CA . CYS B 1 317 ? 2.871 0.776 -9.57 1 95.56 317 CYS B CA 1
ATOM 6171 C C . CYS B 1 317 ? 2.264 -0.093 -10.664 1 95.56 317 CYS B C 1
ATOM 6173 O O . CYS B 1 317 ? 1.229 -0.729 -10.453 1 95.56 317 CYS B O 1
ATOM 6175 N N . THR B 1 318 ? 2.938 -0.097 -11.836 1 94 318 THR B N 1
ATOM 6176 C CA . THR B 1 318 ? 2.459 -0.924 -12.938 1 94 318 THR B CA 1
ATOM 6177 C C . THR B 1 318 ? 2.424 -2.396 -12.539 1 94 318 THR B C 1
ATOM 6179 O O . THR B 1 318 ? 1.435 -3.09 -12.781 1 94 318 THR B O 1
ATOM 6182 N N . LEU B 1 319 ? 3.479 -2.844 -11.93 1 95.69 319 LEU B N 1
ATOM 6183 C CA . LEU B 1 319 ? 3.543 -4.23 -11.484 1 95.69 319 LEU B CA 1
ATOM 6184 C C . LEU B 1 319 ? 2.463 -4.516 -10.445 1 95.69 319 LEU B C 1
ATOM 6186 O O . LEU B 1 319 ? 1.785 -5.543 -10.516 1 95.69 319 LEU B O 1
ATOM 6190 N N . SER B 1 320 ? 2.26 -3.588 -9.453 1 96.12 320 SER B N 1
ATOM 6191 C CA . SER B 1 320 ? 1.294 -3.756 -8.367 1 96.12 320 SER B CA 1
ATOM 6192 C C . SER B 1 320 ? -0.129 -3.848 -8.906 1 96.12 320 SER B C 1
ATOM 6194 O O . SER B 1 320 ? -0.973 -4.539 -8.336 1 96.12 320 SER B O 1
ATOM 6196 N N . MET B 1 321 ? -0.443 -3.219 -9.984 1 94 321 MET B N 1
ATOM 6197 C CA . MET B 1 321 ? -1.794 -3.172 -10.531 1 94 321 MET B CA 1
ATOM 6198 C C . MET B 1 321 ? -2.037 -4.344 -11.477 1 94 321 MET B C 1
ATOM 6200 O O . MET B 1 321 ? -3.141 -4.887 -11.531 1 94 321 MET B O 1
ATOM 6204 N N . LYS B 1 322 ? -1.042 -4.754 -12.188 1 94.44 322 LYS B N 1
ATOM 6205 C CA . LYS B 1 322 ? -1.196 -5.738 -13.25 1 94.44 322 LYS B CA 1
ATOM 6206 C C . LYS B 1 322 ? -1.137 -7.16 -12.695 1 94.44 322 LYS B C 1
ATOM 6208 O O . LYS B 1 322 ? -1.89 -8.031 -13.133 1 94.44 322 LYS B O 1
ATOM 6213 N N . LEU B 1 323 ? -0.262 -7.398 -11.766 1 96.25 323 LEU B N 1
ATOM 6214 C CA . LEU B 1 323 ? 0.096 -8.766 -11.398 1 96.25 323 LEU B CA 1
ATOM 6215 C C . LEU B 1 323 ? -1.084 -9.477 -10.75 1 96.25 323 LEU B C 1
ATOM 6217 O O . LEU B 1 323 ? -1.324 -10.656 -11.016 1 96.25 323 LEU B O 1
ATOM 6221 N N . PRO B 1 324 ? -1.946 -8.742 -9.945 1 96.75 324 PRO B N 1
ATOM 6222 C CA . PRO B 1 324 ? -3.035 -9.469 -9.281 1 96.75 324 PRO B CA 1
ATOM 6223 C C . PRO B 1 324 ? -4.172 -9.82 -10.234 1 96.75 324 PRO B C 1
ATOM 6225 O O . PRO B 1 324 ? -5.129 -10.492 -9.836 1 96.75 324 PRO B O 1
ATOM 6228 N N . ILE B 1 325 ? -4.156 -9.422 -11.461 1 95.19 325 ILE B N 1
ATOM 6229 C CA . ILE B 1 325 ? -5.215 -9.695 -12.43 1 95.19 325 ILE B CA 1
ATOM 6230 C C . ILE B 1 325 ? -4.727 -10.711 -13.453 1 95.19 325 ILE B C 1
ATOM 6232 O O . ILE B 1 325 ? -3.65 -10.547 -14.039 1 95.19 325 ILE B O 1
ATOM 6236 N N . SER B 1 326 ? -5.41 -11.766 -13.625 1 94.06 326 SER B N 1
ATOM 6237 C CA . SER B 1 326 ? -5.176 -12.742 -14.688 1 94.06 326 SER B CA 1
ATOM 6238 C C . SER B 1 326 ? -6.48 -13.148 -15.359 1 94.06 326 SER B C 1
ATOM 6240 O O . SER B 1 326 ? -7.562 -12.758 -14.922 1 94.06 326 SER B O 1
ATOM 6242 N N . ARG B 1 327 ? -6.41 -13.812 -16.516 1 91.19 327 ARG B N 1
ATOM 6243 C CA . ARG B 1 327 ? -7.59 -14.344 -17.188 1 91.19 327 ARG B CA 1
ATOM 6244 C C . ARG B 1 327 ? -7.902 -15.758 -16.719 1 91.19 327 ARG B C 1
ATOM 6246 O O . ARG B 1 327 ? -7.168 -16.703 -17.031 1 91.19 327 ARG B O 1
ATOM 6253 N N . LEU B 1 328 ? -9.094 -15.914 -15.938 1 95.81 328 LEU B N 1
ATOM 6254 C CA . LEU B 1 328 ? -9.547 -17.203 -15.422 1 95.81 328 LEU B CA 1
ATOM 6255 C C . LEU B 1 328 ? -8.453 -17.875 -14.602 1 95.81 328 LEU B C 1
ATOM 6257 O O . LEU B 1 328 ? -7.973 -17.312 -13.609 1 95.81 328 LEU B O 1
ATOM 6261 N N . GLN B 1 329 ? -8.055 -19.078 -14.914 1 94.19 329 GLN B N 1
ATOM 6262 C CA . GLN B 1 329 ? -7.082 -19.781 -14.086 1 94.19 329 GLN B CA 1
ATOM 6263 C C . GLN B 1 329 ? -5.664 -19.297 -14.375 1 94.19 329 GLN B C 1
ATOM 6265 O O . GLN B 1 329 ? -4.746 -19.547 -13.594 1 94.19 329 GLN B O 1
ATOM 6270 N N . ARG B 1 330 ? -5.387 -18.703 -15.602 1 92.12 330 ARG B N 1
ATOM 6271 C CA . ARG B 1 330 ? -4.18 -17.906 -15.812 1 92.12 330 ARG B CA 1
ATOM 6272 C C . ARG B 1 330 ? -4.004 -17.547 -17.281 1 92.12 330 ARG B C 1
ATOM 6274 O O . ARG B 1 330 ? -4.535 -18.234 -18.156 1 92.12 330 ARG B O 1
ATOM 6281 N N . ASP B 1 331 ? -3.336 -16.469 -17.578 1 88.69 331 ASP B N 1
ATOM 6282 C CA . ASP B 1 331 ? -2.604 -16.219 -18.812 1 88.69 331 ASP B CA 1
ATOM 6283 C C . ASP B 1 331 ? -1.126 -15.961 -18.531 1 88.69 331 ASP B C 1
ATOM 6285 O O . ASP B 1 331 ? -0.63 -16.266 -17.453 1 88.69 331 ASP B O 1
ATOM 6289 N N . LEU B 1 332 ? -0.462 -15.492 -19.609 1 89.94 332 LEU B N 1
ATOM 6290 C CA . LEU B 1 332 ? 0.989 -15.43 -19.469 1 89.94 332 LEU B CA 1
ATOM 6291 C C . LEU B 1 332 ? 1.456 -14 -19.219 1 89.94 332 LEU B C 1
ATOM 6293 O O . LEU B 1 332 ? 2.654 -13.719 -19.297 1 89.94 332 LEU B O 1
ATOM 6297 N N . THR B 1 333 ? 0.529 -13.039 -18.938 1 91.88 333 THR B N 1
ATOM 6298 C CA . THR B 1 333 ? 0.914 -11.641 -18.781 1 91.88 333 THR B CA 1
ATOM 6299 C C . THR B 1 333 ? 1.709 -11.438 -17.5 1 91.88 333 THR B C 1
ATOM 6301 O O . THR B 1 333 ? 2.588 -10.57 -17.438 1 91.88 333 THR B O 1
ATOM 6304 N N . ASP B 1 334 ? 1.363 -12.227 -16.484 1 93.06 334 ASP B N 1
ATOM 6305 C CA . ASP B 1 334 ? 2.133 -12.07 -15.25 1 93.06 334 ASP B CA 1
ATOM 6306 C C . ASP B 1 334 ? 3.596 -12.461 -15.469 1 93.06 334 ASP B C 1
ATOM 6308 O O . ASP B 1 334 ? 4.5 -11.75 -15.031 1 93.06 334 ASP B O 1
ATOM 6312 N N . SER B 1 335 ? 3.865 -13.547 -16.203 1 91.19 335 SER B N 1
ATOM 6313 C CA . SER B 1 335 ? 5.234 -13.961 -16.5 1 91.19 335 SER B CA 1
ATOM 6314 C C . SER B 1 335 ? 5.992 -12.859 -17.234 1 91.19 335 SER B C 1
ATOM 6316 O O . SER B 1 335 ? 7.168 -12.617 -16.953 1 91.19 335 SER B O 1
ATOM 6318 N N . THR B 1 336 ? 5.316 -12.203 -18.141 1 88.56 336 THR B N 1
ATOM 6319 C CA . THR B 1 336 ? 5.93 -11.125 -18.906 1 88.56 336 THR B CA 1
ATOM 6320 C C . THR B 1 336 ? 6.387 -10 -17.984 1 88.56 336 THR B C 1
ATOM 6322 O O . THR B 1 336 ? 7.508 -9.5 -18.109 1 88.56 336 THR B O 1
ATOM 6325 N N . VAL B 1 337 ? 5.598 -9.711 -17.047 1 93 337 VAL B N 1
ATOM 6326 C CA . VAL B 1 337 ? 5.867 -8.492 -16.297 1 93 337 VAL B CA 1
ATOM 6327 C C . VAL B 1 337 ? 6.738 -8.812 -15.078 1 93 337 VAL B C 1
ATOM 6329 O O . VAL B 1 337 ? 7.527 -7.98 -14.633 1 93 337 VAL B O 1
ATOM 6332 N N . LEU B 1 338 ? 6.668 -10.094 -14.586 1 95.19 338 LEU B N 1
ATOM 6333 C CA . LEU B 1 338 ? 7.457 -10.508 -13.43 1 95.19 338 LEU B CA 1
ATOM 6334 C C . LEU B 1 338 ? 8.945 -10.383 -13.719 1 95.19 338 LEU B C 1
ATOM 6336 O O . LEU B 1 338 ? 9.758 -10.258 -12.797 1 95.19 338 LEU B O 1
ATOM 6340 N N . ARG B 1 339 ? 9.32 -10.383 -14.922 1 91.75 339 ARG B N 1
ATOM 6341 C CA . ARG B 1 339 ? 10.719 -10.289 -15.305 1 91.75 339 ARG B CA 1
ATOM 6342 C C . ARG B 1 339 ? 11.289 -8.906 -14.992 1 91.75 339 ARG B C 1
ATOM 6344 O O . ARG B 1 339 ? 12.5 -8.703 -15.031 1 91.75 339 ARG B O 1
ATOM 6351 N N . ASN B 1 340 ? 10.469 -7.957 -14.555 1 94.38 340 ASN B N 1
ATOM 6352 C CA . ASN B 1 340 ? 10.883 -6.574 -14.352 1 94.38 340 ASN B CA 1
ATOM 6353 C C . ASN B 1 340 ? 10.945 -6.219 -12.867 1 94.38 340 ASN B C 1
ATOM 6355 O O . ASN B 1 340 ? 11.094 -5.047 -12.508 1 94.38 340 ASN B O 1
ATOM 6359 N N . LEU B 1 341 ? 10.828 -7.227 -11.945 1 96.38 341 LEU B N 1
ATOM 6360 C CA . LEU B 1 341 ? 10.875 -6.965 -10.516 1 96.38 341 LEU B CA 1
ATOM 6361 C C . LEU B 1 341 ? 12.156 -6.227 -10.141 1 96.38 341 LEU B C 1
ATOM 6363 O O . LEU B 1 341 ? 12.109 -5.199 -9.461 1 96.38 341 LEU B O 1
ATOM 6367 N N . GLY B 1 342 ? 13.25 -6.758 -10.664 1 96.31 342 GLY B N 1
ATOM 6368 C CA . GLY B 1 342 ? 14.555 -6.195 -10.328 1 96.31 342 GLY B CA 1
ATOM 6369 C C . GLY B 1 342 ? 14.773 -4.812 -10.914 1 96.31 342 GLY B C 1
ATOM 6370 O O . GLY B 1 342 ? 15.516 -4.008 -10.352 1 96.31 342 GLY B O 1
ATOM 6371 N N . VAL B 1 343 ? 14.109 -4.473 -12.047 1 95 343 VAL B N 1
ATOM 6372 C CA . VAL B 1 343 ? 14.289 -3.18 -12.695 1 95 343 VAL B CA 1
ATOM 6373 C C . VAL B 1 343 ? 13.688 -2.076 -11.828 1 95 343 VAL B C 1
ATOM 6375 O O . VAL B 1 343 ? 14.328 -1.045 -11.594 1 95 343 VAL B O 1
ATOM 6378 N N . GLY B 1 344 ? 12.469 -2.326 -11.32 1 96.62 344 GLY B N 1
ATOM 6379 C CA . GLY B 1 344 ? 11.859 -1.36 -10.414 1 96.62 344 GLY B CA 1
ATOM 6380 C C . GLY B 1 344 ? 12.656 -1.15 -9.141 1 96.62 344 GLY B C 1
ATOM 6381 O O . GLY B 1 344 ? 12.891 -0.012 -8.734 1 96.62 344 GLY B O 1
ATOM 6382 N N . LEU B 1 345 ? 13.109 -2.268 -8.539 1 98.12 345 LEU B N 1
ATOM 6383 C CA . LEU B 1 345 ? 13.906 -2.199 -7.316 1 98.12 345 LEU B CA 1
ATOM 6384 C C . LEU B 1 345 ? 15.273 -1.581 -7.59 1 98.12 345 LEU B C 1
ATOM 6386 O O . LEU B 1 345 ? 15.82 -0.873 -6.738 1 98.12 345 LEU B O 1
ATOM 6390 N N . GLY B 1 346 ? 15.797 -1.864 -8.781 1 98.19 346 GLY B N 1
ATOM 6391 C CA . GLY B 1 346 ? 17.094 -1.326 -9.148 1 98.19 346 GLY B CA 1
ATOM 6392 C C . GLY B 1 346 ? 17.125 0.19 -9.203 1 98.19 346 GLY B C 1
ATOM 6393 O O . GLY B 1 346 ? 18.062 0.818 -8.695 1 98.19 346 GLY B O 1
ATOM 6394 N N . HIS B 1 347 ? 16.094 0.812 -9.82 1 98.12 347 HIS B N 1
ATOM 6395 C CA . HIS B 1 347 ? 16 2.268 -9.859 1 98.12 347 HIS B CA 1
ATOM 6396 C C . HIS B 1 347 ? 15.828 2.852 -8.461 1 98.12 347 HIS B C 1
ATOM 6398 O O . HIS B 1 347 ? 16.359 3.928 -8.164 1 98.12 347 HIS B O 1
ATOM 6404 N N . SER B 1 348 ? 15.109 2.188 -7.586 1 98.56 348 SER B N 1
ATOM 6405 C CA . SER B 1 348 ? 15.008 2.611 -6.191 1 98.56 348 SER B CA 1
ATOM 6406 C C . SER B 1 348 ? 16.359 2.559 -5.5 1 98.56 348 SER B C 1
ATOM 6408 O O . SER B 1 348 ? 16.75 3.508 -4.816 1 98.56 348 SER B O 1
ATOM 6410 N N . LEU B 1 349 ? 17.047 1.396 -5.656 1 98.5 349 LEU B N 1
ATOM 6411 C CA . LEU B 1 349 ? 18.344 1.224 -5.035 1 98.5 349 LEU B CA 1
ATOM 6412 C C . LEU B 1 349 ? 19.312 2.33 -5.469 1 98.5 349 LEU B C 1
ATOM 6414 O O . LEU B 1 349 ? 20.016 2.904 -4.637 1 98.5 349 LEU B O 1
ATOM 6418 N N . LEU B 1 350 ? 19.328 2.625 -6.77 1 97.62 350 LEU B N 1
ATOM 6419 C CA . LEU B 1 350 ? 20.156 3.689 -7.312 1 97.62 350 LEU B CA 1
ATOM 6420 C C . LEU B 1 350 ? 19.812 5.031 -6.672 1 97.62 350 LEU B C 1
ATOM 6422 O O . LEU B 1 350 ? 20.719 5.801 -6.312 1 97.62 350 LEU B O 1
ATOM 6426 N N . ALA B 1 351 ? 18.547 5.344 -6.523 1 98.62 351 ALA B N 1
ATOM 6427 C CA . ALA B 1 351 ? 18.078 6.602 -5.938 1 98.62 351 ALA B CA 1
ATOM 6428 C C . ALA B 1 351 ? 18.5 6.715 -4.477 1 98.62 351 ALA B C 1
ATOM 6430 O O . ALA B 1 351 ? 18.938 7.781 -4.035 1 98.62 351 ALA B O 1
ATOM 6431 N N . TYR B 1 352 ? 18.375 5.586 -3.67 1 98.81 352 TYR B N 1
ATOM 6432 C CA . TYR B 1 352 ? 18.766 5.586 -2.266 1 98.81 352 TYR B CA 1
ATOM 6433 C C . TYR B 1 352 ? 20.25 5.906 -2.117 1 98.81 352 TYR B C 1
ATOM 6435 O O . TYR B 1 352 ? 20.641 6.727 -1.28 1 98.81 352 TYR B O 1
ATOM 6443 N N . LYS B 1 353 ? 21.016 5.27 -2.934 1 98.19 353 LYS B N 1
ATOM 6444 C CA . LYS B 1 353 ? 22.453 5.5 -2.887 1 98.19 353 LYS B CA 1
ATOM 6445 C C . LYS B 1 353 ? 22.797 6.926 -3.309 1 98.19 353 LYS B C 1
ATOM 6447 O O . LYS B 1 353 ? 23.719 7.539 -2.758 1 98.19 353 LYS B O 1
ATOM 6452 N N . ALA B 1 354 ? 22.094 7.449 -4.312 1 97.69 354 ALA B N 1
ATOM 6453 C CA . ALA B 1 354 ? 22.297 8.828 -4.742 1 97.69 354 ALA B CA 1
ATOM 6454 C C . ALA B 1 354 ? 21.969 9.805 -3.619 1 97.69 354 ALA B C 1
ATOM 6456 O O . ALA B 1 354 ? 22.703 10.766 -3.387 1 97.69 354 ALA B O 1
ATOM 6457 N N . THR B 1 355 ? 20.844 9.602 -2.947 1 98.5 355 THR B N 1
ATOM 6458 C CA . THR B 1 355 ? 20.469 10.445 -1.817 1 98.5 355 THR B CA 1
ATOM 6459 C C . THR B 1 355 ? 21.562 10.422 -0.745 1 98.5 355 THR B C 1
ATOM 6461 O O . THR B 1 355 ? 21.922 11.469 -0.207 1 98.5 355 THR B O 1
ATOM 6464 N N . MET B 1 356 ? 22.094 9.219 -0.446 1 97.94 356 MET B N 1
ATOM 6465 C CA . MET B 1 356 ? 23.141 9.07 0.546 1 97.94 356 MET B CA 1
ATOM 6466 C C . MET B 1 356 ? 24.375 9.875 0.152 1 97.94 356 MET B C 1
ATOM 6468 O O . MET B 1 356 ? 24.984 10.547 0.992 1 97.94 356 MET B O 1
ATOM 6472 N N . GLN B 1 357 ? 24.734 9.797 -1.067 1 96.44 357 GLN B N 1
ATOM 6473 C CA . GLN B 1 357 ? 25.875 10.562 -1.553 1 96.44 357 GLN B CA 1
ATOM 6474 C C . GLN B 1 357 ? 25.625 12.062 -1.438 1 96.44 357 GLN B C 1
ATOM 6476 O O . GLN B 1 357 ? 26.531 12.828 -1.095 1 96.44 357 GLN B O 1
ATOM 6481 N N . GLY B 1 358 ? 24.422 12.484 -1.783 1 97.12 358 GLY B N 1
ATOM 6482 C CA . GLY B 1 358 ? 24.062 13.883 -1.625 1 97.12 358 GLY B CA 1
ATOM 6483 C C . GLY B 1 358 ? 24.188 14.367 -0.194 1 97.12 358 GLY B C 1
ATOM 6484 O O . GLY B 1 358 ? 24.719 15.453 0.053 1 97.12 358 GLY B O 1
ATOM 6485 N N . ILE B 1 359 ? 23.688 13.555 0.755 1 98.19 359 ILE B N 1
ATOM 6486 C CA . ILE B 1 359 ? 23.719 13.922 2.168 1 98.19 359 ILE B CA 1
ATOM 6487 C C . ILE B 1 359 ? 25.172 14.07 2.635 1 98.19 359 ILE B C 1
ATOM 6489 O O . ILE B 1 359 ? 25.5 15.008 3.369 1 98.19 359 ILE B O 1
ATOM 6493 N N . LYS B 1 360 ? 26.094 13.227 2.18 1 96.19 360 LYS B N 1
ATOM 6494 C CA . LYS B 1 360 ? 27.484 13.227 2.586 1 96.19 360 LYS B CA 1
ATOM 6495 C C . LYS B 1 360 ? 28.188 14.508 2.145 1 96.19 360 LYS B C 1
ATOM 6497 O O . LYS B 1 360 ? 29.188 14.906 2.738 1 96.19 360 LYS B O 1
ATOM 6502 N N . LYS B 1 361 ? 27.656 15.195 1.171 1 95.19 361 LYS B N 1
ATOM 6503 C CA . LYS B 1 361 ? 28.297 16.375 0.598 1 95.19 361 LYS B CA 1
ATOM 6504 C C . LYS B 1 361 ? 27.75 17.656 1.225 1 95.19 361 LYS B C 1
ATOM 6506 O O . LYS B 1 361 ? 28.188 18.75 0.873 1 95.19 361 LYS B O 1
ATOM 6511 N N . LEU B 1 362 ? 26.875 17.578 2.191 1 96.94 362 LEU B N 1
ATOM 6512 C CA . LEU B 1 362 ? 26.219 18.75 2.736 1 96.94 362 LEU B CA 1
ATOM 6513 C C . LEU B 1 362 ? 27.078 19.406 3.811 1 96.94 362 LEU B C 1
ATOM 6515 O O . LEU B 1 362 ? 27.703 18.719 4.621 1 96.94 362 LEU B O 1
ATOM 6519 N N . GLU B 1 363 ? 27.188 20.672 3.748 1 96.75 363 GLU B N 1
ATOM 6520 C CA . GLU B 1 363 ? 27.734 21.531 4.797 1 96.75 363 GLU B CA 1
ATOM 6521 C C . GLU B 1 363 ? 26.75 22.656 5.148 1 96.75 363 GLU B C 1
ATOM 6523 O O . GLU B 1 363 ? 26.406 23.469 4.293 1 96.75 363 GLU B O 1
ATOM 6528 N N . VAL B 1 364 ? 26.328 22.719 6.395 1 97.94 364 VAL B N 1
ATOM 6529 C CA . VAL B 1 364 ? 25.344 23.703 6.82 1 97.94 364 VAL B CA 1
ATOM 6530 C C . VAL B 1 364 ? 25.953 25.109 6.742 1 97.94 364 VAL B C 1
ATOM 6532 O O . VAL B 1 364 ? 27.078 25.328 7.195 1 97.94 364 VAL B O 1
ATOM 6535 N N . ASN B 1 365 ? 25.219 26.016 6.117 1 97.75 365 ASN B N 1
ATOM 6536 C CA . ASN B 1 365 ? 25.594 27.422 6.039 1 97.75 365 ASN B CA 1
ATOM 6537 C C . ASN B 1 365 ? 24.891 28.25 7.113 1 97.75 365 ASN B C 1
ATOM 6539 O O . ASN B 1 365 ? 23.938 28.969 6.82 1 97.75 365 ASN B O 1
ATOM 6543 N N . LYS B 1 366 ? 25.469 28.281 8.266 1 97.38 366 LYS B N 1
ATOM 6544 C CA . LYS B 1 366 ? 24.859 28.938 9.422 1 97.38 366 LYS B CA 1
ATOM 6545 C C . LYS B 1 366 ? 24.703 30.438 9.195 1 97.38 366 LYS B C 1
ATOM 6547 O O . LYS B 1 366 ? 23.75 31.047 9.664 1 97.38 366 LYS B O 1
ATOM 6552 N N . VAL B 1 367 ? 25.609 30.969 8.5 1 97.38 367 VAL B N 1
ATOM 6553 C CA . VAL B 1 367 ? 25.594 32.406 8.25 1 97.38 367 VAL B CA 1
ATOM 6554 C C . VAL B 1 367 ? 24.359 32.781 7.438 1 97.38 367 VAL B C 1
ATOM 6556 O O . VAL B 1 367 ? 23.641 33.719 7.781 1 97.38 367 VAL B O 1
ATOM 6559 N N . ARG B 1 368 ? 24.156 32.062 6.387 1 97.12 368 ARG B N 1
ATOM 6560 C CA . ARG B 1 368 ? 23.016 32.344 5.516 1 97.12 368 ARG B CA 1
ATOM 6561 C C . ARG B 1 368 ? 21.703 32.094 6.25 1 97.12 368 ARG B C 1
ATOM 6563 O O . ARG B 1 368 ? 20.734 32.844 6.055 1 97.12 368 ARG B O 1
ATOM 6570 N N . LEU B 1 369 ? 21.656 31.094 7.062 1 97.88 369 LEU B N 1
ATOM 6571 C CA . LEU B 1 369 ? 20.484 30.812 7.867 1 97.88 369 LEU B CA 1
ATOM 6572 C C . LEU B 1 369 ? 20.188 31.953 8.836 1 97.88 369 LEU B C 1
ATOM 6574 O O . LEU B 1 369 ? 19.047 32.406 8.953 1 97.88 369 LEU B O 1
ATOM 6578 N N . ASP B 1 370 ? 21.203 32.438 9.414 1 97.44 370 ASP B N 1
ATOM 6579 C CA . ASP B 1 370 ? 21.094 33.531 10.383 1 97.44 370 ASP B CA 1
ATOM 6580 C C . ASP B 1 370 ? 20.609 34.812 9.703 1 97.44 370 ASP B C 1
ATOM 6582 O O . ASP B 1 370 ? 19.797 35.562 10.258 1 97.44 370 ASP B O 1
ATOM 6586 N N . GLU B 1 371 ? 21.094 35.062 8.586 1 97.31 371 GLU B N 1
ATOM 6587 C CA . GLU B 1 371 ? 20.734 36.25 7.84 1 97.31 371 GLU B CA 1
ATOM 6588 C C . GLU B 1 371 ? 19.25 36.281 7.516 1 97.31 371 GLU B C 1
ATOM 6590 O O . GLU B 1 371 ? 18.594 37.312 7.641 1 97.31 371 GLU B O 1
ATOM 6595 N N . ASP B 1 372 ? 18.766 35.219 7.059 1 96.81 372 ASP B N 1
ATOM 6596 C CA . ASP B 1 372 ? 17.344 35.125 6.715 1 96.81 372 ASP B CA 1
ATOM 6597 C C . ASP B 1 372 ? 16.469 35.406 7.934 1 96.81 372 ASP B C 1
ATOM 6599 O O . ASP B 1 372 ? 15.445 36.094 7.824 1 96.81 372 ASP B O 1
ATOM 6603 N N . LEU B 1 373 ? 16.828 34.875 9.039 1 97.75 373 LEU B N 1
ATOM 6604 C CA . LEU B 1 373 ? 16.078 35.094 10.273 1 97.75 373 LEU B CA 1
ATOM 6605 C C . LEU B 1 373 ? 16.188 36.531 10.727 1 97.75 373 LEU B C 1
ATOM 6607 O O . LEU B 1 373 ? 15.188 37.125 11.141 1 97.75 373 LEU B O 1
ATOM 6611 N N . GLU B 1 374 ? 17.375 37.156 10.555 1 96 374 GLU B N 1
ATOM 6612 C CA . GLU B 1 374 ? 17.609 38.531 10.984 1 96 374 GLU B CA 1
ATOM 6613 C C . GLU B 1 374 ? 16.766 39.5 10.172 1 96 374 GLU B C 1
ATOM 6615 O O . GLU B 1 374 ? 16.406 40.562 10.664 1 96 374 GLU B O 1
ATOM 6620 N N . GLN B 1 375 ? 16.406 39.094 9.055 1 95.06 375 GLN B N 1
ATOM 6621 C CA . GLN B 1 375 ? 15.703 40 8.148 1 95.06 375 GLN B CA 1
ATOM 6622 C C . GLN B 1 375 ? 14.195 39.812 8.258 1 95.06 375 GLN B C 1
ATOM 6624 O O . GLN B 1 375 ? 13.43 40.438 7.52 1 95.06 375 GLN B O 1
ATOM 6629 N N . THR B 1 376 ? 13.734 38.938 9.133 1 95 376 THR B N 1
ATOM 6630 C CA . THR B 1 376 ? 12.32 38.594 9.102 1 95 376 THR B CA 1
ATOM 6631 C C . THR B 1 376 ? 11.703 38.688 10.5 1 95 376 THR B C 1
ATOM 6633 O O . THR B 1 376 ? 11.078 37.719 10.969 1 95 376 THR B O 1
ATOM 6636 N N . TRP B 1 377 ? 11.664 39.812 11.094 1 95.25 377 TRP B N 1
ATOM 6637 C CA . TRP B 1 377 ? 11.148 40.031 12.445 1 95.25 377 TRP B CA 1
ATOM 6638 C C . TRP B 1 377 ? 9.625 39.938 12.461 1 95.25 377 TRP B C 1
ATOM 6640 O O . TRP B 1 377 ? 9.023 39.781 13.523 1 95.25 377 TRP B O 1
ATOM 6650 N N . GLU B 1 378 ? 8.992 40.062 11.305 1 92.56 378 GLU B N 1
ATOM 6651 C CA . GLU B 1 378 ? 7.535 40.031 11.195 1 92.56 378 GLU B CA 1
ATOM 6652 C C . GLU B 1 378 ? 6.988 38.688 11.641 1 92.56 378 GLU B C 1
ATOM 6654 O O . GLU B 1 378 ? 5.809 38.562 11.992 1 92.56 378 GLU B O 1
ATOM 6659 N N . VAL B 1 379 ? 7.855 37.625 11.734 1 94.44 379 VAL B N 1
ATOM 6660 C CA . VAL B 1 379 ? 7.387 36.312 12.133 1 94.44 379 VAL B CA 1
ATOM 6661 C C . VAL B 1 379 ? 6.969 36.344 13.602 1 94.44 379 VAL B C 1
ATOM 6663 O O . VAL B 1 379 ? 6.195 35.469 14.055 1 94.44 379 VAL B O 1
ATOM 6666 N N . LEU B 1 380 ? 7.383 37.312 14.367 1 95.12 380 LEU B N 1
ATOM 6667 C CA . LEU B 1 380 ? 7.059 37.438 15.781 1 95.12 380 LEU B CA 1
ATOM 6668 C C . LEU B 1 380 ? 5.648 37.969 15.984 1 95.12 380 LEU B C 1
ATOM 6670 O O . LEU B 1 380 ? 5.137 38 17.109 1 95.12 380 LEU B O 1
ATOM 6674 N N . ALA B 1 381 ? 4.965 38.344 14.898 1 92 381 ALA B N 1
ATOM 6675 C CA . ALA B 1 381 ? 3.568 38.75 14.984 1 92 381 ALA B CA 1
ATOM 6676 C C . ALA B 1 381 ? 2.699 37.656 15.578 1 92 381 ALA B C 1
ATOM 6678 O O . ALA B 1 381 ? 1.754 37.938 16.328 1 92 381 ALA B O 1
ATOM 6679 N N . GLU B 1 382 ? 3.061 36.406 15.328 1 93.12 382 GLU B N 1
ATOM 6680 C CA . GLU B 1 382 ? 2.25 35.281 15.773 1 93.12 382 GLU B CA 1
ATOM 6681 C C . GLU B 1 382 ? 2.289 35.125 17.297 1 93.12 382 GLU B C 1
ATOM 6683 O O . GLU B 1 382 ? 1.242 35.094 17.938 1 93.12 382 GLU B O 1
ATOM 6688 N N . PRO B 1 383 ? 3.471 35.031 17.906 1 95.44 383 PRO B N 1
ATOM 6689 C CA . PRO B 1 383 ? 3.475 34.906 19.375 1 95.44 383 PRO B CA 1
ATOM 6690 C C . PRO B 1 383 ? 2.896 36.156 20.062 1 95.44 383 PRO B C 1
ATOM 6692 O O . PRO B 1 383 ? 2.248 36.031 21.094 1 95.44 383 PRO B O 1
ATOM 6695 N N . ILE B 1 384 ? 3.098 37.344 19.5 1 94.81 384 ILE B N 1
ATOM 6696 C CA . ILE B 1 384 ? 2.562 38.562 20.094 1 94.81 384 ILE B CA 1
ATOM 6697 C C . ILE B 1 384 ? 1.037 38.5 20.094 1 94.81 384 ILE B C 1
ATOM 6699 O O . ILE B 1 384 ? 0.398 38.75 21.109 1 94.81 384 ILE B O 1
ATOM 6703 N N . GLN B 1 385 ? 0.477 38.125 18.953 1 93.31 385 GLN B N 1
ATOM 6704 C CA . GLN B 1 385 ? -0.973 38.031 18.828 1 93.31 385 GLN B CA 1
ATOM 6705 C C . GLN B 1 385 ? -1.527 37 19.812 1 93.31 385 GLN B C 1
ATOM 6707 O O . GLN B 1 385 ? -2.568 37.219 20.438 1 93.31 385 GLN B O 1
ATOM 6712 N N . THR B 1 386 ? -0.9 35.906 19.953 1 93.81 386 THR B N 1
ATOM 6713 C CA . THR B 1 386 ? -1.359 34.844 20.812 1 93.81 386 THR B CA 1
ATOM 6714 C C . THR B 1 386 ? -1.342 35.25 22.281 1 93.81 386 THR B C 1
ATOM 6716 O O . THR B 1 386 ? -2.273 34.969 23.031 1 93.81 386 THR B O 1
ATOM 6719 N N . VAL B 1 387 ? -0.299 35.969 22.672 1 94 387 VAL B N 1
ATOM 6720 C CA . VAL B 1 387 ? -0.198 36.469 24.047 1 94 387 VA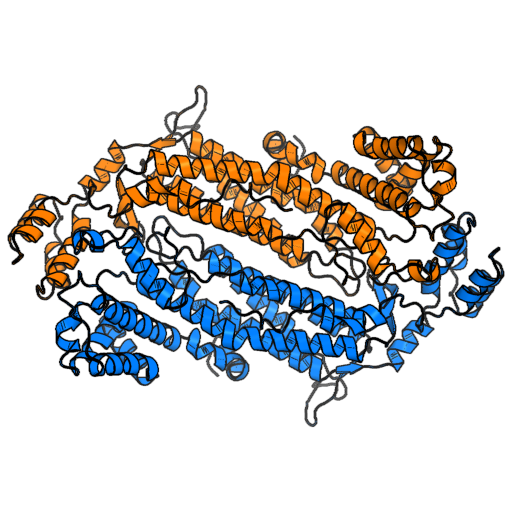L B CA 1
ATOM 6721 C C . VAL B 1 387 ? -1.258 37.531 24.281 1 94 387 VAL B C 1
ATOM 6723 O O . VAL B 1 387 ? -1.854 37.625 25.359 1 94 387 VAL B O 1
ATOM 6726 N N . MET B 1 388 ? -1.475 38.406 23.266 1 93.62 388 MET B N 1
ATOM 6727 C CA . MET B 1 388 ? -2.545 39.375 23.359 1 93.62 388 MET B CA 1
ATOM 6728 C C . MET B 1 388 ? -3.889 38.719 23.609 1 93.62 388 MET B C 1
ATOM 6730 O O . MET B 1 388 ? -4.668 39.156 24.453 1 93.62 388 MET B O 1
ATOM 6734 N N . ARG B 1 389 ? -4.18 37.625 22.922 1 90.81 389 ARG B N 1
ATOM 6735 C CA . ARG B 1 389 ? -5.422 36.875 23.094 1 90.81 389 ARG B CA 1
ATOM 6736 C C . ARG B 1 389 ? -5.512 36.312 24.5 1 90.81 389 ARG B C 1
ATOM 6738 O O . ARG B 1 389 ? -6.574 36.344 25.125 1 90.81 389 ARG B O 1
ATOM 6745 N N . ARG B 1 390 ? -4.387 35.75 25 1 92.69 390 ARG B N 1
ATOM 6746 C CA . ARG B 1 390 ? -4.34 35.188 26.344 1 92.69 390 ARG B CA 1
ATOM 6747 C C . ARG B 1 390 ? -4.777 36.219 27.375 1 92.69 390 ARG B C 1
ATOM 6749 O O . ARG B 1 390 ? -5.5 35.875 28.312 1 92.69 390 ARG B O 1
ATOM 6756 N N . TYR B 1 391 ? -4.406 37.469 27.125 1 92.81 391 TYR B N 1
ATOM 6757 C CA . TYR B 1 391 ? -4.617 38.469 28.172 1 92.81 391 TYR B CA 1
ATOM 6758 C C . TYR B 1 391 ? -5.773 39.406 27.797 1 92.81 391 TYR B C 1
ATOM 6760 O O . TYR B 1 391 ? -5.93 40.469 28.391 1 92.81 391 TYR B O 1
ATOM 6768 N N . GLY B 1 392 ? -6.523 39 26.766 1 89.75 392 GLY B N 1
ATOM 6769 C CA . GLY B 1 392 ? -7.805 39.625 26.469 1 89.75 392 GLY B CA 1
ATOM 6770 C C . GLY B 1 392 ? -7.664 41 25.797 1 89.75 392 GLY B C 1
ATOM 6771 O O . GLY B 1 392 ? -8.562 41.812 25.875 1 89.75 392 GLY B O 1
ATOM 6772 N N . ILE B 1 393 ? -6.488 41.25 25.25 1 89.88 393 ILE B N 1
ATOM 6773 C CA . ILE B 1 393 ? -6.348 42.469 24.469 1 89.88 393 ILE B CA 1
ATOM 6774 C C . ILE B 1 393 ? -7.262 42.406 23.25 1 89.88 393 ILE B C 1
ATOM 6776 O O . ILE B 1 393 ? -7.211 41.469 22.469 1 89.88 393 ILE B O 1
ATOM 6780 N N . PRO B 1 394 ? -8.062 43.406 23.109 1 85 394 PRO B N 1
ATOM 6781 C CA . PRO B 1 394 ? -9.062 43.344 22.031 1 85 394 PRO B CA 1
ATOM 6782 C C . PRO B 1 394 ? -8.438 43.469 20.641 1 85 394 PRO B C 1
ATOM 6784 O O . PRO B 1 394 ? -7.434 44.156 20.469 1 85 394 PRO B O 1
ATOM 6787 N N . GLU B 1 395 ? -9 42.812 19.688 1 83 395 GLU B N 1
ATOM 6788 C CA . GLU B 1 395 ? -8.688 42.875 18.25 1 83 395 GLU B CA 1
ATOM 6789 C C . GLU B 1 395 ? -7.203 42.656 18 1 83 395 GLU B C 1
ATOM 6791 O O . GLU B 1 395 ? -6.559 43.438 17.312 1 83 395 GLU B O 1
ATOM 6796 N N . PRO B 1 396 ? -6.676 41.625 18.656 1 87.44 396 PRO B N 1
ATOM 6797 C CA . PRO B 1 396 ? -5.238 41.375 18.5 1 87.44 396 PRO B CA 1
ATOM 6798 C C . PRO B 1 396 ? -4.805 41.312 17.031 1 87.44 396 PRO B C 1
ATOM 6800 O O . PRO B 1 396 ? -3.793 41.875 16.656 1 87.44 396 PRO B O 1
ATOM 6803 N N . TYR B 1 397 ? -5.566 40.625 16.234 1 81.38 397 TYR B N 1
ATOM 6804 C CA . TYR B 1 397 ? -5.23 40.438 14.82 1 81.38 397 TYR B CA 1
ATOM 6805 C C . TYR B 1 397 ? -5.215 41.781 14.086 1 81.38 397 TYR B C 1
ATOM 6807 O O . TYR B 1 397 ? -4.277 42.062 13.344 1 81.38 397 TYR B O 1
ATOM 6815 N N . GLU B 1 398 ? -6.188 42.594 14.328 1 81.38 398 GLU B N 1
ATOM 6816 C CA . GLU B 1 398 ? -6.312 43.875 13.648 1 81.38 398 GLU B CA 1
ATOM 6817 C C . GLU B 1 398 ? -5.203 44.844 14.07 1 81.38 398 GLU B C 1
ATOM 6819 O O . GLU B 1 398 ? -4.648 45.562 13.242 1 81.38 398 GLU B O 1
ATOM 6824 N N . LYS B 1 399 ? -4.832 44.781 15.281 1 85.31 399 LYS B N 1
ATOM 6825 C CA . LYS B 1 399 ? -3.768 45.656 15.797 1 85.31 399 LYS B CA 1
ATOM 6826 C C . LYS B 1 399 ? -2.424 45.312 15.164 1 85.31 399 LYS B C 1
ATOM 6828 O O . LYS B 1 399 ? -1.669 46.188 14.766 1 85.31 399 LYS B O 1
ATOM 6833 N N . LEU B 1 400 ? -2.242 44.062 15.148 1 86.38 400 LEU B N 1
ATOM 6834 C CA . LEU B 1 400 ? -0.979 43.625 14.57 1 86.38 400 LEU B CA 1
ATOM 6835 C C . LEU B 1 400 ? -0.962 43.875 13.062 1 86.38 400 LEU B C 1
ATOM 6837 O O . LEU B 1 400 ? 0.084 44.188 12.492 1 86.38 400 LEU B O 1
ATOM 6841 N N . LYS B 1 401 ? -2.057 43.625 12.383 1 82.62 401 LYS B N 1
ATOM 6842 C CA . LYS B 1 401 ? -2.178 43.875 10.953 1 82.62 401 LYS B CA 1
ATOM 6843 C C . LYS B 1 401 ? -1.853 45.312 10.625 1 82.62 401 LYS B C 1
ATOM 6845 O O . LYS B 1 401 ? -1.168 45.625 9.641 1 82.62 401 LYS B O 1
ATOM 6850 N N . GLU B 1 402 ? -2.305 46.125 11.398 1 82.75 402 GLU B N 1
ATOM 6851 C CA . GLU B 1 402 ? -2.039 47.531 11.219 1 82.75 402 GLU B CA 1
ATOM 6852 C C . GLU B 1 402 ? -0.557 47.844 11.398 1 82.75 402 GLU B C 1
ATOM 6854 O O . GLU B 1 402 ? 0.003 48.688 10.664 1 82.75 402 GLU B O 1
ATOM 6859 N N . MET B 1 403 ? 0.029 47.219 12.297 1 83.19 403 MET B N 1
ATOM 6860 C CA . MET B 1 403 ? 1.442 47.438 12.578 1 83.19 403 MET B CA 1
ATOM 6861 C C . MET B 1 403 ? 2.322 46.875 11.469 1 83.19 403 MET B C 1
ATOM 6863 O O . MET B 1 403 ? 3.354 47.469 11.133 1 83.19 403 MET B O 1
ATOM 6867 N N . THR B 1 404 ? 1.9 45.781 10.859 1 78.81 404 THR B N 1
ATOM 6868 C CA . THR B 1 404 ? 2.756 45.062 9.922 1 78.81 404 THR B CA 1
ATOM 6869 C C . THR B 1 404 ? 2.467 45.5 8.484 1 78.81 404 THR B C 1
ATOM 6871 O O . THR B 1 404 ? 3.27 45.281 7.586 1 78.81 404 THR B O 1
ATOM 6874 N N . ARG B 1 405 ? 1.327 46.125 8.258 1 75.88 405 ARG B N 1
ATOM 6875 C CA . ARG B 1 405 ? 0.926 46.5 6.906 1 75.88 405 ARG B CA 1
ATOM 6876 C C . ARG B 1 405 ? 1.678 47.75 6.438 1 75.88 405 ARG B C 1
ATOM 6878 O O . ARG B 1 405 ? 1.675 48.781 7.117 1 75.88 405 ARG B O 1
ATOM 6885 N N . GLY B 1 406 ? 2.232 47.719 5.27 1 69.62 406 GLY B N 1
ATOM 6886 C CA . GLY B 1 406 ? 2.797 48.844 4.543 1 69.62 406 GLY B CA 1
ATOM 6887 C C . GLY B 1 406 ? 4.141 49.281 5.09 1 69.62 406 GLY B C 1
ATOM 6888 O O . GLY B 1 406 ? 4.699 50.281 4.637 1 69.62 406 GLY B O 1
ATOM 6889 N N . GLN B 1 407 ? 4.621 48.75 6.191 1 75.38 407 GLN B N 1
ATOM 6890 C CA . GLN B 1 407 ? 5.91 49.156 6.746 1 75.38 407 GLN B CA 1
ATOM 6891 C C . GLN B 1 407 ? 6.781 47.938 7.031 1 75.38 407 GLN B C 1
ATOM 6893 O O . GLN B 1 407 ? 6.27 46.844 7.234 1 75.38 407 GLN B O 1
ATOM 6898 N N . ALA B 1 408 ? 8.039 48.219 6.824 1 81 408 ALA B N 1
ATOM 6899 C CA . ALA B 1 408 ? 8.961 47.125 7.168 1 81 408 ALA B CA 1
ATOM 6900 C C . ALA B 1 408 ? 8.961 46.875 8.672 1 81 408 ALA B C 1
ATOM 6902 O O . ALA B 1 408 ? 9.055 47.781 9.477 1 81 408 ALA B O 1
ATOM 6903 N N . VAL B 1 409 ? 8.688 45.625 9 1 89.12 409 VAL B N 1
ATOM 6904 C CA . VAL B 1 409 ? 8.719 45.25 10.406 1 89.12 409 VAL B CA 1
ATOM 6905 C C . VAL B 1 409 ? 10.156 44.969 10.844 1 89.12 409 VAL B C 1
ATOM 6907 O O . VAL B 1 409 ? 10.836 44.125 10.258 1 89.12 409 VAL B O 1
ATOM 6910 N N . THR B 1 410 ? 10.703 45.75 11.75 1 92.06 410 THR B N 1
ATOM 6911 C CA . THR B 1 410 ? 12.07 45.625 12.258 1 92.06 410 THR B CA 1
ATOM 6912 C C . THR B 1 410 ? 12.062 45.281 13.742 1 92.06 410 THR B C 1
ATOM 6914 O O . THR B 1 410 ? 11.008 45.25 14.383 1 92.06 410 THR B O 1
ATOM 6917 N N . LYS B 1 411 ? 13.297 45 14.18 1 94.38 411 LYS B N 1
ATOM 6918 C CA . LYS B 1 411 ? 13.469 44.75 15.609 1 94.38 411 LYS B CA 1
ATOM 6919 C C . LYS B 1 411 ? 12.906 45.906 16.438 1 94.38 411 LYS B C 1
ATOM 6921 O O . LYS B 1 411 ? 12.156 45.688 17.391 1 94.38 411 LYS B O 1
ATOM 6926 N N . ASP B 1 412 ? 13.203 47.125 16.031 1 93.62 412 ASP B N 1
ATOM 6927 C CA . ASP B 1 412 ? 12.805 48.281 16.797 1 93.62 412 ASP B CA 1
ATOM 6928 C C . ASP B 1 412 ? 11.289 48.469 16.75 1 93.62 412 ASP B C 1
ATOM 6930 O O . ASP B 1 412 ? 10.672 48.812 17.766 1 93.62 412 ASP B O 1
ATOM 6934 N N . SER B 1 413 ? 10.734 48.281 15.617 1 92.25 413 SER B N 1
ATOM 6935 C CA . SER B 1 413 ? 9.289 48.469 15.492 1 92.25 413 SER B CA 1
ATOM 6936 C C . SER B 1 413 ? 8.531 47.438 16.328 1 92.25 413 SER B C 1
ATOM 6938 O O . SER B 1 413 ? 7.516 47.781 16.953 1 92.25 413 SER B O 1
ATOM 6940 N N . ILE B 1 414 ? 8.969 46.219 16.359 1 93.62 414 ILE B N 1
ATOM 6941 C CA . ILE B 1 414 ? 8.344 45.156 17.125 1 93.62 414 ILE B CA 1
ATOM 6942 C C . ILE B 1 414 ? 8.461 45.469 18.625 1 93.62 414 ILE B C 1
ATOM 6944 O O . ILE B 1 414 ? 7.5 45.312 19.375 1 93.62 414 ILE B O 1
ATOM 6948 N N . ARG B 1 415 ? 9.609 45.875 18.969 1 94.06 415 ARG B N 1
ATOM 6949 C CA . ARG B 1 415 ? 9.844 46.188 20.375 1 94.06 415 ARG B CA 1
ATOM 6950 C C . ARG B 1 415 ? 8.945 47.344 20.844 1 94.06 415 ARG B C 1
ATOM 6952 O O . ARG B 1 415 ? 8.344 47.281 21.906 1 94.06 415 ARG B O 1
ATOM 6959 N N . LYS B 1 416 ? 8.828 48.375 20.047 1 93.94 416 LYS B N 1
ATOM 6960 C CA . LYS B 1 416 ? 7.969 49.5 20.375 1 93.94 416 LYS B CA 1
ATOM 6961 C C . LYS B 1 416 ? 6.512 49.062 20.5 1 93.94 416 LYS B C 1
ATOM 6963 O O . LYS B 1 416 ? 5.797 49.531 21.391 1 93.94 416 LYS B O 1
ATOM 6968 N N . PHE B 1 417 ? 6.141 48.281 19.625 1 94.38 417 PHE B N 1
ATOM 6969 C CA . PHE B 1 417 ? 4.773 47.781 19.656 1 94.38 417 PHE B CA 1
ATOM 6970 C C . PHE B 1 417 ? 4.504 47.031 20.953 1 94.38 417 PHE B C 1
ATOM 6972 O O . PHE B 1 417 ? 3.482 47.25 21.609 1 94.38 417 PHE B O 1
ATOM 6979 N N . ILE B 1 418 ? 5.418 46.125 21.344 1 95.69 418 ILE B N 1
ATOM 6980 C CA . ILE B 1 418 ? 5.27 45.281 22.531 1 95.69 418 ILE B CA 1
ATOM 6981 C C . ILE B 1 418 ? 5.223 46.188 23.766 1 95.69 418 ILE B C 1
ATOM 6983 O O . ILE B 1 418 ? 4.402 45.969 24.672 1 95.69 418 ILE B O 1
ATOM 6987 N N . GLU B 1 419 ? 6.043 47.188 23.797 1 95.19 419 GLU B N 1
ATOM 6988 C CA . GLU B 1 419 ? 6.117 48.094 24.938 1 95.19 419 GLU B CA 1
ATOM 6989 C C . GLU B 1 419 ? 4.82 48.875 25.094 1 95.19 419 GLU B C 1
ATOM 6991 O O . GLU B 1 419 ? 4.477 49.281 26.203 1 95.19 419 GLU B O 1
ATOM 6996 N N . GLY B 1 420 ? 4.117 49.031 24.047 1 93.5 420 GLY B N 1
ATOM 6997 C CA . GLY B 1 420 ? 2.875 49.781 24.078 1 93.5 420 GLY B CA 1
ATOM 6998 C C . GLY B 1 420 ? 1.674 48.938 24.453 1 93.5 420 GLY B C 1
ATOM 6999 O O . GLY B 1 420 ? 0.583 49.469 24.688 1 93.5 420 GLY B O 1
ATOM 7000 N N . LEU B 1 421 ? 1.859 47.656 24.594 1 94.19 421 LEU B N 1
ATOM 7001 C CA . LEU B 1 421 ? 0.753 46.75 24.891 1 94.19 421 LEU B CA 1
ATOM 7002 C C . LEU B 1 421 ? 0.475 46.75 26.391 1 94.19 421 LEU B C 1
ATOM 7004 O O . LEU B 1 421 ? 1.402 46.812 27.203 1 94.19 421 LEU B O 1
ATOM 7008 N N . ASP B 1 422 ? -0.791 46.688 26.75 1 94.19 422 ASP B N 1
ATOM 7009 C CA . ASP B 1 422 ? -1.199 46.531 28.141 1 94.19 422 ASP B CA 1
ATOM 7010 C C . ASP B 1 422 ? -1.1 45.094 28.578 1 94.19 422 ASP B C 1
ATOM 7012 O O . ASP B 1 422 ? -2.107 44.375 28.625 1 94.19 422 ASP B O 1
ATOM 7016 N N . LEU B 1 423 ? 0.123 44.656 28.875 1 95.38 423 LEU B N 1
ATOM 7017 C CA . LEU B 1 423 ? 0.429 43.281 29.281 1 95.38 423 LEU B CA 1
ATOM 7018 C C . LEU B 1 423 ? 1.094 43.25 30.656 1 95.38 423 LEU B C 1
ATOM 7020 O O . LEU B 1 423 ? 1.744 44.219 31.062 1 95.38 423 LEU B O 1
ATOM 7024 N N . PRO B 1 424 ? 0.846 42.125 31.391 1 94.81 424 PRO B N 1
ATOM 7025 C CA . PRO B 1 424 ? 1.653 41.938 32.594 1 94.81 424 PRO B CA 1
ATOM 7026 C C . PRO B 1 424 ? 3.152 42 32.344 1 94.81 424 PRO B C 1
ATOM 7028 O O . PRO B 1 424 ? 3.604 41.625 31.25 1 94.81 424 PRO B O 1
ATOM 7031 N N . GLU B 1 425 ? 3.922 42.469 33.312 1 95.19 425 GLU B N 1
ATOM 7032 C CA . GLU B 1 425 ? 5.355 42.688 33.188 1 95.19 425 GLU B CA 1
ATOM 7033 C C . GLU B 1 425 ? 6.074 41.438 32.688 1 95.19 425 GLU B C 1
ATOM 7035 O O . GLU B 1 425 ? 6.961 41.5 31.844 1 95.19 425 GLU B O 1
ATOM 7040 N N . ASP B 1 426 ? 5.719 40.375 33.25 1 94.06 426 ASP B N 1
ATOM 7041 C CA . ASP B 1 426 ? 6.387 39.094 32.906 1 94.06 426 ASP B CA 1
ATOM 7042 C C . ASP B 1 426 ? 6.129 38.719 31.453 1 94.06 426 ASP B C 1
ATOM 7044 O O . ASP B 1 426 ? 7.035 38.281 30.75 1 94.06 426 ASP B O 1
ATOM 7048 N N . ALA B 1 427 ? 4.875 38.875 31.031 1 94.69 427 ALA B N 1
ATOM 7049 C CA . ALA B 1 427 ? 4.52 38.562 29.641 1 94.69 427 ALA B CA 1
ATOM 7050 C C . ALA B 1 427 ? 5.227 39.5 28.672 1 94.69 427 ALA B C 1
ATOM 7052 O O . ALA B 1 427 ? 5.719 39.062 27.625 1 94.69 427 ALA B O 1
ATOM 7053 N N . GLN B 1 428 ? 5.23 40.781 28.984 1 95.94 428 GLN B N 1
ATOM 7054 C CA . GLN B 1 428 ? 5.895 41.75 28.141 1 95.94 428 GLN B CA 1
ATOM 7055 C C . GLN B 1 428 ? 7.391 41.469 28.047 1 95.94 428 GLN B C 1
ATOM 7057 O O . GLN B 1 428 ? 7.969 41.531 26.953 1 95.94 428 GLN B O 1
ATOM 7062 N N . SER B 1 429 ? 8.016 41.188 29.156 1 96.19 429 SER B N 1
ATOM 7063 C CA . SER B 1 429 ? 9.453 40.906 29.188 1 96.19 429 SER B CA 1
ATOM 7064 C C . SER B 1 429 ? 9.789 39.688 28.344 1 96.19 429 SER B C 1
ATOM 7066 O O . SER B 1 429 ? 10.812 39.656 27.672 1 96.19 429 SER B O 1
ATOM 7068 N N . SER B 1 430 ? 9 38.688 28.531 1 95.56 430 SER B N 1
ATOM 7069 C CA . SER B 1 430 ? 9.211 37.469 27.766 1 95.56 430 SER B CA 1
ATOM 7070 C C . SER B 1 430 ? 9.125 37.75 26.266 1 95.56 430 SER B C 1
ATOM 7072 O O . SER B 1 430 ? 9.93 37.219 25.484 1 95.56 430 SER B O 1
ATOM 7074 N N . LEU B 1 431 ? 8.141 38.5 25.812 1 96.88 431 LEU B N 1
ATOM 7075 C CA . LEU B 1 431 ? 7.98 38.875 24.406 1 96.88 431 LEU B CA 1
ATOM 7076 C C . LEU B 1 431 ? 9.164 39.688 23.906 1 96.88 431 LEU B C 1
ATOM 7078 O O . LEU B 1 431 ? 9.609 39.531 22.766 1 96.88 431 LEU B O 1
ATOM 7082 N N . LEU B 1 432 ? 9.68 40.562 24.75 1 96.25 432 LEU B N 1
ATOM 7083 C CA . LEU B 1 432 ? 10.773 41.438 24.375 1 96.25 432 LEU B CA 1
ATOM 7084 C C . LEU B 1 432 ? 12.062 40.656 24.172 1 96.25 432 LEU B C 1
ATOM 7086 O O . LEU B 1 432 ? 12.961 41.125 23.438 1 96.25 432 LEU B O 1
ATOM 7090 N N . LYS B 1 433 ? 12.195 39.5 24.734 1 96 433 LYS B N 1
ATOM 7091 C CA . LYS B 1 433 ? 13.391 38.688 24.609 1 96 433 LYS B CA 1
ATOM 7092 C C . LYS B 1 433 ? 13.336 37.781 23.375 1 96 433 LYS B C 1
ATOM 7094 O O . LYS B 1 433 ? 14.352 37.25 22.953 1 96 433 LYS B O 1
ATOM 7099 N N . LEU B 1 434 ? 12.195 37.656 22.859 1 96.56 434 LEU B N 1
ATOM 7100 C CA . LEU B 1 434 ? 12 36.781 21.719 1 96.56 434 LEU B CA 1
ATOM 7101 C C . LEU B 1 434 ? 12.656 37.344 20.469 1 96.56 434 LEU B C 1
ATOM 7103 O O . LEU B 1 434 ? 12.586 38.562 20.219 1 96.56 434 LEU B O 1
ATOM 7107 N N . THR B 1 435 ? 13.344 36.531 19.703 1 97.44 435 THR B N 1
ATOM 7108 C CA . THR B 1 435 ? 13.891 36.844 18.375 1 97.44 435 THR B CA 1
ATOM 7109 C C . THR B 1 435 ? 13.445 35.781 17.359 1 97.44 435 THR B C 1
ATOM 7111 O O . THR B 1 435 ? 12.992 34.688 17.719 1 97.44 435 THR B O 1
ATOM 7114 N N . PRO B 1 436 ? 13.508 36.188 16.094 1 97.56 436 PRO B N 1
ATOM 7115 C CA . PRO B 1 436 ? 13.234 35.156 15.086 1 97.56 436 PRO B CA 1
ATOM 7116 C C . PRO B 1 436 ? 14.086 33.906 15.281 1 97.56 436 PRO B C 1
ATOM 7118 O O . PRO B 1 436 ? 13.609 32.781 15.062 1 97.56 436 PRO B O 1
ATOM 7121 N N . HIS B 1 437 ? 15.297 34 15.812 1 97.75 437 HIS B N 1
ATOM 7122 C CA . HIS B 1 437 ? 16.234 32.906 16 1 97.75 437 HIS B CA 1
ATOM 7123 C C . HIS B 1 437 ? 15.773 31.969 17.125 1 97.75 437 HIS B C 1
ATOM 7125 O O . HIS B 1 437 ? 16.016 30.766 17.078 1 97.75 437 HIS B O 1
ATOM 7131 N N . SER B 1 438 ? 15.172 32.562 18.109 1 97.25 438 SER B N 1
ATOM 7132 C CA . SER B 1 438 ? 14.836 31.797 19.297 1 97.25 438 SER B CA 1
ATOM 7133 C C . SER B 1 438 ? 13.383 31.328 19.25 1 97.25 438 SER B C 1
ATOM 7135 O O . SER B 1 438 ? 12.969 30.5 20.062 1 97.25 438 SER B O 1
ATOM 7137 N N . TYR B 1 439 ? 12.555 31.797 18.359 1 98.12 439 TYR B N 1
ATOM 7138 C CA . TYR B 1 439 ? 11.141 31.469 18.234 1 98.12 439 TYR B CA 1
ATOM 7139 C C . TYR B 1 439 ? 10.945 30.141 17.516 1 98.12 439 TYR B C 1
ATOM 7141 O O . TYR B 1 439 ? 10.289 30.094 16.469 1 98.12 439 TYR B O 1
ATOM 7149 N N . THR B 1 440 ? 11.508 29.031 18.094 1 97.94 440 THR B N 1
ATOM 7150 C CA . THR B 1 440 ? 11.523 27.75 17.406 1 97.94 440 THR B CA 1
ATOM 7151 C C . THR B 1 440 ? 10.68 26.719 18.156 1 97.94 440 THR B C 1
ATOM 7153 O O . THR B 1 440 ? 10.664 25.531 17.797 1 97.94 440 THR B O 1
ATOM 7156 N N . GLY B 1 441 ? 10.008 27.156 19.25 1 97.31 441 GLY B N 1
ATOM 7157 C CA . GLY B 1 441 ? 9.172 26.234 20 1 97.31 441 GLY B CA 1
ATOM 7158 C C . GLY B 1 441 ? 9.906 24.984 20.453 1 97.31 441 GLY B C 1
ATOM 7159 O O . GLY B 1 441 ? 10.984 25.078 21.031 1 97.31 441 GLY B O 1
ATOM 7160 N N . GLU B 1 442 ? 9.359 23.797 20.156 1 97.69 442 GLU B N 1
ATOM 7161 C CA . GLU B 1 442 ? 9.898 22.516 20.594 1 97.69 442 GLU B CA 1
ATOM 7162 C C . GLU B 1 442 ? 10.758 21.875 19.516 1 97.69 442 GLU B C 1
ATOM 7164 O O . GLU B 1 442 ? 11.102 20.688 19.609 1 97.69 442 GLU B O 1
ATOM 7169 N N . ALA B 1 443 ? 11.07 22.609 18.516 1 98.44 443 ALA B N 1
ATOM 7170 C CA . ALA B 1 443 ? 11.742 22.047 17.344 1 98.44 443 ALA B CA 1
ATOM 7171 C C . ALA B 1 443 ? 13.039 21.344 17.734 1 98.44 443 ALA B C 1
ATOM 7173 O O . ALA B 1 443 ? 13.305 20.234 17.281 1 98.44 443 ALA B O 1
ATOM 7174 N N . GLU B 1 444 ? 13.867 22.047 18.578 1 98.38 444 GLU B N 1
ATOM 7175 C CA . GLU B 1 444 ? 15.141 21.469 18.984 1 98.38 444 GLU B CA 1
ATOM 7176 C C . GLU B 1 444 ? 14.945 20.141 19.719 1 98.38 444 GLU B C 1
ATOM 7178 O O . GLU B 1 444 ? 15.625 19.156 19.422 1 98.38 444 GLU B O 1
ATOM 7183 N N . ASN B 1 445 ? 13.961 20.062 20.625 1 97.94 445 ASN B N 1
ATOM 7184 C CA . ASN B 1 445 ? 13.695 18.844 21.391 1 97.94 445 ASN B CA 1
ATOM 7185 C C . ASN B 1 445 ? 13.203 17.719 20.5 1 97.94 445 ASN B C 1
ATOM 7187 O O . ASN B 1 445 ? 13.602 16.562 20.672 1 97.94 445 ASN B O 1
ATOM 7191 N N . LEU B 1 446 ? 12.32 18 19.641 1 98 446 LEU B N 1
ATOM 7192 C CA . LEU B 1 446 ? 11.781 17 18.719 1 98 446 LEU B CA 1
ATOM 7193 C C . LEU B 1 446 ? 12.875 16.422 17.844 1 98 446 LEU B C 1
ATOM 7195 O O . LEU B 1 446 ? 12.938 15.203 17.656 1 98 446 LEU B O 1
ATOM 7199 N N . ALA B 1 447 ? 13.742 17.281 17.344 1 98.5 447 ALA B N 1
ATOM 7200 C CA . ALA B 1 447 ? 14.844 16.828 16.5 1 98.5 447 ALA B CA 1
ATOM 7201 C C . ALA B 1 447 ? 15.828 15.977 17.297 1 98.5 447 ALA B C 1
ATOM 7203 O O . ALA B 1 447 ? 16.266 14.914 16.844 1 98.5 447 ALA B O 1
ATOM 7204 N N . ALA B 1 448 ? 16.188 16.422 18.516 1 98.19 448 ALA B N 1
ATOM 7205 C CA . ALA B 1 448 ? 17.156 15.75 19.359 1 98.19 448 ALA B CA 1
ATOM 7206 C C . ALA B 1 448 ? 16.672 14.359 19.766 1 98.19 448 ALA B C 1
ATOM 7208 O O . ALA B 1 448 ? 17.469 13.453 20 1 98.19 448 ALA B O 1
ATOM 7209 N N . ASN B 1 449 ? 15.391 14.164 19.734 1 97.81 449 ASN B N 1
ATOM 7210 C CA . ASN B 1 449 ? 14.812 12.93 20.25 1 97.81 449 ASN B CA 1
ATOM 7211 C C . ASN B 1 449 ? 14.445 11.961 19.125 1 97.81 449 ASN B C 1
ATOM 7213 O O . ASN B 1 449 ? 13.82 10.93 19.375 1 97.81 449 ASN B O 1
ATOM 7217 N N . ILE B 1 450 ? 14.844 12.188 17.938 1 98.19 450 ILE B N 1
ATOM 7218 C CA . ILE B 1 450 ? 14.344 11.445 16.781 1 98.19 450 ILE B CA 1
ATOM 7219 C C . ILE B 1 450 ? 14.797 9.992 16.859 1 98.19 450 ILE B C 1
ATOM 7221 O O . ILE B 1 450 ? 14.062 9.078 16.484 1 98.19 450 ILE B O 1
ATOM 7225 N N . TRP B 1 451 ? 15.984 9.711 17.469 1 96.88 451 TRP B N 1
ATOM 7226 C CA . TRP B 1 451 ? 16.5 8.344 17.547 1 96.88 451 TRP B CA 1
ATOM 7227 C C . TRP B 1 451 ? 15.641 7.484 18.469 1 96.88 451 TRP B C 1
ATOM 7229 O O . TRP B 1 451 ? 15.648 6.258 18.359 1 96.88 451 TRP B O 1
ATOM 7239 N N . ASN B 1 452 ? 14.914 8.125 19.359 1 95.44 452 ASN B N 1
ATOM 7240 C CA . ASN B 1 452 ? 14.031 7.406 20.266 1 95.44 452 ASN B CA 1
ATOM 7241 C C . ASN B 1 452 ? 12.703 7.059 19.609 1 95.44 452 ASN B C 1
ATOM 7243 O O . ASN B 1 452 ? 11.953 6.215 20.109 1 95.44 452 ASN B O 1
ATOM 7247 N N . VAL B 1 453 ? 12.414 7.668 18.516 1 94.31 453 VAL B N 1
ATOM 7248 C CA . VAL B 1 453 ? 11.109 7.535 17.875 1 94.31 453 VAL B CA 1
ATOM 7249 C C . VAL B 1 453 ? 11.195 6.539 16.719 1 94.31 453 VAL B C 1
ATOM 7251 O O . VAL B 1 453 ? 10.281 5.742 16.5 1 94.31 453 VAL B O 1
ATOM 7254 N N . VAL B 1 454 ? 12.328 6.547 16 1 95.56 454 VAL B N 1
ATOM 7255 C CA . VAL B 1 454 ? 12.469 5.707 14.812 1 95.56 454 VAL B CA 1
ATOM 7256 C C . VAL B 1 454 ? 12.758 4.266 15.234 1 95.56 454 VAL B C 1
ATOM 7258 O O . VAL B 1 454 ? 13.328 4.027 16.297 1 95.56 454 VAL B O 1
ATOM 7261 N N . ASP B 1 455 ? 12.289 3.285 14.477 1 92.44 455 ASP B N 1
ATOM 7262 C CA . ASP B 1 455 ? 12.617 1.874 14.656 1 92.44 455 ASP B CA 1
ATOM 7263 C C . ASP B 1 455 ? 13.469 1.357 13.492 1 92.44 455 ASP B C 1
ATOM 7265 O O . ASP B 1 455 ? 12.938 0.815 12.523 1 92.44 455 ASP B O 1
ATOM 7269 N N . LEU B 1 456 ? 14.781 1.398 13.781 1 94.56 456 LEU B N 1
ATOM 7270 C CA . LEU B 1 456 ? 15.695 0.941 12.742 1 94.56 456 LEU B CA 1
ATOM 7271 C C . LEU B 1 456 ? 16.344 -0.382 13.133 1 94.56 456 LEU B C 1
ATOM 7273 O O . LEU B 1 456 ? 16.969 -1.041 12.297 1 94.56 456 LEU B O 1
ATOM 7277 N N . LYS B 1 457 ? 16.125 -0.803 14.344 1 91.5 457 LYS B N 1
ATOM 7278 C CA . LYS B 1 457 ? 16.734 -2.027 14.852 1 91.5 457 LYS B CA 1
ATOM 7279 C C . LYS B 1 457 ? 16.125 -3.262 14.203 1 91.5 457 LYS B C 1
ATOM 7281 O O . LYS B 1 457 ? 16.781 -4.285 14.047 1 91.5 457 LYS B O 1
ATOM 7286 N N . SER B 1 458 ? 14.852 -3.145 13.781 1 90.38 458 SER B N 1
ATOM 7287 C CA . SER B 1 458 ? 14.195 -4.273 13.141 1 90.38 458 SER B CA 1
ATOM 7288 C C . SER B 1 458 ? 14.82 -4.586 11.781 1 90.38 458 SER B C 1
ATOM 7290 O O . SER B 1 458 ? 14.656 -5.688 11.258 1 90.38 458 SER B O 1
ATOM 7292 N N . GLY B 1 459 ? 15.492 -3.504 11.188 1 94.44 459 GLY B N 1
ATOM 7293 C CA . GLY B 1 459 ? 16.078 -3.654 9.867 1 94.44 459 GLY B CA 1
ATOM 7294 C C . GLY B 1 459 ? 15.055 -3.777 8.766 1 94.44 459 GLY B C 1
ATOM 7295 O O . GLY B 1 459 ? 15.367 -4.242 7.664 1 94.44 459 GLY B O 1
ATOM 7296 N N . PHE B 1 460 ? 13.781 -3.473 9.078 1 94.06 460 PHE B N 1
ATOM 7297 C CA . PHE B 1 460 ? 12.656 -3.561 8.156 1 94.06 460 PHE B CA 1
ATOM 7298 C C . PHE B 1 460 ? 12.461 -4.992 7.676 1 94.06 460 PHE B C 1
ATOM 7300 O O . PHE B 1 460 ? 11.648 -5.25 6.781 1 94.06 460 PHE B O 1
ATOM 7307 N N . LYS B 1 461 ? 13.023 -5.996 8.203 1 94.94 461 LYS B N 1
ATOM 7308 C CA . LYS B 1 461 ? 13.188 -7.336 7.652 1 94.94 461 LYS B CA 1
ATOM 7309 C C . LYS B 1 461 ? 11.852 -8.062 7.555 1 94.94 461 LYS B C 1
ATOM 7311 O O . LYS B 1 461 ? 11.031 -7.992 8.477 1 94.94 461 LYS B O 1
ATOM 7316 N N . ILE B 1 462 ? 11.648 -8.625 6.453 1 95.19 462 ILE B N 1
ATOM 7317 C CA . ILE B 1 462 ? 10.547 -9.562 6.254 1 95.19 462 ILE B CA 1
ATOM 7318 C C . ILE B 1 462 ? 10.938 -10.938 6.801 1 95.19 462 ILE B C 1
ATOM 7320 O O . ILE B 1 462 ? 12.008 -11.461 6.48 1 95.19 462 ILE B O 1
ATOM 7324 N N . LYS B 1 463 ? 10.086 -11.539 7.656 1 89.38 463 LYS B N 1
ATOM 7325 C CA . LYS B 1 463 ? 10.383 -12.797 8.336 1 89.38 463 LYS B CA 1
ATOM 7326 C C . LYS B 1 463 ? 10.062 -13.992 7.438 1 89.38 463 LYS B C 1
ATOM 7328 O O . LYS B 1 463 ? 9.188 -13.906 6.574 1 89.38 463 LYS B O 1
#

Solvent-accessible surface area (backbone atoms only — not comparable to full-atom values): 47538 Å² total; per-residue (Å²): 124,82,48,85,51,51,59,72,32,84,40,26,89,69,39,54,85,48,39,69,36,49,32,74,61,17,47,53,52,32,37,49,40,48,44,51,51,48,43,56,50,45,21,67,37,78,85,41,67,77,36,58,70,70,52,74,65,57,47,51,52,56,50,43,55,51,75,63,61,44,71,68,56,47,50,52,28,51,58,43,16,73,72,66,74,31,69,65,59,12,48,51,51,44,49,41,61,66,36,52,78,40,76,75,53,42,74,41,47,82,48,54,63,55,73,51,37,66,42,32,40,47,42,38,23,53,37,50,27,50,55,52,40,40,51,68,49,49,29,58,51,52,48,50,46,42,50,51,34,41,48,52,2,44,78,26,10,80,40,47,29,67,29,32,47,71,84,34,88,36,57,30,32,15,53,2,26,62,33,24,28,54,26,45,55,48,27,56,54,37,55,54,43,43,73,48,60,51,51,27,41,64,30,24,74,49,27,26,32,40,42,45,39,67,59,42,65,85,56,62,56,74,62,52,36,38,53,53,36,39,73,74,63,33,40,62,47,82,62,36,32,28,44,64,54,44,58,51,56,22,56,52,33,51,51,52,40,52,46,43,40,47,50,38,31,50,29,52,40,50,51,51,37,40,75,73,42,41,31,41,70,64,79,55,91,89,63,77,50,34,96,88,39,77,86,44,75,70,70,54,33,29,52,49,14,40,55,27,33,52,55,12,40,54,45,31,50,50,49,36,60,48,44,42,41,57,54,72,40,26,52,68,64,47,64,64,55,58,68,44,57,44,56,24,51,36,29,39,50,43,16,51,53,26,40,47,54,38,59,74,28,58,37,81,27,64,65,53,32,49,50,57,27,70,70,39,42,58,48,51,53,54,40,52,34,46,37,29,52,70,68,63,44,75,61,34,66,60,56,50,47,60,63,51,54,98,42,86,50,38,70,66,56,52,47,52,53,54,69,69,48,96,58,59,68,69,60,43,51,56,57,65,69,58,42,50,66,68,44,21,48,46,15,39,60,56,6,58,44,36,78,79,71,40,60,66,85,69,47,41,41,59,107,123,83,47,85,51,52,59,74,32,83,41,25,88,68,39,54,85,49,40,69,36,48,32,72,62,18,48,52,51,32,36,50,39,50,42,51,52,49,43,56,50,46,22,68,37,81,86,41,66,78,36,59,68,70,52,73,66,55,47,51,53,55,49,44,58,52,77,62,62,45,71,66,56,47,51,52,29,50,57,43,15,73,71,66,73,32,68,64,58,12,47,51,52,44,49,41,60,67,37,50,78,38,76,76,52,41,73,42,46,79,47,53,64,56,73,50,36,65,43,33,40,47,43,38,23,54,36,50,27,49,55,50,38,40,51,70,50,48,29,58,51,51,47,49,46,42,51,51,34,40,49,53,2,45,78,26,10,81,40,47,30,66,30,32,46,72,84,34,87,37,57,31,33,16,54,2,26,62,32,24,27,52,26,46,54,47,26,56,56,37,54,54,43,44,72,48,60,51,51,28,41,63,31,23,74,49,28,27,31,40,42,45,40,68,58,41,66,87,55,62,56,75,61,52,34,37,53,52,36,38,72,74,64,36,41,62,48,83,62,37,34,28,42,64,54,44,58,50,55,22,55,51,37,52,51,51,39,52,47,42,40,47,49,39,30,50,29,53,39,50,52,50,38,40,74,72,42,40,31,41,70,63,80,54,91,89,65,78,49,34,96,89,40,76,85,42,74,71,69,54,33,29,52,49,15,40,54,27,33,53,55,14,40,55,47,32,53,50,50,36,61,48,43,42,42,59,54,72,39,25,50,66,64,48,65,64,55,59,67,44,56,43,58,25,51,37,29,39,49,44,16,50,52,25,41,47,54,39,59,73,28,57,38,80,26,64,66,55,30,48,49,56,28,72,70,38,40,60,49,52,53,55,42,52,36,46,38,29,52,69,70,64,45,77,60,32,66,60,55,48,48,61,64,51,54,97,42,88,50,37,70,66,58,52,48,53,51,53,69,69,48,97,59,59,69,67,60,44,53,54,58,65,69,59,41,51,67,68,43,21,48,45,16,37,60,55,5,58,45,38,79,78,69,42,59,64,85,70,47,41,41,58,108

Foldseek 3Di:
DPDPDCCVPVVVVLQVLLCCQQPPVVLLLQLLVLLLLVLQLLCVDPLNVLRHHDDPVLNVVSVCCNVVVDPVLSVQLVVQCVVVVDNSVSSLVSCQVSCCVPPNVVSPSVCRCPLFDSQLSRLLSLLLSVQCSCLPQVLVLLLVLLVLLLCQLQVFLQQKFQDDDVNHTAQIATSSLVSLVLSLQLLVLLLCLQVQFREHETQHQFLPSVVVCVVRVPDPVLVSVQVSSVVSVGHYDSDATSHDLCLSLLVNLVSVLSSLVSLLVVLVVVQVCVVLVQKDFADDPPDQADPVDRVDHHLVLSVLLNVLSVVLNVLSNVLSPPSNDADRSHDCVNVVSSSCPSVSSSSNSSSSVSSVVSSVGIDGDSPSRVVVQQQCQLNLLVVQLVQCVVVVPPPSVVLSCVLVPPDRDHLVSQLVSLVPDPDDPVSSVVSNPDGSSRSHPCNSVSSNCSVVSGDCVVSSRHD/DPDPDCCVPVVVVLQVLLCCQQPLVVLLLQLLVLLLLVLQLLCVDPLNPLRHHDDPVLNVVSVCCNVVVDPVLSVQLVVQCVVVVDNSVSSLVSCQVSCCVPPNVVSPSVCRCPLHDSQLSRLLSLLLSVQCSCLPQVLVLLLVLLVLLLCQLQVFLQQKFQDDDVNHTAQIATSNLVSLVLSLQLLVLLLCLQVQFREHETQHQFLPSVVVCVVRVPDPVLVSVQVSSVVSVGHYDSDATSHDLCLSLLVNLVSVLSSLVSLLVVLVVVQVCVVLVQKDFADDPPDQADPVDRVDHHLVLSVLLNVLSVVLNVLSNVLSPPSNDADVSHDCVNVVSSSCSSVSSSSNSSSSVSSVVSSVGIDGDSPSRVVVQQQCQLNLLVVQLVQCVVVVPPPSVVLSCVLVPPDRDHLVSQLVSLVPDPDDPVSSVVSNPDGSSRSHPCNSVSSNCSVVSGDCVVSSRHD

pLDDT: mean 94.73, std 5.76, range [62.34, 98.81]